Protein AF-0000000074010593 (afdb_homodimer)

InterPro domains:
  IPR001563 Peptidase S10, serine carboxypeptidase [PF00450] (63-460)
  IPR001563 Peptidase S10, serine carboxypeptidase [PR00724] (150-160)
  IPR001563 Peptidase S10, serine carboxypeptidase [PR00724] (184-209)
  IPR001563 Peptidase S10, serine carboxypeptidase [PR00724] (431-444)
  IPR001563 Peptidase S10, serine carboxypeptidase [PTHR11802] (57-448)
  IPR029058 Alpha/Beta hydrolase fold [G3DSA:3.40.50.1820] (43-465)
  IPR029058 Alpha/Beta hydrolase fold [SSF53474] (55-463)
  IPR033124 Serine carboxypeptidases, histidine active site [PS00560] (431-448)

pLDDT: mean 87.69, std 17.76, range [22.95, 98.94]

Nearest PDB structures (foldseek):
  4cib-assembly1_A-2  TM=8.009E-01  e=3.854E-31  Homo sapiens
  4cia-assembly1_A-2  TM=8.144E-01  e=2.026E-30  Homo sapiens
  6wia-assembly1_A-2  TM=7.708E-01  e=4.090E-31  Homo sapiens
  4ci9-assembly1_A-2  TM=7.801E-01  e=2.568E-30  Homo sapiens
  4az0-assembly1_A  TM=8.404E-01  e=8.228E-19  Homo sapiens

Secondary structure (DSSP, 8-state):
---------------------------TT------B-HHHHHTT-HHHHHHHHB--S-TTTTTS--EEEEEEESTTTT-EEEEEEEE--SS-TTTPPEEEEE--TTT--HHHIIIIISSSEEES-TT-TTT--EEE-SS-STTTSEEEEE--STTSBT-B--TT-S--SHHHHHHHHHHHHHHHHHH-GGGGGS-EEEEEETTHHHHHHHHHHHHHHHHH-TT-SS---EEEEEEES----HHHHHHHHHHHHHHTTSS-HHHHHHHHHHHHHHHH-STT-TTSTTSTTHHHHHHHHHHHHHHHH--S--SBTTB-S--THHHHHHHHHTSHHHHHHTT--S--B--HHHHHHHTGGGTT---HHHHHHHHHHSEEEEEEETT-STT-HHHHHHHHHHS-STTHHHHHH-PPEEEEETTEEEEEEEEETTEEEEEETT--S-HHHH-HHHHHHHHHHHHHT--S--/---------------------------TT------B-HHHHHTT-HHHHHHHHB--S-TTTTTS--EEEEEEESTTTT-EEEEEEEE--SS-TTTPPEEEEE--TTT--HHHIIIIISSSEEES-TT-TTT--EEE-SS-STTTSEEEEE--STTSBT-B--TT-S--SHHHHHHHHHHHHHHHHHH-GGGGGS-EEEEEETTHHHHHHHHHHHHHHHHH-TT-SS---EEEEEEES----HHHHHHHHHHHHHHTTSS-HHHHHHHHHHHHHHHH-STT-TTSTTSTTHHHHHHHHHHHHHHHH--S--SBTTB-S--THHHHHHHHHTSHHHHHHTT--S--B--HHHHHHHTGGGTT---HHHHHHHHHHSEEEEEEETT-STT-HHHHHHHHHHS-STTHHHHHH-PPEEEEETTEEEEEEEEETTEEEEEETT--S-HHHH-HHHHHHHHHHHHHT--S--

Organism: Pomacea canaliculata (NCBI:txid400727)

Solvent-accessible surface area (backbone atoms only — not comparable to full-atom values): 46543 Å² total; per-residue (Å²): 137,82,81,75,78,75,80,77,78,76,78,75,74,75,74,72,71,68,76,73,67,76,71,68,78,78,66,76,79,63,86,58,65,56,40,67,39,44,66,32,54,75,68,67,37,34,68,58,40,52,62,69,21,42,40,46,65,30,60,58,42,52,86,51,70,33,33,27,27,26,37,62,21,60,73,83,78,56,58,24,26,36,24,38,46,36,28,64,17,71,43,59,52,90,68,27,36,38,38,36,39,28,35,15,70,54,19,32,30,10,65,50,42,36,44,59,33,40,28,46,37,24,66,67,37,82,87,41,42,86,72,45,37,34,31,76,36,92,62,39,42,26,44,62,23,18,34,36,28,35,16,39,49,48,46,6,20,64,8,37,56,53,92,85,54,54,40,46,37,56,65,47,42,27,52,36,52,49,49,42,50,48,52,48,34,65,58,42,54,80,56,46,81,28,46,28,32,43,24,28,25,33,42,16,23,40,49,40,34,45,29,52,50,48,48,57,56,49,59,69,40,85,83,52,89,62,70,73,44,74,48,31,39,38,31,34,29,41,52,24,32,48,73,45,20,59,66,28,43,34,62,39,38,30,43,56,56,50,28,34,68,29,49,23,53,50,50,45,50,53,48,52,56,41,65,63,35,79,88,44,16,40,46,42,38,81,31,78,45,21,63,55,49,52,50,50,49,51,51,52,48,25,73,59,55,67,37,71,27,47,45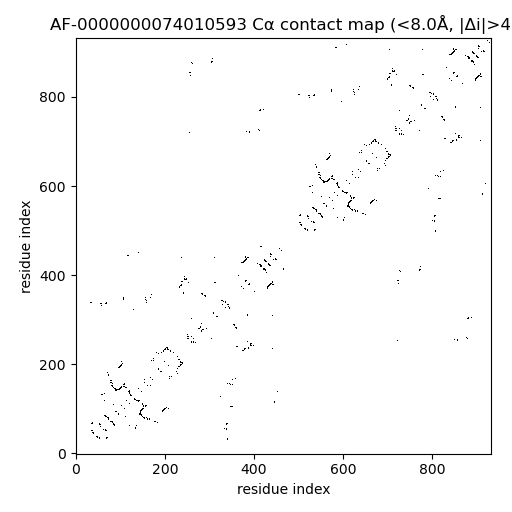,25,76,88,38,50,56,67,71,65,68,70,76,45,46,46,54,39,53,47,31,69,61,44,17,47,22,43,23,39,55,88,54,46,32,74,56,25,64,59,45,45,59,41,20,32,28,42,67,27,39,62,32,40,66,44,41,18,52,40,42,70,75,30,38,29,38,43,31,30,17,51,33,13,54,74,44,18,49,34,19,52,50,41,34,56,72,65,31,72,42,89,49,37,68,58,63,54,64,36,67,52,40,71,24,56,55,94,90,33,82,41,28,38,34,41,76,48,91,45,27,35,40,37,38,34,54,76,8,20,56,55,34,39,50,57,32,36,67,60,44,44,49,48,50,51,27,63,76,67,68,46,79,60,72,122,134,82,78,75,76,76,77,77,79,74,77,73,74,77,74,71,73,68,74,72,67,74,71,68,79,79,67,76,79,65,85,58,66,57,39,66,39,44,68,31,54,76,67,67,37,33,68,59,40,51,61,68,21,42,40,46,64,30,60,58,43,53,88,48,71,34,33,26,25,27,37,63,21,60,72,84,78,54,57,24,25,38,24,38,45,34,28,65,16,71,41,61,52,91,68,27,36,39,36,34,39,28,35,14,71,55,20,30,31,11,63,51,42,36,43,60,32,40,28,48,38,24,68,68,39,82,88,40,42,87,72,46,37,34,30,76,36,92,63,38,43,24,44,62,23,18,35,36,29,34,17,38,49,48,46,6,22,65,8,37,54,52,92,86,54,54,41,46,37,57,66,48,42,26,51,37,50,47,48,41,50,48,52,48,34,64,58,40,53,81,54,45,80,28,48,28,30,44,24,29,26,32,41,16,23,40,49,39,33,45,29,54,50,48,48,58,55,50,58,70,40,85,83,53,89,60,70,73,44,73,48,31,39,39,29,35,29,41,53,23,30,47,72,46,20,59,67,27,42,35,60,39,38,31,43,55,56,52,29,32,68,30,48,22,53,51,49,44,49,52,47,53,55,43,65,62,34,78,87,42,17,37,47,42,43,82,31,78,45,21,61,57,49,52,49,48,50,51,50,51,47,26,74,59,55,66,36,71,26,46,43,25,75,87,38,49,53,68,70,64,68,69,76,44,46,46,55,39,51,47,29,68,62,44,18,47,22,44,23,39,54,87,52,45,30,72,55,24,62,62,45,46,60,42,20,30,27,41,67,26,38,64,32,42,68,45,39,17,50,40,41,70,73,29,39,29,38,44,32,31,17,50,32,12,55,75,44,19,51,34,20,53,48,41,35,55,73,64,30,71,41,89,49,37,69,58,62,56,63,36,68,54,42,70,25,54,56,96,88,33,81,42,30,39,32,41,75,48,92,46,27,36,40,37,38,34,54,77,9,20,55,55,34,39,50,56,32,37,67,61,43,46,50,48,49,50,27,64,76,68,67,45,77,60,72,123

Structure (mmCIF, N/CA/C/O backbone):
data_AF-0000000074010593-model_v1
#
loop_
_entity.id
_entity.type
_entity.pdbx_description
1 polymer Carboxypeptidase
#
loop_
_atom_site.group_PDB
_atom_site.id
_atom_site.type_symbol
_atom_site.label_atom_id
_atom_site.label_alt_id
_atom_site.label_comp_id
_atom_site.label_asym_id
_atom_site.label_entity_id
_atom_site.label_seq_id
_atom_site.pdbx_PDB_ins_code
_atom_site.Cartn_x
_atom_site.Cartn_y
_atom_site.Cartn_z
_atom_site.occupancy
_atom_site.B_iso_or_equiv
_atom_site.auth_seq_id
_atom_site.auth_comp_id
_atom_site.auth_asym_id
_atom_site.auth_atom_id
_atom_site.pdbx_PDB_model_num
ATOM 1 N N . MET A 1 1 ? -31.516 -10 -80 1 25.94 1 MET A N 1
ATOM 2 C CA . MET A 1 1 ? -32.125 -11.039 -79.188 1 25.94 1 MET A CA 1
ATOM 3 C C . MET A 1 1 ? -31.297 -11.297 -77.938 1 25.94 1 MET A C 1
ATOM 5 O O . MET A 1 1 ? -30.266 -11.961 -78 1 25.94 1 MET A O 1
ATOM 9 N N . GLU A 1 2 ? -31.031 -10.25 -77.062 1 29.27 2 GLU A N 1
ATOM 10 C CA . GLU A 1 2 ? -30.125 -9.984 -75.938 1 29.27 2 GLU A CA 1
ATOM 11 C C . GLU A 1 2 ? -30.484 -10.852 -74.75 1 29.27 2 GLU A C 1
ATOM 13 O O . GLU A 1 2 ? -31.609 -10.805 -74.25 1 29.27 2 GLU A O 1
ATOM 18 N N . ILE A 1 3 ? -29.891 -12.117 -74.75 1 29.16 3 ILE A N 1
ATOM 19 C CA . ILE A 1 3 ? -30.109 -13.242 -73.812 1 29.16 3 ILE A CA 1
ATOM 20 C C . ILE A 1 3 ? -29.812 -12.812 -72.375 1 29.16 3 ILE A C 1
ATOM 22 O O . ILE A 1 3 ? -28.703 -12.383 -72.062 1 29.16 3 ILE A O 1
ATOM 26 N N . ASN A 1 4 ? -30.797 -12.297 -71.688 1 25.31 4 ASN A N 1
ATOM 27 C CA . ASN A 1 4 ? -30.938 -11.852 -70.312 1 25.31 4 ASN A CA 1
ATOM 28 C C . ASN A 1 4 ? -30.641 -12.977 -69.312 1 25.31 4 ASN A C 1
ATOM 30 O O . ASN A 1 4 ? -31.406 -13.93 -69.188 1 25.31 4 ASN A O 1
ATOM 34 N N . LEU A 1 5 ? -29.359 -13.422 -69.25 1 23.52 5 LEU A N 1
ATOM 35 C CA . LEU A 1 5 ? -28.984 -14.547 -68.375 1 23.52 5 LEU A CA 1
ATOM 36 C C . LEU A 1 5 ? -29.344 -14.266 -66.938 1 23.52 5 LEU A C 1
ATOM 38 O O . LEU A 1 5 ? -28.844 -13.305 -66.312 1 23.52 5 LEU A O 1
ATOM 42 N N . VAL A 1 6 ? -30.562 -14.617 -66.5 1 24.19 6 VAL A N 1
ATOM 43 C CA . VAL A 1 6 ? -31.156 -14.586 -65.188 1 24.19 6 VAL A CA 1
ATOM 44 C C . VAL A 1 6 ? -30.297 -15.391 -64.188 1 24.19 6 VAL A C 1
ATOM 46 O O . VAL A 1 6 ? -30.078 -16.594 -64.375 1 24.19 6 VAL A O 1
ATOM 49 N N . ILE A 1 7 ? -29.281 -14.781 -63.594 1 22.95 7 ILE A N 1
ATOM 50 C CA . ILE A 1 7 ? -28.422 -15.383 -62.594 1 22.95 7 ILE A CA 1
ATOM 51 C C . ILE A 1 7 ? -29.266 -15.906 -61.438 1 22.95 7 ILE A C 1
ATOM 53 O O . ILE A 1 7 ? -29.984 -15.141 -60.781 1 22.95 7 ILE A O 1
ATOM 57 N N . LEU A 1 8 ? -29.844 -17.156 -61.594 1 23.66 8 LEU A N 1
ATOM 58 C CA . LEU A 1 8 ? -30.594 -17.859 -60.562 1 23.66 8 LEU A CA 1
ATOM 59 C C . LEU A 1 8 ? -29.781 -17.953 -59.25 1 23.66 8 LEU A C 1
ATOM 61 O O . LEU A 1 8 ? -28.672 -18.484 -59.25 1 23.66 8 LEU A O 1
ATOM 65 N N . PHE A 1 9 ? -29.984 -16.984 -58.344 1 27.17 9 PHE A N 1
ATOM 66 C CA . PHE A 1 9 ? -29.516 -16.922 -56.969 1 27.17 9 PHE A CA 1
ATOM 67 C C . PHE A 1 9 ? -29.938 -18.172 -56.188 1 27.17 9 PHE A C 1
ATOM 69 O O . PHE A 1 9 ? -31.125 -18.422 -56 1 27.17 9 PHE A O 1
ATOM 76 N N . ILE A 1 10 ? -29.312 -19.344 -56.438 1 24.95 10 ILE A N 1
ATOM 77 C CA . ILE A 1 10 ? -29.609 -20.531 -55.656 1 24.95 10 ILE A CA 1
ATOM 78 C C . ILE A 1 10 ? -29.391 -20.234 -54.188 1 24.95 10 ILE A C 1
ATOM 80 O O . ILE A 1 10 ? -28.297 -19.812 -53.781 1 24.95 10 ILE A O 1
ATOM 84 N N . LEU A 1 11 ? -30.438 -19.828 -53.469 1 28.7 11 LEU A N 1
ATOM 85 C CA . LEU A 1 11 ? -30.578 -19.75 -52.031 1 28.7 11 LEU A CA 1
ATOM 86 C C . LEU A 1 11 ? -30.125 -21.047 -51.344 1 28.7 11 LEU A C 1
ATOM 88 O O . LEU A 1 11 ? -30.734 -22.094 -51.562 1 28.7 11 LEU A O 1
ATOM 92 N N . GLY A 1 12 ? -28.797 -21.375 -51.406 1 26.66 12 GLY A N 1
ATOM 93 C CA . GLY A 1 12 ? -28.344 -22.516 -50.625 1 26.66 12 GLY A CA 1
ATOM 94 C C . GLY A 1 12 ? -28.844 -22.5 -49.188 1 26.66 12 GLY A C 1
ATOM 95 O O . GLY A 1 12 ? -28.625 -21.531 -48.469 1 26.66 12 GLY A O 1
ATOM 96 N N . VAL A 1 13 ? -30 -23.125 -48.969 1 27.86 13 VAL A N 1
ATOM 97 C CA . VAL A 1 13 ? -30.531 -23.422 -47.656 1 27.86 13 VAL A CA 1
ATOM 98 C C . VAL A 1 13 ? -29.484 -24.141 -46.812 1 27.86 13 VAL A C 1
ATOM 100 O O . VAL A 1 13 ? -29.031 -25.234 -47.188 1 27.86 13 VAL A O 1
ATOM 103 N N . ALA A 1 14 ? -28.625 -23.375 -46.156 1 30.12 14 ALA A N 1
ATOM 104 C CA . ALA A 1 14 ? -27.781 -23.969 -45.125 1 30.12 14 ALA A CA 1
ATOM 105 C C . ALA A 1 14 ? -28.609 -24.859 -44.188 1 30.12 14 ALA A C 1
ATOM 107 O O . ALA A 1 14 ? -29.484 -24.375 -43.469 1 30.12 14 ALA A O 1
ATOM 108 N N . VAL A 1 15 ? -28.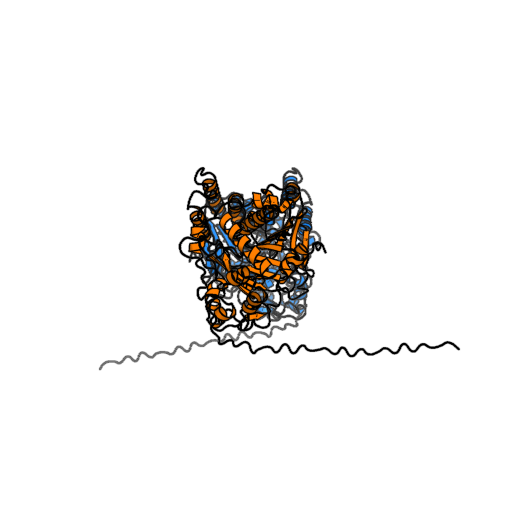797 -26.125 -44.625 1 28.7 15 VAL A N 1
ATOM 109 C CA . VAL A 1 15 ? -29.359 -27.094 -43.688 1 28.7 15 VAL A CA 1
ATOM 110 C C . VAL A 1 15 ? -28.531 -27.078 -42.406 1 28.7 15 VAL A C 1
ATOM 112 O O . VAL A 1 15 ? -27.328 -27.359 -42.406 1 28.7 15 VAL A O 1
ATOM 115 N N . GLN A 1 16 ? -28.875 -26.281 -41.5 1 28.45 16 GLN A N 1
ATOM 116 C CA . GLN A 1 16 ? -28.391 -26.375 -40.125 1 28.45 16 GLN A CA 1
ATOM 117 C C . GLN A 1 16 ? -28.641 -27.766 -39.562 1 28.45 16 GLN A C 1
ATOM 119 O O . GLN A 1 16 ? -29.781 -28.172 -39.344 1 28.45 16 GLN A O 1
ATOM 124 N N . THR A 1 17 ? -27.922 -28.766 -40.125 1 28.45 17 THR A N 1
ATOM 125 C CA . THR A 1 17 ? -28.031 -30 -39.344 1 28.45 17 THR A CA 1
ATOM 126 C C . THR A 1 17 ? -27.781 -29.75 -37.875 1 28.45 17 THR A C 1
ATOM 128 O O . THR A 1 17 ? -26.703 -29.281 -37.5 1 28.45 17 THR A O 1
ATOM 131 N N . HIS A 1 18 ? -28.766 -29.328 -37.25 1 29.05 18 HIS A N 1
ATOM 132 C CA . HIS A 1 18 ? -28.703 -29.469 -35.781 1 29.05 18 HIS A CA 1
ATOM 133 C C . HIS A 1 18 ? -28.25 -30.875 -35.375 1 29.05 18 HIS A C 1
ATOM 135 O O . HIS A 1 18 ? -28.891 -31.859 -35.75 1 29.05 18 HIS A O 1
ATOM 141 N N . ALA A 1 19 ? -27 -31.094 -35.531 1 34.75 19 ALA A N 1
ATOM 142 C CA . ALA A 1 19 ? -26.562 -32.344 -34.875 1 34.75 19 ALA A CA 1
ATOM 143 C C . ALA A 1 19 ? -27.328 -32.562 -33.562 1 34.75 19 ALA A C 1
ATOM 145 O O . ALA A 1 19 ? -27.188 -31.781 -32.625 1 34.75 19 ALA A O 1
ATOM 146 N N . LEU A 1 20 ? -28.531 -33.125 -33.656 1 32.62 20 LEU A N 1
ATOM 147 C CA . LEU A 1 20 ? -29.188 -33.688 -32.469 1 32.62 20 LEU A CA 1
ATOM 148 C C . LEU A 1 20 ? -28.234 -34.562 -31.688 1 32.62 20 LEU A C 1
ATOM 150 O O . LEU A 1 20 ? -28.031 -35.719 -32.031 1 32.62 20 LEU A O 1
ATOM 154 N N . THR A 1 21 ? -27.141 -34.094 -31.297 1 33.31 21 THR A N 1
ATOM 155 C CA . THR A 1 21 ? -26.469 -34.969 -30.328 1 33.31 21 THR A CA 1
ATOM 156 C C . THR A 1 21 ? -27.438 -35.375 -29.219 1 33.31 21 THR A C 1
ATOM 158 O O . THR A 1 21 ? -28.062 -34.531 -28.594 1 33.31 21 THR A O 1
ATOM 161 N N . THR A 1 22 ? -28.172 -36.375 -29.453 1 33.44 22 THR A N 1
ATOM 162 C CA . THR A 1 22 ? -28.969 -37 -28.391 1 33.44 22 THR A CA 1
ATOM 163 C C . THR A 1 22 ? -28.234 -36.906 -27.062 1 33.44 22 THR A C 1
ATOM 165 O O . THR A 1 22 ? -27.172 -37.531 -26.891 1 33.44 22 THR A O 1
ATOM 168 N N . GLN A 1 23 ? -28.234 -35.781 -26.453 1 37.47 23 GLN A N 1
ATOM 169 C CA . GLN A 1 23 ? -27.719 -35.688 -25.094 1 37.47 23 GLN A CA 1
ATOM 170 C C . GLN A 1 23 ? -28.328 -36.75 -24.188 1 37.47 23 GLN A C 1
ATOM 172 O O . GLN A 1 23 ? -29.547 -36.781 -24 1 37.47 23 GLN A O 1
ATOM 177 N N . VAL A 1 24 ? -27.938 -37.969 -24.234 1 41.69 24 VAL A N 1
ATOM 178 C CA . VAL A 1 24 ? -28.312 -38.906 -23.172 1 41.69 24 VAL A CA 1
ATOM 179 C C . VAL A 1 24 ? -28.422 -38.156 -21.844 1 41.69 24 VAL A C 1
ATOM 181 O O . VAL A 1 24 ? -27.531 -37.375 -21.484 1 41.69 24 VAL A O 1
ATOM 184 N N . PRO A 1 25 ? -29.578 -38.094 -21.328 1 45.88 25 PRO A N 1
ATOM 185 C CA . PRO A 1 25 ? -29.734 -37.438 -20.031 1 45.88 25 PRO A CA 1
ATOM 186 C C . PRO A 1 25 ? -28.688 -37.875 -19.016 1 45.88 25 PRO A C 1
ATOM 188 O O . PRO A 1 25 ? -28.453 -39.062 -18.828 1 45.88 25 PRO A O 1
ATOM 191 N N . LEU A 1 26 ? -27.625 -37.094 -18.844 1 54.38 26 LEU A N 1
ATOM 192 C CA . LEU A 1 26 ? -26.625 -37.344 -17.828 1 54.38 26 LEU A CA 1
ATOM 193 C C . LEU A 1 26 ? -27.266 -37.688 -16.484 1 54.38 26 LEU A C 1
ATOM 195 O O . LEU A 1 26 ? -28.078 -36.906 -15.977 1 54.38 26 LEU A O 1
ATOM 199 N N . ASN A 1 27 ? -27.469 -38.969 -16.141 1 59.34 27 ASN A N 1
ATOM 200 C CA . ASN A 1 27 ? -27.922 -39.344 -14.812 1 59.34 27 ASN A CA 1
ATOM 201 C C . ASN A 1 27 ? -26.938 -38.906 -13.734 1 59.34 27 ASN A C 1
ATOM 203 O O . ASN A 1 27 ? -25.859 -39.5 -13.594 1 59.34 27 ASN A O 1
ATOM 207 N N . CYS A 1 28 ? -27.188 -37.812 -13.141 1 68.31 28 CYS A N 1
ATOM 208 C CA . CYS A 1 28 ? -26.328 -37.219 -12.117 1 68.31 28 CYS A CA 1
ATOM 209 C C . CYS A 1 28 ? -26.391 -38.031 -10.82 1 68.31 28 CYS A C 1
ATOM 211 O O . CYS A 1 28 ? -25.688 -37.719 -9.859 1 68.31 28 CYS A O 1
ATOM 213 N N . ASP A 1 29 ? -27.25 -39.094 -10.82 1 61 29 ASP A N 1
ATOM 214 C CA . ASP A 1 29 ? -27.453 -39.844 -9.578 1 61 29 ASP A CA 1
ATOM 215 C C . ASP A 1 29 ? -26.562 -41.094 -9.531 1 61 29 ASP A C 1
ATOM 217 O O . ASP A 1 29 ? -26.578 -41.812 -8.547 1 61 29 ASP A O 1
ATOM 221 N N . VAL A 1 30 ? -25.875 -41.312 -10.609 1 58.31 30 VAL A N 1
ATOM 222 C CA . VAL A 1 30 ? -25.094 -42.531 -10.547 1 58.31 30 VAL A CA 1
ATOM 223 C C . VAL A 1 30 ? -23.766 -42.281 -9.844 1 58.31 30 VAL A C 1
ATOM 225 O O . VAL A 1 30 ? -23.062 -41.312 -10.172 1 58.31 30 VAL A O 1
ATOM 228 N N . GLU A 1 31 ? -23.578 -42.875 -8.617 1 60.97 31 GLU A N 1
ATOM 229 C CA . GLU A 1 31 ? -22.359 -42.75 -7.824 1 60.97 31 GLU A CA 1
ATOM 230 C C . GLU A 1 31 ? -21.188 -43.438 -8.516 1 60.97 31 GLU A C 1
ATOM 232 O O . GLU A 1 31 ? -21.047 -44.656 -8.469 1 60.97 31 GLU A O 1
ATOM 237 N N . ASP A 1 32 ? -20.656 -42.781 -9.523 1 68.06 32 ASP A N 1
ATOM 238 C CA . ASP A 1 32 ? -19.391 -43.344 -10 1 68.06 32 ASP A CA 1
ATOM 239 C C . ASP A 1 32 ? -18.219 -42.875 -9.133 1 68.06 32 ASP A C 1
ATOM 241 O O . ASP A 1 32 ? -18.25 -41.75 -8.594 1 68.06 32 ASP A O 1
ATOM 245 N N . GLY A 1 33 ? -17.5 -43.781 -8.328 1 81.75 33 GLY A N 1
ATOM 246 C CA . GLY A 1 33 ? -16.328 -43.531 -7.512 1 81.75 33 GLY A CA 1
ATOM 247 C C . GLY A 1 33 ? -15.266 -42.719 -8.227 1 81.75 33 GLY A C 1
ATOM 248 O O . GLY A 1 33 ? -15.508 -42.188 -9.312 1 81.75 33 GLY A O 1
ATOM 249 N N . PRO A 1 34 ? -14.18 -42.469 -7.598 1 93.75 34 PRO A N 1
ATOM 250 C CA . PRO A 1 34 ? -13.07 -41.75 -8.227 1 93.75 34 PRO A CA 1
ATOM 251 C C . PRO A 1 34 ? -12.664 -42.375 -9.57 1 93.75 34 PRO A C 1
ATOM 253 O O . PRO A 1 34 ? -12.695 -43.594 -9.734 1 93.75 34 PRO A O 1
ATOM 256 N N . LEU A 1 35 ? -12.375 -41.5 -10.469 1 96.5 35 LEU A N 1
ATOM 257 C CA . LEU A 1 35 ? -12.016 -41.938 -11.812 1 96.5 35 LEU A CA 1
ATOM 258 C C . LEU A 1 35 ? -10.508 -41.938 -11.992 1 96.5 35 LEU A C 1
ATOM 260 O O . LEU A 1 35 ? -9.875 -40.875 -12.023 1 96.5 35 LEU A O 1
ATOM 264 N N . PHE A 1 36 ? -9.93 -43.125 -12.094 1 96.5 36 PHE A N 1
ATOM 265 C CA . PHE A 1 36 ? -8.523 -43.281 -12.43 1 96.5 36 PHE A CA 1
ATOM 266 C C . PHE A 1 36 ? -8.352 -43.531 -13.922 1 96.5 36 PHE A C 1
ATOM 268 O O . PHE A 1 36 ? -8.852 -44.531 -14.445 1 96.5 36 PHE A O 1
ATOM 275 N N . LEU A 1 37 ? -7.602 -42.719 -14.562 1 98 37 LEU A N 1
ATOM 276 C CA . LEU A 1 37 ? -7.605 -42.656 -16.016 1 98 37 LEU A CA 1
ATOM 277 C C . LEU A 1 37 ? -6.457 -43.5 -16.594 1 98 37 LEU A C 1
ATOM 279 O O . LEU A 1 37 ? -6.508 -43.906 -17.75 1 98 37 LEU A O 1
ATOM 283 N N . SER A 1 38 ? -5.434 -43.75 -15.859 1 97.31 38 SER A N 1
ATOM 284 C CA . SER A 1 38 ? -4.207 -44.375 -16.344 1 97.31 38 SER A CA 1
ATOM 285 C C . SER A 1 38 ? -4.488 -45.75 -16.953 1 97.31 38 SER A C 1
ATOM 287 O O . SER A 1 38 ? -3.908 -46.094 -17.984 1 97.31 38 SER A O 1
ATOM 289 N N . PRO A 1 39 ? -5.387 -46.531 -16.344 1 96.38 39 PRO A N 1
ATOM 290 C CA . PRO A 1 39 ? -5.684 -47.812 -16.969 1 96.38 39 PRO A CA 1
ATOM 291 C C . PRO A 1 39 ? -6.289 -47.656 -18.359 1 96.38 39 PRO A C 1
ATOM 293 O O . PRO A 1 39 ? -5.988 -48.469 -19.266 1 96.38 39 PRO A O 1
ATOM 296 N N . TYR A 1 40 ? -7.145 -46.719 -18.547 1 97.69 40 TYR A N 1
ATOM 297 C CA . TYR A 1 40 ? -7.73 -46.469 -19.859 1 97.69 40 TYR A CA 1
ATOM 298 C C . TYR A 1 40 ? -6.664 -46.031 -20.859 1 97.69 40 TYR A C 1
ATOM 300 O O . TYR A 1 40 ? -6.664 -46.469 -22 1 97.69 40 TYR A O 1
ATOM 308 N N . ILE A 1 41 ? -5.773 -45.188 -20.422 1 96.81 41 ILE A N 1
ATOM 309 C CA . ILE A 1 41 ? -4.711 -44.656 -21.281 1 96.81 41 ILE A CA 1
ATOM 310 C C . ILE A 1 41 ? -3.758 -45.781 -21.672 1 96.81 41 ILE A C 1
ATOM 312 O O . ILE A 1 41 ? -3.391 -45.906 -22.844 1 96.81 41 ILE A O 1
ATOM 316 N N . ALA A 1 42 ? -3.428 -46.625 -20.734 1 95.5 42 ALA A N 1
ATOM 317 C CA . ALA A 1 42 ? -2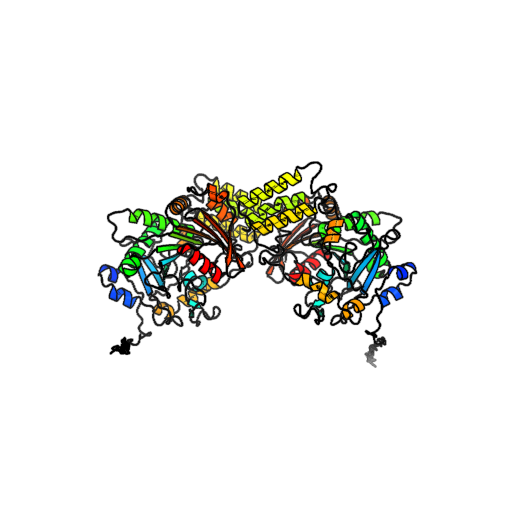.502 -47.75 -20.953 1 95.5 42 ALA A CA 1
ATOM 318 C C . ALA A 1 42 ? -3.08 -48.75 -21.953 1 95.5 42 ALA A C 1
ATOM 320 O O . ALA A 1 42 ? -2.34 -49.344 -22.734 1 95.5 42 ALA A O 1
ATOM 321 N N . SER A 1 43 ? -4.395 -48.844 -21.984 1 97.31 43 SER A N 1
ATOM 322 C CA . SER A 1 43 ? -5.047 -49.781 -22.891 1 97.31 43 SER A CA 1
ATOM 323 C C . SER A 1 43 ? -5.469 -49.094 -24.188 1 97.31 43 SER A C 1
ATOM 325 O O . SER A 1 43 ? -6.199 -49.688 -25 1 97.31 43 SER A O 1
ATOM 327 N N . ASN A 1 44 ? -5.148 -47.875 -24.375 1 96.75 44 ASN A N 1
ATOM 328 C CA . ASN A 1 44 ? -5.43 -47.062 -25.562 1 96.75 44 ASN A CA 1
ATOM 329 C C . ASN A 1 44 ? -6.93 -46.875 -25.75 1 96.75 44 ASN A C 1
ATOM 331 O O . ASN A 1 44 ? -7.402 -46.75 -26.891 1 96.75 44 ASN A O 1
ATOM 335 N N . ASN A 1 45 ? -7.629 -46.938 -24.656 1 97.75 45 ASN A N 1
ATOM 336 C CA . ASN A 1 45 ? -9.047 -46.594 -24.672 1 97.75 45 ASN A CA 1
ATOM 337 C C . ASN A 1 45 ? -9.266 -45.094 -24.406 1 97.75 45 ASN A C 1
ATOM 339 O O . ASN A 1 45 ? -9.953 -44.75 -23.453 1 97.75 45 ASN A O 1
ATOM 343 N N . ILE A 1 46 ? -8.805 -44.344 -25.281 1 97.56 46 ILE A N 1
ATOM 344 C CA . ILE A 1 46 ? -8.703 -42.906 -25.109 1 97.56 46 ILE A CA 1
ATOM 345 C C . ILE A 1 46 ? -10.094 -42.25 -25.156 1 97.56 46 ILE A C 1
ATOM 347 O O . ILE A 1 46 ? -10.406 -41.375 -24.375 1 97.56 46 ILE A O 1
ATOM 351 N N . GLU A 1 47 ? -10.906 -42.688 -26.047 1 96.94 47 GLU A N 1
ATOM 352 C CA . GLU A 1 47 ? -12.258 -42.125 -26.172 1 96.94 47 GLU A CA 1
ATOM 353 C C . GLU A 1 47 ? -13.047 -42.312 -24.875 1 96.94 47 GLU A C 1
ATOM 355 O O . GLU A 1 47 ? -13.758 -41.406 -24.438 1 96.94 47 GLU A O 1
ATOM 360 N N . GLU A 1 48 ? -12.898 -43.469 -24.344 1 96.38 48 GLU A N 1
ATOM 361 C CA . GLU A 1 48 ? -13.594 -43.75 -23.094 1 96.38 48 GLU A CA 1
ATOM 362 C C . GLU A 1 48 ? -13.047 -42.906 -21.938 1 96.38 48 GLU A C 1
ATOM 364 O O . GLU A 1 48 ? -13.812 -42.438 -21.109 1 96.38 48 GLU A O 1
ATOM 369 N N . ALA A 1 49 ? -11.773 -42.844 -21.891 1 97.56 49 ALA A N 1
ATOM 370 C CA . ALA A 1 49 ? -11.141 -42 -20.875 1 97.56 49 ALA A CA 1
ATOM 371 C C . ALA A 1 49 ? -11.672 -40.562 -20.922 1 97.56 49 ALA A C 1
ATOM 373 O O . ALA A 1 49 ? -12.023 -40 -19.906 1 97.56 49 ALA A O 1
ATOM 374 N N . ARG A 1 50 ? -11.781 -40 -22.109 1 97.44 50 ARG A N 1
ATOM 375 C CA . ARG A 1 50 ? -12.258 -38.625 -22.297 1 97.44 50 ARG A CA 1
ATOM 376 C C . ARG A 1 50 ? -13.727 -38.5 -21.922 1 97.44 50 ARG A C 1
ATOM 378 O O . ARG A 1 50 ? -14.125 -37.531 -21.25 1 97.44 50 ARG A O 1
ATOM 385 N N . ARG A 1 51 ? -14.461 -39.406 -22.375 1 95.81 51 ARG A N 1
ATOM 386 C CA . ARG A 1 51 ? -15.891 -39.406 -22.078 1 95.81 51 ARG A CA 1
ATOM 387 C C . ARG A 1 51 ? -16.141 -39.438 -20.578 1 95.81 51 ARG A C 1
ATOM 389 O O . ARG A 1 51 ? -16.953 -38.688 -20.062 1 95.81 51 ARG A O 1
ATOM 396 N N . LYS A 1 52 ? -15.422 -40.281 -19.922 1 95.38 52 LYS A N 1
ATOM 397 C CA . LYS A 1 52 ? -15.641 -40.5 -18.484 1 95.38 52 LYS A CA 1
ATOM 398 C C . LYS A 1 52 ? -15.117 -39.281 -17.688 1 95.38 52 LYS A C 1
ATOM 400 O O . LYS A 1 52 ? -15.633 -39 -16.609 1 95.38 52 LYS A O 1
ATOM 405 N N . SER A 1 53 ? -14.125 -38.656 -18.219 1 97.38 53 SER A N 1
ATOM 406 C CA . SER A 1 53 ? -13.5 -37.562 -17.469 1 97.38 53 SER A CA 1
ATOM 407 C C . SER A 1 53 ? -14.281 -36.281 -17.641 1 97.38 53 SER A C 1
ATOM 409 O O . SER A 1 53 ? -14.016 -35.281 -16.953 1 97.38 53 SER A O 1
ATOM 411 N N . ARG A 1 54 ? -15.211 -36.188 -18.531 1 96.44 54 ARG A N 1
ATOM 412 C CA . ARG A 1 54 ? -16.031 -35 -18.734 1 96.44 54 ARG A CA 1
ATOM 413 C C . ARG A 1 54 ? -16.812 -34.688 -17.469 1 96.44 54 ARG A C 1
ATOM 415 O O . ARG A 1 54 ? -17.422 -35.562 -16.859 1 96.44 54 ARG A O 1
ATOM 422 N N . VAL A 1 55 ? -16.734 -33.438 -17.031 1 96.12 55 VAL A N 1
ATOM 423 C CA . VAL A 1 55 ? -17.438 -33 -15.836 1 96.12 55 VAL A CA 1
ATOM 424 C C . VAL A 1 55 ? -18.875 -32.625 -16.188 1 96.12 55 VAL A C 1
ATOM 426 O O . VAL A 1 55 ? -19.109 -31.734 -17 1 96.12 55 VAL A O 1
ATOM 429 N N . ASN A 1 56 ? -19.703 -33.344 -15.609 1 91.69 56 ASN A N 1
ATOM 430 C CA . ASN A 1 56 ? -21.141 -33.094 -15.742 1 91.69 56 ASN A CA 1
ATOM 431 C C . ASN A 1 56 ? -21.828 -33 -14.383 1 91.69 56 ASN A C 1
ATOM 433 O O . ASN A 1 56 ? -21.25 -33.344 -13.359 1 91.69 56 ASN A O 1
ATOM 437 N N . CYS A 1 57 ? -22.859 -32.375 -14.266 1 91.38 57 CYS A N 1
ATOM 438 C CA . CYS A 1 57 ? -23.703 -32.281 -13.078 1 91.38 57 CYS A CA 1
ATOM 439 C C . CYS A 1 57 ? -23.031 -31.469 -11.984 1 91.38 57 CYS A C 1
ATOM 441 O O . CYS A 1 57 ? -23.281 -31.688 -10.797 1 91.38 57 CYS A O 1
ATOM 443 N N . LEU A 1 58 ? -22.047 -30.719 -12.297 1 94.44 58 LEU A N 1
ATOM 444 C CA . LEU A 1 58 ? -21.453 -29.797 -11.32 1 94.44 58 LEU A CA 1
ATOM 445 C C . LEU A 1 58 ? -22.406 -28.656 -10.992 1 94.44 58 LEU A C 1
ATOM 447 O O . LEU A 1 58 ? -22.844 -27.938 -11.883 1 94.44 58 LEU A O 1
ATOM 451 N N . PRO A 1 59 ? -22.766 -28.531 -9.766 1 93.44 59 PRO A N 1
ATOM 452 C CA . PRO A 1 59 ? -23.734 -27.484 -9.43 1 93.44 59 PRO A CA 1
ATOM 453 C C . PRO A 1 59 ? -23.312 -26.109 -9.93 1 93.44 59 PRO A C 1
ATOM 455 O O . PRO A 1 59 ? -22.359 -25.516 -9.398 1 93.44 59 PRO A O 1
ATOM 458 N N . GLY A 1 60 ? -24.016 -25.578 -10.93 1 93.44 60 GLY A N 1
ATOM 459 C CA . GLY A 1 60 ? -23.797 -24.25 -11.469 1 93.44 60 GLY A CA 1
ATOM 460 C C . GLY A 1 60 ? -22.625 -24.188 -12.438 1 93.44 60 GLY A C 1
ATOM 461 O O . GLY A 1 60 ? -22.328 -23.125 -12.984 1 93.44 60 GLY A O 1
ATOM 462 N N . GLY A 1 61 ? -21.984 -25.281 -12.609 1 92.69 61 GLY A N 1
ATOM 463 C CA . GLY A 1 61 ? -20.781 -25.266 -13.43 1 92.69 61 GLY A CA 1
ATOM 464 C C . GLY A 1 61 ? -20.922 -26.109 -14.688 1 92.69 61 GLY A C 1
ATOM 465 O O . GLY A 1 61 ? -19.953 -26.25 -15.445 1 92.69 61 GLY A O 1
ATOM 466 N N . ASP A 1 62 ? -22.047 -26.547 -14.984 1 87.31 62 ASP A N 1
ATOM 467 C CA . ASP A 1 62 ? -22.25 -27.516 -16.062 1 87.31 62 ASP A CA 1
ATOM 468 C C . ASP A 1 62 ? -22.203 -26.844 -17.422 1 87.31 62 ASP A C 1
ATOM 470 O O . ASP A 1 62 ? -22.031 -27.516 -18.453 1 87.31 62 ASP A O 1
ATOM 474 N N . ASN A 1 63 ? -22.297 -25.562 -17.453 1 90.69 63 ASN A N 1
ATOM 475 C CA . ASN A 1 63 ? -22.297 -24.844 -18.719 1 90.69 63 ASN A CA 1
ATOM 476 C C . ASN A 1 63 ? -20.891 -24.641 -19.25 1 90.69 63 ASN A C 1
ATOM 478 O O . ASN A 1 63 ? -20.703 -24.25 -20.406 1 90.69 63 ASN A O 1
ATOM 482 N N . VAL A 1 64 ? -19.906 -24.953 -18.453 1 96.25 64 VAL A N 1
ATOM 483 C CA . VAL A 1 64 ? -18.516 -24.812 -18.875 1 96.25 64 VAL A CA 1
ATOM 484 C C . VAL A 1 64 ? -17.906 -26.188 -19.109 1 96.25 64 VAL A C 1
ATOM 486 O O . VAL A 1 64 ? -17.844 -27.016 -18.203 1 96.25 64 VAL A O 1
ATOM 489 N N . GLU A 1 65 ? -17.5 -26.406 -20.312 1 96.69 65 GLU A N 1
ATOM 490 C CA . GLU A 1 65 ? -16.859 -27.688 -20.609 1 96.69 65 GLU A CA 1
ATOM 491 C C . GLU A 1 65 ? -15.578 -27.859 -19.812 1 96.69 65 GLU A C 1
ATOM 493 O O . GLU A 1 65 ? -14.75 -26.953 -19.75 1 96.69 65 GLU A O 1
ATOM 498 N N . SER A 1 66 ? -15.477 -29.062 -19.234 1 98.12 66 SER A N 1
ATOM 499 C CA . SER A 1 66 ? -14.25 -29.359 -18.516 1 98.12 66 SER A CA 1
ATOM 500 C C . SER A 1 66 ? -14.07 -30.859 -18.328 1 98.12 66 SER A C 1
ATOM 502 O O . SER A 1 66 ? -14.984 -31.641 -18.609 1 98.12 66 SER A O 1
ATOM 504 N N . TYR A 1 67 ? -12.914 -31.219 -17.953 1 98.12 67 TYR A N 1
ATOM 505 C CA . TYR A 1 67 ? -12.539 -32.594 -17.703 1 98.12 67 TYR A CA 1
ATOM 506 C C . TYR A 1 67 ? -11.758 -32.75 -16.391 1 98.12 67 TYR A C 1
ATOM 508 O O . TYR A 1 67 ? -10.969 -31.859 -16.047 1 98.12 67 TYR A O 1
ATOM 516 N N . SER A 1 68 ? -12.023 -33.812 -15.656 1 98.12 68 SER A N 1
ATOM 517 C CA . SER A 1 68 ? -11.281 -34.031 -14.414 1 98.12 68 SER A CA 1
ATOM 518 C C . SER A 1 68 ? -11.117 -35.5 -14.125 1 98.12 68 SER A C 1
ATOM 520 O O . SER A 1 68 ? -11.758 -36.344 -14.75 1 98.12 68 SER A O 1
ATOM 522 N N . GLY A 1 69 ? -10.227 -35.781 -13.242 1 97.81 69 GLY A N 1
ATOM 523 C CA . GLY A 1 69 ? -9.922 -37.156 -12.828 1 97.81 69 GLY A CA 1
ATOM 524 C C . GLY A 1 69 ? -8.516 -37.312 -12.281 1 97.81 69 GLY A C 1
ATOM 525 O O . GLY A 1 69 ? -7.855 -36.312 -11.961 1 97.81 69 GLY A O 1
ATOM 526 N N . TYR A 1 70 ? -8.141 -38.594 -12.094 1 97.31 70 TYR A N 1
ATOM 527 C CA . TYR A 1 70 ? -6.844 -38.938 -11.516 1 97.31 70 TYR A CA 1
ATOM 528 C C . TYR A 1 70 ? -5.938 -39.594 -12.562 1 97.31 70 TYR A C 1
ATOM 530 O O . TYR A 1 70 ? -6.391 -40.406 -13.367 1 97.31 70 TYR A O 1
ATOM 538 N N . ILE A 1 71 ? -4.777 -39.188 -12.547 1 97.81 71 ILE A N 1
ATOM 539 C CA . ILE A 1 71 ? -3.738 -39.844 -13.312 1 97.81 71 ILE A CA 1
ATOM 540 C C . ILE A 1 71 ? -2.691 -40.438 -12.367 1 97.81 71 ILE A C 1
ATOM 542 O O . ILE A 1 71 ? -2.146 -39.719 -11.523 1 97.81 71 ILE A O 1
ATOM 546 N N . THR A 1 72 ? -2.441 -41.719 -12.508 1 96.12 72 THR A N 1
ATOM 547 C CA . THR A 1 72 ? -1.457 -42.375 -11.672 1 96.12 72 THR A CA 1
ATOM 548 C C . THR A 1 72 ? -0.039 -42.062 -12.133 1 96.12 72 THR A C 1
ATOM 550 O O . THR A 1 72 ? 0.273 -42.156 -13.32 1 96.12 72 THR A O 1
ATOM 553 N N . VAL A 1 73 ? 0.647 -41.688 -10.977 1 93.69 73 VAL A N 1
ATOM 554 C CA . VAL A 1 73 ? 2.02 -41.312 -11.281 1 93.69 73 VAL A CA 1
ATOM 555 C C . VAL A 1 73 ? 2.99 -42.125 -10.438 1 93.69 73 VAL A C 1
ATOM 557 O O . VAL A 1 73 ? 2.584 -42.781 -9.484 1 93.69 73 VAL A O 1
ATOM 560 N N . ASP A 1 74 ? 4.246 -42.375 -10.781 1 83.69 74 ASP A N 1
ATOM 561 C CA . ASP A 1 74 ? 5.375 -43.031 -10.125 1 83.69 74 ASP A CA 1
ATOM 562 C C . ASP A 1 74 ? 5.145 -44.531 -10.016 1 83.69 74 ASP A C 1
ATOM 564 O O . ASP A 1 74 ? 5.43 -45.125 -8.977 1 83.69 74 ASP A O 1
ATOM 568 N N . THR A 1 75 ? 4.461 -45.062 -10.898 1 76.31 75 THR A N 1
ATOM 569 C CA . THR A 1 75 ? 4.34 -46.5 -10.961 1 76.31 75 THR A CA 1
ATOM 570 C C . THR A 1 75 ? 5.68 -47.156 -11.305 1 76.31 75 THR A C 1
ATOM 572 O O . THR A 1 75 ? 6.398 -46.656 -12.18 1 76.31 75 THR A O 1
ATOM 575 N N . PRO A 1 76 ? 5.992 -48.188 -10.523 1 67.06 76 PRO A N 1
ATOM 576 C CA . PRO A 1 76 ? 5.23 -49.094 -9.664 1 67.06 76 PRO A CA 1
ATOM 577 C C . PRO A 1 76 ? 5.484 -48.844 -8.18 1 67.06 76 PRO A C 1
ATOM 579 O O . PRO A 1 76 ? 4.961 -49.562 -7.324 1 67.06 76 PRO A O 1
ATOM 582 N N . SER A 1 77 ? 6.172 -47.875 -8.039 1 71.94 77 SER A N 1
ATOM 583 C CA . SER A 1 77 ? 6.664 -47.75 -6.672 1 71.94 77 SER A CA 1
ATOM 584 C C . SER A 1 77 ? 5.535 -47.406 -5.707 1 71.94 77 SER A C 1
ATOM 586 O O . SER A 1 77 ? 5.336 -48.094 -4.707 1 71.94 77 SER A O 1
ATOM 588 N N . CYS A 1 78 ? 4.746 -46.438 -6 1 82.56 78 CYS A N 1
ATOM 589 C CA . CYS A 1 78 ? 3.783 -45.938 -5.02 1 82.56 78 CYS A CA 1
ATOM 590 C C . CYS A 1 78 ? 2.379 -45.875 -5.609 1 82.56 78 CYS A C 1
ATOM 592 O O . CYS A 1 78 ? 1.394 -46.062 -4.891 1 82.56 78 CYS A O 1
ATOM 594 N N . GLY A 1 79 ? 2.266 -45.75 -6.859 1 85.12 79 GLY A N 1
ATOM 595 C CA . GLY A 1 79 ? 0.957 -45.594 -7.48 1 85.12 79 GLY A CA 1
ATOM 596 C C . GLY A 1 79 ? 0.202 -44.375 -7.027 1 85.12 79 GLY A C 1
ATOM 597 O O . GLY A 1 79 ? -1.003 -44.438 -6.773 1 85.12 79 GLY A O 1
ATOM 598 N N . SER A 1 80 ? 0.962 -43.312 -6.832 1 92.06 80 SER A N 1
ATOM 599 C CA . SER A 1 80 ? 0.35 -42.031 -6.465 1 92.06 80 SER A CA 1
ATOM 600 C C . SER A 1 80 ? -0.462 -41.469 -7.621 1 92.06 80 SER A C 1
ATOM 602 O O . SER A 1 80 ? -0.245 -41.812 -8.781 1 92.06 80 SER A O 1
ATOM 604 N N . ASN A 1 81 ? -1.509 -40.688 -7.262 1 94.38 81 ASN A N 1
ATOM 605 C CA . ASN A 1 81 ? -2.42 -40.125 -8.266 1 94.38 81 ASN A CA 1
ATOM 606 C C . ASN A 1 81 ? -2.529 -38.625 -8.172 1 94.38 81 ASN A C 1
ATOM 608 O O . ASN A 1 81 ? -2.861 -38.094 -7.113 1 94.38 81 ASN A O 1
ATOM 612 N N . LEU A 1 82 ? -2.223 -37.969 -9.211 1 96.75 82 LEU A N 1
ATOM 613 C CA . LEU A 1 82 ? -2.461 -36.531 -9.305 1 96.75 82 LEU A CA 1
ATOM 614 C C . LEU A 1 82 ? -3.857 -36.25 -9.844 1 96.75 82 LEU A C 1
ATOM 616 O O . LEU A 1 82 ? -4.293 -36.875 -10.812 1 96.75 82 LEU A O 1
ATOM 620 N N . PHE A 1 83 ? -4.551 -35.375 -9.156 1 97.25 83 PHE A N 1
ATOM 621 C CA . PHE A 1 83 ? -5.855 -34.906 -9.617 1 97.25 83 PHE A CA 1
ATOM 622 C C . PHE A 1 83 ? -5.707 -33.656 -10.492 1 97.25 83 PHE A C 1
ATOM 624 O O . PHE A 1 83 ? -4.883 -32.781 -10.211 1 97.25 83 PHE A O 1
ATOM 631 N N . PHE A 1 84 ? -6.531 -33.625 -11.57 1 98.62 84 PHE A N 1
ATOM 632 C CA . PHE A 1 84 ? -6.484 -32.438 -12.43 1 98.62 84 PHE A CA 1
ATOM 633 C C . PHE A 1 84 ? -7.891 -31.969 -12.789 1 98.62 84 PHE A C 1
ATOM 635 O O . PHE A 1 84 ? -8.852 -32.719 -12.656 1 98.62 84 PHE A O 1
ATOM 642 N N . TRP A 1 85 ? -8 -30.75 -13.039 1 98.69 85 TRP A N 1
ATOM 643 C CA . TRP A 1 85 ? -9.172 -30.094 -13.617 1 98.69 85 TRP A CA 1
ATOM 644 C C . TRP A 1 85 ? -8.789 -29.266 -14.844 1 98.69 85 TRP A C 1
ATOM 646 O O . TRP A 1 85 ? -8.039 -28.297 -14.734 1 98.69 85 TRP A O 1
ATOM 656 N N . PHE A 1 86 ? -9.281 -29.703 -16.031 1 98.81 86 PHE A N 1
ATOM 657 C CA . PHE A 1 86 ? -8.867 -29.141 -17.312 1 98.81 86 PHE A CA 1
ATOM 658 C C . PHE A 1 86 ? -10.031 -28.406 -17.984 1 98.81 86 PHE A C 1
ATOM 660 O O . PHE A 1 86 ? -11.133 -28.953 -18.094 1 98.81 86 PHE A O 1
ATOM 667 N N . PHE A 1 87 ? -9.766 -27.172 -18.406 1 98.75 87 PHE A N 1
ATOM 668 C CA . PHE A 1 87 ? -10.734 -26.344 -19.109 1 98.75 87 PHE A CA 1
ATOM 669 C C . PHE A 1 87 ? -10.219 -25.984 -20.5 1 98.75 87 PHE A C 1
ATOM 671 O O . PHE A 1 87 ? -9.359 -25.109 -20.641 1 98.75 87 PHE A O 1
ATOM 678 N N . PRO A 1 88 ? -10.789 -26.641 -21.562 1 98.38 88 PRO A N 1
ATOM 679 C CA . PRO A 1 88 ? -10.453 -26.156 -22.906 1 98.38 88 PRO A CA 1
ATOM 680 C C . PRO A 1 88 ? -10.82 -24.688 -23.094 1 98.38 88 PRO A C 1
ATOM 682 O O . PRO A 1 88 ? -11.836 -24.219 -22.578 1 98.38 88 PRO A O 1
ATOM 685 N N . ALA A 1 89 ? -9.969 -24.016 -23.875 1 98.56 89 ALA A N 1
ATOM 686 C CA . ALA A 1 89 ? -10.25 -22.609 -24.141 1 98.56 89 ALA A CA 1
ATOM 687 C C . ALA A 1 89 ? -11.633 -22.438 -24.766 1 98.56 89 ALA A C 1
ATOM 689 O O . ALA A 1 89 ? -12.031 -23.219 -25.625 1 98.56 89 ALA A O 1
ATOM 690 N N . ALA A 1 90 ? -12.281 -21.406 -24.281 1 97.38 90 ALA A N 1
ATOM 691 C CA . ALA A 1 90 ? -13.602 -21.109 -24.844 1 97.38 90 ALA A CA 1
ATOM 692 C C . ALA A 1 90 ? -13.469 -20.469 -26.219 1 97.38 90 ALA A C 1
ATOM 694 O O . ALA A 1 90 ? -14.312 -20.688 -27.094 1 97.38 90 ALA A O 1
ATOM 695 N N . GLU A 1 91 ? -12.383 -19.719 -26.312 1 95.81 91 GLU A N 1
ATOM 696 C CA . GLU A 1 91 ? -12.117 -19.047 -27.578 1 95.81 91 GLU A CA 1
ATOM 697 C C . GLU A 1 91 ? -10.984 -19.734 -28.344 1 95.81 91 GLU A C 1
ATOM 699 O O . GLU A 1 91 ? -9.867 -19.844 -27.828 1 95.81 91 GLU A O 1
ATOM 704 N N . ASN A 1 92 ? -11.242 -20.203 -29.531 1 95.12 92 ASN A N 1
ATOM 705 C CA . ASN A 1 92 ? -10.273 -20.812 -30.422 1 95.12 92 ASN A CA 1
ATOM 706 C C . ASN A 1 92 ? -9.539 -21.984 -29.75 1 95.12 92 ASN A C 1
ATOM 708 O O . ASN A 1 92 ? -8.312 -22 -29.703 1 95.12 92 ASN A O 1
ATOM 712 N N . PRO A 1 93 ? -10.242 -22.938 -29.297 1 94.25 93 PRO A N 1
ATOM 713 C CA . PRO A 1 93 ? -9.633 -24.047 -28.547 1 94.25 93 PRO A CA 1
ATOM 714 C C . PRO A 1 93 ? -8.617 -24.828 -29.375 1 94.25 93 PRO A C 1
ATOM 716 O O . PRO A 1 93 ? -7.715 -25.453 -28.828 1 94.25 93 PRO A O 1
ATOM 719 N N . GLN A 1 94 ? -8.664 -24.719 -30.703 1 95.62 94 GLN A N 1
ATOM 720 C CA . GLN A 1 94 ? -7.781 -25.5 -31.562 1 95.62 94 GLN A CA 1
ATOM 721 C C . GLN A 1 94 ? -6.391 -24.875 -31.641 1 95.62 94 GLN A C 1
ATOM 723 O O . GLN A 1 94 ? -5.434 -25.531 -32.062 1 95.62 94 GLN A O 1
ATOM 728 N N . THR A 1 95 ? -6.312 -23.594 -31.234 1 97.06 95 THR A N 1
ATOM 729 C CA . THR A 1 95 ? -5.027 -22.922 -31.375 1 97.06 95 THR A CA 1
ATOM 730 C C . THR A 1 95 ? -4.57 -22.344 -30.047 1 97.06 95 THR A C 1
ATOM 732 O O . THR A 1 95 ? -3.41 -21.953 -29.891 1 97.06 95 THR A O 1
ATOM 735 N N . ALA A 1 96 ? -5.441 -22.312 -29.109 1 98.25 96 ALA A N 1
ATOM 736 C CA . ALA A 1 96 ? -5.117 -21.703 -27.812 1 98.25 96 ALA A CA 1
ATOM 737 C C . ALA A 1 96 ? -4.051 -22.516 -27.078 1 98.25 96 ALA A C 1
ATOM 739 O O . ALA A 1 96 ? -4.125 -23.734 -27.016 1 98.25 96 ALA A O 1
ATOM 740 N N . PRO A 1 97 ? -3.096 -21.781 -26.547 1 98.56 97 PRO A N 1
ATOM 741 C CA . PRO A 1 97 ? -2.078 -22.484 -25.766 1 98.56 97 PRO A CA 1
ATOM 742 C C . PRO A 1 97 ? -2.648 -23.156 -24.516 1 98.56 97 PRO A C 1
ATOM 744 O O . PRO A 1 97 ? -3.723 -22.766 -24.047 1 98.56 97 PRO A O 1
ATOM 747 N N . VAL A 1 98 ? -1.916 -24.156 -24.016 1 98.81 98 VAL A N 1
ATOM 748 C CA . VAL A 1 98 ? -2.258 -24.828 -22.766 1 98.81 98 VAL A CA 1
ATOM 749 C C . VAL A 1 98 ? -1.427 -24.25 -21.625 1 98.81 98 VAL A C 1
ATOM 751 O O . VAL A 1 98 ? -0.196 -24.234 -21.703 1 98.81 98 VAL A O 1
ATOM 754 N N . LEU A 1 99 ? -2.076 -23.734 -20.625 1 98.88 99 LEU A N 1
ATOM 755 C CA . LEU A 1 99 ? -1.418 -23.188 -19.453 1 98.88 99 LEU A CA 1
ATOM 756 C C . LEU A 1 99 ? -1.656 -24.078 -18.234 1 98.88 99 LEU A C 1
ATOM 758 O O . LEU A 1 99 ? -2.801 -24.297 -17.828 1 98.88 99 LEU A O 1
ATOM 762 N N . MET A 1 100 ? -0.617 -24.547 -17.688 1 98.88 100 MET A N 1
ATOM 763 C CA . MET A 1 100 ? -0.702 -25.25 -16.406 1 98.88 100 MET A CA 1
ATOM 764 C C . MET A 1 100 ? -0.617 -24.266 -15.25 1 98.88 100 MET A C 1
ATOM 766 O O . MET A 1 100 ? 0.176 -23.328 -15.281 1 98.88 100 MET A O 1
ATOM 770 N N . TRP A 1 101 ? -1.419 -24.5 -14.289 1 98.69 101 TRP A N 1
ATOM 771 C CA . TRP A 1 101 ? -1.407 -23.672 -13.086 1 98.69 101 TRP A CA 1
ATOM 772 C C . TRP A 1 101 ? -1.138 -24.516 -11.844 1 98.69 101 TRP A C 1
ATOM 774 O O . TRP A 1 101 ? -1.878 -25.453 -11.555 1 98.69 101 TRP A O 1
ATOM 784 N N . LEU A 1 102 ? -0.096 -24.125 -11.102 1 97.75 102 LEU A N 1
ATOM 785 C CA . LEU A 1 102 ? 0.304 -24.797 -9.867 1 97.75 102 LEU A CA 1
ATOM 786 C C . LEU A 1 102 ? 0.354 -23.797 -8.711 1 97.75 102 LEU A C 1
ATOM 788 O O . LEU A 1 102 ? 1.188 -22.891 -8.695 1 97.75 102 LEU A O 1
ATOM 792 N N . ASN A 1 103 ? -0.488 -24.016 -7.77 1 93.44 103 ASN A N 1
ATOM 793 C CA . ASN A 1 103 ? -0.417 -23.188 -6.57 1 93.44 103 ASN A CA 1
ATOM 794 C C . ASN A 1 103 ? 0.737 -23.594 -5.664 1 93.44 103 ASN A C 1
ATOM 796 O O . ASN A 1 103 ? 1.266 -24.703 -5.797 1 93.44 103 ASN A O 1
ATOM 800 N N . GLY A 1 104 ? 1.075 -22.656 -4.828 1 89.81 104 GLY A N 1
ATOM 801 C CA . GLY A 1 104 ? 2.223 -22.891 -3.967 1 89.81 104 GLY A CA 1
ATOM 802 C C . GLY A 1 104 ? 1.851 -23.531 -2.645 1 89.81 104 GLY A C 1
ATOM 803 O O . GLY A 1 104 ? 1.109 -24.516 -2.615 1 89.81 104 GLY A O 1
ATOM 804 N N . GLY A 1 105 ? 2.336 -23.031 -1.697 1 80.75 105 GLY A N 1
ATOM 805 C CA . GLY A 1 105 ? 2.227 -23.594 -0.359 1 80.75 105 GLY A CA 1
ATOM 806 C C . GLY A 1 105 ? 3.562 -24.016 0.223 1 80.75 105 GLY A C 1
ATOM 807 O O . GLY A 1 105 ? 4.332 -23.172 0.699 1 80.75 105 GLY A O 1
ATOM 808 N N . PRO A 1 106 ? 4.09 -25.031 -0.047 1 83.81 106 PRO A N 1
ATOM 809 C CA . PRO A 1 106 ? 3.5 -26.156 -0.765 1 83.81 106 PRO A CA 1
ATOM 810 C C . PRO A 1 106 ? 2.277 -26.734 -0.055 1 83.81 106 PRO A C 1
ATOM 812 O O . PRO A 1 106 ? 2.104 -26.531 1.149 1 83.81 106 PRO A O 1
ATOM 815 N N . GLY A 1 107 ? 1.512 -27.359 -0.92 1 82.69 107 GLY A N 1
ATOM 816 C CA . GLY A 1 107 ? 0.346 -28.047 -0.396 1 82.69 107 GLY A CA 1
ATOM 817 C C . GLY A 1 107 ? -0.944 -27.266 -0.582 1 82.69 107 GLY A C 1
ATOM 818 O O . GLY A 1 107 ? -1.998 -27.688 -0.092 1 82.69 107 GLY A O 1
ATOM 819 N N . ARG A 1 108 ? -0.791 -26.219 -1.213 1 87.56 108 ARG A N 1
ATOM 820 C CA . ARG A 1 108 ? -2.018 -25.516 -1.582 1 87.56 108 ARG A CA 1
ATOM 821 C C . ARG A 1 108 ? -2.58 -26.062 -2.893 1 87.56 108 ARG A C 1
ATOM 823 O O . ARG A 1 108 ? -1.876 -26.109 -3.904 1 87.56 108 ARG A O 1
ATOM 830 N N . SER A 1 109 ? -3.801 -26.328 -2.828 1 92.31 109 SER A N 1
ATOM 831 C CA . SER A 1 109 ? -4.461 -26.953 -3.977 1 92.31 109 SER A CA 1
ATOM 832 C C . SER A 1 109 ? -4.562 -25.969 -5.141 1 92.31 109 SER A C 1
ATOM 834 O O . SER A 1 109 ? -4.852 -24.781 -4.941 1 92.31 109 SER A O 1
ATOM 836 N N . SER A 1 110 ? -4.488 -26.5 -6.328 1 95.19 110 SER A N 1
ATOM 837 C CA . SER A 1 110 ? -4.688 -25.688 -7.52 1 95.19 110 SER A CA 1
ATOM 838 C C . SER A 1 110 ? -6.168 -25.422 -7.773 1 95.19 110 SER A C 1
ATOM 840 O O . SER A 1 110 ? -6.52 -24.562 -8.57 1 95.19 110 SER A O 1
ATOM 842 N N . MET A 1 111 ? -7.027 -26.094 -7.039 1 94.44 111 MET A N 1
ATOM 843 C CA . MET A 1 111 ? -8.453 -25.766 -7.094 1 94.44 111 MET A CA 1
ATOM 844 C C . MET A 1 111 ? -8.711 -24.375 -6.543 1 94.44 111 MET A C 1
ATOM 846 O O . MET A 1 111 ? -9.68 -23.719 -6.93 1 94.44 111 MET A O 1
ATOM 850 N N . TYR A 1 112 ? -7.793 -24 -5.707 1 92.06 112 TYR A N 1
ATOM 851 C CA . TYR A 1 112 ? -7.867 -22.609 -5.234 1 92.06 112 TYR A CA 1
ATOM 852 C C . TYR A 1 112 ? -7.73 -21.641 -6.395 1 92.06 112 TYR A C 1
ATOM 854 O O . TYR A 1 112 ? -8.539 -20.719 -6.539 1 92.06 112 TYR A O 1
ATOM 862 N N . GLY A 1 113 ? -6.723 -21.844 -7.188 1 95.06 113 GLY A N 1
ATOM 863 C CA . GLY A 1 113 ? -6.539 -21.016 -8.367 1 95.06 113 GLY A CA 1
ATOM 864 C C . GLY A 1 113 ? -7.699 -21.078 -9.336 1 95.06 113 GLY A C 1
ATOM 865 O O . GLY A 1 113 ? -8.133 -20.062 -9.883 1 95.06 113 GLY A O 1
ATOM 866 N N . ALA A 1 114 ? -8.242 -22.25 -9.461 1 96.5 114 ALA A N 1
ATOM 867 C CA . ALA A 1 114 ? -9.328 -22.484 -10.414 1 96.5 114 ALA A CA 1
ATOM 868 C C . ALA A 1 114 ? -10.586 -21.719 -10.008 1 96.5 114 ALA A C 1
ATOM 870 O O . ALA A 1 114 ? -11.305 -21.188 -10.852 1 96.5 114 ALA A O 1
ATOM 871 N N . ILE A 1 115 ? -10.75 -21.641 -8.727 1 94.25 115 ILE A N 1
ATOM 872 C CA . ILE A 1 115 ? -12.031 -21.125 -8.258 1 94.25 115 ILE A CA 1
ATOM 873 C C . ILE A 1 115 ? -11.867 -19.672 -7.805 1 94.25 115 ILE A C 1
ATOM 875 O O . ILE A 1 115 ? -12.789 -18.859 -7.941 1 94.25 115 ILE A O 1
ATOM 879 N N . PHE A 1 116 ? -10.648 -19.266 -7.395 1 92.19 116 PHE A N 1
ATOM 880 C CA . PHE A 1 116 ? -10.531 -17.969 -6.754 1 92.19 116 PHE A CA 1
ATOM 881 C C . PHE A 1 116 ? -9.625 -17.047 -7.555 1 92.19 116 PHE A C 1
ATOM 883 O O . PHE A 1 116 ? -9.641 -15.82 -7.359 1 92.19 116 PHE A O 1
ATOM 890 N N . GLU A 1 117 ? -8.922 -17.516 -8.445 1 95.25 117 GLU A N 1
ATOM 891 C CA . GLU A 1 117 ? -7.91 -16.656 -9.047 1 95.25 117 GLU A CA 1
ATOM 892 C C . GLU A 1 117 ? -8.18 -16.438 -10.531 1 95.25 117 GLU A C 1
ATOM 894 O O . GLU A 1 117 ? -8.477 -15.32 -10.961 1 95.25 117 GLU A O 1
ATOM 899 N N . ASN A 1 118 ? -8.094 -17.5 -11.336 1 97.94 118 ASN A N 1
ATOM 900 C CA . ASN A 1 118 ? -8.031 -17.203 -12.758 1 97.94 118 ASN A CA 1
ATOM 901 C C . ASN A 1 118 ? -8.867 -18.188 -13.578 1 97.94 118 ASN A C 1
ATOM 903 O O . ASN A 1 118 ? -8.914 -18.094 -14.805 1 97.94 118 ASN A O 1
ATOM 907 N N . GLY A 1 119 ? -9.57 -19.125 -12.953 1 98.06 119 GLY A N 1
ATOM 908 C CA . GLY A 1 119 ? -10.406 -20.078 -13.672 1 98.06 119 GLY A CA 1
ATOM 909 C C . GLY A 1 119 ? -11.734 -19.5 -14.102 1 98.06 119 GLY A C 1
ATOM 910 O O . GLY A 1 119 ? -12.062 -18.359 -13.75 1 98.06 119 GLY A O 1
ATOM 911 N N . PRO A 1 120 ? -12.492 -20.266 -14.836 1 98.25 120 PRO A N 1
ATOM 912 C CA . PRO A 1 120 ? -13.727 -19.734 -15.422 1 98.25 120 PRO A CA 1
ATOM 913 C C . PRO A 1 120 ? -14.906 -19.781 -14.453 1 98.25 120 PRO A C 1
ATOM 915 O O . PRO A 1 120 ? -15.961 -19.188 -14.734 1 98.25 120 PRO A O 1
ATOM 918 N N . LEU A 1 121 ? -14.734 -20.453 -13.32 1 96.88 121 LEU A N 1
ATOM 919 C CA . LEU A 1 121 ? -15.82 -20.609 -12.367 1 96.88 121 LEU A CA 1
ATOM 920 C C . LEU A 1 121 ? -15.469 -19.984 -11.023 1 96.88 121 LEU A C 1
ATOM 922 O O . LEU A 1 121 ? -14.289 -19.828 -10.695 1 96.88 121 LEU A O 1
ATOM 926 N N . GLN A 1 122 ? -16.5 -19.562 -10.336 1 94.62 122 GLN A N 1
ATOM 927 C CA . GLN A 1 122 ? -16.344 -19.031 -8.984 1 94.62 122 GLN A CA 1
ATOM 928 C C . GLN A 1 122 ? -17.547 -19.406 -8.109 1 94.62 122 GLN A C 1
ATOM 930 O O . GLN A 1 122 ? -18.594 -19.781 -8.625 1 94.62 122 GLN A O 1
ATOM 935 N N . LEU A 1 123 ? -17.359 -19.312 -6.828 1 92.88 123 LEU A N 1
ATOM 936 C CA . LEU A 1 123 ? -18.469 -19.547 -5.906 1 92.88 123 LEU A CA 1
ATOM 937 C C . LEU A 1 123 ? -19.5 -18.422 -6 1 92.88 123 LEU A C 1
ATOM 939 O O . LEU A 1 123 ? -19.141 -17.25 -5.957 1 92.88 123 LEU A O 1
ATOM 943 N N . LYS A 1 124 ? -20.688 -18.734 -6.113 1 93 124 LYS A N 1
ATOM 944 C CA . LYS A 1 124 ? -21.766 -17.75 -6.172 1 93 124 LYS A CA 1
ATOM 945 C C . LYS A 1 124 ? -21.906 -17.016 -4.84 1 93 124 LYS A C 1
ATOM 947 O O . LYS A 1 124 ? -22.125 -15.797 -4.816 1 93 124 LYS A O 1
ATOM 952 N N . ASP A 1 125 ? -21.844 -17.75 -3.795 1 90.5 125 ASP A N 1
ATOM 953 C CA . ASP A 1 125 ? -21.906 -17.203 -2.445 1 90.5 125 ASP A CA 1
ATOM 954 C C . ASP A 1 125 ? -20.828 -17.797 -1.549 1 90.5 125 ASP A C 1
ATOM 956 O O . ASP A 1 125 ? -20.969 -18.922 -1.068 1 90.5 125 ASP A O 1
ATOM 960 N N . LYS A 1 126 ? -19.906 -17.062 -1.214 1 86.06 126 LYS A N 1
ATOM 961 C CA . LYS A 1 126 ? -18.766 -17.547 -0.456 1 86.06 126 LYS A CA 1
ATOM 962 C C . LYS A 1 126 ? -19.109 -17.75 1.013 1 86.06 126 LYS A C 1
ATOM 964 O O . LYS A 1 126 ? -18.375 -18.406 1.749 1 86.06 126 LYS A O 1
ATOM 969 N N . THR A 1 127 ? -20.203 -17.25 1.381 1 83.5 127 THR A N 1
ATOM 970 C CA . THR A 1 127 ? -20.594 -17.344 2.781 1 83.5 127 THR A CA 1
ATOM 971 C C . THR A 1 127 ? -21.453 -18.578 3.014 1 83.5 127 THR A C 1
ATOM 973 O O . THR A 1 127 ? -21.719 -18.953 4.156 1 83.5 127 THR A O 1
ATOM 976 N N . LYS A 1 128 ? -21.938 -19.266 1.976 1 87.31 128 LYS A N 1
ATOM 977 C CA . LYS A 1 128 ? -22.812 -20.422 2.082 1 87.31 128 LYS A CA 1
ATOM 978 C C . LYS A 1 128 ? -22.203 -21.641 1.381 1 87.31 128 LYS A C 1
ATOM 980 O O . LYS A 1 128 ? -22.844 -22.25 0.525 1 87.31 128 LYS A O 1
ATOM 985 N N . LEU A 1 129 ? -21.094 -22.062 1.836 1 86.62 129 LEU A N 1
ATOM 986 C CA . LEU A 1 129 ? -20.25 -23.047 1.15 1 86.62 129 LEU A CA 1
ATOM 987 C C . LEU A 1 129 ? -20.938 -24.406 1.116 1 86.62 129 LEU A C 1
ATOM 989 O O . LEU A 1 129 ? -20.734 -25.188 0.177 1 86.62 129 LEU A O 1
ATOM 993 N N . ALA A 1 130 ? -21.734 -24.672 2.037 1 87.56 130 ALA A N 1
ATOM 994 C CA . ALA A 1 130 ? -22.406 -25.953 2.131 1 87.56 130 ALA A CA 1
ATOM 995 C C . ALA A 1 130 ? -23.469 -26.094 1.058 1 87.56 130 ALA A C 1
ATOM 997 O O . ALA A 1 130 ? -23.828 -27.219 0.669 1 87.56 130 ALA A O 1
ATOM 998 N N . THR A 1 131 ? -23.906 -24.938 0.553 1 92.12 131 THR A N 1
ATOM 999 C CA . THR A 1 131 ? -25.047 -25.016 -0.338 1 92.12 131 THR A CA 1
ATOM 1000 C C . THR A 1 131 ? -24.812 -24.203 -1.606 1 92.12 131 THR A C 1
ATOM 1002 O O . THR A 1 131 ? -25.547 -24.344 -2.588 1 92.12 131 THR A O 1
ATOM 1005 N N . THR A 1 132 ? -23.719 -23.469 -1.572 1 93.38 132 THR A N 1
ATOM 1006 C CA . THR A 1 132 ? -23.5 -22.562 -2.699 1 93.38 132 THR A CA 1
ATOM 1007 C C . THR A 1 132 ? -23.281 -23.359 -3.986 1 93.38 132 THR A C 1
ATOM 1009 O O . THR A 1 132 ? -23.047 -24.562 -3.945 1 93.38 132 THR A O 1
ATOM 1012 N N . VAL A 1 133 ? -23.516 -22.719 -5.078 1 94.5 133 VAL A N 1
ATOM 1013 C CA . VAL A 1 133 ? -23.234 -23.266 -6.398 1 94.5 133 VAL A CA 1
ATOM 1014 C C . VAL A 1 133 ? -22.172 -22.422 -7.094 1 94.5 133 VAL A C 1
ATOM 1016 O O . VAL A 1 133 ? -21.797 -21.359 -6.598 1 94.5 133 VAL A O 1
ATOM 1019 N N . LEU A 1 134 ? -21.641 -22.984 -8.172 1 95.69 134 LEU A N 1
ATOM 1020 C CA . LEU A 1 134 ? -20.688 -22.234 -8.969 1 95.69 134 LEU A CA 1
ATOM 1021 C C . LEU A 1 134 ? -21.391 -21.344 -9.977 1 95.69 134 LEU A C 1
ATOM 1023 O O . LEU A 1 134 ? -22.578 -21.531 -10.25 1 95.69 134 LEU A O 1
ATOM 1027 N N . THR A 1 135 ? -20.719 -20.328 -10.367 1 96.56 135 THR A N 1
ATOM 1028 C CA . THR A 1 135 ? -21.125 -19.453 -11.453 1 96.56 135 THR A CA 1
ATOM 1029 C C . THR A 1 135 ? -19.938 -19.031 -12.305 1 96.56 135 THR A C 1
ATOM 1031 O O . THR A 1 135 ? -18.781 -19.188 -11.883 1 96.56 135 THR A O 1
ATOM 1034 N N . GLU A 1 136 ? -20.203 -18.656 -13.5 1 96.69 136 GLU A N 1
ATOM 1035 C CA . GLU A 1 136 ? -19.125 -18.234 -14.383 1 96.69 136 GLU A CA 1
ATOM 1036 C C . GLU A 1 136 ? -18.469 -16.953 -13.883 1 96.69 136 GLU A C 1
ATOM 1038 O O . GLU A 1 136 ? -19.141 -16.047 -13.414 1 96.69 136 GLU A O 1
ATOM 1043 N N . ARG A 1 137 ? -17.25 -16.922 -13.945 1 96.25 137 ARG A N 1
ATOM 1044 C CA . ARG A 1 137 ? -16.469 -15.727 -13.648 1 96.25 137 ARG A CA 1
ATOM 1045 C C . ARG A 1 137 ? -16.359 -14.82 -14.875 1 96.25 137 ARG A C 1
ATOM 1047 O O . ARG A 1 137 ? -15.914 -15.258 -15.938 1 96.25 137 ARG A O 1
ATOM 1054 N N . PRO A 1 138 ? -16.703 -13.57 -14.758 1 95.38 138 PRO A N 1
ATOM 1055 C CA . PRO A 1 138 ? -16.719 -12.703 -15.938 1 95.38 138 PRO A CA 1
ATOM 1056 C C . PRO A 1 138 ? -15.344 -12.531 -16.578 1 95.38 138 PRO A C 1
ATOM 1058 O O . PRO A 1 138 ? -15.219 -12.539 -17.797 1 95.38 138 PRO A O 1
ATOM 1061 N N . VAL A 1 139 ? -14.375 -12.305 -15.758 1 97.69 139 VAL A N 1
ATOM 1062 C CA . VAL A 1 139 ? -13.008 -12.172 -16.25 1 97.69 139 VAL A CA 1
ATOM 1063 C C . VAL A 1 139 ? -12.172 -13.367 -15.789 1 97.69 139 VAL A C 1
ATOM 1065 O O . VAL A 1 139 ? -11.961 -13.555 -14.594 1 97.69 139 VAL A O 1
ATOM 1068 N N . ASN A 1 140 ? -11.773 -14.156 -16.766 1 97.94 140 ASN A N 1
ATOM 1069 C CA . ASN A 1 140 ? -11.008 -15.359 -16.469 1 97.94 140 ASN A CA 1
ATOM 1070 C C . ASN A 1 140 ? -10.039 -15.711 -17.594 1 97.94 140 ASN A C 1
ATOM 1072 O O . ASN A 1 140 ? -10.102 -15.125 -18.672 1 97.94 140 ASN A O 1
ATOM 1076 N N . TRP A 1 141 ? -9.148 -16.609 -17.344 1 98.75 141 TRP A N 1
ATOM 1077 C CA . TRP A 1 141 ? -8.094 -16.922 -18.297 1 98.75 141 TRP A CA 1
ATOM 1078 C C . TRP A 1 141 ? -8.562 -17.984 -19.297 1 98.75 141 TRP A C 1
ATOM 1080 O O . TRP A 1 141 ? -8.023 -18.094 -20.391 1 98.75 141 TRP A O 1
ATOM 1090 N N . ALA A 1 142 ? -9.594 -18.734 -18.969 1 98.56 142 ALA A N 1
ATOM 1091 C CA . ALA A 1 142 ? -10 -19.891 -19.75 1 98.56 142 ALA A CA 1
ATOM 1092 C C . ALA A 1 142 ? -10.75 -19.469 -21.016 1 98.56 142 ALA A C 1
ATOM 1094 O O . ALA A 1 142 ? -11.094 -20.297 -21.859 1 98.56 142 ALA A O 1
ATOM 1095 N N . GLY A 1 143 ? -11.031 -18.219 -21.094 1 97.94 143 GLY A N 1
ATOM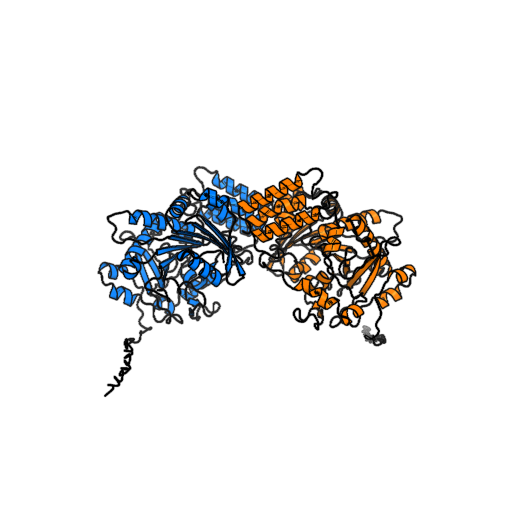 1096 C CA . GLY A 1 143 ? -11.523 -17.734 -22.375 1 97.94 143 GLY A CA 1
ATOM 1097 C C . GLY A 1 143 ? -10.484 -17.797 -23.484 1 97.94 143 GLY A C 1
ATOM 1098 O O . GLY A 1 143 ? -10.742 -18.375 -24.547 1 97.94 143 GLY A O 1
ATOM 1099 N N . ALA A 1 144 ? -9.312 -17.359 -23.156 1 98.12 144 ALA A N 1
ATOM 1100 C CA . ALA A 1 144 ? -8.258 -17.188 -24.141 1 98.12 144 ALA A CA 1
ATOM 1101 C C . ALA A 1 144 ? -7.312 -18.391 -24.156 1 98.12 144 ALA A C 1
ATOM 1103 O O . ALA A 1 144 ? -6.645 -18.656 -25.156 1 98.12 144 ALA A O 1
ATOM 1104 N N . PHE A 1 145 ? -7.238 -19.094 -23.094 1 98.81 145 PHE A N 1
ATOM 1105 C CA . PHE A 1 145 ? -6.254 -20.156 -22.938 1 98.81 145 PHE A CA 1
ATOM 1106 C C . PHE A 1 145 ? -6.914 -21.438 -22.453 1 98.81 145 PHE A C 1
ATOM 1108 O O . PHE A 1 145 ? -7.941 -21.406 -21.766 1 98.81 145 PHE A O 1
ATOM 1115 N N . SER A 1 146 ? -6.391 -22.625 -22.859 1 98.81 146 SER A N 1
ATOM 1116 C CA . SER A 1 146 ? -6.754 -23.875 -22.203 1 98.81 146 SER A CA 1
ATOM 1117 C C . SER A 1 146 ? -6.051 -24.016 -20.859 1 98.81 146 SER A C 1
ATOM 1119 O O . SER A 1 146 ? -4.82 -24.031 -20.781 1 98.81 146 SER A O 1
ATOM 1121 N N . MET A 1 147 ? -6.848 -24.109 -19.812 1 98.88 147 MET A N 1
ATOM 1122 C CA . MET A 1 147 ? -6.293 -24.062 -18.469 1 98.88 147 MET A CA 1
ATOM 1123 C C . MET A 1 147 ? -6.254 -25.453 -17.844 1 98.88 147 MET A C 1
ATOM 1125 O O . MET A 1 147 ? -7.262 -26.156 -17.828 1 98.88 147 MET A O 1
ATOM 1129 N N . LEU A 1 148 ? -5.105 -25.812 -17.359 1 98.94 148 LEU A N 1
ATOM 1130 C CA . LEU A 1 148 ? -4.887 -27.094 -16.703 1 98.94 148 LEU A CA 1
ATOM 1131 C C . LEU A 1 148 ? -4.461 -26.906 -15.25 1 98.94 148 LEU A C 1
ATOM 1133 O O . LEU A 1 148 ? -3.334 -26.484 -14.977 1 98.94 148 LEU A O 1
ATOM 1137 N N . TYR A 1 149 ? -5.363 -27.234 -14.344 1 98.75 149 TYR A N 1
ATOM 1138 C CA . TYR A 1 149 ? -5.078 -27.172 -12.914 1 98.75 149 TYR A CA 1
ATOM 1139 C C . TYR A 1 149 ? -4.723 -28.547 -12.375 1 98.75 149 TYR A C 1
ATOM 1141 O O . TYR A 1 149 ? -5.461 -29.516 -12.578 1 98.75 149 TYR A O 1
ATOM 1149 N N . VAL A 1 150 ? -3.59 -28.625 -11.648 1 98.38 150 VAL A N 1
ATOM 1150 C CA . VAL A 1 150 ? -3.15 -29.906 -11.102 1 98.38 150 VAL A CA 1
ATOM 1151 C C . VAL A 1 150 ? -2.83 -29.75 -9.617 1 98.38 150 VAL A C 1
ATOM 1153 O O . VAL A 1 150 ? -2.043 -28.875 -9.227 1 98.38 150 VAL A O 1
ATOM 1156 N N . ASP A 1 151 ? -3.492 -30.562 -8.812 1 95.38 151 ASP A N 1
ATOM 1157 C CA . ASP A 1 151 ? -3.119 -30.625 -7.402 1 95.38 151 ASP A CA 1
ATOM 1158 C C . ASP A 1 151 ? -1.753 -31.281 -7.219 1 95.38 151 ASP A C 1
ATOM 1160 O O . ASP A 1 151 ? -1.638 -32.5 -7.258 1 95.38 151 ASP A O 1
ATOM 1164 N N . ASN A 1 152 ? -0.868 -30.422 -7.047 1 93.5 152 ASN A N 1
ATOM 1165 C CA . ASN A 1 152 ? 0.535 -30.797 -6.934 1 93.5 152 ASN A CA 1
ATOM 1166 C C . ASN A 1 152 ? 1.186 -30.188 -5.699 1 93.5 152 ASN A C 1
ATOM 1168 O O . ASN A 1 152 ? 0.865 -29.062 -5.32 1 93.5 152 ASN A O 1
ATOM 1172 N N . PRO A 1 153 ? 2.131 -30.953 -5.02 1 91.31 153 PRO A N 1
ATOM 1173 C CA . PRO A 1 153 ? 2.596 -32.344 -5.199 1 91.31 153 PRO A CA 1
ATOM 1174 C C . PRO A 1 153 ? 1.576 -33.375 -4.727 1 91.31 153 PRO A C 1
ATOM 1176 O O . PRO A 1 153 ? 0.496 -33 -4.258 1 91.31 153 PRO A O 1
ATOM 1179 N N . VAL A 1 154 ? 1.927 -34.625 -4.961 1 91.44 154 VAL A N 1
ATOM 1180 C CA . VAL A 1 154 ? 1.057 -35.688 -4.465 1 91.44 154 VAL A CA 1
ATOM 1181 C C . VAL A 1 154 ? 0.725 -35.438 -2.996 1 91.44 154 VAL A C 1
ATOM 1183 O O . VAL A 1 154 ? 1.582 -35 -2.227 1 91.44 154 VAL A O 1
ATOM 1186 N N . GLY A 1 155 ? -0.559 -35.625 -2.643 1 88.94 155 GLY A N 1
ATOM 1187 C CA . GLY A 1 155 ? -1.032 -35.375 -1.292 1 88.94 155 GLY A CA 1
ATOM 1188 C C . GLY A 1 155 ? -1.707 -34.031 -1.143 1 88.94 155 GLY A C 1
ATOM 1189 O O . GLY A 1 155 ? -2.311 -33.75 -0.107 1 88.94 155 GLY A O 1
ATOM 1190 N N . THR A 1 156 ? -1.669 -33.25 -2.164 1 91.12 156 THR A N 1
ATOM 1191 C CA . THR A 1 156 ? -2.268 -31.938 -2.15 1 91.12 156 THR A CA 1
ATOM 1192 C C . THR A 1 156 ? -3.686 -31.969 -2.709 1 91.12 156 THR A C 1
ATOM 1194 O O . THR A 1 156 ? -3.922 -32.531 -3.777 1 91.12 156 THR A O 1
ATOM 1197 N N . GLY A 1 157 ? -4.617 -31.312 -1.972 1 91.75 157 GLY A N 1
ATOM 1198 C CA . GLY A 1 157 ? -5.988 -31.234 -2.459 1 91.75 157 GLY A CA 1
ATOM 1199 C C . GLY A 1 157 ? -6.621 -32.594 -2.658 1 91.75 157 GLY A C 1
ATOM 1200 O O . GLY A 1 157 ? -6.668 -33.406 -1.731 1 91.75 157 GLY A O 1
ATOM 1201 N N . PHE A 1 158 ? -6.957 -32.875 -3.906 1 93.94 158 PHE A N 1
ATOM 1202 C CA . PHE A 1 158 ? -7.582 -34.156 -4.23 1 93.94 158 PHE A CA 1
ATOM 1203 C C . PHE A 1 158 ? -6.527 -35.188 -4.527 1 93.94 158 PHE A C 1
ATOM 1205 O O . PHE A 1 158 ? -6.84 -36.406 -4.582 1 93.94 158 PHE A O 1
ATOM 1212 N N . SER A 1 159 ? -5.336 -34.75 -4.797 1 93.69 159 SER A N 1
ATOM 1213 C CA . SER A 1 159 ? -4.301 -35.719 -5.125 1 93.69 159 SER A CA 1
ATOM 1214 C C . SER A 1 159 ? -3.982 -36.625 -3.932 1 93.69 159 SER A C 1
ATOM 1216 O O . SER A 1 159 ? -4.039 -36.188 -2.783 1 93.69 159 SER A O 1
ATOM 1218 N N . VAL A 1 160 ? -3.6 -37.875 -4.27 1 89.94 160 VAL A N 1
ATOM 1219 C CA . VAL A 1 160 ? -3.488 -38.812 -3.18 1 89.94 160 VAL A CA 1
ATOM 1220 C C . VAL A 1 160 ? -2.219 -39.656 -3.352 1 89.94 160 VAL A C 1
ATOM 1222 O O . VAL A 1 160 ? -1.743 -39.844 -4.473 1 89.94 160 VAL A O 1
ATOM 1225 N N . THR A 1 161 ? -1.717 -39.969 -2.25 1 87.19 161 THR A N 1
ATOM 1226 C CA . THR A 1 161 ? -0.622 -40.938 -2.186 1 87.19 161 THR A CA 1
ATOM 1227 C C . THR A 1 161 ? -0.773 -41.844 -0.97 1 87.19 161 THR A C 1
ATOM 1229 O O . THR A 1 161 ? -1.699 -41.688 -0.174 1 87.19 161 THR A O 1
ATOM 1232 N N . THR A 1 162 ? -0.146 -43.031 -0.977 1 74.69 162 THR A N 1
ATOM 1233 C CA . THR A 1 162 ? -0.225 -43.969 0.137 1 74.69 162 THR A CA 1
ATOM 1234 C C . THR A 1 162 ? 1.109 -44.062 0.872 1 74.69 162 THR A C 1
ATOM 1236 O O . THR A 1 162 ? 2.17 -43.906 0.264 1 74.69 162 THR A O 1
ATOM 1239 N N . GLY A 1 163 ? 0.953 -44.156 2.172 1 69.94 163 GLY A N 1
ATOM 1240 C CA . GLY A 1 163 ? 2.109 -44.406 3.021 1 69.94 163 GLY A CA 1
ATOM 1241 C C . GLY A 1 163 ? 3.117 -43.25 2.99 1 69.94 163 GLY A C 1
ATOM 1242 O O . GLY A 1 163 ? 2.762 -42.094 3.205 1 69.94 163 GLY A O 1
ATOM 1243 N N . ASN A 1 164 ? 4.379 -43.594 2.564 1 74.25 164 ASN A N 1
ATOM 1244 C CA . ASN A 1 164 ? 5.508 -42.656 2.609 1 74.25 164 ASN A CA 1
ATOM 1245 C C . ASN A 1 164 ? 5.895 -42.188 1.212 1 74.25 164 ASN A C 1
ATOM 1247 O O . ASN A 1 164 ? 7.031 -41.75 0.991 1 74.25 164 ASN A O 1
ATOM 1251 N N . CYS A 1 165 ? 4.871 -42.062 0.284 1 83.25 165 CYS A N 1
ATOM 1252 C CA . CYS A 1 165 ? 5.234 -41.781 -1.101 1 83.25 165 CYS A CA 1
ATOM 1253 C C . CYS A 1 165 ? 5.039 -40.312 -1.43 1 83.25 165 CYS A C 1
ATOM 1255 O O . CYS A 1 165 ? 4.855 -39.938 -2.594 1 83.25 165 CYS A O 1
ATOM 1257 N N . TYR A 1 166 ? 5.086 -39.562 -0.427 1 86.19 166 TYR A N 1
ATOM 1258 C CA . TYR A 1 166 ? 5.078 -38.125 -0.673 1 86.19 166 TYR A CA 1
ATOM 1259 C C . TYR A 1 166 ? 6.344 -37.688 -1.396 1 86.19 166 TYR A C 1
ATOM 1261 O O . TYR A 1 166 ? 7.406 -38.312 -1.225 1 86.19 166 TYR A O 1
ATOM 1269 N N . ALA A 1 167 ? 6.125 -36.656 -2.219 1 86.88 167 ALA A N 1
ATOM 1270 C CA . ALA A 1 167 ? 7.305 -36.094 -2.863 1 86.88 167 ALA A CA 1
ATOM 1271 C C . ALA A 1 167 ? 8.281 -35.531 -1.827 1 86.88 167 ALA A C 1
ATOM 1273 O O . ALA A 1 167 ? 7.875 -34.844 -0.889 1 86.88 167 ALA A O 1
ATOM 1274 N N . GLN A 1 168 ? 9.516 -35.812 -2.041 1 83.31 168 GLN A N 1
ATOM 1275 C CA . GLN A 1 168 ? 10.523 -35.406 -1.065 1 83.31 168 GLN A CA 1
ATOM 1276 C C . GLN A 1 168 ? 11.352 -34.219 -1.586 1 83.31 168 GLN A C 1
ATOM 1278 O O . GLN A 1 168 ? 12.055 -33.562 -0.817 1 83.31 168 GLN A O 1
ATOM 1283 N N . ASN A 1 169 ? 11.344 -34.031 -2.803 1 85.56 169 ASN A N 1
ATOM 1284 C CA . ASN A 1 169 ? 12.141 -33 -3.436 1 85.56 169 ASN A CA 1
ATOM 1285 C C . ASN A 1 169 ? 11.539 -32.562 -4.773 1 85.56 169 ASN A C 1
ATOM 1287 O O . ASN A 1 169 ? 10.539 -33.125 -5.219 1 85.56 169 ASN A O 1
ATOM 1291 N N . THR A 1 170 ? 12.195 -31.594 -5.379 1 88.5 170 THR A N 1
ATOM 1292 C CA . THR A 1 170 ? 11.688 -31.047 -6.637 1 88.5 170 THR A CA 1
ATOM 1293 C C . THR A 1 170 ? 11.867 -32.062 -7.77 1 88.5 170 THR A C 1
ATOM 1295 O O . THR A 1 170 ? 11.102 -32.062 -8.734 1 88.5 170 THR A O 1
ATOM 1298 N N . GLU A 1 171 ? 12.812 -32.875 -7.625 1 89.81 171 GLU A N 1
ATOM 1299 C CA . GLU A 1 171 ? 12.992 -33.906 -8.633 1 89.81 171 GLU A CA 1
ATOM 1300 C C . GLU A 1 171 ? 11.812 -34.875 -8.656 1 89.81 171 GLU A C 1
ATOM 1302 O O . GLU A 1 171 ? 11.344 -35.281 -9.719 1 89.81 171 GLU A O 1
ATOM 1307 N N . ASP A 1 172 ? 11.398 -35.219 -7.469 1 90.94 172 ASP A N 1
ATOM 1308 C CA . ASP A 1 172 ? 10.219 -36.062 -7.375 1 90.94 172 ASP A CA 1
ATOM 1309 C C . ASP A 1 172 ? 9.008 -35.406 -8.023 1 90.94 172 ASP A C 1
ATOM 1311 O O . ASP A 1 172 ? 8.281 -36.031 -8.789 1 90.94 172 ASP A O 1
ATOM 1315 N N . VAL A 1 173 ? 8.844 -34.188 -7.684 1 93.06 173 VAL A N 1
ATOM 1316 C CA . VAL A 1 173 ? 7.723 -33.438 -8.211 1 93.06 173 VAL A CA 1
ATOM 1317 C C . VAL A 1 173 ? 7.809 -33.375 -9.734 1 93.06 173 VAL A C 1
ATOM 1319 O O . VAL A 1 173 ? 6.809 -33.562 -10.422 1 93.06 173 VAL A O 1
ATOM 1322 N N . SER A 1 174 ? 8.992 -33.125 -10.242 1 95.94 174 SER A N 1
ATOM 1323 C CA . SER A 1 174 ? 9.195 -33.031 -11.68 1 95.94 174 SER A CA 1
ATOM 1324 C C . SER A 1 174 ? 8.891 -34.344 -12.383 1 95.94 174 SER A C 1
ATOM 1326 O O . SER A 1 174 ? 8.258 -34.375 -13.445 1 95.94 174 SER A O 1
ATOM 1328 N N . ARG A 1 175 ? 9.305 -35.406 -11.805 1 94.94 175 ARG A N 1
ATOM 1329 C CA . ARG A 1 175 ? 9.039 -36.719 -12.383 1 94.94 175 ARG A CA 1
ATOM 1330 C C . ARG A 1 175 ? 7.547 -37 -12.406 1 94.94 175 ARG A C 1
ATOM 1332 O O . ARG A 1 175 ? 7.031 -37.531 -13.391 1 94.94 175 ARG A O 1
ATOM 1339 N N . ASN A 1 176 ? 6.941 -36.688 -11.297 1 95.94 176 ASN A N 1
ATOM 1340 C CA . ASN A 1 176 ? 5.504 -36.938 -11.219 1 95.94 176 ASN A CA 1
ATOM 1341 C C . ASN A 1 176 ? 4.746 -36.094 -12.25 1 95.94 176 ASN A C 1
ATOM 1343 O O . ASN A 1 176 ? 3.875 -36.625 -12.953 1 95.94 176 ASN A O 1
ATOM 1347 N N . LEU A 1 177 ? 5.082 -34.875 -12.352 1 97.94 177 LEU A N 1
ATOM 1348 C CA . LEU A 1 177 ? 4.41 -34 -13.297 1 97.94 177 LEU A CA 1
ATOM 1349 C C . LEU A 1 177 ? 4.711 -34.406 -14.734 1 97.94 177 LEU A C 1
ATOM 1351 O O . LEU A 1 177 ? 3.859 -34.25 -15.617 1 97.94 177 LEU A O 1
ATOM 1355 N N . TYR A 1 178 ? 5.934 -34.844 -14.961 1 97.44 178 TYR A N 1
ATOM 1356 C CA . TYR A 1 178 ? 6.273 -35.281 -16.297 1 97.44 178 TYR A CA 1
ATOM 1357 C C . TYR A 1 178 ? 5.422 -36.5 -16.688 1 97.44 178 TYR A C 1
ATOM 1359 O O . TYR A 1 178 ? 4.852 -36.531 -17.781 1 97.44 178 TYR A O 1
ATOM 1367 N N . SER A 1 179 ? 5.352 -37.438 -15.773 1 96.31 179 SER A N 1
ATOM 1368 C CA . SER A 1 179 ? 4.512 -38.625 -16.016 1 96.31 179 SER A CA 1
ATOM 1369 C C . SER A 1 179 ? 3.061 -38.219 -16.25 1 96.31 179 SER A C 1
ATOM 1371 O O . SER A 1 179 ? 2.404 -38.75 -17.141 1 96.31 179 SER A O 1
ATOM 1373 N N . PHE A 1 180 ? 2.629 -37.344 -15.492 1 98.12 180 PHE A N 1
ATOM 1374 C CA . PHE A 1 180 ? 1.28 -36.812 -15.648 1 98.12 180 PHE A CA 1
ATOM 1375 C C . PHE A 1 180 ? 1.087 -36.219 -17.031 1 98.12 180 PHE A C 1
ATOM 1377 O O . PHE A 1 180 ? 0.114 -36.531 -17.719 1 98.12 180 PHE A O 1
ATOM 1384 N N . MET A 1 181 ? 1.972 -35.344 -17.484 1 98.38 181 MET A N 1
ATOM 1385 C CA . MET A 1 181 ? 1.812 -34.625 -18.734 1 98.38 181 MET A CA 1
ATOM 1386 C C . MET A 1 181 ? 1.886 -35.594 -19.922 1 98.38 181 MET A C 1
ATOM 1388 O O . MET A 1 181 ? 1.187 -35.406 -20.922 1 98.38 181 MET A O 1
ATOM 1392 N N . VAL A 1 182 ? 2.734 -36.594 -19.844 1 97.12 182 VAL A N 1
ATOM 1393 C CA . VAL A 1 182 ? 2.812 -37.594 -20.891 1 97.12 182 VAL A CA 1
ATOM 1394 C C . VAL A 1 182 ? 1.451 -38.25 -21.062 1 97.12 182 VAL A C 1
ATOM 1396 O O . VAL A 1 182 ? 0.941 -38.344 -22.188 1 97.12 182 VAL A O 1
ATOM 1399 N N . GLN A 1 183 ? 0.86 -38.656 -20 1 97.75 183 GLN A N 1
ATOM 1400 C CA . GLN A 1 183 ? -0.433 -39.312 -20.047 1 97.75 183 GLN A CA 1
ATOM 1401 C C . GLN A 1 183 ? -1.538 -38.344 -20.469 1 97.75 183 GLN A C 1
ATOM 1403 O O . GLN A 1 183 ? -2.451 -38.75 -21.203 1 97.75 183 GLN A O 1
ATOM 1408 N N . PHE A 1 184 ? -1.44 -37.125 -20.016 1 98.56 184 PHE A N 1
ATOM 1409 C CA . PHE A 1 184 ? -2.393 -36.125 -20.422 1 98.56 184 PHE A CA 1
ATOM 1410 C C . PHE A 1 184 ? -2.404 -35.969 -21.938 1 98.56 184 PHE A C 1
ATOM 1412 O O . PHE A 1 184 ? -3.471 -35.906 -22.562 1 98.56 184 PHE A O 1
ATOM 1419 N N . TYR A 1 185 ? -1.202 -35.906 -22.562 1 98 185 TYR A N 1
ATOM 1420 C CA . TYR A 1 185 ? -1.11 -35.688 -24 1 98 185 TYR A CA 1
ATOM 1421 C C . TYR A 1 185 ? -1.518 -36.969 -24.75 1 98 185 TYR A C 1
ATOM 1423 O O . TYR A 1 185 ? -1.948 -36.875 -25.906 1 98 185 TYR A O 1
ATOM 1431 N N . GLN A 1 186 ? -1.395 -38.062 -24.109 1 96.88 186 GLN A N 1
ATOM 1432 C CA . GLN A 1 186 ? -1.918 -39.281 -24.719 1 96.88 186 GLN A CA 1
ATOM 1433 C C . GLN A 1 186 ? -3.443 -39.281 -24.75 1 96.88 186 GLN A C 1
ATOM 1435 O O . GLN A 1 186 ? -4.055 -39.719 -25.719 1 96.88 186 GLN A O 1
ATOM 1440 N N . MET A 1 187 ? -3.965 -38.75 -23.734 1 97.25 187 MET A N 1
ATOM 1441 C CA . MET A 1 187 ? -5.418 -38.656 -23.641 1 97.25 187 MET A CA 1
ATOM 1442 C C . MET A 1 187 ? -5.973 -37.562 -24.547 1 97.25 187 MET A C 1
ATOM 1444 O O . MET A 1 187 ? -7.07 -37.719 -25.078 1 97.25 187 MET A O 1
ATOM 1448 N N . PHE A 1 188 ? -5.234 -36.469 -24.656 1 97.5 188 PHE A N 1
ATOM 1449 C CA . PHE A 1 188 ? -5.617 -35.312 -25.469 1 97.5 188 PHE A CA 1
ATOM 1450 C C . PHE A 1 188 ? -4.535 -35 -26.484 1 97.5 188 PHE A C 1
ATOM 1452 O O . PHE A 1 188 ? -3.926 -33.906 -26.422 1 97.5 188 PHE A O 1
ATOM 1459 N N . PRO A 1 189 ? -4.379 -35.781 -27.484 1 96 189 PRO A N 1
ATOM 1460 C CA . PRO A 1 189 ? -3.244 -35.625 -28.406 1 96 189 PRO A CA 1
ATOM 1461 C C . PRO A 1 189 ? -3.303 -34.344 -29.203 1 96 189 PRO A C 1
ATOM 1463 O O . PRO A 1 189 ? -2.268 -33.844 -29.656 1 96 189 PRO A O 1
ATOM 1466 N N . GLU A 1 190 ? -4.477 -33.75 -29.438 1 96.19 190 GLU A N 1
ATOM 1467 C CA . GLU A 1 190 ? -4.617 -32.531 -30.219 1 96.19 190 GLU A CA 1
ATOM 1468 C C . GLU A 1 190 ? -3.902 -31.375 -29.531 1 96.19 190 GLU A C 1
ATOM 1470 O O . GLU A 1 190 ? -3.535 -30.391 -30.188 1 96.19 190 GLU A O 1
ATOM 1475 N N . TYR A 1 191 ? -3.686 -31.469 -28.25 1 97.75 191 TYR A N 1
ATOM 1476 C CA . TYR A 1 191 ? -3.068 -30.375 -27.516 1 97.75 191 TYR A CA 1
ATOM 1477 C C . TYR A 1 191 ? -1.548 -30.469 -27.562 1 97.75 191 TYR A C 1
ATOM 1479 O O . TYR A 1 191 ? -0.848 -29.531 -27.203 1 97.75 191 TYR A O 1
ATOM 1487 N N . ALA A 1 192 ? -0.992 -31.547 -28.016 1 96.06 192 ALA A N 1
ATOM 1488 C CA . ALA A 1 192 ? 0.451 -31.766 -28.016 1 96.06 192 ALA A CA 1
ATOM 1489 C C . ALA A 1 192 ? 1.133 -30.922 -29.094 1 96.06 192 ALA A C 1
ATOM 1491 O O . ALA A 1 192 ? 2.357 -30.781 -29.094 1 96.06 192 ALA A O 1
ATOM 1492 N N . SER A 1 193 ? 0.37 -30.344 -29.969 1 95.5 193 SER A N 1
ATOM 1493 C CA . SER A 1 193 ? 0.926 -29.484 -31 1 95.5 193 SER A CA 1
ATOM 1494 C C . SER A 1 193 ? 0.833 -28.016 -30.594 1 95.5 193 SER A C 1
ATOM 1496 O O . SER A 1 193 ? 1.355 -27.141 -31.297 1 95.5 193 SER A O 1
ATOM 1498 N N . LEU A 1 194 ? 0.151 -27.75 -29.516 1 98.12 194 LEU A N 1
ATOM 1499 C CA . LEU A 1 194 ? -0.049 -26.375 -29.047 1 98.12 194 LEU A CA 1
ATOM 1500 C C . LEU A 1 194 ? 1.015 -26 -28.016 1 98.12 194 LEU A C 1
ATOM 1502 O O . LEU A 1 194 ? 1.539 -26.859 -27.312 1 98.12 194 LEU A O 1
ATOM 1506 N N . GLU A 1 195 ? 1.325 -24.688 -27.984 1 98.5 195 GLU A N 1
ATOM 1507 C CA . GLU A 1 195 ? 2.295 -24.203 -27.016 1 98.5 195 GLU A CA 1
ATOM 1508 C C . GLU A 1 195 ? 1.856 -24.547 -25.594 1 98.5 195 GLU A C 1
ATOM 1510 O O . GLU A 1 195 ? 0.671 -24.453 -25.266 1 98.5 195 GLU A O 1
ATOM 1515 N N . PHE A 1 196 ? 2.807 -24.938 -24.797 1 98.88 196 PHE A N 1
ATOM 1516 C CA . PHE A 1 196 ? 2.562 -25.297 -23.406 1 98.88 196 PHE A CA 1
ATOM 1517 C C . PHE A 1 196 ? 3.355 -24.391 -22.469 1 98.88 196 PHE A C 1
ATOM 1519 O O . PHE A 1 196 ? 4.555 -24.188 -22.656 1 98.88 196 PHE A O 1
ATOM 1526 N N . TYR A 1 197 ? 2.691 -23.797 -21.547 1 98.88 197 TYR A N 1
ATOM 1527 C CA . TYR A 1 197 ? 3.316 -22.969 -20.516 1 98.88 197 TYR A CA 1
ATOM 1528 C C . TYR A 1 197 ? 3.088 -23.547 -19.125 1 98.88 197 TYR A C 1
ATOM 1530 O O . TYR A 1 197 ? 1.983 -24 -18.812 1 98.88 197 TYR A O 1
ATOM 1538 N N . VAL A 1 198 ? 4.129 -23.594 -18.344 1 98.81 198 VAL A N 1
ATOM 1539 C CA . VAL A 1 198 ? 4.02 -24.016 -16.953 1 98.81 198 VAL A CA 1
ATOM 1540 C C . VAL A 1 198 ? 4.004 -22.781 -16.047 1 98.81 198 VAL A C 1
ATOM 1542 O O . VAL A 1 198 ? 4.883 -21.922 -16.125 1 98.81 198 VAL A O 1
ATOM 1545 N N . GLY A 1 199 ? 3.039 -22.688 -15.219 1 98.31 199 GLY A N 1
ATOM 1546 C CA . GLY A 1 199 ? 2.973 -21.516 -14.352 1 98.31 199 GLY A CA 1
ATOM 1547 C C . GLY A 1 199 ? 2.447 -21.844 -12.961 1 98.31 199 GLY A C 1
ATOM 1548 O O . GLY A 1 199 ? 2.004 -22.953 -12.703 1 98.31 199 GLY A O 1
ATOM 1549 N N . GLY A 1 200 ? 2.555 -20.875 -12.109 1 97.81 200 GLY A N 1
ATOM 1550 C CA . GLY A 1 200 ? 2.088 -20.984 -10.734 1 97.81 200 GLY A CA 1
ATOM 1551 C C . GLY A 1 200 ? 2.398 -19.75 -9.906 1 97.81 200 GLY A C 1
ATOM 1552 O O . GLY A 1 200 ? 2.65 -18.672 -10.453 1 97.81 200 GLY A O 1
ATOM 1553 N N . GLN A 1 201 ? 2.188 -19.922 -8.641 1 96.31 201 GLN A N 1
ATOM 1554 C CA . GLN A 1 201 ? 2.365 -18.781 -7.75 1 96.31 201 GLN A CA 1
ATOM 1555 C C . GLN A 1 201 ? 3.051 -19.188 -6.449 1 96.31 201 GLN A C 1
ATOM 1557 O O . GLN A 1 201 ? 2.932 -20.344 -6.02 1 96.31 201 GLN A O 1
ATOM 1562 N N . SER A 1 202 ? 3.758 -18.25 -5.809 1 95.25 202 SER A N 1
ATOM 1563 C CA . SER A 1 202 ? 4.32 -18.422 -4.477 1 95.25 202 SER A CA 1
ATOM 1564 C C . SER A 1 202 ? 5.355 -19.547 -4.461 1 95.25 202 SER A C 1
ATOM 1566 O O . SER A 1 202 ? 6.293 -19.547 -5.258 1 95.25 202 SER A O 1
ATOM 1568 N N . TYR A 1 203 ? 5.133 -20.594 -3.699 1 92.69 203 TYR A N 1
ATOM 1569 C CA . TYR A 1 203 ? 6.102 -21.672 -3.568 1 92.69 203 TYR A CA 1
ATOM 1570 C C . TYR A 1 203 ? 6.258 -22.422 -4.883 1 92.69 203 TYR A C 1
ATOM 1572 O O . TYR A 1 203 ? 7.223 -23.172 -5.07 1 92.69 203 TYR A O 1
ATOM 1580 N N . ALA A 1 204 ? 5.352 -22.188 -5.801 1 96.12 204 ALA A N 1
ATOM 1581 C CA . ALA A 1 204 ? 5.496 -22.766 -7.129 1 96.12 204 ALA A CA 1
ATOM 1582 C C . ALA A 1 204 ? 6.789 -22.297 -7.797 1 96.12 204 ALA A C 1
ATOM 1584 O O . ALA A 1 204 ? 7.219 -22.875 -8.797 1 96.12 204 ALA A O 1
ATOM 1585 N N . GLY A 1 205 ? 7.367 -21.328 -7.242 1 96.69 205 GLY A N 1
ATOM 1586 C CA . GLY A 1 205 ? 8.695 -20.922 -7.68 1 96.69 205 GLY A CA 1
ATOM 1587 C C . GLY A 1 205 ? 9.719 -22.031 -7.574 1 96.69 205 GLY A C 1
ATOM 1588 O O . GLY A 1 205 ? 10.797 -21.953 -8.172 1 96.69 205 GLY A O 1
ATOM 1589 N N . LYS A 1 206 ? 9.352 -23.062 -6.867 1 93.06 206 LYS A N 1
ATOM 1590 C CA . LYS A 1 206 ? 10.211 -24.234 -6.781 1 93.06 206 LYS A CA 1
ATOM 1591 C C . LYS A 1 206 ? 9.844 -25.266 -7.848 1 93.06 206 LYS A C 1
ATOM 1593 O O . LYS A 1 206 ? 10.711 -25.75 -8.578 1 93.06 206 LYS A O 1
ATOM 1598 N N . TYR A 1 207 ? 8.539 -25.422 -7.984 1 93.56 207 TYR A N 1
ATOM 1599 C CA . TYR A 1 207 ? 8.016 -26.453 -8.867 1 93.56 207 TYR A CA 1
ATOM 1600 C C . TYR A 1 207 ? 8.195 -26.078 -10.328 1 93.56 207 TYR A C 1
ATOM 1602 O O . TYR A 1 207 ? 8.633 -26.891 -11.141 1 93.56 207 TYR A O 1
ATOM 1610 N N . VAL A 1 208 ? 7.898 -24.906 -10.609 1 97.94 208 VAL A N 1
ATOM 1611 C CA . VAL A 1 208 ? 7.73 -24.469 -11.992 1 97.94 208 VAL A CA 1
ATOM 1612 C C . VAL A 1 208 ? 9.086 -24.453 -12.703 1 97.94 208 VAL A C 1
ATOM 1614 O O . VAL A 1 208 ? 9.258 -25.109 -13.734 1 97.94 208 VAL A O 1
ATOM 1617 N N . PRO A 1 209 ? 10.086 -23.828 -12.148 1 98 209 PRO A N 1
ATOM 1618 C CA . PRO A 1 209 ? 11.375 -23.875 -12.836 1 98 209 PRO A CA 1
ATOM 1619 C C . PRO A 1 209 ? 11.977 -25.266 -12.891 1 98 209 PRO A C 1
ATOM 1621 O O . PRO A 1 209 ? 12.539 -25.672 -13.922 1 98 209 PRO A O 1
ATOM 1624 N N . ALA A 1 210 ? 11.844 -26 -11.844 1 96.62 210 ALA A N 1
ATOM 1625 C CA . ALA A 1 210 ? 12.398 -27.344 -11.805 1 96.62 210 ALA A CA 1
ATOM 1626 C C . ALA A 1 210 ? 11.742 -28.234 -12.852 1 96.62 210 ALA A C 1
ATOM 1628 O O . ALA A 1 210 ? 12.422 -28.969 -13.57 1 96.62 210 ALA A O 1
ATOM 1629 N N . PHE A 1 211 ? 10.477 -28.188 -12.914 1 98.38 211 PHE A N 1
ATOM 1630 C CA . PHE A 1 211 ? 9.727 -29.016 -13.844 1 98.38 211 PHE A CA 1
ATOM 1631 C C . PHE A 1 211 ? 10.016 -28.609 -15.289 1 98.38 211 PHE A C 1
ATOM 1633 O O . PHE A 1 211 ? 10.234 -29.453 -16.141 1 98.38 211 PHE A O 1
ATOM 1640 N N . ALA A 1 212 ? 9.992 -27.328 -15.562 1 98.75 212 ALA A N 1
ATOM 1641 C CA . ALA A 1 212 ? 10.281 -26.844 -16.906 1 98.75 212 ALA A CA 1
ATOM 1642 C C . ALA A 1 212 ? 11.68 -27.281 -17.359 1 98.75 212 ALA A C 1
ATOM 1644 O O . ALA A 1 212 ? 11.875 -27.688 -18.5 1 98.75 212 ALA A O 1
ATOM 1645 N N . TYR A 1 213 ? 12.617 -27.109 -16.453 1 98.31 213 TYR A N 1
ATOM 1646 C CA . TYR A 1 213 ? 13.984 -27.547 -16.734 1 98.31 213 TYR A CA 1
ATOM 1647 C C . TYR A 1 213 ? 14.023 -29.047 -17.016 1 98.31 213 TYR A C 1
ATOM 1649 O O . TYR A 1 213 ? 14.727 -29.484 -17.938 1 98.31 213 TYR A O 1
ATOM 1657 N N . PHE A 1 214 ? 13.297 -29.812 -16.266 1 97.81 214 PHE A N 1
ATOM 1658 C CA . PHE 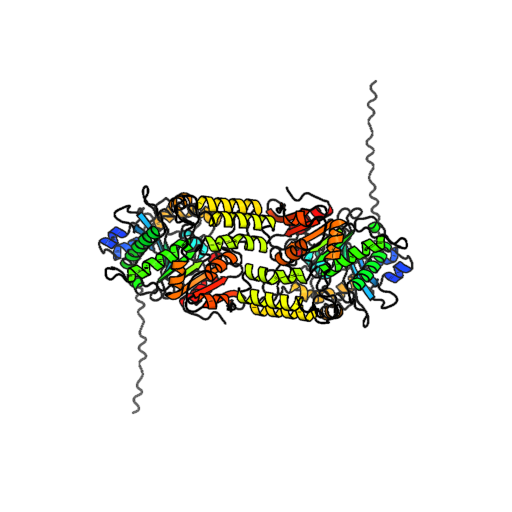A 1 214 ? 13.195 -31.266 -16.453 1 97.81 214 PHE A CA 1
ATOM 1659 C C . PHE A 1 214 ? 12.602 -31.594 -17.812 1 97.81 214 PHE A C 1
ATOM 1661 O O . PHE A 1 214 ? 13.102 -32.469 -18.516 1 97.81 214 PHE A O 1
ATOM 1668 N N . ILE A 1 215 ? 11.562 -30.906 -18.203 1 98.25 215 ILE A N 1
ATOM 1669 C CA . ILE A 1 215 ? 10.945 -31.109 -19.516 1 98.25 215 ILE A CA 1
ATOM 1670 C C . ILE A 1 215 ? 11.969 -30.875 -20.625 1 98.25 215 ILE A C 1
ATOM 1672 O O . ILE A 1 215 ? 12.055 -31.672 -21.562 1 98.25 215 ILE A O 1
ATOM 1676 N N . HIS A 1 216 ? 12.695 -29.781 -20.531 1 97.88 216 HIS A N 1
ATOM 1677 C CA . HIS A 1 216 ? 13.719 -29.453 -21.516 1 97.88 216 HIS A CA 1
ATOM 1678 C C . HIS A 1 216 ? 14.648 -30.641 -21.75 1 97.88 216 HIS A C 1
ATOM 1680 O O . HIS A 1 216 ? 14.914 -31.031 -22.891 1 97.88 216 HIS A O 1
ATOM 1686 N N . HIS A 1 217 ? 15.102 -31.234 -20.688 1 96.44 217 HIS A N 1
ATOM 1687 C CA . HIS A 1 217 ? 16.062 -32.344 -20.781 1 96.44 217 HIS A CA 1
ATOM 1688 C C . HIS A 1 217 ? 15.406 -33.594 -21.297 1 96.44 217 HIS A C 1
ATOM 1690 O O . HIS A 1 217 ? 16.016 -34.344 -22.078 1 96.44 217 HIS A O 1
ATOM 1696 N N . GLN A 1 218 ? 14.18 -33.844 -20.844 1 96.81 218 GLN A N 1
ATOM 1697 C CA . GLN A 1 218 ? 13.461 -35 -21.344 1 96.81 218 GLN A CA 1
ATOM 1698 C C . GLN A 1 218 ? 13.188 -34.875 -22.844 1 96.81 218 GLN A C 1
ATOM 1700 O O . GLN A 1 218 ? 13.188 -35.875 -23.547 1 96.81 218 GLN A O 1
ATOM 1705 N N . ASN A 1 219 ? 12.906 -33.719 -23.266 1 96.75 219 ASN A N 1
ATOM 1706 C CA . ASN A 1 219 ? 12.641 -33.5 -24.688 1 96.75 219 ASN A CA 1
ATOM 1707 C C . ASN A 1 219 ? 13.875 -33.781 -25.531 1 96.75 219 ASN A C 1
ATOM 1709 O O . ASN A 1 219 ? 13.75 -34.031 -26.734 1 96.75 219 ASN A O 1
ATOM 1713 N N . LEU A 1 220 ? 15.047 -33.719 -24.953 1 95.25 220 LEU A N 1
ATOM 1714 C CA . LEU A 1 220 ? 16.281 -34 -25.672 1 95.25 220 LEU A CA 1
ATOM 1715 C C . LEU A 1 220 ? 16.547 -35.5 -25.75 1 95.25 220 LEU A C 1
ATOM 1717 O O . LEU A 1 220 ? 17.375 -35.938 -26.547 1 95.25 220 LEU A O 1
ATOM 1721 N N . ASN A 1 221 ? 15.836 -36.156 -24.906 1 92.12 221 ASN A N 1
ATOM 1722 C CA . ASN A 1 221 ? 15.992 -37.594 -24.906 1 92.12 221 ASN A CA 1
ATOM 1723 C C . ASN A 1 221 ? 15.297 -38.25 -26.109 1 92.12 221 ASN A C 1
ATOM 1725 O O . ASN A 1 221 ? 14.078 -38.094 -26.281 1 92.12 221 ASN A O 1
ATOM 1729 N N . GLU A 1 222 ? 15.977 -39.031 -26.844 1 86.88 222 GLU A N 1
ATOM 1730 C CA . GLU A 1 222 ? 15.445 -39.656 -28.062 1 86.88 222 GLU A CA 1
ATOM 1731 C C . GLU A 1 222 ? 14.453 -40.781 -27.734 1 86.88 222 GLU A C 1
ATOM 1733 O O . GLU A 1 222 ? 13.625 -41.125 -28.562 1 86.88 222 GLU A O 1
ATOM 1738 N N . GLN A 1 223 ? 14.484 -41.25 -26.578 1 82.31 223 GLN A N 1
ATOM 1739 C CA . GLN A 1 223 ? 13.633 -42.375 -26.188 1 82.31 223 GLN A CA 1
ATOM 1740 C C . GLN A 1 223 ? 12.305 -41.875 -25.625 1 82.31 223 GLN A C 1
ATOM 1742 O O . GLN A 1 223 ? 11.469 -42.656 -25.203 1 82.31 223 GLN A O 1
ATOM 1747 N N . ARG A 1 224 ? 12.047 -40.625 -25.844 1 82.44 224 ARG A N 1
ATOM 1748 C CA . ARG A 1 224 ? 10.812 -40.094 -25.266 1 82.44 224 ARG A CA 1
ATOM 1749 C C . ARG A 1 224 ? 9.594 -40.594 -26.031 1 82.44 224 ARG A C 1
ATOM 1751 O O . ARG A 1 224 ? 9.641 -40.75 -27.266 1 82.44 224 ARG A O 1
ATOM 1758 N N . THR A 1 225 ? 8.562 -40.719 -25.297 1 83.56 225 THR A N 1
ATOM 1759 C CA . THR A 1 225 ? 7.324 -41.188 -25.922 1 83.56 225 THR A CA 1
ATOM 1760 C C . THR A 1 225 ? 6.508 -40 -26.422 1 83.56 225 THR A C 1
ATOM 1762 O O . THR A 1 225 ? 5.801 -40.094 -27.422 1 83.56 225 THR A O 1
ATOM 1765 N N . VAL A 1 226 ? 6.586 -38.969 -25.688 1 90.56 226 VAL A N 1
ATOM 1766 C CA . VAL A 1 226 ? 5.844 -37.75 -26.031 1 90.56 226 VAL A CA 1
ATOM 1767 C C . VAL A 1 226 ? 6.766 -36.531 -25.938 1 90.56 226 VAL A C 1
ATOM 1769 O O . VAL A 1 226 ? 7.566 -36.438 -25 1 90.56 226 VAL A O 1
ATOM 1772 N N . HIS A 1 227 ? 6.773 -35.75 -26.969 1 95.25 227 HIS A N 1
ATOM 1773 C CA . HIS A 1 227 ? 7.406 -34.438 -26.891 1 95.25 227 HIS A CA 1
ATOM 1774 C C . HIS A 1 227 ? 6.477 -33.406 -26.234 1 95.25 227 HIS A C 1
ATOM 1776 O O . HIS A 1 227 ? 5.355 -33.219 -26.703 1 95.25 227 HIS A O 1
ATOM 1782 N N . ILE A 1 228 ? 6.891 -32.875 -25.172 1 97.88 228 ILE A N 1
ATOM 1783 C CA . ILE A 1 228 ? 6.109 -31.812 -24.531 1 97.88 228 ILE A CA 1
ATOM 1784 C C . ILE A 1 228 ? 6.504 -30.453 -25.109 1 97.88 228 ILE A C 1
ATOM 1786 O O . ILE A 1 228 ? 7.656 -30.031 -24.984 1 97.88 228 ILE A O 1
ATOM 1790 N N . PRO A 1 229 ? 5.57 -29.734 -25.734 1 98.25 229 PRO A N 1
ATOM 1791 C CA . PRO A 1 229 ? 5.898 -28.5 -26.438 1 98.25 229 PRO A CA 1
ATOM 1792 C C . PRO A 1 229 ? 6.055 -27.297 -25.516 1 98.25 229 PRO A C 1
ATOM 1794 O O . PRO A 1 229 ? 5.355 -26.297 -25.672 1 98.25 229 PRO A O 1
ATOM 1797 N N . LEU A 1 230 ? 7.031 -27.344 -24.672 1 98.75 230 LEU A N 1
ATOM 1798 C CA . LEU A 1 230 ? 7.293 -26.281 -23.719 1 98.75 230 LEU A CA 1
ATOM 1799 C C . LEU A 1 230 ? 7.664 -24.984 -24.422 1 98.75 230 LEU A C 1
ATOM 1801 O O . LEU A 1 230 ? 8.625 -24.938 -25.188 1 98.75 230 LEU A O 1
ATOM 1805 N N . ALA A 1 231 ? 6.848 -23.938 -24.156 1 98.75 231 ALA A N 1
ATOM 1806 C CA . ALA A 1 231 ? 7.09 -22.641 -24.766 1 98.75 231 ALA A CA 1
ATOM 1807 C C . ALA A 1 231 ? 7.594 -21.625 -23.75 1 98.75 231 ALA A C 1
ATOM 1809 O O . ALA A 1 231 ? 8.273 -20.672 -24.109 1 98.75 231 ALA A O 1
ATOM 1810 N N . GLY A 1 232 ? 7.277 -21.844 -22.484 1 98.75 232 GLY A N 1
ATOM 1811 C CA . GLY A 1 232 ? 7.703 -20.859 -21.5 1 98.75 232 GLY A CA 1
ATOM 1812 C C . GLY A 1 232 ? 7.172 -21.156 -20.109 1 98.75 232 GLY A C 1
ATOM 1813 O O . GLY A 1 232 ? 6.551 -22.203 -19.875 1 98.75 232 GLY A O 1
ATOM 1814 N N . VAL A 1 233 ? 7.512 -20.234 -19.141 1 98.81 233 VAL A N 1
ATOM 1815 C CA . VAL A 1 233 ? 7.039 -20.328 -17.766 1 98.81 233 VAL A CA 1
ATOM 1816 C C . VAL A 1 233 ? 6.52 -18.969 -17.297 1 98.81 233 VAL A C 1
ATOM 1818 O O . VAL A 1 233 ? 6.926 -17.938 -17.828 1 98.81 233 VAL A O 1
ATOM 1821 N N . TYR A 1 234 ? 5.559 -18.969 -16.391 1 98.81 234 TYR A N 1
ATOM 1822 C CA . TYR A 1 234 ? 5.047 -17.75 -15.766 1 98.81 234 TYR A CA 1
ATOM 1823 C C . TYR A 1 234 ? 4.836 -17.938 -14.273 1 98.81 234 TYR A C 1
ATOM 1825 O O . TYR A 1 234 ? 4.289 -18.953 -13.844 1 98.81 234 TYR A O 1
ATOM 1833 N N . LEU A 1 235 ? 5.332 -16.984 -13.477 1 98.75 235 LEU A N 1
ATOM 1834 C CA . LEU A 1 235 ? 5.348 -17.141 -12.023 1 98.75 235 LEU A CA 1
ATOM 1835 C C . LEU A 1 235 ? 4.852 -15.875 -11.336 1 98.75 235 LEU A C 1
ATOM 1837 O O . LEU A 1 235 ? 5.395 -14.789 -11.555 1 98.75 235 LEU A O 1
ATOM 1841 N N . GLY A 1 236 ? 3.861 -16.031 -10.516 1 98.5 236 GLY A N 1
ATOM 1842 C CA . GLY A 1 236 ? 3.414 -14.961 -9.633 1 98.5 236 GLY A CA 1
ATOM 1843 C C . GLY A 1 236 ? 4.023 -15.031 -8.25 1 98.5 236 GLY A C 1
ATOM 1844 O O . GLY A 1 236 ? 3.707 -15.93 -7.473 1 98.5 236 GLY A O 1
ATOM 1845 N N . GLY A 1 237 ? 4.828 -14.07 -7.953 1 97.94 237 GLY A N 1
ATOM 1846 C CA . GLY A 1 237 ? 5.438 -14.086 -6.633 1 97.94 237 GLY A CA 1
ATOM 1847 C C . GLY A 1 237 ? 6.184 -15.367 -6.328 1 97.94 237 GLY A C 1
ATOM 1848 O O . GLY A 1 237 ? 6.062 -15.922 -5.23 1 97.94 237 GLY A O 1
ATOM 1849 N N . GLY A 1 238 ? 6.863 -15.891 -7.258 1 97.88 238 GLY A N 1
ATOM 1850 C CA . GLY A 1 238 ? 7.516 -17.188 -7.109 1 97.88 238 GLY A CA 1
ATOM 1851 C C . GLY A 1 238 ? 8.648 -17.172 -6.098 1 97.88 238 GLY A C 1
ATOM 1852 O O . GLY A 1 238 ? 9.508 -16.281 -6.133 1 97.88 238 GLY A O 1
ATOM 1853 N N . PHE A 1 239 ? 8.633 -18.109 -5.172 1 95.06 239 PHE A N 1
ATOM 1854 C CA . PHE A 1 239 ? 9.695 -18.281 -4.184 1 95.06 239 PHE A CA 1
ATOM 1855 C C . PHE A 1 239 ? 10.836 -19.109 -4.754 1 95.06 239 PHE A C 1
ATOM 1857 O O . PHE A 1 239 ? 10.977 -20.281 -4.426 1 95.06 239 PHE A O 1
ATOM 1864 N N . CYS A 1 240 ? 11.758 -18.5 -5.492 1 96.19 240 CYS A N 1
ATOM 1865 C CA . CYS A 1 240 ? 12.727 -19.203 -6.32 1 96.19 240 CYS A CA 1
ATOM 1866 C C . CYS A 1 240 ? 14.07 -19.312 -5.605 1 96.19 240 CYS A C 1
ATOM 1868 O O . CYS A 1 240 ? 14.781 -20.312 -5.758 1 96.19 240 CYS A O 1
ATOM 1870 N N . ASP A 1 241 ? 14.383 -18.312 -4.801 1 94.75 241 ASP A N 1
ATOM 1871 C CA . ASP A 1 241 ? 15.711 -18.281 -4.188 1 94.75 241 ASP A CA 1
ATOM 1872 C C . ASP A 1 241 ? 15.641 -17.719 -2.766 1 94.75 241 ASP A C 1
ATOM 1874 O O . ASP A 1 241 ? 15.898 -16.531 -2.539 1 94.75 241 ASP A O 1
ATOM 1878 N N . PRO A 1 242 ? 15.539 -18.594 -1.825 1 91.06 242 PRO A N 1
ATOM 1879 C CA . PRO A 1 242 ? 15.352 -18.156 -0.441 1 91.06 242 PRO A CA 1
ATOM 1880 C C . PRO A 1 242 ? 16.5 -17.281 0.068 1 91.06 242 PRO A C 1
ATOM 1882 O O . PRO A 1 242 ? 16.266 -16.25 0.698 1 91.06 242 PRO A O 1
ATOM 1885 N N . PRO A 1 243 ? 17.781 -17.547 -0.21 1 89.88 243 PRO A N 1
ATOM 1886 C CA . PRO A 1 243 ? 18.844 -16.734 0.364 1 89.88 243 PRO A CA 1
ATOM 1887 C C . PRO A 1 243 ? 18.766 -15.266 -0.061 1 89.88 243 PRO A C 1
ATOM 1889 O O . PRO A 1 243 ? 18.812 -14.367 0.786 1 89.88 243 PRO A O 1
ATOM 1892 N N . SER A 1 244 ? 18.609 -15.008 -1.375 1 94.94 244 SER A N 1
ATOM 1893 C CA . SER A 1 244 ? 18.531 -13.625 -1.832 1 94.94 244 SER A CA 1
ATOM 1894 C C . SER A 1 244 ? 17.219 -12.977 -1.427 1 94.94 244 SER A C 1
ATOM 1896 O O . SER A 1 244 ? 17.188 -11.812 -1.025 1 94.94 244 SER A O 1
ATOM 1898 N N . MET A 1 245 ? 16.188 -13.758 -1.508 1 95.56 245 MET A N 1
ATOM 1899 C CA . MET A 1 245 ? 14.859 -13.219 -1.281 1 95.56 245 MET A CA 1
ATOM 1900 C C . MET A 1 245 ? 14.656 -12.867 0.19 1 95.56 245 MET A C 1
ATOM 1902 O O . MET A 1 245 ? 14.242 -11.75 0.517 1 95.56 245 MET A O 1
ATOM 1906 N N . LEU A 1 246 ? 14.977 -13.773 1.059 1 92.62 246 LEU A N 1
ATOM 1907 C CA . LEU A 1 246 ? 14.75 -13.547 2.482 1 92.62 246 LEU A CA 1
ATOM 1908 C C . LEU A 1 246 ? 15.68 -12.461 3.01 1 92.62 246 LEU A C 1
ATOM 1910 O O . LEU A 1 246 ? 15.32 -11.727 3.939 1 92.62 246 LEU A O 1
ATOM 1914 N N . SER A 1 247 ? 16.859 -12.305 2.436 1 94.25 247 SER A N 1
ATOM 1915 C CA . SER A 1 247 ? 17.797 -11.273 2.846 1 94.25 247 SER A CA 1
ATOM 1916 C C . SER A 1 247 ? 17.25 -9.875 2.553 1 94.25 247 SER A C 1
ATOM 1918 O O . SER A 1 247 ? 17.641 -8.906 3.203 1 94.25 247 SER A O 1
ATOM 1920 N N . ALA A 1 248 ? 16.344 -9.766 1.597 1 97.19 248 ALA A N 1
ATOM 1921 C CA . ALA A 1 248 ? 15.812 -8.469 1.178 1 97.19 248 ALA A CA 1
ATOM 1922 C C . ALA A 1 248 ? 14.539 -8.133 1.946 1 97.19 248 ALA A C 1
ATOM 1924 O O . ALA A 1 248 ? 14.086 -6.984 1.931 1 97.19 248 ALA A O 1
ATOM 1925 N N . LEU A 1 249 ? 13.953 -9.086 2.65 1 96.5 249 LEU A N 1
ATOM 1926 C CA . LEU A 1 249 ? 12.641 -8.977 3.277 1 96.5 249 LEU A CA 1
ATOM 1927 C C . LEU A 1 249 ? 12.641 -7.918 4.371 1 96.5 249 LEU A C 1
ATOM 1929 O O . LEU A 1 249 ? 11.742 -7.074 4.43 1 96.5 249 LEU A O 1
ATOM 1933 N N . PRO A 1 250 ? 13.688 -7.852 5.238 1 96.69 250 PRO A N 1
ATOM 1934 C CA . PRO A 1 250 ? 13.641 -6.887 6.34 1 96.69 250 PRO A CA 1
ATOM 1935 C C . PRO A 1 250 ? 13.609 -5.438 5.852 1 96.69 250 PRO A C 1
ATOM 1937 O O . PRO A 1 250 ? 12.914 -4.602 6.434 1 96.69 250 PRO A O 1
ATOM 1940 N N . ASP A 1 251 ? 14.336 -5.148 4.789 1 97.62 251 ASP A N 1
ATOM 1941 C CA . ASP A 1 251 ? 14.367 -3.787 4.262 1 97.62 251 ASP A CA 1
ATOM 1942 C C . ASP A 1 251 ? 13 -3.375 3.715 1 97.62 251 ASP A C 1
ATOM 1944 O O . ASP A 1 251 ? 12.602 -2.213 3.83 1 97.62 251 ASP A O 1
ATOM 1948 N N . TYR A 1 252 ? 12.359 -4.27 3.086 1 98.38 252 TYR A N 1
ATOM 1949 C CA . TYR A 1 252 ? 11.008 -3.975 2.625 1 98.38 252 TYR A CA 1
ATOM 1950 C C . TYR A 1 252 ? 10.094 -3.646 3.797 1 98.38 252 TYR A C 1
ATOM 1952 O O . TYR A 1 252 ? 9.391 -2.631 3.781 1 98.38 252 TYR A O 1
ATOM 1960 N N . LEU A 1 253 ? 10.086 -4.52 4.812 1 98 253 LEU A N 1
ATOM 1961 C CA . LEU A 1 253 ? 9.211 -4.355 5.965 1 98 253 LEU A CA 1
ATOM 1962 C C . LEU A 1 253 ? 9.492 -3.039 6.684 1 98 253 LEU A C 1
ATOM 1964 O O . LEU A 1 253 ? 8.578 -2.404 7.215 1 98 253 LEU A O 1
ATOM 1968 N N . TYR A 1 254 ? 10.727 -2.619 6.664 1 97.94 254 TYR A N 1
ATOM 1969 C CA . TYR A 1 254 ? 11.102 -1.328 7.227 1 97.94 254 TYR A CA 1
ATOM 1970 C C . TYR A 1 254 ? 10.539 -0.184 6.391 1 97.94 254 TYR A C 1
ATOM 1972 O O . TYR A 1 254 ? 9.961 0.762 6.93 1 97.94 254 TYR A O 1
ATOM 1980 N N . SER A 1 255 ? 10.656 -0.29 5.105 1 97.94 255 SER A N 1
ATOM 1981 C CA . SER A 1 255 ? 10.273 0.794 4.207 1 97.94 255 SER A CA 1
ATOM 1982 C C . SER A 1 255 ? 8.766 1.027 4.234 1 97.94 255 SER A C 1
ATOM 1984 O O . SER A 1 255 ? 8.305 2.154 4.051 1 97.94 255 SER A O 1
ATOM 1986 N N . VAL A 1 256 ? 8.023 -0.03 4.508 1 97.12 256 VAL A N 1
ATOM 1987 C CA . VAL A 1 256 ? 6.574 0.131 4.488 1 97.12 256 VAL A CA 1
ATOM 1988 C C . VAL A 1 256 ? 6.062 0.367 5.906 1 97.12 256 VAL A C 1
ATOM 1990 O O . VAL A 1 256 ? 4.852 0.383 6.145 1 97.12 256 VAL A O 1
ATOM 1993 N N . GLY A 1 257 ? 6.957 0.48 6.82 1 96.5 257 GLY A N 1
ATOM 1994 C CA . GLY A 1 257 ? 6.605 0.963 8.141 1 96.5 257 GLY A CA 1
ATOM 1995 C C . GLY A 1 257 ? 6.27 -0.152 9.117 1 96.5 257 GLY A C 1
ATOM 1996 O O . GLY A 1 257 ? 6.008 0.101 10.297 1 96.5 257 GLY A O 1
ATOM 1997 N N . MET A 1 258 ? 6.328 -1.426 8.703 1 96.81 258 MET A N 1
ATOM 1998 C CA . MET A 1 258 ? 5.969 -2.551 9.562 1 96.81 258 MET A CA 1
ATOM 1999 C C . MET A 1 258 ? 7.066 -2.83 10.586 1 96.81 258 MET A C 1
ATOM 2001 O O . MET A 1 258 ? 6.781 -3.273 11.703 1 96.81 258 MET A O 1
ATOM 2005 N N . TYR A 1 259 ? 8.281 -2.551 10.195 1 97.38 259 TYR A N 1
ATOM 2006 C CA . TYR A 1 259 ? 9.414 -2.752 11.078 1 97.38 259 TYR A CA 1
ATOM 2007 C C . TYR A 1 259 ? 10.008 -1.419 11.531 1 97.38 259 TYR A C 1
ATOM 2009 O O . TYR A 1 259 ? 10.086 -0.475 10.742 1 97.38 259 TYR A O 1
ATOM 2017 N N . SER A 1 260 ? 10.375 -1.388 12.812 1 97 260 SER A N 1
ATOM 2018 C CA . SER A 1 260 ? 11.312 -0.36 13.25 1 97 260 SER A CA 1
ATOM 2019 C C . SER A 1 260 ? 12.719 -0.645 12.75 1 97 260 SER A C 1
ATOM 2021 O O . SER A 1 260 ? 12.992 -1.718 12.211 1 97 260 SER A O 1
ATOM 2023 N N . LYS A 1 261 ? 13.555 0.369 12.891 1 97.06 261 LYS A N 1
ATOM 2024 C CA . LYS A 1 261 ? 14.961 0.123 12.586 1 97.06 261 LYS A CA 1
ATOM 2025 C C . LYS A 1 261 ? 15.5 -1.058 13.391 1 97.06 261 LYS A C 1
ATOM 2027 O O . LYS A 1 261 ? 16.234 -1.89 12.859 1 97.06 261 LYS A O 1
ATOM 2032 N N . HIS A 1 262 ? 15.133 -1.126 14.602 1 96.56 262 HIS A N 1
ATOM 2033 C CA . HIS A 1 262 ? 15.586 -2.186 15.492 1 96.56 262 HIS A CA 1
ATOM 2034 C C . HIS A 1 262 ? 15.141 -3.557 14.992 1 96.56 262 HIS A C 1
ATOM 2036 O O . HIS A 1 262 ? 15.953 -4.48 14.891 1 96.56 262 HIS A O 1
ATOM 2042 N N . SER A 1 263 ? 13.891 -3.699 14.695 1 95.75 263 SER A N 1
ATOM 2043 C CA . SER A 1 263 ? 13.359 -4.969 14.219 1 95.75 263 SER A CA 1
ATOM 2044 C C . SER A 1 263 ? 13.984 -5.363 12.883 1 95.75 263 SER A C 1
ATOM 2046 O O . SER A 1 263 ? 14.25 -6.543 12.641 1 95.75 263 SER A O 1
ATOM 2048 N N . ARG A 1 264 ? 14.133 -4.383 12 1 96.75 264 ARG A N 1
ATOM 2049 C CA . ARG A 1 264 ? 14.781 -4.629 10.719 1 96.75 264 ARG A CA 1
ATOM 2050 C C . ARG A 1 264 ? 16.188 -5.207 10.914 1 96.75 264 ARG A C 1
ATOM 2052 O O . ARG A 1 264 ? 16.516 -6.242 10.328 1 96.75 264 ARG A O 1
ATOM 2059 N N . ASP A 1 265 ? 16.953 -4.516 11.75 1 96.94 265 ASP A N 1
ATOM 2060 C CA . ASP A 1 265 ? 18.344 -4.906 11.969 1 96.94 265 ASP A CA 1
ATOM 2061 C C . ASP A 1 265 ? 18.438 -6.273 12.641 1 96.94 265 ASP A C 1
ATOM 2063 O O . ASP A 1 265 ? 19.297 -7.09 12.297 1 96.94 265 ASP A O 1
ATOM 2067 N N . ALA A 1 266 ? 17.578 -6.516 13.57 1 94 266 ALA A N 1
ATOM 2068 C CA . ALA A 1 266 ? 17.547 -7.805 14.258 1 94 266 ALA A CA 1
ATOM 2069 C C . ALA A 1 266 ? 17.203 -8.938 13.289 1 94 266 ALA A C 1
ATOM 2071 O O . ALA A 1 266 ? 17.844 -9.992 13.32 1 94 266 ALA A O 1
ATOM 2072 N N . HIS A 1 267 ? 16.188 -8.711 12.5 1 93.56 267 HIS A N 1
ATOM 2073 C CA . HIS A 1 267 ? 15.812 -9.727 11.531 1 93.56 267 HIS A CA 1
ATOM 2074 C C . HIS A 1 267 ? 16.922 -9.969 10.516 1 93.56 267 HIS A C 1
ATOM 2076 O O . HIS A 1 267 ? 17.188 -11.117 10.148 1 93.56 267 HIS A O 1
ATOM 2082 N N . ARG A 1 268 ? 17.531 -8.898 10.055 1 94.06 268 ARG A N 1
ATOM 2083 C CA . ARG A 1 268 ? 18.656 -9.023 9.133 1 94.06 268 ARG A CA 1
ATOM 2084 C C . ARG A 1 268 ? 19.781 -9.875 9.742 1 94.06 268 ARG A C 1
ATOM 2086 O O . ARG A 1 268 ? 20.328 -10.742 9.062 1 94.06 268 ARG A O 1
ATOM 2093 N N . GLN A 1 269 ? 20.094 -9.57 10.945 1 92.25 269 GLN A N 1
ATOM 2094 C CA . GLN A 1 269 ? 21.125 -10.32 11.641 1 92.25 269 GLN A CA 1
ATOM 2095 C C . GLN A 1 269 ? 20.766 -11.797 11.734 1 92.25 269 GLN A C 1
ATOM 2097 O O . GLN A 1 269 ? 21.625 -12.664 11.516 1 92.25 269 GLN A O 1
ATOM 2102 N N . LYS A 1 270 ? 19.594 -12.094 12.039 1 87 270 LYS A N 1
ATOM 2103 C CA . LYS A 1 270 ? 19.141 -13.477 12.133 1 87 270 LYS A CA 1
ATOM 2104 C C . LYS A 1 270 ? 19.266 -14.195 10.789 1 87 270 LYS A C 1
ATOM 2106 O O . LYS A 1 270 ? 19.656 -15.359 10.742 1 87 270 LYS A O 1
ATOM 2111 N N . ILE A 1 271 ? 18.906 -13.531 9.742 1 87.19 271 ILE A N 1
ATOM 2112 C CA . ILE A 1 271 ? 19 -14.109 8.406 1 87.19 271 ILE A CA 1
ATOM 2113 C C . ILE A 1 271 ? 20.469 -14.359 8.062 1 87.19 271 ILE A C 1
ATOM 2115 O O . ILE A 1 271 ? 20.828 -15.422 7.562 1 87.19 271 ILE A O 1
ATOM 2119 N N . GLU A 1 272 ? 21.328 -13.367 8.336 1 87.38 272 GLU A N 1
ATOM 2120 C CA . GLU A 1 272 ? 22.75 -13.492 8.055 1 87.38 272 GLU A CA 1
ATOM 2121 C C . GLU A 1 272 ? 23.359 -14.656 8.828 1 87.38 272 GLU A C 1
ATOM 2123 O O . GLU A 1 272 ? 24.188 -15.398 8.289 1 87.38 272 GLU A O 1
ATOM 2128 N N . GLU A 1 273 ? 22.984 -14.805 10.047 1 84.19 273 GLU A N 1
ATOM 2129 C CA . GLU A 1 273 ? 23.453 -15.914 10.867 1 84.19 273 GLU A CA 1
ATOM 2130 C C . GLU A 1 273 ? 23 -17.25 10.305 1 84.19 273 GLU A C 1
ATOM 2132 O O . GLU A 1 273 ? 23.734 -18.234 10.328 1 84.19 273 GLU A O 1
ATOM 2137 N N . GLY A 1 274 ? 21.766 -17.234 9.828 1 78.88 274 GLY A N 1
ATOM 2138 C CA . GLY A 1 274 ? 21.25 -18.438 9.211 1 78.88 274 GLY A CA 1
ATOM 2139 C C . GLY A 1 274 ? 21.984 -18.812 7.93 1 78.88 274 GLY A C 1
ATOM 2140 O O . GLY A 1 274 ? 22.25 -19.984 7.676 1 78.88 274 GLY A O 1
ATOM 2141 N N . LEU A 1 275 ? 22.391 -17.891 7.164 1 80.44 275 LEU A N 1
ATOM 2142 C CA . LEU A 1 275 ? 23.062 -18.094 5.883 1 80.44 275 LEU A CA 1
ATOM 2143 C C . LEU A 1 275 ? 24.516 -18.5 6.09 1 80.44 275 LEU A C 1
ATOM 2145 O O . LEU A 1 275 ? 25.125 -19.141 5.227 1 80.44 275 LEU A O 1
ATOM 2149 N N . ALA A 1 276 ? 25.125 -18.016 7.152 1 77.88 276 ALA A N 1
ATOM 2150 C CA . ALA A 1 276 ? 26.531 -18.281 7.426 1 77.88 276 ALA A CA 1
ATOM 2151 C C . ALA A 1 276 ? 26.734 -19.703 7.953 1 77.88 276 ALA A C 1
ATOM 2153 O O . ALA A 1 276 ? 27.844 -20.234 7.934 1 77.88 276 ALA A O 1
ATOM 2154 N N . LYS A 1 277 ? 25.766 -20.328 8.492 1 70.31 277 LYS A N 1
ATOM 2155 C CA . LYS A 1 277 ? 25.938 -21.672 9.039 1 70.31 277 LYS A CA 1
ATOM 2156 C C . LYS A 1 277 ? 26.25 -22.688 7.93 1 70.31 277 LYS A C 1
ATOM 2158 O O . LYS A 1 277 ? 25.547 -22.75 6.926 1 70.31 277 LYS A O 1
ATOM 2163 N N . PRO A 1 278 ? 27.594 -23.094 7.938 1 56.47 278 PRO A N 1
ATOM 2164 C CA . PRO A 1 278 ? 28.078 -24 6.895 1 56.47 278 PRO A CA 1
ATOM 2165 C C . PRO A 1 278 ? 27.109 -25.156 6.617 1 56.47 278 PRO A C 1
ATOM 2167 O O . PRO A 1 278 ? 26.75 -25.391 5.465 1 56.47 278 PRO A O 1
ATOM 2170 N N . ASN A 1 279 ? 27.172 -26.188 7.48 1 50.22 279 ASN A N 1
ATOM 2171 C CA . ASN A 1 279 ? 26.531 -27.484 7.34 1 50.22 279 ASN A CA 1
ATOM 2172 C C . ASN A 1 279 ? 25.016 -27.391 7.52 1 50.22 279 ASN A C 1
ATOM 2174 O O . ASN A 1 279 ? 24.297 -28.375 7.344 1 50.22 279 ASN A O 1
ATOM 2178 N N . HIS A 1 280 ? 24.594 -26.156 7.84 1 50.34 280 HIS A N 1
ATOM 2179 C CA . HIS A 1 280 ? 23.172 -26.016 8.148 1 50.34 280 HIS A CA 1
ATOM 2180 C C . HIS A 1 280 ? 22.562 -24.828 7.406 1 50.34 280 HIS A C 1
ATOM 2182 O O . HIS A 1 280 ? 21.812 -24.047 7.988 1 50.34 280 HIS A O 1
ATOM 2188 N N . ASN A 1 281 ? 23.219 -24.625 6.371 1 51.03 281 ASN A N 1
ATOM 2189 C CA . ASN A 1 281 ? 22.547 -23.578 5.625 1 51.03 281 ASN A CA 1
ATOM 2190 C C . ASN A 1 281 ? 21.062 -23.875 5.457 1 51.03 281 ASN A C 1
ATOM 2192 O O . ASN A 1 281 ? 20.688 -24.812 4.754 1 51.03 281 ASN A O 1
ATOM 2196 N N . PRO A 1 282 ? 20.359 -23.406 6.449 1 51.56 282 PRO A N 1
ATOM 2197 C CA . PRO A 1 282 ? 18.938 -23.719 6.406 1 51.56 282 PRO A CA 1
ATOM 2198 C C . PRO A 1 282 ? 18.375 -23.75 4.984 1 51.56 282 PRO A C 1
ATOM 2200 O O . PRO A 1 282 ? 17.281 -24.266 4.754 1 51.56 282 PRO A O 1
ATOM 2203 N N . PHE A 1 283 ? 19.156 -23.125 4.176 1 52.09 283 PHE A N 1
ATOM 2204 C CA . PHE A 1 283 ? 18.766 -23.047 2.771 1 52.09 283 PHE A CA 1
ATOM 2205 C C . PHE A 1 283 ? 19.328 -24.25 2.002 1 52.09 283 PHE A C 1
ATOM 2207 O O . PHE A 1 283 ? 18.984 -24.453 0.839 1 52.09 283 PHE A O 1
ATOM 2214 N N . TYR A 1 284 ? 20.281 -24.953 2.629 1 51.22 284 TYR A N 1
ATOM 2215 C CA . TYR A 1 284 ? 20.828 -26.156 2.025 1 51.22 284 TYR A CA 1
ATOM 2216 C C . TYR A 1 284 ? 20.344 -27.406 2.771 1 51.22 284 TYR A C 1
ATOM 2218 O O . TYR A 1 284 ? 20.156 -27.359 3.988 1 51.22 284 TYR A O 1
ATOM 2226 N N . PRO A 1 285 ? 19.625 -28.438 2.064 1 47.28 285 PRO A N 1
ATOM 2227 C CA . PRO A 1 285 ? 18.812 -29.609 2.402 1 47.28 285 PRO A CA 1
ATOM 2228 C C . PRO A 1 285 ? 19.344 -30.375 3.613 1 47.28 285 PRO A C 1
ATOM 2230 O O . PRO A 1 285 ? 18.672 -31.266 4.129 1 47.28 285 PRO A O 1
ATOM 2233 N N . GLU A 1 286 ? 20.438 -30.484 3.92 1 45.03 286 GLU A N 1
ATOM 2234 C CA . GLU A 1 286 ? 20.609 -31.641 4.801 1 45.03 286 GLU A CA 1
ATOM 2235 C C . GLU A 1 286 ? 19.922 -31.422 6.145 1 45.03 286 GLU A C 1
ATOM 2237 O O . GLU A 1 286 ? 19.797 -32.344 6.941 1 45.03 286 GLU A O 1
ATOM 2242 N N . ASP A 1 287 ? 19.578 -30.312 6.469 1 48.41 287 ASP A N 1
ATOM 2243 C CA . ASP A 1 287 ? 19.062 -30.203 7.828 1 48.41 287 ASP A CA 1
ATOM 2244 C C . ASP A 1 287 ? 17.578 -29.859 7.82 1 48.41 287 ASP A C 1
ATOM 2246 O O . ASP A 1 287 ? 17.141 -28.969 7.102 1 48.41 287 ASP A O 1
ATOM 2250 N N . LYS A 1 288 ? 16.578 -30.844 8.25 1 50.5 288 LYS A N 1
ATOM 2251 C CA . LYS A 1 288 ? 15.148 -30.859 8.508 1 50.5 288 LYS A CA 1
ATOM 2252 C C . LYS A 1 288 ? 14.664 -29.516 9.016 1 50.5 288 LYS A C 1
ATOM 2254 O O . LYS A 1 288 ? 13.461 -29.312 9.234 1 50.5 288 LYS A O 1
ATOM 2259 N N . ASP A 1 289 ? 15.586 -28.375 8.859 1 62 289 ASP A N 1
ATOM 2260 C CA . ASP A 1 289 ? 15.398 -27.172 9.664 1 62 289 ASP A CA 1
ATOM 2261 C C . ASP A 1 289 ? 14.805 -26.047 8.836 1 62 289 ASP A C 1
ATOM 2263 O O . ASP A 1 289 ? 14.438 -25 9.375 1 62 289 ASP A O 1
ATOM 2267 N N . GLY A 1 290 ? 14.375 -26.438 7.5 1 65.62 290 GLY A N 1
ATOM 2268 C CA . GLY A 1 290 ? 13.961 -25.312 6.676 1 65.62 290 GLY A CA 1
ATOM 2269 C C . GLY A 1 290 ? 12.594 -24.766 7.059 1 65.62 290 GLY A C 1
ATOM 2270 O O . GLY A 1 290 ? 12.43 -23.562 7.207 1 65.62 290 GLY A O 1
ATOM 2271 N N . TYR A 1 291 ? 11.703 -25.656 7.285 1 65.94 291 TYR A N 1
ATOM 2272 C CA . TYR A 1 291 ? 10.359 -25.234 7.66 1 65.94 291 TYR A CA 1
ATOM 2273 C C . TYR A 1 291 ? 10.367 -24.562 9.031 1 65.94 291 TYR A C 1
ATOM 2275 O O . TYR A 1 291 ? 9.625 -23.609 9.258 1 65.94 291 TYR A O 1
ATOM 2283 N N . GLU A 1 292 ? 11.188 -25.031 9.844 1 70.12 292 GLU A N 1
ATOM 2284 C CA . GLU A 1 292 ? 11.281 -24.422 11.164 1 70.12 292 GLU A CA 1
ATOM 2285 C C . GLU A 1 292 ? 11.773 -22.969 11.062 1 70.12 292 GLU A C 1
ATOM 2287 O O . GLU A 1 292 ? 11.289 -22.094 11.781 1 70.12 292 GLU A O 1
ATOM 2292 N N . TYR A 1 293 ? 12.586 -22.812 10.102 1 71.31 293 TYR A N 1
ATOM 2293 C CA . TYR A 1 293 ? 13.133 -21.469 9.906 1 71.31 293 TYR A CA 1
ATOM 2294 C C . TYR A 1 293 ? 12.055 -20.531 9.383 1 71.31 293 TYR A C 1
ATOM 2296 O O . TYR A 1 293 ? 11.922 -19.406 9.875 1 71.31 293 TYR A O 1
ATOM 2304 N N . ILE A 1 294 ? 11.281 -21 8.523 1 74 294 ILE A N 1
ATOM 2305 C CA . ILE A 1 294 ? 10.25 -20.141 7.949 1 74 294 ILE A CA 1
ATOM 2306 C C . ILE A 1 294 ? 9.164 -19.875 8.984 1 74 294 ILE A C 1
ATOM 2308 O O . ILE A 1 294 ? 8.617 -18.781 9.07 1 74 294 ILE A O 1
ATOM 2312 N N . SER A 1 295 ? 8.945 -20.891 9.695 1 74.94 295 SER A N 1
ATOM 2313 C CA . SER A 1 295 ? 7.957 -20.734 10.758 1 74.94 295 SER A CA 1
ATOM 2314 C C . SER A 1 295 ? 8.414 -19.703 11.789 1 74.94 295 SER A C 1
ATOM 2316 O O . SER A 1 295 ? 7.617 -18.891 12.25 1 74.94 295 SER A O 1
ATOM 2318 N N . TYR A 1 296 ? 9.641 -19.781 12.039 1 76.69 296 TYR A N 1
ATOM 2319 C CA . TYR A 1 296 ? 10.211 -18.812 12.977 1 76.69 296 TYR A CA 1
ATOM 2320 C C . TYR A 1 296 ? 10.117 -17.391 12.422 1 76.69 296 TYR A C 1
ATOM 2322 O O . TYR A 1 296 ? 9.789 -16.453 13.148 1 76.69 296 TYR A O 1
ATOM 2330 N N . TYR A 1 297 ? 10.344 -17.281 11.156 1 78.94 297 TYR A N 1
ATOM 2331 C CA . TYR A 1 297 ? 10.305 -15.961 10.547 1 78.94 297 TYR A CA 1
ATOM 2332 C C . TYR A 1 297 ? 8.883 -15.406 10.531 1 78.94 297 TYR A C 1
ATOM 2334 O O . TYR A 1 297 ? 8.664 -14.227 10.805 1 78.94 297 TYR A O 1
ATOM 2342 N N . PHE A 1 298 ? 7.953 -16.266 10.312 1 82 298 PHE A N 1
ATOM 2343 C CA . PHE A 1 298 ? 6.57 -15.805 10.281 1 82 298 PHE A CA 1
ATOM 2344 C C . PHE A 1 298 ? 6.09 -15.438 11.68 1 82 298 PHE A C 1
ATOM 2346 O O . PHE A 1 298 ? 5.344 -14.469 11.852 1 82 298 PHE A O 1
ATOM 2353 N N . GLU A 1 299 ? 6.559 -16.203 12.586 1 86.56 299 GLU A N 1
ATOM 2354 C CA . GLU A 1 299 ? 6.215 -15.867 13.969 1 86.56 299 GLU A CA 1
ATOM 2355 C C . GLU A 1 299 ? 6.832 -14.531 14.383 1 86.56 299 GLU A C 1
ATOM 2357 O O . GLU A 1 299 ? 6.188 -13.727 15.055 1 86.56 299 GLU A O 1
ATOM 2362 N N . TYR A 1 300 ? 8.047 -14.383 14.031 1 89.44 300 TYR A N 1
ATOM 2363 C CA . TYR A 1 300 ? 8.727 -13.125 14.328 1 89.44 300 TYR A CA 1
ATOM 2364 C C . TYR A 1 300 ? 8.031 -11.953 13.648 1 89.44 300 TYR A C 1
ATOM 2366 O O . TYR A 1 300 ? 7.777 -10.922 14.273 1 89.44 300 TYR A O 1
ATOM 2374 N N . MET A 1 301 ? 7.688 -12.133 12.43 1 93 301 MET A N 1
ATOM 2375 C CA . MET A 1 301 ? 6.984 -11.086 11.688 1 93 301 MET A CA 1
ATOM 2376 C C . MET A 1 301 ? 5.637 -10.773 12.328 1 93 301 MET A C 1
ATOM 2378 O O . MET A 1 301 ? 5.27 -9.609 12.477 1 93 301 MET A O 1
ATOM 2382 N N . TYR A 1 302 ? 4.984 -11.836 12.695 1 93.19 302 TYR A N 1
ATOM 2383 C CA . TYR A 1 302 ? 3.701 -11.641 13.359 1 93.19 302 TYR A CA 1
ATOM 2384 C C . TYR A 1 302 ? 3.873 -10.836 14.648 1 93.19 302 TYR A C 1
ATOM 2386 O O . TYR A 1 302 ? 3.119 -9.898 14.906 1 93.19 302 TYR A O 1
ATOM 2394 N N . SER A 1 303 ? 4.832 -11.188 15.398 1 94.19 303 SER A N 1
ATOM 2395 C CA . SER A 1 303 ? 5.047 -10.547 16.688 1 94.19 303 SER A CA 1
ATOM 2396 C C . SER A 1 303 ? 5.391 -9.07 16.516 1 94.19 303 SER A C 1
ATOM 2398 O O . SER A 1 303 ? 5.035 -8.242 17.359 1 94.19 303 SER A O 1
ATOM 2400 N N . LYS A 1 304 ? 6.023 -8.719 15.445 1 95.31 304 LYS A N 1
ATOM 2401 C CA . LYS A 1 304 ? 6.504 -7.348 15.273 1 95.31 304 LYS A CA 1
ATOM 2402 C C . LYS A 1 304 ? 5.496 -6.508 14.492 1 95.31 304 LYS A C 1
ATOM 2404 O O . LYS A 1 304 ? 5.438 -5.289 14.648 1 95.31 304 LYS A O 1
ATOM 2409 N N . THR A 1 305 ? 4.688 -7.133 13.656 1 96.5 305 THR A N 1
ATOM 2410 C CA . THR A 1 305 ? 3.857 -6.363 12.734 1 96.5 305 THR A CA 1
ATOM 2411 C C . THR A 1 305 ? 2.385 -6.465 13.133 1 96.5 305 THR A C 1
ATOM 2413 O O . THR A 1 305 ? 1.575 -5.621 12.742 1 96.5 305 THR A O 1
ATOM 2416 N N . GLY A 1 306 ? 2.01 -7.574 13.805 1 95.19 306 GLY A N 1
ATOM 2417 C CA . GLY A 1 306 ? 0.619 -7.836 14.133 1 95.19 306 GLY A CA 1
ATOM 2418 C C . GLY A 1 306 ? -0.167 -8.422 12.969 1 95.19 306 GLY A C 1
ATOM 2419 O O . GLY A 1 306 ? -1.373 -8.648 13.086 1 95.19 306 GLY A O 1
ATOM 2420 N N . TYR A 1 307 ? 0.459 -8.695 11.914 1 95.19 307 TYR A N 1
ATOM 2421 C CA . TYR A 1 307 ? -0.21 -9.242 10.742 1 95.19 307 TYR A CA 1
ATOM 2422 C C . TYR A 1 307 ? -0.339 -10.758 10.836 1 95.19 307 TYR A C 1
ATOM 2424 O O . TYR A 1 307 ? 0.649 -11.453 11.078 1 95.19 307 TYR A O 1
ATOM 2432 N N . ALA A 1 308 ? -1.538 -11.203 10.617 1 91.69 308 ALA A N 1
ATOM 2433 C CA . ALA A 1 308 ? -1.771 -12.648 10.562 1 91.69 308 ALA A CA 1
ATOM 2434 C C . ALA A 1 308 ? -1.687 -13.156 9.125 1 91.69 308 ALA A C 1
ATOM 2436 O O . ALA A 1 308 ? -1.626 -14.367 8.898 1 91.69 308 ALA A O 1
ATOM 2437 N N . SER A 1 309 ? -1.746 -12.281 8.219 1 91.19 309 SER A N 1
ATOM 2438 C CA . SER A 1 309 ? -1.549 -12.57 6.801 1 91.19 309 SER A CA 1
ATOM 2439 C C . SER A 1 309 ? -0.651 -11.531 6.145 1 91.19 309 SER A C 1
ATOM 2441 O O . SER A 1 309 ? -0.764 -10.336 6.43 1 91.19 309 SER A O 1
ATOM 2443 N N . PHE A 1 310 ? 0.161 -11.977 5.301 1 93.5 310 PHE A N 1
ATOM 2444 C CA . PHE A 1 310 ? 1.098 -11.078 4.633 1 93.5 310 PHE A CA 1
ATOM 2445 C C . PHE A 1 310 ? 0.83 -11.039 3.133 1 93.5 310 PHE A C 1
ATOM 2447 O O . PHE A 1 310 ? 1.699 -10.648 2.352 1 93.5 310 PHE A O 1
ATOM 2454 N N . ASP A 1 311 ? -0.404 -11.43 2.727 1 93.62 311 ASP A N 1
ATOM 2455 C CA . ASP A 1 311 ? -0.751 -11.531 1.312 1 93.62 311 ASP A CA 1
ATOM 2456 C C . ASP A 1 311 ? -0.997 -10.148 0.709 1 93.62 311 ASP A C 1
ATOM 2458 O O . ASP A 1 311 ? -0.852 -9.961 -0.5 1 93.62 311 ASP A O 1
ATOM 2462 N N . ASN A 1 312 ? -1.409 -9.258 1.512 1 96.56 312 ASN A N 1
ATOM 2463 C CA . ASN A 1 312 ? -1.755 -7.906 1.097 1 96.56 312 ASN A CA 1
ATOM 2464 C C . ASN A 1 312 ? -1.526 -6.898 2.221 1 96.56 312 ASN A C 1
ATOM 2466 O O . ASN A 1 312 ? -2.086 -7.039 3.309 1 96.56 312 ASN A O 1
ATOM 2470 N N . ILE A 1 313 ? -0.804 -5.898 1.967 1 97.5 313 ILE A N 1
ATOM 2471 C CA . ILE A 1 313 ? -0.388 -4.953 2.998 1 97.5 313 ILE A CA 1
ATOM 2472 C C . ILE A 1 313 ? -1.612 -4.25 3.58 1 97.5 313 ILE A C 1
ATOM 2474 O O . ILE A 1 313 ? -1.566 -3.734 4.699 1 97.5 313 ILE A O 1
ATOM 2478 N N . LEU A 1 314 ? -2.752 -4.23 2.861 1 97.06 314 LEU A N 1
ATOM 2479 C CA . LEU A 1 314 ? -3.963 -3.543 3.299 1 97.06 314 LEU A CA 1
ATOM 2480 C C . LEU A 1 314 ? -4.762 -4.41 4.266 1 97.06 314 LEU A C 1
ATOM 2482 O O . LEU A 1 314 ? -5.672 -3.922 4.938 1 97.06 314 LEU A O 1
ATOM 2486 N N . GLN A 1 315 ? -4.395 -5.703 4.328 1 94.25 315 GLN A N 1
ATOM 2487 C CA . GLN A 1 315 ? -5.164 -6.66 5.113 1 94.25 315 GLN A CA 1
ATOM 2488 C C . GLN A 1 315 ? -4.281 -7.379 6.125 1 94.25 315 GLN A C 1
ATOM 2490 O O . GLN A 1 315 ? -3.332 -8.07 5.75 1 94.25 315 GLN A O 1
ATOM 2495 N N . ASP A 1 316 ? -4.664 -7.262 7.395 1 92.25 316 ASP A N 1
ATOM 2496 C CA . ASP A 1 316 ? -3.816 -7.844 8.43 1 92.25 316 ASP A CA 1
ATOM 2497 C C . ASP A 1 316 ? -4.348 -9.203 8.875 1 92.25 316 ASP A C 1
ATOM 2499 O O . ASP A 1 316 ? -3.73 -9.875 9.703 1 92.25 316 ASP A O 1
ATOM 2503 N N . LYS A 1 317 ? -5.484 -9.547 8.336 1 88.94 317 LYS A N 1
ATOM 2504 C CA . LYS A 1 317 ? -6.086 -10.828 8.703 1 88.94 317 LYS A CA 1
ATOM 2505 C C . LYS A 1 317 ? -6.199 -11.75 7.492 1 88.94 317 LYS A C 1
ATOM 2507 O O . LYS A 1 317 ? -6.184 -11.289 6.352 1 88.94 317 LYS A O 1
ATOM 2512 N N . VAL A 1 318 ? -6.281 -12.984 7.812 1 78.44 318 VAL A N 1
ATOM 2513 C CA . VAL A 1 318 ? -6.465 -13.984 6.77 1 78.44 318 VAL A CA 1
ATOM 2514 C C . VAL A 1 318 ? -7.863 -13.859 6.172 1 78.44 318 VAL A C 1
ATOM 2516 O O . VAL A 1 318 ? -8.844 -13.68 6.898 1 78.44 318 VAL A O 1
ATOM 2519 N N . GLN A 1 319 ? -7.867 -13.75 4.922 1 68.25 319 GLN A N 1
ATOM 2520 C CA . GLN A 1 319 ? -9.18 -13.758 4.277 1 68.25 319 GLN A CA 1
ATOM 2521 C C . GLN A 1 319 ? -9.719 -15.172 4.148 1 68.25 319 GLN A C 1
ATOM 2523 O O . GLN A 1 319 ? -8.977 -16.109 3.854 1 68.25 319 GLN A O 1
ATOM 2528 N N . LEU A 1 320 ? -10.812 -15.477 4.812 1 58.78 320 LEU A N 1
ATOM 2529 C CA . LEU A 1 320 ? -11.453 -16.766 5.062 1 58.78 320 LEU A CA 1
ATOM 2530 C C . LEU A 1 320 ? -11.555 -17.578 3.777 1 58.78 320 LEU A C 1
ATOM 2532 O O . LEU A 1 320 ? -11.711 -18.812 3.824 1 58.78 320 LEU A O 1
ATOM 2536 N N . ASP A 1 321 ? -11.383 -17.031 2.703 1 60.19 321 ASP A N 1
ATOM 2537 C CA . ASP A 1 321 ? -11.766 -17.75 1.49 1 60.19 321 ASP A CA 1
ATOM 2538 C C . ASP A 1 321 ? -10.984 -19.047 1.354 1 60.19 321 ASP A C 1
ATOM 2540 O O . ASP A 1 321 ? -11.57 -20.094 1.07 1 60.19 321 ASP A O 1
ATOM 2544 N N . GLU A 1 322 ? -9.789 -19.109 1.794 1 61.97 322 GLU A N 1
ATOM 2545 C CA . GLU A 1 322 ? -8.969 -20.297 1.506 1 61.97 322 GLU A CA 1
ATOM 2546 C C . GLU A 1 322 ? -9.336 -21.453 2.428 1 61.97 322 GLU A C 1
ATOM 2548 O O . GLU A 1 322 ? -9.352 -22.609 1.997 1 61.97 322 GLU A O 1
ATOM 2553 N N . PHE A 1 323 ? -9.758 -21.078 3.518 1 63.91 323 PHE A N 1
ATOM 2554 C CA . PHE A 1 323 ? -9.961 -22.125 4.5 1 63.91 323 PHE A CA 1
ATOM 2555 C C . PHE A 1 323 ? -11.367 -22.719 4.387 1 63.91 323 PHE A C 1
ATOM 2557 O O . PHE A 1 323 ? -11.641 -23.797 4.91 1 63.91 323 PHE A O 1
ATOM 2564 N N . SER A 1 324 ? -11.992 -22.125 3.535 1 74.25 324 SER A N 1
ATOM 2565 C CA . SER A 1 324 ? -13.367 -22.594 3.424 1 74.25 324 SER A CA 1
ATOM 2566 C C . SER A 1 324 ? -13.547 -23.5 2.215 1 74.25 324 SER A C 1
ATOM 2568 O O . SER A 1 324 ? -14.578 -24.172 2.084 1 74.25 324 SER A O 1
ATOM 2570 N N . LEU A 1 325 ? -12.531 -23.75 1.449 1 81.94 325 LEU A N 1
ATOM 2571 C CA . LEU A 1 325 ? -12.641 -24.5 0.201 1 81.94 325 LEU A CA 1
ATOM 2572 C C . LEU A 1 325 ? -12.945 -25.969 0.473 1 81.94 325 LEU A C 1
ATOM 2574 O O . LEU A 1 325 ? -13.711 -26.594 -0.263 1 81.94 325 LEU A O 1
ATOM 2578 N N . PRO A 1 326 ? -12.414 -26.438 1.51 1 85.38 326 PRO A N 1
ATOM 2579 C CA . PRO A 1 326 ? -12.703 -27.859 1.77 1 85.38 326 PRO A CA 1
ATOM 2580 C C . PRO A 1 326 ? -14.195 -28.109 2.01 1 85.38 326 PRO A C 1
ATOM 2582 O O . PRO A 1 326 ? -14.703 -29.188 1.679 1 85.38 326 PRO A O 1
ATOM 2585 N N . GLU A 1 327 ? -14.82 -27.141 2.518 1 88 327 GLU A N 1
ATOM 2586 C CA . GLU A 1 327 ? -16.25 -27.312 2.754 1 88 327 GLU A CA 1
ATOM 2587 C C . GLU A 1 327 ? -17.016 -27.469 1.441 1 88 327 GLU A C 1
ATOM 2589 O O . GLU A 1 327 ? -17.969 -28.25 1.362 1 88 327 GLU A O 1
ATOM 2594 N N . PHE A 1 328 ? -16.641 -26.859 0.46 1 91.38 328 PHE A N 1
ATOM 2595 C CA . PHE A 1 328 ? -17.281 -26.953 -0.844 1 91.38 328 PHE A CA 1
ATOM 2596 C C . PHE A 1 328 ? -16.828 -28.203 -1.585 1 91.38 328 PHE A C 1
ATOM 2598 O O . PHE A 1 328 ? -17.656 -28.969 -2.086 1 91.38 328 PHE A O 1
ATOM 2605 N N . PHE A 1 329 ? -15.57 -28.5 -1.571 1 92.56 329 PHE A N 1
ATOM 2606 C CA . PHE A 1 329 ? -14.992 -29.547 -2.42 1 92.56 329 PHE A CA 1
ATOM 2607 C C . PHE A 1 329 ? -15.203 -30.922 -1.805 1 92.56 329 PHE A C 1
ATOM 2609 O O . PHE A 1 329 ? -14.984 -31.938 -2.465 1 92.56 329 PHE A O 1
ATOM 2616 N N . ASN A 1 330 ? -15.656 -30.938 -0.608 1 91.62 330 ASN A N 1
ATOM 2617 C CA . ASN A 1 330 ? -15.945 -32.219 -0 1 91.62 330 ASN A CA 1
ATOM 2618 C C . ASN A 1 330 ? -17.438 -32.562 -0.06 1 91.62 330 ASN A C 1
ATOM 2620 O O . ASN A 1 330 ? -17.875 -33.594 0.447 1 91.62 330 ASN A O 1
ATOM 2624 N N . ARG A 1 331 ? -18.156 -31.719 -0.627 1 92.12 331 ARG A N 1
ATOM 2625 C CA . ARG A 1 331 ? -19.578 -32.031 -0.842 1 92.12 331 ARG A CA 1
ATOM 2626 C C . ARG A 1 331 ? -19.719 -33.25 -1.753 1 92.12 331 ARG A C 1
ATOM 2628 O O . ARG A 1 331 ? -19 -33.406 -2.74 1 92.12 331 ARG A O 1
ATOM 2635 N N . THR A 1 332 ? -20.75 -33.969 -1.506 1 91.38 332 THR A N 1
ATOM 2636 C CA . THR A 1 332 ? -20.969 -35.219 -2.236 1 91.38 332 THR A CA 1
ATOM 2637 C C . THR A 1 332 ? -21.266 -34.938 -3.707 1 91.38 332 THR A C 1
ATOM 2639 O O . THR A 1 332 ? -20.75 -35.625 -4.59 1 91.38 332 THR A O 1
ATOM 2642 N N . ASP A 1 333 ? -22.047 -33.969 -3.98 1 91.88 333 ASP A N 1
ATOM 2643 C CA . ASP A 1 333 ? -22.406 -33.656 -5.355 1 91.88 333 ASP A CA 1
ATOM 2644 C C . ASP A 1 333 ? -21.219 -33.094 -6.137 1 91.88 333 ASP A C 1
ATOM 2646 O O . ASP A 1 333 ? -21.047 -33.406 -7.316 1 91.88 333 ASP A O 1
ATOM 2650 N N . VAL A 1 334 ? -20.359 -32.375 -5.465 1 93.44 334 VAL A N 1
ATOM 2651 C CA . VAL A 1 334 ? -19.203 -31.797 -6.113 1 93.44 334 VAL A CA 1
ATOM 2652 C C . VAL A 1 334 ? -18.156 -32.875 -6.383 1 93.44 334 VAL A C 1
ATOM 2654 O O . VAL A 1 334 ? -17.625 -32.969 -7.488 1 93.44 334 VAL A O 1
ATOM 2657 N N . VAL A 1 335 ? -17.922 -33.688 -5.398 1 94.25 335 VAL A N 1
ATOM 2658 C CA . VAL A 1 335 ? -16.953 -34.781 -5.504 1 94.25 335 VAL A CA 1
ATOM 2659 C C . VAL A 1 335 ? -17.359 -35.719 -6.633 1 94.25 335 VAL A C 1
ATOM 2661 O O . VAL A 1 335 ? -16.531 -36.156 -7.43 1 94.25 335 VAL A O 1
ATOM 2664 N N . ARG A 1 336 ? -18.531 -36.031 -6.695 1 93 336 ARG A N 1
ATOM 2665 C CA . ARG A 1 336 ? -19.047 -36.906 -7.738 1 93 336 ARG A CA 1
ATOM 2666 C C . ARG A 1 336 ? -18.891 -36.281 -9.117 1 93 336 ARG A C 1
ATOM 2668 O O . ARG A 1 336 ? -18.422 -36.938 -10.055 1 93 336 ARG A O 1
ATOM 2675 N N . ALA A 1 337 ? -19.266 -35.062 -9.219 1 94.12 337 ALA A N 1
ATOM 2676 C CA . ALA A 1 337 ? -19.203 -34.375 -10.5 1 94.12 337 ALA A CA 1
ATOM 2677 C C . ALA A 1 337 ? -17.766 -34.281 -10.992 1 94.12 337 ALA A C 1
ATOM 2679 O O . ALA A 1 337 ? -17.5 -34.375 -12.195 1 94.12 337 ALA A O 1
ATOM 2680 N N . LEU A 1 338 ? -16.859 -34.156 -10.078 1 95.69 338 LEU A N 1
ATOM 2681 C CA . LEU A 1 338 ? -15.453 -33.969 -10.422 1 95.69 338 LEU A CA 1
ATOM 2682 C C . LEU A 1 338 ? -14.727 -35.312 -10.516 1 95.69 338 LEU A C 1
ATOM 2684 O O . LEU A 1 338 ? -13.523 -35.344 -10.781 1 95.69 338 LEU A O 1
ATOM 2688 N N . HIS A 1 339 ? -15.406 -36.312 -10.281 1 95.38 339 HIS A N 1
ATOM 2689 C CA . HIS A 1 339 ? -14.82 -37.656 -10.32 1 95.38 339 HIS A CA 1
ATOM 2690 C C . HIS A 1 339 ? -13.703 -37.781 -9.289 1 95.38 339 HIS A C 1
ATOM 2692 O O . HIS A 1 339 ? -12.664 -38.375 -9.578 1 95.38 339 HIS A O 1
ATOM 2698 N N . ALA A 1 340 ? -13.906 -37.156 -8.156 1 94.44 340 ALA A N 1
ATOM 2699 C CA . ALA A 1 340 ? -12.867 -37.094 -7.129 1 94.44 340 ALA A CA 1
ATOM 2700 C C . ALA A 1 340 ? -13.203 -38.031 -5.965 1 94.44 340 ALA A C 1
ATOM 2702 O O . ALA A 1 340 ? -14.258 -38.656 -5.953 1 94.44 340 ALA A O 1
ATOM 2703 N N . GLN A 1 341 ? -12.195 -38.125 -5.082 1 88.19 341 GLN A N 1
ATOM 2704 C CA . GLN A 1 341 ? -12.414 -38.844 -3.822 1 88.19 341 GLN A CA 1
ATOM 2705 C C . GLN A 1 341 ? -12.766 -37.875 -2.701 1 88.19 341 GLN A C 1
ATOM 2707 O O . GLN A 1 341 ? -12.383 -36.688 -2.746 1 88.19 341 GLN A O 1
ATOM 2712 N N . HIS A 1 342 ? -13.523 -38.375 -1.768 1 75.44 342 HIS A N 1
ATOM 2713 C CA . HIS A 1 342 ? -14 -37.531 -0.659 1 75.44 342 HIS A CA 1
ATOM 2714 C C . HIS A 1 342 ? -12.883 -37.281 0.339 1 75.44 342 HIS A C 1
ATOM 2716 O O . HIS A 1 342 ? -12.945 -37.719 1.491 1 75.44 342 HIS A O 1
ATOM 2722 N N . HIS A 1 343 ? -11.891 -36.594 -0.017 1 80.81 343 HIS A N 1
ATOM 2723 C CA . HIS A 1 343 ? -10.805 -36.281 0.896 1 80.81 343 HIS A CA 1
ATOM 2724 C C . HIS A 1 343 ? -10.047 -35.031 0.423 1 80.81 343 HIS A C 1
ATOM 2726 O O . HIS A 1 343 ? -8.812 -35.031 0.424 1 80.81 343 HIS A O 1
ATOM 2732 N N . PHE A 1 344 ? -10.852 -34.156 0.146 1 81.94 344 PHE A N 1
ATOM 2733 C CA . PHE A 1 344 ? -10.156 -32.906 -0.177 1 81.94 344 PHE A CA 1
ATOM 2734 C C . PHE A 1 344 ? -9.477 -32.344 1.06 1 81.94 344 PHE A C 1
ATOM 2736 O O . PHE A 1 344 ? -10.141 -32.031 2.055 1 81.94 344 PHE A O 1
ATOM 2743 N N . SER A 1 345 ? -8.203 -32.562 1.147 1 71.94 345 SER A N 1
ATOM 2744 C CA . SER A 1 345 ? -7.477 -32.094 2.322 1 71.94 345 SER A CA 1
ATOM 2745 C C . SER A 1 345 ? -6.477 -31 1.954 1 71.94 345 SER A C 1
ATOM 2747 O O . SER A 1 345 ? -5.91 -31.016 0.859 1 71.94 345 SER A O 1
ATOM 2749 N N . GLN A 1 346 ? -6.551 -30.062 2.873 1 62.91 346 GLN A N 1
ATOM 2750 C CA . GLN A 1 346 ? -5.457 -29.109 2.799 1 62.91 346 GLN A CA 1
ATOM 2751 C C . GLN A 1 346 ? -4.383 -29.406 3.838 1 62.91 346 GLN A C 1
ATOM 2753 O O . GLN A 1 346 ? -3.986 -28.531 4.609 1 62.91 346 GLN A O 1
ATOM 2758 N N . ASN A 1 347 ? -4.113 -30.766 3.986 1 62.19 347 ASN A N 1
ATOM 2759 C CA . ASN A 1 347 ? -3.047 -31.125 4.914 1 62.19 347 ASN A CA 1
ATOM 2760 C C . ASN A 1 347 ? -1.707 -30.531 4.477 1 62.19 347 ASN A C 1
ATOM 2762 O O . ASN A 1 347 ? -0.775 -31.281 4.16 1 62.19 347 ASN A O 1
ATOM 2766 N N . PHE A 1 348 ? -1.609 -29.344 4.477 1 67 348 PHE A N 1
ATOM 2767 C CA . PHE A 1 348 ? -0.442 -28.609 3.992 1 67 348 PHE A CA 1
ATOM 2768 C C . PHE A 1 348 ? 0.788 -28.938 4.832 1 67 348 PHE A C 1
ATOM 2770 O O . PHE A 1 348 ? 1.894 -29.062 4.301 1 67 348 PHE A O 1
ATOM 2777 N N . LEU A 1 349 ? 0.533 -29.344 6.012 1 69.19 349 LEU A N 1
ATOM 2778 C CA . LEU A 1 349 ? 1.658 -29.562 6.918 1 69.19 349 LEU A CA 1
ATOM 2779 C C . LEU A 1 349 ? 2.42 -30.828 6.555 1 69.19 349 LEU A C 1
ATOM 2781 O O . LEU A 1 349 ? 3.652 -30.844 6.574 1 69.19 349 LEU A O 1
ATOM 2785 N N . THR A 1 350 ? 1.672 -31.812 6.195 1 74.44 350 THR A N 1
ATOM 2786 C CA . THR A 1 350 ? 2.326 -33.062 5.844 1 74.44 350 THR A CA 1
ATOM 2787 C C . THR A 1 350 ? 3.146 -32.906 4.566 1 74.44 350 THR A C 1
ATOM 2789 O O . THR A 1 350 ? 4.27 -33.406 4.477 1 74.44 350 THR A O 1
ATOM 2792 N N . VAL A 1 351 ? 2.596 -32.281 3.656 1 78.5 351 VAL A N 1
ATOM 2793 C CA . VAL A 1 351 ? 3.283 -32.031 2.389 1 78.5 351 VAL A CA 1
ATOM 2794 C C . VAL A 1 351 ? 4.539 -31.203 2.625 1 78.5 351 VAL A C 1
ATOM 2796 O O . VAL A 1 351 ? 5.613 -31.531 2.111 1 78.5 351 VAL A O 1
ATOM 2799 N N . VAL A 1 352 ? 4.367 -30.25 3.459 1 75.44 352 VAL A N 1
ATOM 2800 C CA . VAL A 1 352 ? 5.473 -29.359 3.766 1 75.44 352 VAL A CA 1
ATOM 2801 C C . VAL A 1 352 ? 6.574 -30.125 4.492 1 75.44 352 VAL A C 1
ATOM 2803 O O . VAL A 1 352 ? 7.758 -29.969 4.18 1 75.44 352 VAL A O 1
ATOM 2806 N N . MET A 1 353 ? 6.176 -30.938 5.359 1 73.75 353 MET A N 1
ATOM 2807 C CA . MET A 1 353 ? 7.133 -31.656 6.195 1 73.75 353 MET A CA 1
ATOM 2808 C C . MET A 1 353 ? 7.891 -32.688 5.379 1 73.75 353 MET A C 1
ATOM 2810 O O . MET A 1 353 ? 9.055 -32.969 5.652 1 73.75 353 MET A O 1
ATOM 2814 N N . ARG A 1 354 ? 7.238 -33.125 4.422 1 74.62 354 ARG A N 1
ATOM 2815 C CA . ARG A 1 354 ? 7.871 -34.156 3.633 1 74.62 354 ARG A CA 1
ATOM 2816 C C . ARG A 1 354 ? 8.812 -33.562 2.59 1 74.62 354 ARG A C 1
ATOM 2818 O O . ARG A 1 354 ? 9.688 -34.281 2.072 1 74.62 354 ARG A O 1
ATOM 2825 N N . PHE A 1 355 ? 8.461 -32.344 2.24 1 74.31 355 PHE A N 1
ATOM 2826 C CA . PHE A 1 355 ? 9.367 -31.703 1.305 1 74.31 355 PHE A CA 1
ATOM 2827 C C . PHE A 1 355 ? 10.688 -31.359 1.981 1 74.31 355 PHE A C 1
ATOM 2829 O O . PHE A 1 355 ? 11.641 -30.938 1.322 1 74.31 355 PHE A O 1
ATOM 2836 N N . GLY A 1 356 ? 10.953 -31.828 3.137 1 60.72 356 GLY A N 1
ATOM 2837 C CA . GLY A 1 356 ? 12.148 -31.844 3.967 1 60.72 356 GLY A CA 1
ATOM 2838 C C . GLY A 1 356 ? 13.148 -30.766 3.578 1 60.72 356 GLY A C 1
ATOM 2839 O O . GLY A 1 356 ? 12.789 -29.578 3.48 1 60.72 356 GLY A O 1
ATOM 2840 N N . ASN A 1 357 ? 14.25 -31.188 3.008 1 63.62 357 ASN A N 1
ATOM 2841 C CA . ASN A 1 357 ? 15.484 -30.438 2.77 1 63.62 357 ASN A CA 1
ATOM 2842 C C . ASN A 1 357 ? 15.367 -29.547 1.537 1 63.62 357 ASN A C 1
ATOM 2844 O O . ASN A 1 357 ? 16.125 -28.594 1.388 1 63.62 357 ASN A O 1
ATOM 2848 N N . ASP A 1 358 ? 14.266 -29.719 0.755 1 75.75 358 ASP A N 1
ATOM 2849 C CA . ASP A 1 358 ? 14.188 -28.938 -0.476 1 75.75 358 ASP A CA 1
ATOM 2850 C C . ASP A 1 358 ? 13.32 -27.703 -0.284 1 75.75 358 ASP A C 1
ATOM 2852 O O . ASP A 1 358 ? 13.219 -26.859 -1.182 1 75.75 358 ASP A O 1
ATOM 2856 N N . PHE A 1 359 ? 12.875 -27.609 0.876 1 78.44 359 PHE A N 1
ATOM 2857 C CA . PHE A 1 359 ? 11.938 -26.516 1.062 1 78.44 359 PHE A CA 1
ATOM 2858 C C . PHE A 1 359 ? 12.617 -25.172 0.791 1 78.44 359 PHE A C 1
ATOM 2860 O O . PHE A 1 359 ? 12.023 -24.281 0.184 1 78.44 359 PHE A O 1
ATOM 2867 N N . MET A 1 360 ? 13.867 -25.078 1.126 1 82.75 360 MET A N 1
ATOM 2868 C CA . MET A 1 360 ? 14.57 -23.797 0.989 1 82.75 360 MET A CA 1
ATOM 2869 C C . MET A 1 360 ? 15.562 -23.844 -0.172 1 82.75 360 MET A C 1
ATOM 2871 O O . MET A 1 360 ? 16.359 -22.922 -0.348 1 82.75 360 MET A O 1
ATOM 2875 N N . LYS A 1 361 ? 15.523 -24.891 -0.858 1 85.69 361 LYS A N 1
ATOM 2876 C CA . LYS A 1 361 ? 16.453 -25.031 -1.969 1 85.69 361 LYS A CA 1
ATOM 2877 C C . LYS A 1 361 ? 16.172 -24 -3.064 1 85.69 361 LYS A C 1
ATOM 2879 O O . LYS A 1 361 ? 15 -23.75 -3.391 1 85.69 361 LYS A O 1
ATOM 2884 N N . SER A 1 362 ? 17.297 -23.5 -3.635 1 91.81 362 SER A N 1
ATOM 2885 C CA . SER A 1 362 ? 17.172 -22.484 -4.676 1 91.81 362 SER A CA 1
ATOM 2886 C C . SER A 1 362 ? 16.922 -23.125 -6.039 1 91.81 362 SER A C 1
ATOM 2888 O O . SER A 1 362 ? 17.484 -24.172 -6.352 1 91.81 362 SER A O 1
ATOM 2890 N N . THR A 1 363 ? 16.109 -22.469 -6.828 1 94.5 363 THR A N 1
ATOM 2891 C CA . THR A 1 363 ? 15.914 -22.844 -8.227 1 94.5 363 THR A CA 1
ATOM 2892 C C . THR A 1 363 ? 16.422 -21.75 -9.148 1 94.5 363 THR A C 1
ATOM 2894 O O . THR A 1 363 ? 16 -21.656 -10.305 1 94.5 363 THR A O 1
ATOM 2897 N N . LYS A 1 364 ? 17.281 -20.938 -8.648 1 95.62 364 LYS A N 1
ATOM 2898 C CA . LYS A 1 364 ? 17.812 -19.766 -9.352 1 95.62 364 LYS A CA 1
ATOM 2899 C C . LYS A 1 364 ? 18.562 -20.188 -10.609 1 95.62 364 LYS A C 1
ATOM 2901 O O . LYS A 1 364 ? 18.484 -19.516 -11.641 1 95.62 364 LYS A O 1
ATOM 2906 N N . LEU A 1 365 ? 19.297 -21.234 -10.586 1 96.56 365 LEU A N 1
ATOM 2907 C CA . LEU A 1 365 ? 20.062 -21.688 -11.742 1 96.56 365 LEU A CA 1
ATOM 2908 C C . LEU A 1 365 ? 19.141 -22.219 -12.836 1 96.56 365 LEU A C 1
ATOM 2910 O O . LEU A 1 365 ? 19.344 -21.922 -14.016 1 96.56 365 LEU A O 1
ATOM 2914 N N . GLU A 1 366 ? 18.141 -22.969 -12.438 1 97.31 366 GLU A N 1
ATOM 2915 C CA . GLU A 1 366 ? 17.141 -23.406 -13.398 1 97.31 366 GLU A CA 1
ATOM 2916 C C . GLU A 1 366 ? 16.422 -22.219 -14.047 1 97.31 366 GLU A C 1
ATOM 2918 O O . GLU A 1 366 ? 16.219 -22.203 -15.266 1 97.31 366 GLU A O 1
ATOM 2923 N N . MET A 1 367 ? 16.141 -21.266 -13.242 1 97.88 367 MET A N 1
ATOM 2924 C CA . MET A 1 367 ? 15.469 -20.078 -13.758 1 97.88 367 MET A CA 1
ATOM 2925 C C . MET A 1 367 ? 16.359 -19.344 -14.75 1 97.88 367 MET A C 1
ATOM 2927 O O . MET A 1 367 ? 15.891 -18.891 -15.797 1 97.88 367 MET A O 1
ATOM 2931 N N . GLY A 1 368 ? 17.625 -19.141 -14.375 1 98.31 368 GLY A N 1
ATOM 2932 C CA . GLY A 1 368 ? 18.547 -18.5 -15.297 1 98.31 368 GLY A CA 1
ATOM 2933 C C . GLY A 1 368 ? 18.625 -19.203 -16.641 1 98.31 368 GLY A C 1
ATOM 2934 O O . GLY A 1 368 ? 18.609 -18.547 -17.688 1 98.31 368 GLY A O 1
ATOM 2935 N N . PHE A 1 369 ? 18.656 -20.516 -16.609 1 98.44 369 PHE A N 1
ATOM 2936 C CA . PHE A 1 369 ? 18.656 -21.297 -17.828 1 98.44 369 PHE A CA 1
ATOM 2937 C C . PHE A 1 369 ? 17.391 -21.047 -18.641 1 98.44 369 PHE A C 1
ATOM 2939 O O . PHE A 1 369 ? 17.453 -20.828 -19.859 1 98.44 369 PHE A O 1
ATOM 2946 N N . LEU A 1 370 ? 16.281 -21.078 -17.984 1 98.75 370 LEU A N 1
ATOM 2947 C CA . LEU A 1 370 ? 15 -20.891 -18.672 1 98.75 370 LEU A CA 1
ATOM 2948 C C . LEU A 1 370 ? 14.914 -19.5 -19.281 1 98.75 370 LEU A C 1
ATOM 2950 O O . LEU A 1 370 ? 14.406 -19.344 -20.406 1 98.75 370 LEU A O 1
ATOM 2954 N N . MET A 1 371 ? 15.406 -18.547 -18.562 1 98.62 371 MET A N 1
ATOM 2955 C CA . MET A 1 371 ? 15.367 -17.156 -19.047 1 98.62 371 MET A CA 1
ATOM 2956 C C . MET A 1 371 ? 16.188 -17 -20.328 1 98.62 371 MET A C 1
ATOM 2958 O O . MET A 1 371 ? 15.906 -16.125 -21.141 1 98.62 371 MET A O 1
ATOM 2962 N N . ASP A 1 372 ? 17.125 -17.859 -20.547 1 98.5 372 ASP A N 1
ATOM 2963 C CA . ASP A 1 372 ? 17.969 -17.797 -21.734 1 98.5 372 ASP A CA 1
ATOM 2964 C C . ASP A 1 372 ? 17.375 -18.609 -22.891 1 98.5 372 ASP A C 1
ATOM 2966 O O . ASP A 1 372 ? 17.75 -18.422 -24.047 1 98.5 372 ASP A O 1
ATOM 2970 N N . HIS A 1 373 ? 16.406 -19.531 -22.594 1 98.31 373 HIS A N 1
ATOM 2971 C CA . HIS A 1 373 ? 16.047 -20.516 -23.625 1 98.31 373 HIS A CA 1
ATOM 2972 C C . HIS A 1 373 ? 14.547 -20.484 -23.906 1 98.31 373 HIS A C 1
ATOM 2974 O O . HIS A 1 373 ? 14.094 -20.984 -24.938 1 98.31 373 HIS A O 1
ATOM 2980 N N . TYR A 1 374 ? 13.766 -19.969 -23.031 1 98.75 374 TYR A N 1
ATOM 2981 C CA . TYR A 1 374 ? 12.312 -19.969 -23.141 1 98.75 374 TYR A CA 1
ATOM 2982 C C . TYR A 1 374 ? 11.727 -18.609 -22.797 1 98.75 374 TYR A C 1
ATOM 2984 O O . TYR A 1 374 ? 12.445 -17.719 -22.328 1 98.75 374 TYR A O 1
ATOM 2992 N N . LYS A 1 375 ? 10.422 -18.391 -23.094 1 98.69 375 LYS A N 1
ATOM 2993 C CA . LYS A 1 375 ? 9.711 -17.219 -22.578 1 98.69 375 LYS A CA 1
ATOM 2994 C C . LYS A 1 375 ? 9.477 -17.344 -21.078 1 98.69 375 LYS A C 1
ATOM 2996 O O . LYS A 1 375 ? 8.992 -18.359 -20.594 1 98.69 375 LYS A O 1
ATOM 3001 N N . VAL A 1 376 ? 9.859 -16.266 -20.328 1 98.88 376 VAL A N 1
ATOM 3002 C CA . VAL A 1 376 ? 9.672 -16.297 -18.891 1 98.88 376 VAL A CA 1
ATOM 3003 C C . VAL A 1 376 ? 8.953 -15.031 -18.422 1 98.88 376 VAL A C 1
ATOM 3005 O O . VAL A 1 376 ? 9.359 -13.922 -18.781 1 98.88 376 VAL A O 1
ATOM 3008 N N . LEU A 1 377 ? 7.887 -15.195 -17.703 1 98.88 377 LEU A N 1
ATOM 3009 C CA . LEU A 1 377 ? 7.18 -14.102 -17.031 1 98.88 377 LEU A CA 1
ATOM 3010 C C . LEU A 1 377 ? 7.27 -14.25 -15.523 1 98.88 377 LEU A C 1
ATOM 3012 O O . LEU A 1 377 ? 6.938 -15.297 -14.969 1 98.88 377 LEU A O 1
ATOM 3016 N N . TYR A 1 378 ? 7.812 -13.266 -14.859 1 98.88 378 TYR A N 1
ATOM 3017 C CA . TYR A 1 378 ? 7.781 -13.148 -13.406 1 98.88 378 TYR A CA 1
ATOM 3018 C C . TYR A 1 378 ? 7.02 -11.906 -12.969 1 98.88 378 TYR A C 1
ATOM 3020 O O . TYR A 1 378 ? 7.398 -10.781 -13.32 1 98.88 378 TYR A O 1
ATOM 3028 N N . TYR A 1 379 ? 5.934 -12.094 -12.227 1 98.88 379 TYR A N 1
ATOM 3029 C CA . TYR A 1 379 ? 5.152 -10.922 -11.859 1 98.88 379 TYR A CA 1
ATOM 3030 C C . TYR A 1 379 ? 4.844 -10.922 -10.367 1 98.88 379 TYR A C 1
ATOM 3032 O O . TYR A 1 379 ? 4.832 -11.977 -9.727 1 98.88 379 TYR A O 1
ATOM 3040 N N . THR A 1 380 ? 4.695 -9.773 -9.781 1 98.69 380 THR A N 1
ATOM 3041 C CA . THR A 1 380 ? 4.309 -9.547 -8.391 1 98.69 380 THR A CA 1
ATOM 3042 C C . THR A 1 380 ? 3.236 -8.461 -8.297 1 98.69 380 THR A C 1
ATOM 3044 O O . THR A 1 380 ? 3.102 -7.637 -9.203 1 98.69 380 THR A O 1
ATOM 3047 N N . GLY A 1 381 ? 2.459 -8.609 -7.242 1 98.69 381 GLY A N 1
ATOM 3048 C CA . GLY A 1 381 ? 1.624 -7.477 -6.875 1 98.69 381 GLY A CA 1
ATOM 3049 C C . GLY A 1 381 ? 2.375 -6.41 -6.102 1 98.69 381 GLY A C 1
ATOM 3050 O O . GLY A 1 381 ? 3.238 -6.723 -5.281 1 98.69 381 GLY A O 1
ATOM 3051 N N . SER A 1 382 ? 1.952 -5.152 -6.305 1 98.5 382 SER A N 1
ATOM 3052 C CA . SER A 1 382 ? 2.643 -4.047 -5.652 1 98.5 382 SER A CA 1
ATOM 3053 C C . SER A 1 382 ? 2.35 -4.02 -4.152 1 98.5 382 SER A C 1
ATOM 3055 O O . SER A 1 382 ? 3.053 -3.355 -3.391 1 98.5 382 SER A O 1
ATOM 3057 N N . LEU A 1 383 ? 1.337 -4.73 -3.717 1 98.38 383 LEU A N 1
ATOM 3058 C CA . LEU A 1 383 ? 0.929 -4.73 -2.316 1 98.38 383 LEU A CA 1
ATOM 3059 C C . LEU A 1 383 ? 1.271 -6.062 -1.653 1 98.38 383 LEU A C 1
ATOM 3061 O O . LEU A 1 383 ? 0.834 -6.332 -0.533 1 98.38 383 LEU A O 1
ATOM 3065 N N . ASP A 1 384 ? 1.993 -6.898 -2.35 1 98.06 384 ASP A N 1
ATOM 3066 C CA . ASP A 1 384 ? 2.396 -8.211 -1.85 1 98.06 384 ASP A CA 1
ATOM 3067 C C . ASP A 1 384 ? 3.484 -8.078 -0.786 1 98.06 384 ASP A C 1
ATOM 3069 O O . ASP A 1 384 ? 4.555 -7.531 -1.05 1 98.06 384 ASP A O 1
ATOM 3073 N N . VAL A 1 385 ? 3.252 -8.688 0.381 1 97.06 385 VAL A N 1
ATOM 3074 C CA . VAL A 1 385 ? 4.23 -8.602 1.458 1 97.06 385 VAL A CA 1
ATOM 3075 C C . VAL A 1 385 ? 5.039 -9.891 1.533 1 97.06 385 VAL A C 1
ATOM 3077 O O . VAL A 1 385 ? 6.246 -9.867 1.787 1 97.06 385 VAL A O 1
ATOM 3080 N N . VAL A 1 386 ? 4.406 -10.992 1.339 1 94.62 386 VAL A N 1
ATOM 3081 C CA . VAL A 1 386 ? 5.043 -12.289 1.519 1 94.62 386 VAL A CA 1
ATOM 3082 C C . VAL A 1 386 ? 6.043 -12.539 0.389 1 94.62 386 VAL A C 1
ATOM 3084 O O . VAL A 1 386 ? 7.094 -13.148 0.602 1 94.62 386 VAL A O 1
ATOM 3087 N N . ALA A 1 387 ? 5.672 -12.125 -0.784 1 96.19 387 ALA A N 1
ATOM 3088 C CA . ALA A 1 387 ? 6.547 -12.156 -1.952 1 96.19 387 ALA A CA 1
ATOM 3089 C C . ALA A 1 387 ? 6.723 -10.758 -2.539 1 96.19 387 ALA A C 1
ATOM 3091 O O . ALA A 1 387 ? 6.402 -10.523 -3.707 1 96.19 387 ALA A O 1
ATOM 3092 N N . ASN A 1 388 ? 7.355 -9.945 -1.745 1 98.06 388 ASN A N 1
ATOM 3093 C CA . ASN A 1 388 ? 7.367 -8.523 -2.066 1 98.06 388 ASN A CA 1
ATOM 3094 C C . ASN A 1 388 ? 8.406 -8.195 -3.135 1 98.06 388 ASN A C 1
ATOM 3096 O O . ASN A 1 388 ? 9.156 -9.078 -3.564 1 98.06 388 ASN A O 1
ATOM 3100 N N . ILE A 1 389 ? 8.414 -7.008 -3.537 1 98.31 389 ILE A N 1
ATOM 3101 C CA . ILE A 1 389 ? 9.18 -6.531 -4.684 1 98.31 389 ILE A CA 1
ATOM 3102 C C . ILE A 1 389 ? 10.672 -6.594 -4.367 1 98.31 389 ILE A C 1
ATOM 3104 O O . ILE A 1 389 ? 11.484 -6.934 -5.234 1 98.31 389 ILE A O 1
ATOM 3108 N N . ASN A 1 390 ? 11.078 -6.211 -3.098 1 98.56 390 ASN A N 1
ATOM 3109 C CA . ASN A 1 390 ? 12.484 -6.324 -2.727 1 98.56 390 ASN A CA 1
ATOM 3110 C C . ASN A 1 390 ? 13 -7.746 -2.914 1 98.56 390 ASN A C 1
ATOM 3112 O O . ASN A 1 390 ? 14.109 -7.949 -3.42 1 98.56 390 ASN A O 1
ATOM 3116 N N . MET A 1 391 ? 12.195 -8.648 -2.482 1 98.12 391 MET A N 1
ATOM 3117 C CA . MET A 1 391 ? 12.578 -10.055 -2.594 1 98.12 391 MET A CA 1
ATOM 3118 C C . MET A 1 391 ? 12.727 -10.461 -4.055 1 98.12 391 MET A C 1
ATOM 3120 O O . MET A 1 391 ? 13.727 -11.078 -4.434 1 98.12 391 MET A O 1
ATOM 3124 N N . ALA A 1 392 ? 11.75 -10.156 -4.852 1 98.62 392 ALA A N 1
ATOM 3125 C CA . ALA A 1 392 ? 11.781 -10.492 -6.27 1 98.62 392 ALA A CA 1
ATOM 3126 C C . ALA A 1 392 ? 13 -9.883 -6.953 1 98.62 392 ALA A C 1
ATOM 3128 O O . ALA A 1 392 ? 13.703 -10.562 -7.707 1 98.62 392 ALA A O 1
ATOM 3129 N N . GLU A 1 393 ? 13.25 -8.586 -6.695 1 98.56 393 GLU A N 1
ATOM 3130 C CA . GLU A 1 393 ? 14.367 -7.902 -7.344 1 98.56 393 GLU A CA 1
ATOM 3131 C C . GLU A 1 393 ? 15.703 -8.484 -6.898 1 98.56 393 GLU A C 1
ATOM 3133 O O . GLU A 1 393 ? 16.625 -8.602 -7.699 1 98.56 393 GLU A O 1
ATOM 3138 N N . ALA A 1 394 ? 15.812 -8.781 -5.605 1 98.31 394 ALA A N 1
ATOM 3139 C CA . ALA A 1 394 ? 17.047 -9.391 -5.113 1 98.31 394 ALA A CA 1
ATOM 3140 C C . ALA A 1 394 ? 17.344 -10.703 -5.828 1 98.31 394 ALA A C 1
ATOM 3142 O O . ALA A 1 394 ? 18.484 -10.977 -6.215 1 98.31 394 ALA A O 1
ATOM 3143 N N . PHE A 1 395 ? 16.344 -11.523 -6.02 1 98.12 395 PHE A N 1
ATOM 3144 C CA . PHE A 1 395 ? 16.438 -12.781 -6.738 1 98.12 395 PHE A CA 1
ATOM 3145 C C . PHE A 1 395 ? 16.812 -12.547 -8.203 1 98.12 395 PHE A C 1
ATOM 3147 O O . PHE A 1 395 ? 17.797 -13.102 -8.688 1 98.12 395 PHE A O 1
ATOM 3154 N N . LEU A 1 396 ? 16.094 -11.719 -8.875 1 98.5 396 LEU A N 1
ATOM 3155 C CA . LEU A 1 396 ? 16.25 -11.523 -10.305 1 98.5 396 LEU A CA 1
ATOM 3156 C C . LEU A 1 396 ? 17.594 -10.898 -10.625 1 98.5 396 LEU A C 1
ATOM 3158 O O . LEU A 1 396 ? 18.266 -11.305 -11.57 1 98.5 396 LEU A O 1
ATOM 3162 N N . LEU A 1 397 ? 18.016 -9.93 -9.82 1 98.25 397 LEU A N 1
ATOM 3163 C CA . LEU A 1 397 ? 19.25 -9.211 -10.078 1 98.25 397 LEU A CA 1
ATOM 3164 C C . LEU A 1 397 ? 20.469 -10.086 -9.766 1 98.25 397 LEU A C 1
ATOM 3166 O O . LEU A 1 397 ? 21.578 -9.781 -10.188 1 98.25 397 LEU A O 1
ATOM 3170 N N . SER A 1 398 ? 20.234 -11.172 -9.039 1 97.88 398 SER A N 1
ATOM 3171 C CA . SER A 1 398 ? 21.344 -12.062 -8.711 1 97.88 398 SER A CA 1
ATOM 3172 C C . SER A 1 398 ? 21.312 -13.32 -9.57 1 97.88 398 SER A C 1
ATOM 3174 O O . SER A 1 398 ? 22.188 -14.18 -9.461 1 97.88 398 SER A O 1
ATOM 3176 N N . THR A 1 399 ? 20.328 -13.508 -10.391 1 98.06 399 THR A N 1
ATOM 3177 C CA . THR A 1 399 ? 20.203 -14.68 -11.25 1 98.06 399 THR A CA 1
ATOM 3178 C C . THR A 1 399 ? 21.203 -14.609 -12.406 1 98.06 399 THR A C 1
ATOM 3180 O O . THR A 1 399 ? 21.281 -13.602 -13.109 1 98.06 399 THR A O 1
ATOM 3183 N N . PRO A 1 400 ? 22 -15.664 -12.57 1 97.5 400 PRO A N 1
ATOM 3184 C CA . PRO A 1 400 ? 22.938 -15.648 -13.688 1 97.5 400 PRO A CA 1
ATOM 3185 C C . PRO A 1 400 ? 22.281 -16 -15.023 1 97.5 400 PRO A C 1
ATOM 3187 O O . PRO A 1 400 ? 21.984 -17.172 -15.281 1 97.5 400 PRO A O 1
ATOM 3190 N N . TRP A 1 401 ? 22.047 -15.117 -15.852 1 97.56 401 TRP A N 1
ATOM 3191 C CA . TRP A 1 401 ? 21.547 -15.266 -17.203 1 97.56 401 TRP A CA 1
ATOM 3192 C C . TRP A 1 401 ? 22.047 -14.148 -18.109 1 97.56 401 TRP A C 1
ATOM 3194 O O . TRP A 1 401 ? 22.609 -13.164 -17.625 1 97.56 401 TRP A O 1
ATOM 3204 N N . SER A 1 402 ? 21.922 -14.234 -19.375 1 98.25 402 SER A N 1
ATOM 3205 C CA . SER A 1 402 ? 22.562 -13.359 -20.344 1 98.25 402 SER A CA 1
ATOM 3206 C C . SER A 1 402 ? 21.984 -11.953 -20.297 1 98.25 402 SER A C 1
ATOM 3208 O O . SER A 1 402 ? 22.656 -10.984 -20.672 1 98.25 402 SER A O 1
ATOM 3210 N N . GLY A 1 403 ? 20.828 -11.758 -19.844 1 98.19 403 GLY A N 1
ATOM 3211 C CA . GLY A 1 403 ? 20.172 -10.453 -19.812 1 98.19 403 GLY A CA 1
ATOM 3212 C C . GLY A 1 403 ? 20.297 -9.742 -18.484 1 98.19 403 GLY A C 1
ATOM 3213 O O . GLY A 1 403 ? 19.734 -8.672 -18.297 1 98.19 403 GLY A O 1
ATOM 3214 N N . ARG A 1 404 ? 21.031 -10.227 -17.578 1 97.5 404 ARG A N 1
ATOM 3215 C CA . ARG A 1 404 ? 21.078 -9.727 -16.219 1 97.5 404 ARG A CA 1
ATOM 3216 C C . ARG A 1 404 ? 21.547 -8.273 -16.188 1 97.5 404 ARG A C 1
ATOM 3218 O O . ARG A 1 404 ? 20.969 -7.445 -15.477 1 97.5 404 ARG A O 1
ATOM 3225 N N . GLU A 1 405 ? 22.625 -7.934 -16.859 1 97.31 405 GLU A N 1
ATOM 3226 C CA . GLU A 1 405 ? 23.156 -6.574 -16.875 1 97.31 405 GLU A CA 1
ATOM 3227 C C . GLU A 1 405 ? 22.141 -5.582 -17.422 1 97.31 405 GLU A C 1
ATOM 3229 O O . GLU A 1 405 ? 21.922 -4.516 -16.844 1 97.31 405 GLU A O 1
ATOM 3234 N N . ALA A 1 406 ? 21.531 -5.977 -18.484 1 97.62 406 ALA A N 1
ATOM 3235 C CA . ALA A 1 406 ? 20.5 -5.117 -19.062 1 97.62 406 ALA A CA 1
ATOM 3236 C C . ALA A 1 406 ? 19.344 -4.906 -18.094 1 97.62 406 ALA A C 1
ATOM 3238 O O . ALA A 1 406 ? 18.844 -3.787 -17.938 1 97.62 406 ALA A O 1
ATOM 3239 N N . TYR A 1 407 ? 18.953 -5.891 -17.438 1 97.88 407 TYR A N 1
ATOM 3240 C CA . TYR A 1 407 ? 17.859 -5.824 -16.469 1 97.88 407 TYR A CA 1
ATOM 3241 C C . TYR A 1 407 ? 18.156 -4.805 -15.375 1 97.88 407 TYR A C 1
ATOM 3243 O O . TYR A 1 407 ? 17.266 -4.059 -14.961 1 97.88 407 TYR A O 1
ATOM 3251 N N . GLY A 1 408 ? 19.359 -4.754 -14.938 1 96.75 408 GLY A N 1
ATOM 3252 C CA . GLY A 1 408 ? 19.75 -3.889 -13.836 1 96.75 408 GLY A CA 1
ATOM 3253 C C . GLY A 1 408 ? 19.969 -2.447 -14.25 1 96.75 408 GLY A C 1
ATOM 3254 O O . GLY A 1 408 ? 20.094 -1.562 -13.406 1 96.75 408 GLY A O 1
ATOM 3255 N N . THR A 1 409 ? 19.922 -2.143 -15.578 1 96.62 409 THR A N 1
ATOM 3256 C CA . THR A 1 409 ? 20.281 -0.803 -16.031 1 96.62 409 THR A CA 1
ATOM 3257 C C . THR A 1 409 ? 19.156 -0.193 -16.875 1 96.62 409 THR A C 1
ATOM 3259 O O . THR A 1 409 ? 19.344 0.867 -17.469 1 96.62 409 THR A O 1
ATOM 3262 N N . MET A 1 410 ? 18.047 -0.822 -16.875 1 94.5 410 MET A N 1
ATOM 3263 C CA . MET A 1 410 ? 16.938 -0.334 -17.688 1 94.5 410 MET A CA 1
ATOM 3264 C C . MET A 1 410 ? 15.859 0.298 -16.812 1 94.5 410 MET A C 1
ATOM 3266 O O . MET A 1 410 ? 15.68 -0.099 -15.656 1 94.5 410 MET A O 1
ATOM 3270 N N . ASP A 1 411 ? 15.141 1.228 -17.422 1 91.88 411 ASP A N 1
ATOM 3271 C CA . ASP A 1 411 ? 13.945 1.765 -16.797 1 91.88 411 ASP A CA 1
ATOM 3272 C C . ASP A 1 411 ? 12.734 0.861 -17.047 1 91.88 411 ASP A C 1
ATOM 3274 O O . ASP A 1 411 ? 12.727 0.089 -18.016 1 91.88 411 ASP A O 1
ATOM 3278 N N . ARG A 1 412 ? 11.844 0.997 -16.219 1 94.94 412 ARG A N 1
ATOM 3279 C CA . ARG A 1 412 ? 10.609 0.251 -16.391 1 94.94 412 ARG A CA 1
ATOM 3280 C C . ARG A 1 412 ? 9.695 0.935 -17.406 1 94.94 412 ARG A C 1
ATOM 3282 O O . ARG A 1 412 ? 9.695 2.162 -17.516 1 94.94 412 ARG A O 1
ATOM 3289 N N . ILE A 1 413 ? 8.984 0.142 -18.109 1 96.25 413 ILE A N 1
ATOM 3290 C CA . ILE A 1 413 ? 7.906 0.604 -18.984 1 96.25 413 ILE A CA 1
ATOM 3291 C C . ILE A 1 413 ? 6.645 0.849 -18.156 1 96.25 413 ILE A C 1
ATOM 3293 O O . ILE A 1 413 ? 6.266 0.014 -17.328 1 96.25 413 ILE A O 1
ATOM 3297 N N . LEU A 1 414 ? 6.027 2.008 -18.359 1 96.94 414 LEU A N 1
ATOM 3298 C CA . LEU A 1 414 ? 4.715 2.256 -17.781 1 96.94 414 LEU A CA 1
ATOM 3299 C C . LEU A 1 414 ? 3.629 1.509 -18.547 1 96.94 414 LEU A C 1
ATOM 3301 O O . LEU A 1 414 ? 3.295 1.877 -19.672 1 96.94 414 LEU A O 1
ATOM 3305 N N . TRP A 1 415 ? 3.084 0.472 -17.953 1 97.88 415 TRP A N 1
ATOM 3306 C CA . TRP A 1 415 ? 2.07 -0.359 -18.594 1 97.88 415 TRP A CA 1
ATOM 3307 C C . TRP A 1 415 ? 0.67 0.173 -18.312 1 97.88 415 TRP A C 1
ATOM 3309 O O . TRP A 1 415 ? 0.227 0.182 -17.156 1 97.88 415 TRP A O 1
ATOM 3319 N N . LYS A 1 416 ? 0.002 0.583 -19.375 1 95.81 416 LYS A N 1
ATOM 3320 C CA . LYS A 1 416 ? -1.35 1.123 -19.25 1 95.81 416 LYS A CA 1
ATOM 3321 C C . LYS A 1 416 ? -2.377 0.176 -19.859 1 95.81 416 LYS A C 1
ATOM 3323 O O . LYS A 1 416 ? -2.121 -0.438 -20.906 1 95.81 416 LYS A O 1
ATOM 3328 N N . TYR A 1 417 ? -3.4 -0.029 -19.156 1 95.19 417 TYR A N 1
ATOM 3329 C CA . TYR A 1 417 ? -4.574 -0.762 -19.609 1 95.19 417 TYR A CA 1
ATOM 3330 C C . TYR A 1 417 ? -5.824 0.11 -19.547 1 95.19 417 TYR A C 1
ATOM 3332 O O . TYR A 1 417 ? -6.246 0.516 -18.469 1 95.19 417 TYR A O 1
ATOM 3340 N N . ASP A 1 418 ? -6.469 0.409 -20.703 1 92.81 418 ASP A N 1
ATOM 3341 C CA . ASP A 1 418 ? -7.641 1.273 -20.797 1 92.81 418 ASP A CA 1
ATOM 3342 C C . ASP A 1 418 ? -7.391 2.611 -20.094 1 92.81 418 ASP A C 1
ATOM 3344 O O . ASP A 1 418 ? -8.156 3.014 -19.219 1 92.81 418 ASP A O 1
ATOM 3348 N N . LYS A 1 419 ? -6.277 3.195 -20.234 1 91.44 419 LYS A N 1
ATOM 3349 C CA . LYS A 1 419 ? -5.871 4.531 -19.812 1 91.44 419 LYS A CA 1
ATOM 3350 C C . LYS A 1 419 ? -5.551 4.555 -18.312 1 91.44 419 LYS A C 1
ATOM 3352 O O . LYS A 1 419 ? -5.336 5.621 -17.734 1 91.44 419 LYS A O 1
ATOM 3357 N N . GLN A 1 420 ? -5.531 3.461 -17.812 1 94.56 420 GLN A N 1
ATOM 3358 C CA . GLN A 1 420 ? -5.145 3.357 -16.406 1 94.56 420 GLN A CA 1
ATOM 3359 C C . GLN A 1 420 ? -3.75 2.748 -16.266 1 94.56 420 GLN A C 1
ATOM 3361 O O . GLN A 1 420 ? -3.398 1.814 -16.984 1 94.56 420 GLN A O 1
ATOM 3366 N N . LEU A 1 421 ? -2.99 3.33 -15.391 1 96.75 421 LEU A N 1
ATOM 3367 C CA . LEU A 1 421 ? -1.692 2.734 -15.094 1 96.75 421 LEU A CA 1
ATOM 3368 C C . LEU A 1 421 ? -1.86 1.396 -14.383 1 96.75 421 LEU A C 1
ATOM 3370 O O . LEU A 1 421 ? -2.191 1.357 -13.195 1 96.75 421 LEU A O 1
ATOM 3374 N N . ALA A 1 422 ? -1.587 0.301 -15.07 1 97.75 422 ALA A N 1
ATOM 3375 C CA . ALA A 1 422 ? -1.805 -1.043 -14.547 1 97.75 422 ALA A CA 1
ATOM 3376 C C . ALA A 1 422 ? -0.577 -1.54 -13.789 1 97.75 422 ALA A C 1
ATOM 3378 O O . ALA A 1 422 ? -0.694 -2.359 -12.875 1 97.75 422 ALA A O 1
ATOM 3379 N N . GLY A 1 423 ? 0.574 -1.035 -14.242 1 97.62 423 GLY A N 1
ATOM 3380 C CA . GLY A 1 423 ? 1.784 -1.451 -13.547 1 97.62 423 GLY A CA 1
ATOM 3381 C C . GLY A 1 423 ? 3.053 -1.106 -14.305 1 97.62 423 GLY A C 1
ATOM 3382 O O . GLY A 1 423 ? 3.088 -0.124 -15.055 1 97.62 423 GLY A O 1
ATOM 3383 N N . TYR A 1 424 ? 4.141 -1.834 -13.992 1 98.38 424 TYR A N 1
ATOM 3384 C CA . TYR A 1 424 ? 5.465 -1.592 -14.547 1 98.38 424 TYR A CA 1
ATOM 3385 C C . TYR A 1 424 ? 6.031 -2.857 -15.18 1 98.38 424 TYR A C 1
ATOM 3387 O O . TYR A 1 424 ? 5.871 -3.955 -14.641 1 98.38 424 TYR A O 1
ATOM 3395 N N . VAL A 1 425 ? 6.688 -2.656 -16.328 1 98.38 425 VAL A N 1
ATOM 3396 C CA . VAL A 1 425 ? 7.203 -3.805 -17.062 1 98.38 425 VAL A CA 1
ATOM 3397 C C . VAL A 1 425 ? 8.672 -3.58 -17.422 1 98.38 425 VAL A C 1
ATOM 3399 O O . VAL A 1 425 ? 9.07 -2.467 -17.766 1 98.38 425 VAL A O 1
ATOM 3402 N N . THR A 1 426 ? 9.477 -4.559 -17.203 1 97.81 426 THR A N 1
ATOM 3403 C CA . THR A 1 426 ? 10.82 -4.641 -17.75 1 97.81 426 THR A CA 1
ATOM 3404 C C . THR A 1 426 ? 10.961 -5.863 -18.656 1 97.81 426 THR A C 1
ATOM 3406 O O . THR A 1 426 ? 10.734 -6.992 -18.219 1 97.81 426 THR A O 1
ATOM 3409 N N . LYS A 1 427 ? 11.242 -5.633 -19.859 1 97 427 LYS A N 1
ATOM 3410 C CA . LYS A 1 427 ? 11.414 -6.719 -20.828 1 97 427 LYS A CA 1
ATOM 3411 C C . LYS A 1 427 ? 12.852 -6.781 -21.344 1 97 427 LYS A C 1
ATOM 3413 O O . LYS A 1 427 ? 13.383 -5.785 -21.828 1 97 427 LYS A O 1
ATOM 3418 N N . VAL A 1 428 ? 13.484 -7.91 -21.125 1 97.38 428 VAL A N 1
ATOM 3419 C CA . VAL A 1 428 ? 14.82 -8.195 -21.641 1 97.38 428 VAL A CA 1
ATOM 3420 C C . VAL A 1 428 ? 14.805 -9.5 -22.422 1 97.38 428 VAL A C 1
ATOM 3422 O O . VAL A 1 428 ? 14.727 -10.586 -21.844 1 97.38 428 VAL A O 1
ATOM 3425 N N . ASN A 1 429 ? 14.891 -9.398 -23.75 1 95.56 429 ASN A N 1
ATOM 3426 C CA . ASN A 1 429 ? 14.797 -10.578 -24.609 1 95.56 429 ASN A CA 1
ATOM 3427 C C . ASN A 1 429 ? 13.523 -11.367 -24.328 1 95.56 429 ASN A C 1
ATOM 3429 O O . ASN A 1 429 ? 12.422 -10.828 -24.422 1 95.56 429 ASN A O 1
ATOM 3433 N N . ASN A 1 430 ? 13.719 -12.641 -23.812 1 94.94 430 ASN A N 1
ATOM 3434 C CA . ASN A 1 430 ? 12.555 -13.5 -23.609 1 94.94 430 ASN A CA 1
ATOM 3435 C C . ASN A 1 430 ? 12.031 -13.398 -22.188 1 94.94 430 ASN A C 1
ATOM 3437 O O . ASN A 1 430 ? 11.047 -14.047 -21.828 1 94.94 430 ASN A O 1
ATOM 3441 N N . PHE A 1 431 ? 12.664 -12.508 -21.391 1 98.44 431 PHE A N 1
ATOM 3442 C CA . PHE A 1 431 ? 12.242 -12.359 -20 1 98.44 431 PHE A CA 1
ATOM 3443 C C . PHE A 1 431 ? 11.391 -11.117 -19.828 1 98.44 431 PHE A C 1
ATOM 3445 O O . PHE A 1 431 ? 11.734 -10.039 -20.328 1 98.44 431 PHE A O 1
ATOM 3452 N N . THR A 1 432 ? 10.273 -11.297 -19.125 1 98.62 432 THR A N 1
ATOM 3453 C CA . THR A 1 432 ? 9.383 -10.195 -18.797 1 98.62 432 THR A CA 1
ATOM 3454 C C . THR A 1 432 ? 9.141 -10.133 -17.297 1 98.62 432 THR A C 1
ATOM 3456 O O . THR A 1 432 ? 8.703 -11.117 -16.688 1 98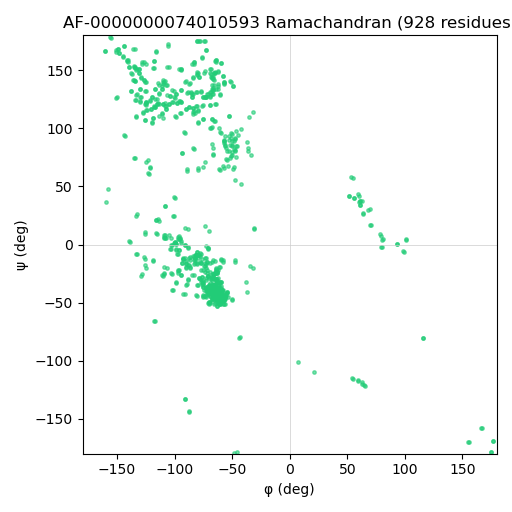.62 432 THR A O 1
ATOM 3459 N N . ARG A 1 433 ? 9.484 -9.023 -16.688 1 98.75 433 ARG A N 1
ATOM 3460 C CA . ARG A 1 433 ? 9.188 -8.695 -15.289 1 98.75 433 ARG A CA 1
ATOM 3461 C C . ARG A 1 433 ? 8.016 -7.73 -15.195 1 98.75 433 ARG A C 1
ATOM 3463 O O . ARG A 1 433 ? 8.031 -6.656 -15.805 1 98.75 433 ARG A O 1
ATOM 3470 N N . VAL A 1 434 ? 6.93 -8.148 -14.445 1 98.81 434 VAL A N 1
ATOM 3471 C CA . VAL A 1 434 ? 5.773 -7.262 -14.336 1 98.81 434 VAL A CA 1
ATOM 3472 C C . VAL A 1 434 ? 5.453 -7.016 -12.867 1 98.81 434 VAL A C 1
ATOM 3474 O O . VAL A 1 434 ? 5.48 -7.941 -12.055 1 98.81 434 VAL A O 1
ATOM 3477 N N . ILE A 1 435 ? 5.258 -5.828 -12.523 1 98.75 435 ILE A N 1
ATOM 3478 C CA . ILE A 1 435 ? 4.668 -5.43 -11.25 1 98.75 435 ILE A CA 1
ATOM 3479 C C . ILE A 1 435 ? 3.25 -4.91 -11.477 1 98.75 435 ILE A C 1
ATOM 3481 O O . ILE A 1 435 ? 3.051 -3.92 -12.188 1 98.75 435 ILE A O 1
ATOM 3485 N N . VAL A 1 436 ? 2.264 -5.574 -10.922 1 98.81 436 VAL A N 1
ATOM 3486 C CA . VAL A 1 436 ? 0.866 -5.191 -11.094 1 98.81 436 VAL A CA 1
ATOM 3487 C C . VAL A 1 436 ? 0.426 -4.297 -9.938 1 98.81 436 VAL A C 1
ATOM 3489 O O . VAL A 1 436 ? 0.504 -4.695 -8.773 1 98.81 436 VAL A O 1
ATOM 3492 N N . ARG A 1 437 ? -0.029 -3.146 -10.273 1 98.25 437 ARG A N 1
ATOM 3493 C CA . ARG A 1 437 ? -0.442 -2.168 -9.273 1 98.25 437 ARG A CA 1
ATOM 3494 C C . ARG A 1 437 ? -1.693 -2.633 -8.539 1 98.25 437 ARG A C 1
ATOM 3496 O O . ARG A 1 437 ? -2.574 -3.258 -9.133 1 98.25 437 ARG A O 1
ATOM 3503 N N . ASN A 1 438 ? -1.7 -2.293 -7.242 1 98.12 438 ASN A N 1
ATOM 3504 C CA . ASN A 1 438 ? -2.871 -2.461 -6.387 1 98.12 438 ASN A CA 1
ATOM 3505 C C . ASN A 1 438 ? -3.285 -3.928 -6.285 1 98.12 438 ASN A C 1
ATOM 3507 O O . ASN A 1 438 ? -4.477 -4.242 -6.281 1 98.12 438 ASN A O 1
ATOM 3511 N N . ALA A 1 439 ? -2.328 -4.812 -6.309 1 98.31 439 ALA A N 1
ATOM 3512 C CA . ALA A 1 439 ? -2.559 -6.242 -6.117 1 98.31 439 ALA A CA 1
ATOM 3513 C C . ALA A 1 439 ? -1.666 -6.801 -5.008 1 98.31 439 ALA A C 1
ATOM 3515 O O . ALA A 1 439 ? -0.502 -6.41 -4.887 1 98.31 439 ALA A O 1
ATOM 3516 N N . GLY A 1 440 ? -2.244 -7.723 -4.223 1 97.25 440 GLY A N 1
ATOM 3517 C CA . GLY A 1 440 ? -1.469 -8.461 -3.236 1 97.25 440 GLY A CA 1
ATOM 3518 C C . GLY A 1 440 ? -0.833 -9.719 -3.793 1 97.25 440 GLY A C 1
ATOM 3519 O O . GLY A 1 440 ? -0.344 -9.727 -4.926 1 97.25 440 GLY A O 1
ATOM 3520 N N . HIS A 1 441 ? -0.786 -10.719 -2.965 1 96.25 441 HIS A N 1
ATOM 3521 C CA . HIS A 1 441 ? -0.116 -11.969 -3.293 1 96.25 441 HIS A CA 1
ATOM 3522 C C . HIS A 1 441 ? -0.873 -12.734 -4.375 1 96.25 441 HIS A C 1
ATOM 3524 O O . HIS A 1 441 ? -0.262 -13.383 -5.227 1 96.25 441 HIS A O 1
ATOM 3530 N N . ASP A 1 442 ? -2.199 -12.672 -4.316 1 95.31 442 ASP A N 1
ATOM 3531 C CA . ASP A 1 442 ? -3.043 -13.305 -5.324 1 95.31 442 ASP A CA 1
ATOM 3532 C C . ASP A 1 442 ? -3.416 -12.32 -6.43 1 95.31 442 ASP A C 1
ATOM 3534 O O . ASP A 1 442 ? -4.574 -11.914 -6.539 1 95.31 442 ASP A O 1
ATOM 3538 N N . VAL A 1 443 ? -2.492 -12.133 -7.297 1 98.06 443 VAL A N 1
ATOM 3539 C CA . VAL A 1 443 ? -2.555 -11.047 -8.266 1 98.06 443 VAL A CA 1
ATOM 3540 C C . VAL A 1 443 ? -3.766 -11.242 -9.18 1 98.06 443 VAL A C 1
ATOM 3542 O O . VAL A 1 443 ? -4.547 -10.305 -9.391 1 98.06 443 VAL A O 1
ATOM 3545 N N . PRO A 1 444 ? -4.035 -12.469 -9.719 1 97.56 444 PRO A N 1
ATOM 3546 C CA . PRO A 1 444 ? -5.199 -12.617 -10.594 1 97.56 444 PRO A CA 1
ATOM 3547 C C . PRO A 1 444 ? -6.523 -12.391 -9.875 1 97.56 444 PRO A C 1
ATOM 3549 O O . PRO A 1 444 ? -7.5 -11.953 -10.484 1 97.56 444 PRO A O 1
ATOM 3552 N N . HIS A 1 445 ? -6.504 -12.711 -8.594 1 95.19 445 HIS A N 1
ATOM 3553 C CA . HIS A 1 445 ? -7.699 -12.453 -7.793 1 95.19 445 HIS A CA 1
ATOM 3554 C C . HIS A 1 445 ? -7.918 -10.953 -7.594 1 95.19 445 HIS A C 1
ATOM 3556 O O . HIS A 1 445 ? -9.047 -10.469 -7.699 1 95.19 445 HIS A O 1
ATOM 3562 N N . ASP A 1 446 ? -6.863 -10.25 -7.344 1 96.56 446 ASP A N 1
ATOM 3563 C CA . ASP A 1 446 ? -6.945 -8.844 -6.961 1 96.56 446 ASP A CA 1
ATOM 3564 C C . ASP A 1 446 ? -7.16 -7.949 -8.18 1 96.56 446 ASP A C 1
ATOM 3566 O O . ASP A 1 446 ? -7.781 -6.891 -8.086 1 96.56 446 ASP A O 1
ATOM 3570 N N . GLN A 1 447 ? -6.555 -8.352 -9.305 1 98 447 GLN A N 1
ATOM 3571 C CA . GLN A 1 447 ? -6.641 -7.582 -10.539 1 98 447 GLN A CA 1
ATOM 3572 C C . GLN A 1 447 ? -6.918 -8.484 -11.734 1 98 447 GLN A C 1
ATOM 3574 O O . GLN A 1 447 ? -6.059 -8.648 -12.609 1 98 447 GLN A O 1
ATOM 3579 N N . PRO A 1 448 ? -8.156 -8.961 -11.852 1 97.94 448 PRO A N 1
ATOM 3580 C CA . PRO A 1 448 ? -8.461 -9.953 -12.883 1 97.94 448 PRO A CA 1
ATOM 3581 C C . PRO A 1 448 ? -8.266 -9.414 -14.297 1 97.94 448 PRO A C 1
ATOM 3583 O O . PRO A 1 448 ? -7.645 -10.062 -15.133 1 97.94 448 PRO A O 1
ATOM 3586 N N . GLU A 1 449 ? -8.719 -8.164 -14.555 1 97.94 449 GLU A N 1
ATOM 3587 C CA . GLU A 1 449 ? -8.633 -7.602 -15.898 1 97.94 449 GLU A CA 1
ATOM 3588 C C . GLU A 1 449 ? -7.18 -7.359 -16.297 1 97.94 449 GLU A C 1
ATOM 3590 O O . GLU A 1 449 ? -6.762 -7.73 -17.391 1 97.94 449 GLU A O 1
ATOM 3595 N N . TRP A 1 450 ? -6.457 -6.781 -15.43 1 98.38 450 TRP A N 1
ATOM 3596 C CA . TRP A 1 450 ? -5.07 -6.445 -15.734 1 98.38 450 TRP A CA 1
ATOM 3597 C C . TRP A 1 450 ? -4.23 -7.707 -15.891 1 98.38 450 TRP A C 1
ATOM 3599 O O . TRP A 1 450 ? -3.346 -7.766 -16.75 1 98.38 450 TRP A O 1
ATOM 3609 N N . THR A 1 451 ? -4.508 -8.711 -15.109 1 98.44 451 THR A N 1
ATOM 3610 C CA . THR A 1 451 ? -3.676 -9.906 -15.164 1 98.44 451 THR A CA 1
ATOM 3611 C C . THR A 1 451 ? -4 -10.734 -16.406 1 98.44 451 THR A C 1
ATOM 3613 O O . THR A 1 451 ? -3.117 -11.375 -16.984 1 98.44 451 THR A O 1
ATOM 3616 N N . LEU A 1 452 ? -5.281 -10.75 -16.828 1 98.5 452 LEU A N 1
ATOM 3617 C CA . LEU A 1 452 ? -5.602 -11.383 -18.109 1 98.5 452 LEU A CA 1
ATOM 3618 C C . LEU A 1 452 ? -4.887 -10.68 -19.25 1 98.5 452 LEU A C 1
ATOM 3620 O O . LEU A 1 452 ? -4.32 -11.328 -20.125 1 98.5 452 LEU A O 1
ATOM 3624 N N . ALA A 1 453 ? -4.918 -9.352 -19.203 1 98.06 453 ALA A N 1
ATOM 3625 C CA . ALA A 1 453 ? -4.207 -8.578 -20.219 1 98.06 453 ALA A CA 1
ATOM 3626 C C . ALA A 1 453 ? -2.713 -8.883 -20.203 1 98.06 453 ALA A C 1
ATOM 3628 O O . ALA A 1 453 ? -2.074 -8.992 -21.25 1 98.06 453 ALA A O 1
ATOM 3629 N N . MET A 1 454 ? -2.16 -8.992 -19.031 1 98.69 454 MET A N 1
ATOM 3630 C CA . MET A 1 454 ? -0.753 -9.336 -18.844 1 98.69 454 MET A CA 1
ATOM 3631 C C . MET A 1 454 ? -0.424 -10.656 -19.531 1 98.69 454 MET A C 1
ATOM 3633 O O . MET A 1 454 ? 0.549 -10.75 -20.281 1 98.69 454 MET A O 1
ATOM 3637 N N . MET A 1 455 ? -1.256 -11.664 -19.328 1 98.69 455 MET A N 1
ATOM 3638 C CA . MET A 1 455 ? -1.008 -12.984 -19.906 1 98.69 455 MET A CA 1
ATOM 3639 C C . MET A 1 455 ? -1.124 -12.953 -21.422 1 98.69 455 MET A C 1
ATOM 3641 O O . MET A 1 455 ? -0.325 -13.578 -22.125 1 98.69 455 MET A O 1
ATOM 3645 N N . LYS A 1 456 ? -2.133 -12.25 -21.875 1 98.06 456 LYS A N 1
ATOM 3646 C CA . LYS A 1 456 ? -2.283 -12.125 -23.328 1 98.06 456 LYS A CA 1
ATOM 3647 C C . LYS A 1 456 ? -1.067 -11.445 -23.938 1 98.06 456 LYS A C 1
ATOM 3649 O O . LYS A 1 456 ? -0.547 -11.898 -24.969 1 98.06 456 LYS A O 1
ATOM 3654 N N . ASN A 1 457 ? -0.634 -10.336 -23.312 1 97.94 457 ASN A N 1
ATOM 3655 C CA . ASN A 1 457 ? 0.553 -9.641 -23.797 1 97.94 457 ASN A CA 1
ATOM 3656 C C . ASN A 1 457 ? 1.777 -10.547 -23.797 1 97.94 457 ASN A C 1
ATOM 3658 O O . ASN A 1 457 ? 2.535 -10.586 -24.766 1 97.94 457 ASN A O 1
ATOM 3662 N N . PHE A 1 458 ? 1.942 -11.258 -22.781 1 98.44 458 PHE A N 1
ATOM 3663 C CA . PHE A 1 458 ? 3.1 -12.125 -22.578 1 98.44 458 PHE A CA 1
ATOM 3664 C C . PHE A 1 458 ? 3.113 -13.25 -23.609 1 98.44 458 PHE A C 1
ATOM 3666 O O . PHE A 1 458 ? 4.117 -13.469 -24.297 1 98.44 458 PHE A O 1
ATOM 3673 N N . ILE A 1 459 ? 1.998 -13.938 -23.734 1 98 459 ILE A N 1
ATOM 3674 C CA . ILE A 1 459 ? 1.919 -15.141 -24.547 1 98 459 ILE A CA 1
ATOM 3675 C C . ILE A 1 459 ? 1.947 -14.766 -26.031 1 98 459 ILE A C 1
ATOM 3677 O O . ILE A 1 459 ? 2.629 -15.406 -26.828 1 98 459 ILE A O 1
ATOM 3681 N N . SER A 1 460 ? 1.316 -13.68 -26.391 1 96 460 SER A N 1
ATOM 3682 C CA . SER A 1 460 ? 1.186 -13.32 -27.812 1 96 460 SER A CA 1
ATOM 3683 C C . SER A 1 460 ? 2.217 -12.266 -28.203 1 96 460 SER A C 1
ATOM 3685 O O . SER A 1 460 ? 2.16 -11.727 -29.312 1 96 460 SER A O 1
ATOM 3687 N N . ASP A 1 461 ? 3.088 -11.852 -27.312 1 95.06 461 ASP A N 1
ATOM 3688 C CA . ASP A 1 461 ? 4.137 -10.867 -27.578 1 95.06 461 ASP A CA 1
ATOM 3689 C C . ASP A 1 461 ? 3.541 -9.539 -28.016 1 95.06 461 ASP A C 1
ATOM 3691 O O . ASP A 1 461 ? 3.969 -8.969 -29.031 1 95.06 461 ASP A O 1
ATOM 3695 N N . ILE A 1 462 ? 2.514 -9.195 -27.344 1 92.62 462 ILE A N 1
ATOM 3696 C CA . ILE A 1 462 ? 1.93 -7.883 -27.578 1 92.62 462 ILE A CA 1
ATOM 3697 C C . ILE A 1 462 ? 2.754 -6.816 -26.859 1 92.62 462 ILE A C 1
ATOM 3699 O O . ILE A 1 462 ? 3.223 -7.039 -25.734 1 92.62 462 ILE A O 1
ATOM 3703 N N . SER A 1 463 ? 2.877 -5.715 -27.406 1 91.19 463 SER A N 1
ATOM 3704 C CA . SER A 1 463 ? 3.676 -4.633 -26.844 1 91.19 463 SER A CA 1
ATOM 3705 C C . SER A 1 463 ? 3.059 -4.105 -25.547 1 91.19 463 SER A C 1
ATOM 3707 O O . SER A 1 463 ? 1.836 -4.008 -25.438 1 91.19 463 SER A O 1
ATOM 3709 N N . TRP A 1 464 ? 3.869 -3.764 -24.672 1 91.75 464 TRP A N 1
ATOM 3710 C CA . TRP A 1 464 ? 3.449 -3.258 -23.375 1 91.75 464 TRP A CA 1
ATOM 3711 C C . TRP A 1 464 ? 3.293 -1.742 -23.406 1 91.75 464 TRP A C 1
ATOM 3713 O O . TRP A 1 464 ? 2.744 -1.149 -22.469 1 91.75 464 TRP A O 1
ATOM 3723 N N . SER A 1 465 ? 3.871 -1.112 -24.312 1 78.81 465 SER A N 1
ATOM 3724 C CA . SER A 1 465 ? 3.838 0.341 -24.438 1 78.81 465 SER A CA 1
ATOM 3725 C C . SER A 1 465 ? 2.682 0.793 -25.312 1 78.81 465 SER A C 1
ATOM 3727 O O . SER A 1 465 ? 2.5 0.277 -26.422 1 78.81 465 SER A O 1
ATOM 3729 N N . ARG A 1 466 ? 1.483 1.195 -24.828 1 58.22 466 ARG A N 1
ATOM 3730 C CA . ARG A 1 466 ? 0.574 1.815 -25.781 1 58.22 466 ARG A CA 1
ATOM 3731 C C . ARG A 1 466 ? 0.574 3.334 -25.641 1 58.22 466 ARG A C 1
ATOM 3733 O O . ARG A 1 466 ? 0.857 3.857 -24.562 1 58.22 466 ARG A O 1
ATOM 3740 N N . MET B 1 1 ? -41.312 8.008 71.5 1 25.12 1 MET B N 1
ATOM 3741 C CA . MET B 1 1 ? -42.031 8.883 70.625 1 25.12 1 MET B CA 1
ATOM 3742 C C . MET B 1 1 ? -41.125 9.305 69.438 1 25.12 1 MET B C 1
ATOM 3744 O O . MET B 1 1 ? -40.219 10.117 69.625 1 25.12 1 MET B O 1
ATOM 3748 N N . GLU B 1 2 ? -40.625 8.359 68.625 1 28.42 2 GLU B N 1
ATOM 3749 C CA . GLU B 1 2 ? -39.594 8.305 67.625 1 28.42 2 GLU B CA 1
ATOM 3750 C C . GLU B 1 2 ? -39.969 9.172 66.375 1 28.42 2 GLU B C 1
ATOM 3752 O O . GLU B 1 2 ? -41 8.961 65.75 1 28.42 2 GLU B O 1
ATOM 3757 N N . ILE B 1 3 ? -39.656 10.547 66.562 1 28.52 3 ILE B N 1
ATOM 3758 C CA . ILE B 1 3 ? -40.062 11.648 65.688 1 28.52 3 ILE B CA 1
ATOM 3759 C C . ILE B 1 3 ? -39.562 11.375 64.25 1 28.52 3 ILE B C 1
ATOM 3761 O O . ILE B 1 3 ? -38.344 11.172 64.062 1 28.52 3 ILE B O 1
ATOM 3765 N N . ASN B 1 4 ? -40.344 10.711 63.438 1 25.36 4 ASN B N 1
ATOM 3766 C CA . ASN B 1 4 ? -40.25 10.359 62.031 1 25.36 4 ASN B CA 1
ATOM 3767 C C . ASN B 1 4 ? -40.094 11.594 61.156 1 25.36 4 ASN B C 1
ATOM 3769 O O . ASN B 1 4 ? -41.031 12.375 61 1 25.36 4 ASN B O 1
ATOM 3773 N N . LEU B 1 5 ? -38.938 12.32 61.281 1 24.22 5 LEU B N 1
ATOM 3774 C CA . LEU B 1 5 ? -38.75 13.57 60.562 1 24.22 5 LEU B CA 1
ATOM 3775 C C . LEU B 1 5 ? -38.906 13.344 59.062 1 24.22 5 LEU B C 1
ATOM 3777 O O . LEU B 1 5 ? -38.188 12.555 58.469 1 24.22 5 LEU B O 1
ATOM 3781 N N . VAL B 1 6 ? -40.156 13.43 58.562 1 23.8 6 VAL B N 1
ATOM 3782 C CA . VAL B 1 6 ? -40.594 13.398 57.156 1 23.8 6 VAL B CA 1
ATOM 3783 C C . VAL B 1 6 ? -39.844 14.477 56.375 1 23.8 6 VAL B C 1
ATOM 3785 O O . VAL B 1 6 ? -39.969 15.672 56.688 1 23.8 6 VAL B O 1
ATOM 3788 N N . ILE B 1 7 ? -38.562 14.195 55.969 1 24.83 7 ILE B N 1
ATOM 3789 C CA . ILE B 1 7 ? -37.781 15.141 55.188 1 24.83 7 ILE B CA 1
ATOM 3790 C C . ILE B 1 7 ? -38.531 15.508 53.906 1 24.83 7 ILE B C 1
ATOM 3792 O O . ILE B 1 7 ? -38.875 14.633 53.125 1 24.83 7 ILE B O 1
ATOM 3796 N N . LEU B 1 8 ? -39.438 16.516 54.031 1 24.58 8 LEU B N 1
ATOM 3797 C CA . LEU B 1 8 ? -40.156 17.109 52.906 1 24.58 8 LEU B CA 1
ATOM 3798 C C . LEU B 1 8 ? -39.219 17.453 51.75 1 24.58 8 LEU B C 1
ATOM 3800 O O . LEU B 1 8 ? -38.281 18.234 51.938 1 24.58 8 LEU B O 1
ATOM 3804 N N . PHE B 1 9 ? -39.031 16.5 50.781 1 26.89 9 PHE B N 1
ATOM 3805 C CA . PHE B 1 9 ? -38.312 16.641 49.531 1 26.89 9 PHE B CA 1
ATOM 3806 C C . PHE B 1 9 ? -38.875 17.828 48.719 1 26.89 9 PHE B C 1
ATOM 3808 O O . PHE B 1 9 ? -40.031 17.812 48.312 1 26.89 9 PHE B O 1
ATOM 3815 N N . ILE B 1 10 ? -38.562 19.062 49.156 1 24.95 10 ILE B N 1
ATOM 3816 C CA . ILE B 1 10 ? -38.938 20.234 48.375 1 24.95 10 ILE B CA 1
ATOM 3817 C C . ILE B 1 10 ? -38.469 20.062 46.938 1 24.95 10 ILE B C 1
ATOM 3819 O O . ILE B 1 10 ? -37.312 19.812 46.656 1 24.95 10 ILE B O 1
ATOM 3823 N N . LEU B 1 11 ? -39.375 19.578 46.062 1 29.03 11 LEU B N 1
ATOM 3824 C CA . LEU B 1 11 ? -39.312 19.547 44.625 1 29.03 11 LEU B CA 1
ATOM 3825 C C . LEU B 1 11 ? -38.938 20.906 44.062 1 29.03 11 LEU B C 1
ATOM 3827 O O . LEU B 1 11 ? -39.688 21.875 44.188 1 29.03 11 LEU B O 1
ATOM 3831 N N . GLY B 1 12 ? -37.688 21.375 44.375 1 26.09 12 GLY B N 1
ATOM 3832 C CA . GLY B 1 12 ? -37.281 22.594 43.719 1 26.09 12 GLY B CA 1
ATOM 3833 C C . GLY B 1 12 ? -37.531 22.562 42.219 1 26.09 12 GLY B C 1
ATOM 3834 O O . GLY B 1 12 ? -37.031 21.672 41.5 1 26.09 12 GLY B O 1
ATOM 3835 N N . VAL B 1 13 ? -38.719 22.984 41.812 1 29.56 13 VAL B N 1
ATOM 3836 C CA . VAL B 1 13 ? -39.031 23.234 40.406 1 29.56 13 VAL B CA 1
ATOM 3837 C C . VAL B 1 13 ? -37.969 24.125 39.812 1 29.56 13 VAL B C 1
ATOM 3839 O O . VAL B 1 13 ? -37.719 25.25 40.25 1 29.56 13 VAL B O 1
ATOM 3842 N N . ALA B 1 14 ? -36.969 23.422 39.25 1 30.25 14 ALA B N 1
ATOM 3843 C CA . ALA B 1 14 ? -36 24.125 38.406 1 30.25 14 ALA B CA 1
ATOM 3844 C C . ALA B 1 14 ? -36.688 25.016 37.406 1 30.25 14 ALA B C 1
ATOM 3846 O O . ALA B 1 14 ? -37.406 24.516 36.5 1 30.25 14 ALA B O 1
ATOM 3847 N N . VAL B 1 15 ? -37.094 26.188 37.906 1 30.08 15 VAL B N 1
ATOM 3848 C CA . VAL B 1 15 ? -37.5 27.188 36.906 1 30.08 15 VAL B CA 1
ATOM 3849 C C . VAL B 1 15 ? -36.406 27.375 35.875 1 30.08 15 VAL B C 1
ATOM 3851 O O . VAL B 1 15 ? -35.312 27.844 36.219 1 30.08 15 VAL B O 1
ATOM 3854 N N . GLN B 1 16 ? -36.312 26.516 34.938 1 28.64 16 GLN B N 1
ATOM 3855 C CA . GLN B 1 16 ? -35.469 26.75 33.781 1 28.64 16 GLN B CA 1
ATOM 3856 C C . GLN B 1 16 ? -35.781 28.109 33.156 1 28.64 16 GLN B C 1
ATOM 3858 O O . GLN B 1 16 ? -36.844 28.328 32.625 1 28.64 16 GLN B O 1
ATOM 3863 N N . THR B 1 17 ? -35.344 29.156 33.812 1 28.16 17 THR B N 1
ATOM 3864 C CA . THR B 1 17 ? -35.375 30.406 33.062 1 28.16 17 THR B CA 1
ATOM 3865 C C . THR B 1 17 ? -34.781 30.234 31.672 1 28.16 17 THR B C 1
ATOM 3867 O O . THR B 1 17 ? -33.594 29.891 31.547 1 28.16 17 THR B O 1
ATOM 3870 N N . HIS B 1 18 ? -35.562 29.734 30.781 1 30.34 18 HIS B N 1
ATOM 3871 C CA . HIS B 1 18 ? -35.156 29.891 29.375 1 30.34 18 HIS B CA 1
ATOM 3872 C C . HIS B 1 18 ? -34.812 31.328 29.047 1 30.34 18 HIS B C 1
ATOM 3874 O O . HIS B 1 18 ? -35.656 32.219 29.188 1 30.34 18 HIS B O 1
ATOM 3880 N N . ALA B 1 19 ? -33.656 31.781 29.469 1 29.45 19 ALA B N 1
ATOM 3881 C CA . ALA B 1 19 ? -33.281 33.062 28.844 1 29.45 19 ALA B CA 1
ATOM 3882 C C . ALA B 1 19 ? -33.719 33.094 27.391 1 29.45 19 ALA B C 1
ATOM 3884 O O . ALA B 1 19 ? -33.219 32.281 26.578 1 29.45 19 ALA B O 1
ATOM 3885 N N . LEU B 1 20 ? -34.844 33.5 27.141 1 32.16 20 LEU B N 1
ATOM 3886 C CA . LEU B 1 20 ? -35.25 33.938 25.797 1 32.16 20 LEU B CA 1
ATOM 3887 C C . LEU B 1 20 ? -34.156 34.781 25.156 1 32.16 20 LEU B C 1
ATOM 3889 O O . LEU B 1 20 ? -34.062 35.969 25.469 1 32.16 20 LEU B O 1
ATOM 3893 N N . THR B 1 21 ? -33 34.344 25.109 1 30.2 21 THR B N 1
ATOM 3894 C CA . THR B 1 21 ? -32.125 35.156 24.266 1 30.2 21 THR B CA 1
ATOM 3895 C C . THR B 1 21 ? -32.812 35.5 22.953 1 30.2 21 THR B C 1
ATOM 3897 O O . THR B 1 21 ? -33.281 34.625 22.234 1 30.2 21 THR B O 1
ATOM 3900 N N . THR B 1 22 ? -33.562 36.531 23 1 33.34 22 THR B N 1
ATOM 3901 C CA . THR B 1 22 ? -34.125 37.094 21.781 1 33.34 22 THR B CA 1
ATOM 3902 C C . THR B 1 22 ? -33.125 36.969 20.625 1 33.34 22 THR B C 1
ATOM 3904 O O . THR B 1 22 ? -32.062 37.562 20.672 1 33.34 22 THR B O 1
ATOM 3907 N N . GLN B 1 23 ? -33.062 35.844 20.062 1 37.41 23 GLN B N 1
ATOM 3908 C CA . GLN B 1 23 ? -32.281 35.688 18.828 1 37.41 23 GLN B CA 1
ATOM 3909 C C . GLN B 1 23 ? -32.656 36.75 17.812 1 37.41 23 GLN B C 1
ATOM 3911 O O . GLN B 1 23 ? -33.812 36.844 17.375 1 37.41 23 GLN B O 1
ATOM 3916 N N . VAL B 1 24 ? -32.188 37.938 17.906 1 40.94 24 VAL B N 1
ATOM 3917 C CA . VAL B 1 24 ? -32.312 38.875 16.781 1 40.94 24 VAL B CA 1
ATOM 3918 C C . VAL B 1 24 ? -32.188 38.125 15.469 1 40.94 24 VAL B C 1
ATOM 3920 O O . VAL B 1 24 ? -31.281 37.312 15.297 1 40.94 24 VAL B O 1
ATOM 3923 N N . PRO B 1 25 ? -33.25 38 14.742 1 46.53 25 PRO B N 1
ATOM 3924 C CA . PRO B 1 25 ? -33.188 37.344 13.438 1 46.53 25 PRO B CA 1
ATOM 3925 C C . PRO B 1 25 ? -31.953 37.75 12.625 1 46.53 25 PRO B C 1
ATOM 3927 O O . PRO B 1 25 ? -31.672 38.938 12.477 1 46.53 25 PRO B O 1
ATOM 3930 N N . LEU B 1 26 ? -30.906 36.938 12.609 1 54.47 26 LEU B N 1
ATOM 3931 C CA . LEU B 1 26 ? -29.719 37.188 11.812 1 54.47 26 LEU B CA 1
ATOM 3932 C C . LEU B 1 26 ? -30.078 37.5 10.367 1 54.47 26 LEU B C 1
ATOM 3934 O O . LEU B 1 26 ? -30.781 36.719 9.719 1 54.47 26 LEU B O 1
ATOM 3938 N N . ASN B 1 27 ? -30.203 38.75 9.969 1 58.78 27 ASN B N 1
ATOM 3939 C CA . ASN B 1 27 ? -30.391 39.156 8.57 1 58.78 27 ASN B CA 1
ATOM 3940 C C . ASN B 1 27 ? -29.219 38.688 7.707 1 58.78 27 ASN B C 1
ATOM 3942 O O . ASN B 1 27 ? -28.141 39.281 7.766 1 58.78 27 ASN B O 1
ATOM 3946 N N . CYS B 1 28 ? -29.344 37.594 7.074 1 68.06 28 CYS B N 1
ATOM 3947 C CA . CYS B 1 28 ? -28.312 37 6.242 1 68.06 28 CYS B CA 1
ATOM 3948 C C . CYS B 1 28 ? -28.109 37.781 4.961 1 68.06 28 CYS B C 1
ATOM 3950 O O . CYS B 1 28 ? -27.234 37.5 4.156 1 68.06 28 CYS B O 1
ATOM 3952 N N . ASP B 1 29 ? -28.969 38.844 4.781 1 60.84 29 ASP B N 1
ATOM 3953 C CA . ASP B 1 29 ? -28.922 39.594 3.527 1 60.84 29 ASP B CA 1
ATOM 3954 C C . ASP B 1 29 ? -28.047 40.844 3.66 1 60.84 29 ASP B C 1
ATOM 3956 O O . ASP B 1 29 ? -27.828 41.562 2.682 1 60.84 29 ASP B O 1
ATOM 3960 N N . VAL B 1 30 ? -27.609 41.062 4.844 1 58.03 30 VAL B N 1
ATOM 3961 C CA . VAL B 1 30 ? -26.828 42.312 4.945 1 58.03 30 VAL B CA 1
ATOM 3962 C C . VAL B 1 30 ? -25.391 42.031 4.523 1 58.03 30 VAL B C 1
ATOM 3964 O O . VAL B 1 30 ? -24.766 41.062 4.988 1 58.03 30 VAL B O 1
ATOM 3967 N N . GLU B 1 31 ? -24.969 42.656 3.361 1 60.84 31 GLU B N 1
ATOM 3968 C CA . GLU B 1 31 ? -23.609 42.531 2.828 1 60.84 31 GLU B CA 1
ATOM 3969 C C . GLU B 1 31 ? -22.594 43.188 3.748 1 60.84 31 GLU B C 1
ATOM 3971 O O . GLU B 1 31 ? -22.469 44.406 3.764 1 60.84 31 GLU B O 1
ATOM 3976 N N . ASP B 1 32 ? -22.25 42.5 4.832 1 67.69 32 ASP B N 1
ATOM 3977 C CA . ASP B 1 32 ? -21.109 43.062 5.555 1 67.69 32 ASP B CA 1
ATOM 3978 C C . ASP B 1 32 ? -19.781 42.594 4.918 1 67.69 32 ASP B C 1
ATOM 3980 O O . ASP B 1 32 ? -19.703 41.5 4.375 1 67.69 32 ASP B O 1
ATOM 3984 N N . GLY B 1 33 ? -18.906 43.562 4.305 1 81.44 33 GLY B N 1
ATOM 3985 C CA . GLY B 1 33 ? -17.594 43.312 3.738 1 81.44 33 GLY B CA 1
ATOM 3986 C C . GLY B 1 33 ? -16.688 42.5 4.645 1 81.44 33 GLY B C 1
ATOM 3987 O O . GLY B 1 33 ? -17.141 41.969 5.656 1 81.44 33 GLY B O 1
ATOM 3988 N N . PRO B 1 34 ? -15.508 42.25 4.234 1 93.62 34 PRO B N 1
ATOM 3989 C CA . PRO B 1 34 ? -14.531 41.531 5.074 1 93.62 34 PRO B CA 1
ATOM 3990 C C . PRO B 1 34 ? -14.406 42.156 6.469 1 93.62 34 PRO B C 1
ATOM 3992 O O . PRO B 1 34 ? -14.461 43.375 6.621 1 93.62 34 PRO B O 1
ATOM 3995 N N . LEU B 1 35 ? -14.305 41.281 7.41 1 96.44 35 LEU B N 1
ATOM 3996 C CA . LEU B 1 35 ? -14.219 41.719 8.797 1 96.44 35 LEU B CA 1
ATOM 3997 C C . LEU B 1 35 ? -12.773 41.719 9.281 1 96.44 35 LEU B C 1
ATOM 3999 O O . LEU B 1 35 ? -12.156 40.656 9.43 1 96.44 35 LEU B O 1
ATOM 4003 N N . PHE B 1 36 ? -12.234 42.906 9.477 1 96.38 36 PHE B N 1
ATOM 4004 C CA . PHE B 1 36 ? -10.922 43.062 10.094 1 96.38 36 PHE B CA 1
ATOM 4005 C C . PHE B 1 36 ? -11.047 43.312 11.586 1 96.38 36 PHE B C 1
ATOM 4007 O O . PHE B 1 36 ? -11.648 44.312 12 1 96.38 36 PHE B O 1
ATOM 4014 N N . LEU B 1 37 ? -10.438 42.5 12.359 1 98 37 LEU B N 1
ATOM 4015 C CA . LEU B 1 37 ? -10.727 42.469 13.781 1 98 37 LEU B CA 1
ATOM 4016 C C . LEU B 1 37 ? -9.719 43.312 14.57 1 98 37 LEU B C 1
ATOM 4018 O O . LEU B 1 37 ? -10 43.719 15.695 1 98 37 LEU B O 1
ATOM 4022 N N . SER B 1 38 ? -8.57 43.562 14.055 1 97.25 38 SER B N 1
ATOM 4023 C CA . SER B 1 38 ? -7.461 44.188 14.773 1 97.25 38 SER B CA 1
ATOM 4024 C C . SER B 1 38 ? -7.859 45.562 15.32 1 97.25 38 SER B C 1
ATOM 4026 O O . SER B 1 38 ? -7.496 45.906 16.438 1 97.25 38 SER B O 1
ATOM 4028 N N . PRO B 1 39 ? -8.633 46.344 14.539 1 96.31 39 PRO B N 1
ATOM 4029 C CA . PRO B 1 39 ? -9.047 47.625 15.102 1 96.31 39 PRO B CA 1
ATOM 4030 C C . PRO B 1 39 ? -9.922 47.469 16.344 1 96.31 39 PRO B C 1
ATOM 4032 O O . PRO B 1 39 ? -9.805 48.281 17.281 1 96.31 39 PRO B O 1
ATOM 4035 N N . TYR B 1 40 ? -10.781 46.5 16.344 1 97.69 40 TYR B N 1
ATOM 4036 C CA . TYR B 1 40 ? -11.617 46.25 17.516 1 97.69 40 TYR B CA 1
ATOM 4037 C C . TYR B 1 40 ? -10.773 45.812 18.703 1 97.69 40 TYR B C 1
ATOM 4039 O O . TYR B 1 40 ? -11 46.281 19.844 1 97.69 40 TYR B O 1
ATOM 4047 N N . ILE B 1 41 ? -9.812 44.969 18.469 1 96.81 41 ILE B N 1
ATOM 4048 C CA . ILE B 1 41 ? -8.938 44.469 19.516 1 96.81 41 ILE B CA 1
ATOM 4049 C C . ILE B 1 41 ? -8.086 45.594 20.078 1 96.81 41 ILE B C 1
ATOM 4051 O O . ILE B 1 41 ? -7.957 45.719 21.297 1 96.81 41 ILE B O 1
ATOM 4055 N N . ALA B 1 42 ? -7.57 46.438 19.234 1 95.44 42 ALA B N 1
ATOM 4056 C CA . ALA B 1 42 ? -6.715 47.562 19.641 1 95.44 42 ALA B CA 1
ATOM 4057 C C . ALA B 1 42 ? -7.48 48.562 20.5 1 95.44 42 ALA B C 1
ATOM 4059 O O . ALA B 1 42 ? -6.914 49.188 21.406 1 95.44 42 ALA B O 1
ATOM 4060 N N . SER B 1 43 ? -8.773 48.656 20.266 1 97.25 43 SER B N 1
ATOM 4061 C CA . SER B 1 43 ? -9.594 49.594 21.031 1 97.25 43 SER B CA 1
ATOM 4062 C C . SER B 1 43 ? -10.266 48.906 22.219 1 97.25 43 SER B C 1
ATOM 4064 O O . SER B 1 43 ? -11.148 49.5 22.844 1 97.25 43 SER B O 1
ATOM 4066 N N . ASN B 1 44 ? -9.984 47.719 22.469 1 96.69 44 ASN B N 1
ATOM 4067 C CA . ASN B 1 44 ? -10.492 46.906 23.562 1 96.69 44 ASN B CA 1
ATOM 4068 C C . ASN B 1 44 ? -12 46.688 23.453 1 96.69 44 ASN B C 1
ATOM 4070 O O . ASN B 1 44 ? -12.695 46.594 24.469 1 96.69 44 ASN B O 1
ATOM 4074 N N . ASN B 1 45 ? -12.477 46.75 22.234 1 97.69 45 ASN B N 1
ATOM 4075 C CA . ASN B 1 45 ? -13.867 46.406 21.969 1 97.69 45 ASN B CA 1
ATOM 4076 C C . ASN B 1 45 ? -14.031 44.906 21.672 1 97.69 45 ASN B C 1
ATOM 4078 O O . ASN B 1 45 ? -14.516 44.531 20.609 1 97.69 45 ASN B O 1
ATOM 4082 N N . ILE B 1 46 ? -13.734 44.156 22.625 1 97.56 46 ILE B N 1
ATOM 4083 C CA . ILE B 1 46 ? -13.594 42.688 22.484 1 97.56 46 ILE B CA 1
ATOM 4084 C C . ILE B 1 46 ? -14.961 42.062 22.266 1 97.56 46 ILE B C 1
ATOM 4086 O O . ILE B 1 46 ? -15.109 41.156 21.438 1 97.56 46 ILE B O 1
ATOM 4090 N N . GLU B 1 47 ? -15.938 42.469 22.953 1 96.88 47 GLU B N 1
ATOM 4091 C CA . GLU B 1 47 ? -17.281 41.906 22.812 1 96.88 47 GLU B CA 1
ATOM 4092 C C . GLU B 1 47 ? -17.812 42.094 21.391 1 96.88 47 GLU B C 1
ATOM 4094 O O . GLU B 1 47 ? -18.422 41.188 20.828 1 96.88 47 GLU B O 1
ATOM 4099 N N . GLU B 1 48 ? -17.562 43.281 20.891 1 96.31 48 GLU B N 1
ATOM 4100 C CA . GLU B 1 48 ? -18 43.562 19.531 1 96.31 48 GLU B CA 1
ATOM 4101 C C . GLU B 1 48 ? -17.234 42.719 18.516 1 96.31 48 GLU B C 1
ATOM 4103 O O . GLU B 1 48 ? -17.812 42.219 17.547 1 96.31 48 GLU B O 1
ATOM 4108 N N . ALA B 1 49 ? -15.969 42.625 18.719 1 97.44 49 ALA B N 1
ATOM 4109 C CA . ALA B 1 49 ? -15.148 41.781 17.844 1 97.44 49 ALA B CA 1
ATOM 4110 C C . ALA B 1 49 ? -15.672 40.344 17.797 1 97.44 49 ALA B C 1
ATOM 4112 O O . ALA B 1 49 ? -15.805 39.781 16.719 1 97.44 49 ALA B O 1
ATOM 4113 N N . ARG B 1 50 ? -16.016 39.781 18.938 1 97.38 50 ARG B N 1
ATOM 4114 C CA . ARG B 1 50 ? -16.516 38.406 19.031 1 97.38 50 ARG B CA 1
ATOM 4115 C C . ARG B 1 50 ? -17.875 38.281 18.359 1 97.38 50 ARG B C 1
ATOM 4117 O O . ARG B 1 50 ? -18.125 37.312 17.625 1 97.38 50 ARG B O 1
ATOM 4124 N N . ARG B 1 51 ? -18.688 39.188 18.656 1 95.75 51 ARG B N 1
ATOM 4125 C CA . ARG B 1 51 ? -20.031 39.188 18.094 1 95.75 51 ARG B CA 1
ATOM 4126 C C . ARG B 1 51 ? -19.984 39.219 16.562 1 95.75 51 ARG B C 1
ATOM 4128 O O . ARG B 1 51 ? -20.672 38.438 15.898 1 95.75 51 ARG B O 1
ATOM 4135 N N . LYS B 1 52 ? -19.156 40.062 16.062 1 95.25 52 LYS B N 1
ATOM 4136 C CA . LYS B 1 52 ? -19.078 40.25 14.609 1 95.25 52 LYS B CA 1
ATOM 4137 C C . LYS B 1 52 ? -18.406 39.062 13.93 1 95.25 52 LYS B C 1
ATOM 4139 O O . LYS B 1 52 ? -18.688 38.781 12.766 1 95.25 52 LYS B O 1
ATOM 4144 N N . SER B 1 53 ? -17.547 38.438 14.656 1 97.38 53 SER B N 1
ATOM 4145 C CA . SER B 1 53 ? -16.781 37.344 14.055 1 97.38 53 SER B CA 1
ATOM 4146 C C . SER B 1 53 ? -17.578 36.031 14.062 1 97.38 53 SER B C 1
ATOM 4148 O O . SER B 1 53 ? -17.172 35.062 13.43 1 97.38 53 SER B O 1
ATOM 4150 N N . ARG B 1 54 ? -18.656 35.969 14.75 1 96.44 54 ARG B N 1
ATOM 4151 C CA . ARG B 1 54 ? -19.5 34.781 14.773 1 96.44 54 ARG B CA 1
ATOM 4152 C C . ARG B 1 54 ? -20.016 34.438 13.375 1 96.44 54 ARG B C 1
ATOM 4154 O O . ARG B 1 54 ? -20.5 35.344 12.656 1 96.44 54 ARG B O 1
ATOM 4161 N N . VAL B 1 55 ? -19.844 33.219 12.984 1 96.06 55 VAL B N 1
ATOM 4162 C CA . VAL B 1 55 ? -20.297 32.781 11.664 1 96.06 55 VAL B CA 1
ATOM 4163 C C . VAL B 1 55 ? -21.766 32.406 11.719 1 96.06 55 VAL B C 1
ATOM 4165 O O . VAL B 1 55 ? -22.156 31.5 12.477 1 96.06 55 VAL B O 1
ATOM 4168 N N . ASN B 1 56 ? -22.484 33.125 10.984 1 91.69 56 ASN B N 1
ATOM 4169 C CA . ASN B 1 56 ? -23.922 32.844 10.836 1 91.69 56 ASN B CA 1
ATOM 4170 C C . ASN B 1 56 ? -24.312 32.75 9.367 1 91.69 56 ASN B C 1
ATOM 4172 O O . ASN B 1 56 ? -23.547 33.125 8.477 1 91.69 56 ASN B O 1
ATOM 4176 N N . CYS B 1 57 ? -25.312 32.125 9.039 1 91.44 57 CYS B N 1
ATOM 4177 C CA . CYS B 1 57 ? -25.891 32.031 7.707 1 91.44 57 CYS B CA 1
ATOM 4178 C C . CYS B 1 57 ? -25.016 31.219 6.77 1 91.44 57 CYS B C 1
ATOM 4180 O O . CYS B 1 57 ? -25.016 31.453 5.555 1 91.44 57 CYS B O 1
ATOM 4182 N N . LEU B 1 58 ? -24.094 30.453 7.281 1 94.38 58 LEU B N 1
ATOM 4183 C CA . LEU B 1 58 ? -23.328 29.547 6.445 1 94.38 58 LEU B CA 1
ATOM 4184 C C . LEU B 1 58 ? -24.188 28.406 5.93 1 94.38 58 LEU B C 1
ATOM 4186 O O . LEU B 1 58 ? -24.797 27.672 6.719 1 94.38 58 LEU B O 1
ATOM 4190 N N . PRO B 1 59 ? -24.297 28.297 4.652 1 93.44 59 PRO B N 1
ATOM 4191 C CA . PRO B 1 59 ? -25.172 27.25 4.129 1 93.44 59 PRO B CA 1
ATOM 4192 C C . PRO B 1 59 ? -24.844 25.859 4.707 1 93.44 59 PRO B C 1
ATOM 4194 O O . PRO B 1 59 ? -23.812 25.281 4.375 1 93.44 59 PRO B O 1
ATOM 4197 N N . GLY B 1 60 ? -25.75 25.328 5.547 1 93.38 60 GLY B N 1
ATOM 4198 C CA . GLY B 1 60 ? -25.641 24 6.121 1 93.38 60 GLY B CA 1
ATOM 4199 C C . GLY B 1 60 ? -24.688 23.938 7.305 1 93.38 60 GLY B C 1
ATOM 4200 O O . GLY B 1 60 ? -24.5 22.875 7.898 1 93.38 60 GLY B O 1
ATOM 4201 N N . GLY B 1 61 ? -24.094 25.031 7.605 1 92.75 61 GLY B N 1
ATOM 4202 C CA . GLY B 1 61 ? -23.078 25.031 8.648 1 92.75 61 GLY B CA 1
ATOM 4203 C C . GLY B 1 61 ? -23.469 25.859 9.852 1 92.75 61 GLY B C 1
ATOM 4204 O O . GLY B 1 61 ? -22.672 26.016 10.789 1 92.75 61 GLY B O 1
ATOM 4205 N N . ASP B 1 62 ? -24.641 26.297 9.922 1 87.19 62 ASP B N 1
ATOM 4206 C CA . ASP B 1 62 ? -25.062 27.266 10.938 1 87.19 62 ASP B CA 1
ATOM 4207 C C . ASP B 1 62 ? -25.266 26.578 12.289 1 87.19 62 ASP B C 1
ATOM 4209 O O . ASP B 1 62 ? -25.297 27.25 13.328 1 87.19 62 ASP B O 1
ATOM 4213 N N . ASN B 1 63 ? -25.359 25.312 12.297 1 90.62 63 ASN B N 1
ATOM 4214 C CA . ASN B 1 63 ? -25.625 24.594 13.539 1 90.62 63 ASN B CA 1
ATOM 4215 C C . ASN B 1 63 ? -24.344 24.391 14.336 1 90.62 63 ASN B C 1
ATOM 4217 O O . ASN B 1 63 ? -24.391 24 15.508 1 90.62 63 ASN B O 1
ATOM 4221 N N . VAL B 1 64 ? -23.219 24.703 13.742 1 96.25 64 VAL B N 1
ATOM 4222 C CA . VAL B 1 64 ? -21.938 24.562 14.43 1 96.25 64 VAL B CA 1
ATOM 4223 C C . VAL B 1 64 ? -21.391 25.938 14.781 1 96.25 64 VAL B C 1
ATOM 4225 O O . VAL B 1 64 ? -21.156 26.766 13.898 1 96.25 64 VAL B O 1
ATOM 4228 N N . GLU B 1 65 ? -21.219 26.156 16.047 1 96.69 65 GLU B N 1
ATOM 4229 C CA . GLU B 1 65 ? -20.672 27.438 16.453 1 96.69 65 GLU B CA 1
ATOM 4230 C C . GLU B 1 65 ? -19.25 27.625 15.93 1 96.69 65 GLU B C 1
ATOM 4232 O O . GLU B 1 65 ? -18.422 26.719 16.031 1 96.69 65 GLU B O 1
ATOM 4237 N N . SER B 1 66 ? -19.047 28.812 15.383 1 98.12 66 SER B N 1
ATOM 4238 C CA . SER B 1 66 ? -17.703 29.125 14.922 1 98.12 66 SER B CA 1
ATOM 4239 C C . SER B 1 66 ? -17.5 30.625 14.766 1 98.12 66 SER B C 1
ATOM 4241 O O . SER B 1 66 ? -18.453 31.406 14.859 1 98.12 66 SER B O 1
ATOM 4243 N N . TYR B 1 67 ? -16.281 31 14.633 1 98.12 67 TYR B N 1
ATOM 4244 C CA . TYR B 1 67 ? -15.867 32.375 14.469 1 98.12 67 TYR B CA 1
ATOM 4245 C C . TYR B 1 67 ? -14.844 32.531 13.344 1 98.12 67 TYR B C 1
ATOM 4247 O O . TYR B 1 67 ? -14 31.641 13.156 1 98.12 67 TYR B O 1
ATOM 4255 N N . SER B 1 68 ? -14.961 33.594 12.57 1 98.12 68 SER B N 1
ATOM 4256 C CA . SER B 1 68 ? -13.984 33.812 11.508 1 98.12 68 SER B CA 1
ATOM 4257 C C . SER B 1 68 ? -13.766 35.312 11.25 1 98.12 68 SER B C 1
ATOM 4259 O O . SER B 1 68 ? -14.531 36.156 11.734 1 98.12 68 SER B O 1
ATOM 4261 N N . GLY B 1 69 ? -12.719 35.594 10.57 1 97.81 69 GLY B N 1
ATOM 4262 C CA . GLY B 1 69 ? -12.352 36.938 10.219 1 97.81 69 GLY B CA 1
ATOM 4263 C C . GLY B 1 69 ? -10.867 37.125 9.961 1 97.81 69 GLY B C 1
ATOM 4264 O O . GLY B 1 69 ? -10.148 36.125 9.781 1 97.81 69 GLY B O 1
ATOM 4265 N N . TYR B 1 70 ? -10.469 38.406 9.844 1 97.25 70 TYR B N 1
ATOM 4266 C CA . TYR B 1 70 ? -9.086 38.75 9.547 1 97.25 70 TYR B CA 1
ATOM 4267 C C . TYR B 1 70 ? -8.406 39.375 10.742 1 97.25 70 TYR B C 1
ATOM 4269 O O . TYR B 1 70 ? -9.016 40.188 11.453 1 97.25 70 TYR B O 1
ATOM 4277 N N . ILE B 1 71 ? -7.262 39 10.953 1 97.81 71 ILE B N 1
ATOM 4278 C CA . ILE B 1 71 ? -6.395 39.656 11.914 1 97.81 71 ILE B CA 1
ATOM 4279 C C . ILE B 1 71 ? -5.184 40.25 11.195 1 97.81 71 ILE B C 1
ATOM 4281 O O . ILE B 1 71 ? -4.477 39.531 10.477 1 97.81 71 ILE B O 1
ATOM 4285 N N . THR B 1 72 ? -4.973 41.531 11.383 1 96.06 72 THR B N 1
ATOM 4286 C CA . THR B 1 72 ? -3.848 42.219 10.758 1 96.06 72 THR B CA 1
ATOM 4287 C C . THR B 1 72 ? -2.547 41.906 11.484 1 96.06 72 THR B C 1
ATOM 4289 O O . THR B 1 72 ? -2.477 41.969 12.719 1 96.06 72 THR B O 1
ATOM 4292 N N . VAL B 1 73 ? -1.623 41.562 10.508 1 93.69 73 VAL B N 1
ATOM 4293 C CA . VAL B 1 73 ? -0.333 41.188 11.078 1 93.69 73 VAL B CA 1
ATOM 4294 C C . VAL B 1 73 ? 0.777 42 10.445 1 93.69 73 VAL B C 1
ATOM 4296 O O . VAL B 1 73 ? 0.557 42.688 9.43 1 93.69 73 VAL B O 1
ATOM 4299 N N . ASP B 1 74 ? 1.938 42.219 11.008 1 83.56 74 ASP B N 1
ATOM 4300 C CA . ASP B 1 74 ? 3.166 42.875 10.578 1 83.56 74 ASP B CA 1
ATOM 4301 C C . ASP B 1 74 ? 2.951 44.375 10.422 1 83.56 74 ASP B C 1
ATOM 4303 O O . ASP B 1 74 ? 3.43 45 9.461 1 83.56 74 ASP B O 1
ATOM 4307 N N . THR B 1 75 ? 2.096 44.906 11.164 1 76.38 75 THR B N 1
ATOM 4308 C CA . THR B 1 75 ? 1.947 46.344 11.195 1 76.38 75 THR B CA 1
ATOM 4309 C C . THR B 1 75 ? 3.189 47 11.797 1 76.38 75 THR B C 1
ATOM 4311 O O . THR B 1 75 ? 3.723 46.531 12.805 1 76.38 75 THR B O 1
ATOM 4314 N N . PRO B 1 76 ? 3.646 48.062 11.078 1 67.06 76 PRO B N 1
ATOM 4315 C CA . PRO B 1 76 ? 3.084 48.969 10.086 1 67.06 76 PRO B CA 1
ATOM 4316 C C . PRO B 1 76 ? 3.639 48.75 8.68 1 67.06 76 PRO B C 1
ATOM 4318 O O . PRO B 1 76 ? 3.301 49.469 7.746 1 67.06 76 PRO B O 1
ATOM 4321 N N . SER B 1 77 ? 4.332 47.781 8.688 1 71.81 77 SER B N 1
ATOM 4322 C CA . SER B 1 77 ? 5.09 47.625 7.445 1 71.81 77 SER B CA 1
ATOM 4323 C C . SER B 1 77 ? 4.172 47.281 6.277 1 71.81 77 SER B C 1
ATOM 4325 O O . SER B 1 77 ? 4.184 47.969 5.25 1 71.81 77 SER B O 1
ATOM 4327 N N . CYS B 1 78 ? 3.334 46.312 6.422 1 82.62 78 CYS B N 1
ATOM 4328 C CA . CYS B 1 78 ? 2.586 45.812 5.273 1 82.62 78 CYS B CA 1
ATOM 4329 C C . CYS B 1 78 ? 1.093 45.75 5.578 1 82.62 78 CYS B C 1
ATOM 4331 O O . CYS B 1 78 ? 0.267 45.938 4.68 1 82.62 78 CYS B O 1
ATOM 4333 N N . GLY B 1 79 ? 0.743 45.594 6.777 1 85 79 GLY B N 1
ATOM 4334 C CA . GLY B 1 79 ? -0.661 45.438 7.129 1 85 79 GLY B CA 1
ATOM 4335 C C . GLY B 1 79 ? -1.304 44.219 6.535 1 85 79 GLY B C 1
ATOM 4336 O O . GLY B 1 79 ? -2.436 44.25 6.051 1 85 79 GLY B O 1
ATOM 4337 N N . SER B 1 80 ? -0.514 43.156 6.5 1 91.94 80 SER B N 1
ATOM 4338 C CA . SER B 1 80 ? -1.035 41.875 6.02 1 91.94 80 SER B CA 1
ATOM 4339 C C . SER B 1 80 ? -2.062 41.281 6.988 1 91.94 80 SER B C 1
ATOM 4341 O O . SER B 1 80 ? -2.088 41.656 8.164 1 91.94 80 SER B O 1
ATOM 4343 N N . ASN B 1 81 ? -3.008 40.5 6.422 1 94.31 81 ASN B N 1
ATOM 4344 C CA . ASN B 1 81 ? -4.102 39.969 7.227 1 94.31 81 ASN B CA 1
ATOM 4345 C C . ASN B 1 81 ? -4.184 38.469 7.113 1 94.31 81 ASN B C 1
ATOM 4347 O O . ASN B 1 81 ? -4.297 37.906 6.012 1 94.31 81 ASN B O 1
ATOM 4351 N N . LEU B 1 82 ? -4.082 37.812 8.195 1 96.75 82 LEU B N 1
ATOM 4352 C CA . LEU B 1 82 ? -4.324 36.375 8.234 1 96.75 82 LEU B CA 1
ATOM 4353 C C . LEU B 1 82 ? -5.801 36.062 8.5 1 96.75 82 LEU B C 1
ATOM 4355 O O . LEU B 1 82 ? -6.422 36.688 9.352 1 96.75 82 LEU B O 1
ATOM 4359 N N . PHE B 1 83 ? -6.344 35.188 7.676 1 97.25 83 PHE B N 1
ATOM 4360 C CA . PHE B 1 83 ? -7.711 34.719 7.871 1 97.25 83 PHE B CA 1
ATOM 4361 C C . PHE B 1 83 ? -7.734 33.469 8.766 1 97.25 83 PHE B C 1
ATOM 4363 O O . PHE B 1 83 ? -6.867 32.625 8.656 1 97.25 83 PHE B O 1
ATOM 4370 N N . PHE B 1 84 ? -8.758 33.438 9.656 1 98.62 84 PHE B N 1
ATOM 4371 C CA . PHE B 1 84 ? -8.883 32.25 10.5 1 98.62 84 PHE B CA 1
ATOM 4372 C C . PHE B 1 84 ? -10.328 31.781 10.57 1 98.62 84 PHE B C 1
ATOM 4374 O O . PHE B 1 84 ? -11.25 32.531 10.25 1 98.62 84 PHE B O 1
ATOM 4381 N N . TRP B 1 85 ? -10.484 30.547 10.797 1 98.75 85 TRP B N 1
ATOM 4382 C CA . TRP B 1 85 ? -11.75 29.891 11.133 1 98.75 85 TRP B CA 1
ATOM 4383 C C . TRP B 1 85 ? -11.617 29.062 12.406 1 98.75 85 TRP B C 1
ATOM 4385 O O . TRP B 1 85 ? -10.852 28.094 12.453 1 98.75 85 TRP B O 1
ATOM 4395 N N . PHE B 1 86 ? -12.344 29.5 13.477 1 98.81 86 PHE B N 1
ATOM 4396 C CA . PHE B 1 86 ? -12.188 28.922 14.812 1 98.81 86 PHE B CA 1
ATOM 4397 C C . PHE B 1 86 ? -13.453 28.188 15.234 1 98.81 86 PHE B C 1
ATOM 4399 O O . PHE B 1 86 ? -14.555 28.734 15.133 1 98.81 86 PHE B O 1
ATOM 4406 N N . PHE B 1 87 ? -13.273 26.969 15.695 1 98.75 87 PHE B N 1
ATOM 4407 C CA . PHE B 1 87 ? -14.359 26.125 16.203 1 98.75 87 PHE B CA 1
ATOM 4408 C C . PHE B 1 87 ? -14.125 25.766 17.656 1 98.75 87 PHE B C 1
ATOM 4410 O O . PHE B 1 87 ? -13.312 24.891 17.969 1 98.75 87 PHE B O 1
ATOM 4417 N N . PRO B 1 88 ? -14.906 26.438 18.594 1 98.38 88 PRO B N 1
ATOM 4418 C CA . PRO B 1 88 ? -14.836 25.938 19.984 1 98.38 88 PRO B CA 1
ATOM 4419 C C . PRO B 1 88 ? -15.227 24.469 20.094 1 98.38 88 PRO B C 1
ATOM 4421 O O . PRO B 1 88 ? -16.125 24 19.391 1 98.38 88 PRO B O 1
ATOM 4424 N N . ALA B 1 89 ? -14.547 23.812 21.016 1 98.56 89 ALA B N 1
ATOM 4425 C CA . ALA B 1 89 ? -14.867 22.406 21.234 1 98.56 89 ALA B CA 1
ATOM 4426 C C . ALA B 1 89 ? -16.344 22.219 21.578 1 98.56 89 ALA B C 1
ATOM 4428 O O . ALA B 1 89 ? -16.906 23 22.344 1 98.56 89 ALA B O 1
ATOM 4429 N N . ALA B 1 90 ? -16.875 21.188 20.969 1 97.38 90 ALA B N 1
ATOM 4430 C CA . ALA B 1 90 ? -18.281 20.891 21.266 1 97.38 90 ALA B CA 1
ATOM 4431 C C . ALA B 1 90 ? -18.422 20.25 22.641 1 97.38 90 ALA B C 1
ATOM 4433 O O . ALA B 1 90 ? -19.422 20.469 23.328 1 97.38 90 ALA B O 1
ATOM 4434 N N . GLU B 1 91 ? -17.375 19.5 22.938 1 95.94 91 GLU B N 1
ATOM 4435 C CA . GLU B 1 91 ? -17.359 18.828 24.234 1 95.94 91 GLU B CA 1
ATOM 4436 C C . GLU B 1 91 ? -16.406 19.516 25.203 1 95.94 91 GLU B C 1
ATOM 4438 O O . GLU B 1 91 ? -15.211 19.641 24.922 1 95.94 91 GLU B O 1
ATOM 4443 N N . ASN B 1 92 ? -16.891 19.969 26.312 1 95.19 92 ASN B N 1
ATOM 4444 C CA . ASN B 1 92 ? -16.125 20.594 27.391 1 95.19 92 ASN B CA 1
ATOM 4445 C C . ASN B 1 92 ? -15.273 21.75 26.891 1 95.19 92 ASN B C 1
ATOM 4447 O O . ASN B 1 92 ? -14.062 21.781 27.078 1 95.19 92 ASN B O 1
ATOM 4451 N N . PRO B 1 93 ? -15.875 22.719 26.297 1 94.31 93 PRO B N 1
ATOM 4452 C CA . PRO B 1 93 ? -15.141 23.828 25.703 1 94.31 93 PRO B CA 1
ATOM 4453 C C . PRO B 1 93 ? -14.305 24.609 26.703 1 94.31 93 PRO B C 1
ATOM 4455 O O . PRO B 1 93 ? -13.32 25.25 26.344 1 94.31 93 PRO B O 1
ATOM 4458 N N . GLN B 1 94 ? -14.609 24.5 27.984 1 95.62 94 GLN B N 1
ATOM 4459 C CA . GLN B 1 94 ? -13.922 25.281 29 1 95.62 94 GLN B CA 1
ATOM 4460 C C . GLN B 1 94 ? -12.57 24.656 29.359 1 95.62 94 GLN B C 1
ATOM 4462 O O . GLN B 1 94 ? -11.703 25.328 29.938 1 95.62 94 GLN B O 1
ATOM 4467 N N . THR B 1 95 ? -12.406 23.391 28.969 1 97.06 95 THR B N 1
ATOM 4468 C CA . THR B 1 95 ? -11.172 22.719 29.375 1 97.06 95 THR B CA 1
ATOM 4469 C C . THR B 1 95 ? -10.461 22.125 28.156 1 97.06 95 THR B C 1
ATOM 4471 O O . THR B 1 95 ? -9.289 21.766 28.234 1 97.06 95 THR B O 1
ATOM 4474 N N . ALA B 1 96 ? -11.133 22.109 27.062 1 98.25 96 ALA B N 1
ATOM 4475 C CA . ALA B 1 96 ? -10.562 21.5 25.859 1 98.25 96 ALA B CA 1
ATOM 4476 C C . ALA B 1 96 ? -9.367 22.312 25.344 1 98.25 96 ALA B C 1
ATOM 4478 O O . ALA B 1 96 ? -9.438 23.547 25.266 1 98.25 96 ALA B O 1
ATOM 4479 N N . PRO B 1 97 ? -8.32 21.594 25.031 1 98.56 97 PRO B N 1
ATOM 4480 C CA . PRO B 1 97 ? -7.176 22.312 24.469 1 98.56 97 PRO B CA 1
ATOM 4481 C C . PRO B 1 97 ? -7.492 22.969 23.125 1 98.56 97 PRO B C 1
ATOM 4483 O O . PRO B 1 97 ? -8.453 22.578 22.453 1 98.56 97 PRO B O 1
ATOM 4486 N N . VAL B 1 98 ? -6.676 23.984 22.781 1 98.81 98 VAL B N 1
ATOM 4487 C CA . VAL B 1 98 ? -6.766 24.641 21.484 1 98.81 98 VAL B CA 1
ATOM 4488 C C . VAL B 1 98 ? -5.719 24.078 20.531 1 98.81 98 VAL B C 1
ATOM 4490 O O . VAL B 1 98 ? -4.527 24.047 20.844 1 98.81 98 VAL B O 1
ATOM 4493 N N . LEU B 1 99 ? -6.16 23.562 19.422 1 98.88 99 LEU B N 1
ATOM 4494 C CA . LEU B 1 99 ? -5.277 23.016 18.391 1 98.88 99 LEU B CA 1
ATOM 4495 C C . LEU B 1 99 ? -5.273 23.906 17.156 1 98.88 99 LEU B C 1
ATOM 4497 O O . LEU B 1 99 ? -6.316 24.125 16.531 1 98.88 99 LEU B O 1
ATOM 4501 N N . MET B 1 100 ? -4.141 24.375 16.828 1 98.88 100 MET B N 1
ATOM 4502 C CA . MET B 1 100 ? -3.973 25.078 15.562 1 98.88 100 MET B CA 1
ATOM 4503 C C . MET B 1 100 ? -3.656 24.094 14.438 1 98.88 100 MET B C 1
ATOM 4505 O O . MET B 1 100 ? -2.883 23.156 14.633 1 98.88 100 MET B O 1
ATOM 4509 N N . TRP B 1 101 ? -4.254 24.312 13.328 1 98.69 101 TRP B N 1
ATOM 4510 C CA . TRP B 1 101 ? -4 23.484 12.156 1 98.69 101 TRP B CA 1
ATOM 4511 C C . TRP B 1 101 ? -3.492 24.328 10.992 1 98.69 101 TRP B C 1
ATOM 4513 O O . TRP B 1 101 ? -4.164 25.281 10.562 1 98.69 101 TRP B O 1
ATOM 4523 N N . LEU B 1 102 ? -2.324 23.953 10.477 1 97.75 102 LEU B N 1
ATOM 4524 C CA . LEU B 1 102 ? -1.69 24.625 9.344 1 97.75 102 LEU B CA 1
ATOM 4525 C C . LEU B 1 102 ? -1.407 23.641 8.219 1 97.75 102 LEU B C 1
ATOM 4527 O O . LEU B 1 102 ? -0.571 22.75 8.359 1 97.75 102 LEU B O 1
ATOM 4531 N N . ASN B 1 103 ? -2.045 23.844 7.125 1 93.44 103 ASN B N 1
ATOM 4532 C CA . ASN B 1 103 ? -1.733 23.016 5.965 1 93.44 103 ASN B CA 1
ATOM 4533 C C . ASN B 1 103 ? -0.422 23.438 5.309 1 93.44 103 ASN B C 1
ATOM 4535 O O . ASN B 1 103 ? 0.069 24.547 5.551 1 93.44 103 ASN B O 1
ATOM 4539 N N . GLY B 1 104 ? 0.073 22.5 4.543 1 89.88 104 GLY B N 1
ATOM 4540 C CA . GLY B 1 104 ? 1.369 22.734 3.934 1 89.88 104 GLY B CA 1
ATOM 4541 C C . GLY B 1 104 ? 1.27 23.391 2.564 1 89.88 104 GLY B C 1
ATOM 4542 O O . GLY B 1 104 ? 0.549 24.375 2.387 1 89.88 104 GLY B O 1
ATOM 4543 N N . GLY B 1 105 ? 1.929 22.891 1.732 1 80.88 105 GLY B N 1
ATOM 4544 C CA . GLY B 1 105 ? 2.09 23.453 0.4 1 80.88 105 GLY B CA 1
ATOM 4545 C C . GLY B 1 105 ? 3.516 23.875 0.098 1 80.88 105 GLY B C 1
ATOM 4546 O O . GLY B 1 105 ? 4.363 23.031 -0.211 1 80.88 105 GLY B O 1
ATOM 4547 N N . PRO B 1 106 ? 3.963 24.891 0.468 1 84.25 106 PRO B N 1
ATOM 4548 C CA . PRO B 1 106 ? 3.246 26.016 1.06 1 84.25 106 PRO B CA 1
ATOM 4549 C C . PRO B 1 106 ? 2.18 26.594 0.129 1 84.25 106 PRO B C 1
ATOM 4551 O O . PRO B 1 106 ? 2.24 26.391 -1.086 1 84.25 106 PRO B O 1
ATOM 4554 N N . GLY B 1 107 ? 1.263 27.203 0.823 1 83 107 GLY B N 1
ATOM 4555 C CA . GLY B 1 107 ? 0.221 27.906 0.083 1 83 107 GLY B CA 1
ATOM 4556 C C . GLY B 1 107 ? -1.078 27.125 0.008 1 83 107 GLY B C 1
ATOM 4557 O O . GLY B 1 107 ? -2.018 27.531 -0.676 1 83 107 GLY B O 1
ATOM 4558 N N . ARG B 1 108 ? -1.047 26.062 0.668 1 87.75 108 ARG B N 1
ATOM 4559 C CA . ARG B 1 108 ? -2.32 25.359 0.782 1 87.75 108 ARG B CA 1
ATOM 4560 C C . ARG B 1 108 ? -3.137 25.891 1.955 1 87.75 108 ARG B C 1
ATOM 4562 O O . ARG B 1 108 ? -2.648 25.938 3.086 1 87.75 108 ARG B O 1
ATOM 4569 N N . SER B 1 109 ? -4.324 26.172 1.637 1 92.38 109 SER B N 1
ATOM 4570 C CA . SER B 1 109 ? -5.203 26.781 2.633 1 92.38 109 SER B CA 1
ATOM 4571 C C . SER B 1 109 ? -5.531 25.797 3.752 1 92.38 109 SER B C 1
ATOM 4573 O O . SER B 1 109 ? -5.766 24.609 3.498 1 92.38 109 SER B O 1
ATOM 4575 N N . SER B 1 110 ? -5.691 26.328 4.93 1 95.19 110 SER B N 1
ATOM 4576 C CA . SER B 1 110 ? -6.117 25.5 6.059 1 95.19 110 SER B CA 1
ATOM 4577 C C . SER B 1 110 ? -7.617 25.234 6.008 1 95.19 110 SER B C 1
ATOM 4579 O O . SER B 1 110 ? -8.117 24.359 6.715 1 95.19 110 SER B O 1
ATOM 4581 N N . MET B 1 111 ? -8.32 25.906 5.117 1 94.44 111 MET B N 1
ATOM 4582 C CA . MET B 1 111 ? -9.727 25.578 4.887 1 94.44 111 MET B CA 1
ATOM 4583 C C . MET B 1 111 ? -9.867 24.172 4.293 1 94.44 111 MET B C 1
ATOM 4585 O O . MET B 1 111 ? -10.891 23.516 4.48 1 94.44 111 MET B O 1
ATOM 4589 N N . TYR B 1 112 ? -8.789 23.812 3.65 1 92.06 112 TYR B N 1
ATOM 4590 C CA . TYR B 1 112 ? -8.766 22.422 3.176 1 92.06 112 TYR B CA 1
ATOM 4591 C C . TYR B 1 112 ? -8.859 21.453 4.34 1 92.06 112 TYR B C 1
ATOM 4593 O O . TYR B 1 112 ? -9.68 20.531 4.316 1 92.06 112 TYR B O 1
ATOM 4601 N N . GLY B 1 113 ? -8.039 21.656 5.316 1 95.12 113 GLY B N 1
ATOM 4602 C CA . GLY B 1 113 ? -8.094 20.812 6.508 1 95.12 113 GLY B CA 1
ATOM 4603 C C . GLY B 1 113 ? -9.422 20.891 7.23 1 95.12 113 GLY B C 1
ATOM 4604 O O . GLY B 1 113 ? -9.945 19.859 7.676 1 95.12 113 GLY B O 1
ATOM 4605 N N . ALA B 1 114 ? -9.984 22.062 7.246 1 96.5 114 ALA B N 1
ATOM 4606 C CA . ALA B 1 114 ? -11.234 22.281 7.961 1 96.5 114 ALA B CA 1
ATOM 4607 C C . ALA B 1 114 ? -12.383 21.516 7.309 1 96.5 114 ALA B C 1
ATOM 4609 O O . ALA B 1 114 ? -13.258 20.984 8 1 96.5 114 ALA B O 1
ATOM 4610 N N . ILE B 1 115 ? -12.297 21.438 6.027 1 94.25 115 ILE B N 1
ATOM 4611 C CA . ILE B 1 115 ? -13.461 20.906 5.312 1 94.25 115 ILE B CA 1
ATOM 4612 C C . ILE B 1 115 ? -13.195 19.469 4.898 1 94.25 115 ILE B C 1
ATOM 4614 O O . ILE B 1 115 ? -14.125 18.656 4.836 1 94.25 115 ILE B O 1
ATOM 4618 N N . PHE B 1 116 ? -11.922 19.062 4.75 1 92.19 116 PHE B N 1
ATOM 4619 C CA . PHE B 1 116 ? -11.672 17.766 4.141 1 92.19 116 PHE B CA 1
ATOM 4620 C C . PHE B 1 116 ? -10.945 16.844 5.113 1 92.19 116 PHE B C 1
ATOM 4622 O O . PHE B 1 116 ? -10.922 15.625 4.922 1 92.19 116 PHE B O 1
ATOM 4629 N N . GLU B 1 117 ? -10.43 17.312 6.117 1 95.25 117 GLU B N 1
ATOM 4630 C CA . GLU B 1 117 ? -9.555 16.453 6.91 1 95.25 117 GLU B CA 1
ATOM 4631 C C . GLU B 1 117 ? -10.117 16.25 8.312 1 95.25 117 GLU B C 1
ATOM 4633 O O . GLU B 1 117 ? -10.508 15.133 8.672 1 95.25 117 GLU B O 1
ATOM 4638 N N . ASN B 1 118 ? -10.188 17.297 9.125 1 97.94 118 ASN B N 1
ATOM 4639 C CA . ASN B 1 118 ? -10.414 17 10.531 1 97.94 118 ASN B CA 1
ATOM 4640 C C . ASN B 1 118 ? -11.398 17.969 11.164 1 97.94 118 ASN B C 1
ATOM 4642 O O . ASN B 1 118 ? -11.695 17.875 12.359 1 97.94 118 ASN B O 1
ATOM 4646 N N . GLY B 1 119 ? -11.969 18.922 10.406 1 98.06 119 GLY B N 1
ATOM 4647 C CA . GLY B 1 119 ? -12.93 19.875 10.938 1 98.06 119 GLY B CA 1
ATOM 4648 C C . GLY B 1 119 ? -14.32 19.281 11.102 1 98.06 119 GLY B C 1
ATOM 4649 O O . GLY B 1 119 ? -14.57 18.156 10.695 1 98.06 119 GLY B O 1
ATOM 4650 N N . PRO B 1 120 ? -15.211 20.047 11.672 1 98.25 120 PRO B N 1
ATOM 4651 C CA . PRO B 1 120 ? -16.531 19.516 12.008 1 98.25 120 PRO B CA 1
ATOM 4652 C C . PRO B 1 120 ? -17.5 19.547 10.82 1 98.25 120 PRO B C 1
ATOM 4654 O O . PRO B 1 120 ? -18.578 18.969 10.883 1 98.25 120 PRO B O 1
ATOM 4657 N N . LEU B 1 121 ? -17.109 20.234 9.742 1 96.88 121 LEU B N 1
ATOM 4658 C CA . LEU B 1 121 ? -17.984 20.391 8.586 1 96.88 121 LEU B CA 1
ATOM 4659 C C . LEU B 1 121 ? -17.375 19.75 7.344 1 96.88 121 LEU B C 1
ATOM 4661 O O . LEU B 1 121 ? -16.156 19.609 7.258 1 96.88 121 LEU B O 1
ATOM 4665 N N . GLN B 1 122 ? -18.25 19.328 6.465 1 94.62 122 GLN B N 1
ATOM 4666 C CA . GLN B 1 122 ? -17.828 18.797 5.168 1 94.62 122 GLN B CA 1
ATOM 4667 C C . GLN B 1 122 ? -18.828 19.172 4.074 1 94.62 122 GLN B C 1
ATOM 4669 O O . GLN B 1 122 ? -19.969 19.547 4.367 1 94.62 122 GLN B O 1
ATOM 4674 N N . LEU B 1 123 ? -18.391 19.094 2.857 1 92.94 123 LEU B N 1
ATOM 4675 C CA . LEU B 1 123 ? -19.281 19.328 1.734 1 92.94 123 LEU B CA 1
ATOM 4676 C C . LEU B 1 123 ? -20.312 18.203 1.616 1 92.94 123 LEU B C 1
ATOM 4678 O O . LEU B 1 123 ? -19.953 17.016 1.64 1 92.94 123 LEU B O 1
ATOM 4682 N N . LYS B 1 124 ? -21.516 18.516 1.488 1 93.12 124 LYS B N 1
ATOM 4683 C CA . LYS B 1 124 ? -22.562 17.516 1.33 1 93.12 124 LYS B CA 1
ATOM 4684 C C . LYS B 1 124 ? -22.422 16.781 -0 1 93.12 124 LYS B C 1
ATOM 4686 O O . LYS B 1 124 ? -22.641 15.57 -0.069 1 93.12 124 LYS B O 1
ATOM 4691 N N . ASP B 1 125 ? -22.172 17.531 -1.006 1 90.56 125 ASP B N 1
ATOM 4692 C CA . ASP B 1 125 ? -21.984 16.969 -2.342 1 90.56 125 ASP B CA 1
ATOM 4693 C C . ASP B 1 125 ? -20.734 17.578 -3.01 1 90.56 125 ASP B C 1
ATOM 4695 O O . ASP B 1 125 ? -20.781 18.703 -3.502 1 90.56 125 ASP B O 1
ATOM 4699 N N . LYS B 1 126 ? -19.781 16.844 -3.172 1 86.56 126 LYS B N 1
ATOM 4700 C CA . LYS B 1 126 ? -18.5 17.312 -3.684 1 86.56 126 LYS B CA 1
ATOM 4701 C C . LYS B 1 126 ? -18.547 17.531 -5.195 1 86.56 126 LYS B C 1
ATOM 4703 O O . LYS B 1 126 ? -17.672 18.188 -5.766 1 86.56 126 LYS B O 1
ATOM 4708 N N . THR B 1 127 ? -19.516 17 -5.773 1 83.31 127 THR B N 1
ATOM 4709 C CA . THR B 1 127 ? -19.625 17.094 -7.223 1 83.31 127 THR B CA 1
ATOM 4710 C C . THR B 1 127 ? -20.438 18.328 -7.621 1 83.31 127 THR B C 1
ATOM 4712 O O . THR B 1 127 ? -20.469 18.703 -8.797 1 83.31 127 THR B O 1
ATOM 4715 N N . LYS B 1 128 ? -21.141 19.016 -6.68 1 87.94 128 LYS B N 1
ATOM 4716 C CA . LYS B 1 128 ? -21.984 20.172 -6.965 1 87.94 128 LYS B CA 1
ATOM 4717 C C . LYS B 1 128 ? -21.531 21.391 -6.156 1 87.94 128 LYS B C 1
ATOM 4719 O O . LYS B 1 128 ? -22.328 22 -5.445 1 87.94 128 LYS B O 1
ATOM 4724 N N . LEU B 1 129 ? -20.297 21.828 -6.375 1 86.62 129 LEU B N 1
ATOM 4725 C CA . LEU B 1 129 ? -19.625 22.812 -5.535 1 86.62 129 LEU B CA 1
ATOM 4726 C C . LEU B 1 129 ? -20.297 24.172 -5.645 1 86.62 129 LEU B C 1
ATOM 4728 O O . LEU B 1 129 ? -20.297 24.953 -4.688 1 86.62 129 LEU B O 1
ATOM 4732 N N . ALA B 1 130 ? -20.891 24.438 -6.711 1 87.56 130 ALA B N 1
ATOM 4733 C CA . ALA B 1 130 ? -21.531 25.734 -6.941 1 87.56 130 ALA B CA 1
ATOM 4734 C C . ALA B 1 130 ? -22.812 25.859 -6.105 1 87.56 130 ALA B C 1
ATOM 4736 O O . ALA B 1 130 ? -23.234 26.984 -5.801 1 87.56 130 ALA B O 1
ATOM 4737 N N . THR B 1 131 ? -23.328 24.703 -5.688 1 92.19 131 THR B N 1
ATOM 4738 C CA . THR B 1 131 ? -24.641 24.797 -5.047 1 92.19 131 THR B CA 1
ATOM 4739 C C . THR B 1 131 ? -24.656 23.969 -3.758 1 92.19 131 THR B C 1
ATOM 4741 O O . THR B 1 131 ? -25.562 24.125 -2.939 1 92.19 131 THR B O 1
ATOM 4744 N N . THR B 1 132 ? -23.594 23.219 -3.559 1 93.38 132 THR B N 1
ATOM 4745 C CA . THR B 1 132 ? -23.594 22.328 -2.412 1 93.38 132 THR B CA 1
ATOM 4746 C C . THR B 1 132 ? -23.641 23.109 -1.105 1 93.38 132 THR B C 1
ATOM 4748 O O . THR B 1 132 ? -23.422 24.328 -1.098 1 93.38 132 THR B O 1
ATOM 4751 N N . VAL B 1 133 ? -24.094 22.469 -0.093 1 94.56 133 VAL B N 1
ATOM 4752 C CA . VAL B 1 133 ? -24.078 23.016 1.259 1 94.56 133 VAL B CA 1
ATOM 4753 C C . VAL B 1 133 ? -23.172 22.172 2.152 1 94.56 133 VAL B C 1
ATOM 4755 O O . VAL B 1 133 ? -22.703 21.109 1.745 1 94.56 133 VAL B O 1
ATOM 4758 N N . LEU B 1 134 ? -22.859 22.75 3.312 1 95.69 134 LEU B N 1
ATOM 4759 C CA . LEU B 1 134 ? -22.078 22 4.289 1 95.69 134 LEU B CA 1
ATOM 4760 C C . LEU B 1 134 ? -22.969 21.094 5.129 1 95.69 134 LEU B C 1
ATOM 4762 O O . LEU B 1 134 ? -24.188 21.266 5.156 1 95.69 134 LEU B O 1
ATOM 4766 N N . THR B 1 135 ? -22.375 20.078 5.645 1 96.62 135 THR B N 1
ATOM 4767 C CA . THR B 1 135 ? -23 19.203 6.625 1 96.62 135 THR B CA 1
ATOM 4768 C C . THR B 1 135 ? -22 18.797 7.699 1 96.62 135 THR B C 1
ATOM 4770 O O . THR B 1 135 ? -20.781 18.953 7.516 1 96.62 135 THR B O 1
ATOM 4773 N N . GLU B 1 136 ? -22.5 18.391 8.812 1 96.62 136 GLU B N 1
ATOM 4774 C CA . GLU B 1 136 ? -21.625 17.984 9.891 1 96.62 136 GLU B CA 1
ATOM 4775 C C . GLU B 1 136 ? -20.859 16.703 9.531 1 96.62 136 GLU B C 1
ATOM 4777 O O . GLU B 1 136 ? -21.422 15.797 8.93 1 96.62 136 GLU B O 1
ATOM 4782 N N . ARG B 1 137 ? -19.672 16.688 9.844 1 96.31 137 ARG B N 1
ATOM 4783 C CA . ARG B 1 137 ? -18.844 15.492 9.711 1 96.31 137 ARG B CA 1
ATOM 4784 C C . ARG B 1 137 ? -18.984 14.586 10.938 1 96.31 137 ARG B C 1
ATOM 4786 O O . ARG B 1 137 ? -18.766 15.023 12.062 1 96.31 137 ARG B O 1
ATOM 4793 N N . PRO B 1 138 ? -19.297 13.336 10.758 1 95.5 138 PRO B N 1
ATOM 4794 C CA . PRO B 1 138 ? -19.547 12.469 11.914 1 95.5 138 PRO B CA 1
ATOM 4795 C C . PRO B 1 138 ? -18.328 12.297 12.805 1 95.5 138 PRO B C 1
ATOM 4797 O O . PRO B 1 138 ? -18.438 12.305 14.031 1 95.5 138 PRO B O 1
ATOM 4800 N N . VAL B 1 139 ? -17.203 12.078 12.211 1 97.69 139 VAL B N 1
ATOM 4801 C CA . VAL B 1 139 ? -15.961 11.945 12.961 1 97.69 139 VAL B CA 1
ATOM 4802 C C . VAL B 1 139 ? -15.055 13.141 12.68 1 97.69 139 VAL B C 1
ATOM 4804 O O . VAL B 1 139 ? -14.609 13.336 11.547 1 97.69 139 VAL B O 1
ATOM 4807 N N . ASN B 1 140 ? -14.867 13.938 13.719 1 97.94 140 ASN B N 1
ATOM 4808 C CA . ASN B 1 140 ? -14.062 15.141 13.57 1 97.94 140 ASN B CA 1
ATOM 4809 C C . ASN B 1 140 ? -13.336 15.5 14.859 1 97.94 140 ASN B C 1
ATOM 4811 O O . ASN B 1 140 ? -13.617 14.922 15.914 1 97.94 140 ASN B O 1
ATOM 4815 N N . TRP B 1 141 ? -12.414 16.391 14.805 1 98.75 141 TRP B N 1
ATOM 4816 C CA . TRP B 1 141 ? -11.57 16.719 15.953 1 98.75 141 TRP B CA 1
ATOM 4817 C C . TRP B 1 141 ? -12.227 17.781 16.828 1 98.75 141 TRP B C 1
ATOM 4819 O O . TRP B 1 141 ? -11.922 17.891 18.016 1 98.75 141 TRP B O 1
ATOM 4829 N N . ALA B 1 142 ? -13.18 18.516 16.297 1 98.56 142 ALA B N 1
ATOM 4830 C CA . ALA B 1 142 ? -13.734 19.672 17 1 98.56 142 ALA B CA 1
ATOM 4831 C C . ALA B 1 142 ? -14.719 19.25 18.078 1 98.56 142 ALA B C 1
ATOM 4833 O O . ALA B 1 142 ? -15.219 20.078 18.828 1 98.56 142 ALA B O 1
ATOM 4834 N N . GLY B 1 143 ? -15.008 18 18.094 1 97.94 143 GLY B N 1
ATOM 4835 C CA . GLY B 1 143 ? -15.742 17.516 19.25 1 97.94 143 GLY B CA 1
ATOM 4836 C C . GLY B 1 143 ? -14.945 17.594 20.547 1 97.94 143 GLY B C 1
ATOM 4837 O O . GLY B 1 143 ? -15.414 18.156 21.531 1 97.94 143 GLY B O 1
ATOM 4838 N N . ALA B 1 144 ? -13.734 17.141 20.453 1 98.12 144 ALA B N 1
ATOM 4839 C CA . ALA B 1 144 ? -12.898 16.984 21.641 1 98.12 144 ALA B CA 1
ATOM 4840 C C . ALA B 1 144 ? -11.969 18.172 21.828 1 98.12 144 ALA B C 1
ATOM 4842 O O . ALA B 1 144 ? -11.516 18.453 22.938 1 98.12 144 ALA B O 1
ATOM 4843 N N . PHE B 1 145 ? -11.695 18.891 20.797 1 98.81 145 PHE B N 1
ATOM 4844 C CA . PHE B 1 145 ? -10.695 19.953 20.844 1 98.81 145 PHE B CA 1
ATOM 4845 C C . PHE B 1 145 ? -11.25 21.234 20.25 1 98.81 145 PHE B C 1
ATOM 4847 O O . PHE B 1 145 ? -12.117 21.188 19.375 1 98.81 145 PHE B O 1
ATOM 4854 N N . SER B 1 146 ? -10.82 22.422 20.75 1 98.81 146 SER B N 1
ATOM 4855 C CA . SER B 1 146 ? -11.047 23.672 20.031 1 98.81 146 SER B CA 1
ATOM 4856 C C . SER B 1 146 ? -10.094 23.812 18.844 1 98.81 146 SER B C 1
ATOM 4858 O O . SER B 1 146 ? -8.875 23.828 19.031 1 98.81 146 SER B O 1
ATOM 4860 N N . MET B 1 147 ? -10.68 23.906 17.688 1 98.88 147 MET B N 1
ATOM 4861 C CA . MET B 1 147 ? -9.867 23.859 16.469 1 98.88 147 MET B CA 1
ATOM 4862 C C . MET B 1 147 ? -9.711 25.25 15.859 1 98.88 147 MET B C 1
ATOM 4864 O O . MET B 1 147 ? -10.695 25.953 15.648 1 98.88 147 MET B O 1
ATOM 4868 N N . LEU B 1 148 ? -8.477 25.609 15.609 1 98.94 148 LEU B N 1
ATOM 4869 C CA . LEU B 1 148 ? -8.141 26.906 15.016 1 98.94 148 LEU B CA 1
ATOM 4870 C C . LEU B 1 148 ? -7.434 26.719 13.68 1 98.94 148 LEU B C 1
ATOM 4872 O O . LEU B 1 148 ? -6.273 26.297 13.633 1 98.94 148 LEU B O 1
ATOM 4876 N N . TYR B 1 149 ? -8.148 27.047 12.609 1 98.75 149 TYR B N 1
ATOM 4877 C CA . TYR B 1 149 ? -7.582 26.984 11.266 1 98.75 149 TYR B CA 1
ATOM 4878 C C . TYR B 1 149 ? -7.129 28.359 10.805 1 98.75 149 TYR B C 1
ATOM 4880 O O . TYR B 1 149 ? -7.898 29.328 10.852 1 98.75 149 TYR B O 1
ATOM 4888 N N . VAL B 1 150 ? -5.871 28.438 10.32 1 98.38 150 VAL B N 1
ATOM 4889 C CA . VAL B 1 150 ? -5.336 29.719 9.875 1 98.38 150 VAL B CA 1
ATOM 4890 C C . VAL B 1 150 ? -4.727 29.578 8.484 1 98.38 150 VAL B C 1
ATOM 4892 O O . VAL B 1 150 ? -3.877 28.703 8.258 1 98.38 150 VAL B O 1
ATOM 4895 N N . ASP B 1 151 ? -5.219 30.375 7.559 1 95.38 151 ASP B N 1
ATOM 4896 C CA . ASP B 1 151 ? -4.574 30.438 6.25 1 95.38 151 ASP B CA 1
ATOM 4897 C C . ASP B 1 151 ? -3.201 31.094 6.344 1 95.38 151 ASP B C 1
ATOM 4899 O O . ASP B 1 151 ? -3.1 32.312 6.391 1 95.38 151 ASP B O 1
ATOM 4903 N N . ASN B 1 152 ? -2.301 30.25 6.352 1 93.5 152 ASN B N 1
ATOM 4904 C CA . ASN B 1 152 ? -0.904 30.641 6.516 1 93.5 152 ASN B CA 1
ATOM 4905 C C . ASN B 1 152 ? -0.022 30.016 5.43 1 93.5 152 ASN B C 1
ATOM 4907 O O . ASN B 1 152 ? -0.258 28.891 4.996 1 93.5 152 ASN B O 1
ATOM 4911 N N . PRO B 1 153 ? 1.041 30.797 4.949 1 91.31 153 PRO B N 1
ATOM 4912 C CA . PRO B 1 153 ? 1.456 32.188 5.223 1 91.31 153 PRO B CA 1
ATOM 4913 C C . PRO B 1 153 ? 0.547 33.219 4.559 1 91.31 153 PRO B C 1
ATOM 4915 O O . PRO B 1 153 ? -0.415 32.844 3.877 1 91.31 153 PRO B O 1
ATOM 4918 N N . VAL B 1 154 ? 0.84 34.469 4.863 1 91.38 154 VAL B N 1
ATOM 4919 C CA . VAL B 1 154 ? 0.083 35.531 4.203 1 91.38 154 VAL B CA 1
ATOM 4920 C C . VAL B 1 154 ? 0.051 35.281 2.697 1 91.38 154 VAL B C 1
ATOM 4922 O O . VAL B 1 154 ? 1.043 34.844 2.113 1 91.38 154 VAL B O 1
ATOM 4925 N N . GLY B 1 155 ? -1.139 35.469 2.098 1 88.88 155 GLY B N 1
ATOM 4926 C CA . GLY B 1 155 ? -1.333 35.219 0.68 1 88.88 155 GLY B CA 1
ATOM 4927 C C . GLY B 1 155 ? -1.957 33.875 0.398 1 88.88 155 GLY B C 1
ATOM 4928 O O . GLY B 1 155 ? -2.34 33.562 -0.737 1 88.88 155 GLY B O 1
ATOM 4929 N N . THR B 1 156 ? -2.129 33.094 1.402 1 91.12 156 THR B N 1
ATOM 4930 C CA . THR B 1 156 ? -2.703 31.766 1.269 1 91.12 156 THR B CA 1
ATOM 4931 C C . THR B 1 156 ? -4.207 31.797 1.532 1 91.12 156 THR B C 1
ATOM 4933 O O . THR B 1 156 ? -4.656 32.344 2.533 1 91.12 156 THR B O 1
ATOM 4936 N N . GLY B 1 157 ? -4.969 31.141 0.625 1 91.75 157 GLY B N 1
ATOM 4937 C CA . GLY B 1 157 ? -6.406 31.062 0.828 1 91.75 157 GLY B CA 1
ATOM 4938 C C . GLY B 1 157 ? -7.074 32.406 0.899 1 91.75 157 GLY B C 1
ATOM 4939 O O . GLY B 1 157 ? -6.941 33.219 -0.018 1 91.75 157 GLY B O 1
ATOM 4940 N N . PHE B 1 158 ? -7.652 32.656 2.053 1 93.94 158 PHE B N 1
ATOM 4941 C CA . PHE B 1 158 ? -8.336 33.938 2.25 1 93.94 158 PHE B CA 1
ATOM 4942 C C . PHE B 1 158 ? -7.367 35 2.742 1 93.94 158 PHE B C 1
ATOM 4944 O O . PHE B 1 158 ? -7.688 36.188 2.73 1 93.94 158 PHE B O 1
ATOM 4951 N N . SER B 1 159 ? -6.254 34.562 3.24 1 93.69 159 SER B N 1
ATOM 4952 C CA . SER B 1 159 ? -5.309 35.531 3.77 1 93.69 159 SER B CA 1
ATOM 4953 C C . SER B 1 159 ? -4.762 36.438 2.664 1 93.69 159 SER B C 1
ATOM 4955 O O . SER B 1 159 ? -4.586 36 1.526 1 93.69 159 SER B O 1
ATOM 4957 N N . VAL B 1 160 ? -4.473 37.688 3.076 1 89.81 160 VAL B N 1
ATOM 4958 C CA . VAL B 1 160 ? -4.145 38.656 2.029 1 89.81 160 VAL B CA 1
ATOM 4959 C C . VAL B 1 160 ? -2.941 39.5 2.457 1 89.81 160 VAL B C 1
ATOM 4961 O O . VAL B 1 160 ? -2.701 39.688 3.65 1 89.81 160 VAL B O 1
ATOM 4964 N N . THR B 1 161 ? -2.232 39.812 1.475 1 87.06 161 THR B N 1
ATOM 4965 C CA . THR B 1 161 ? -1.153 40.781 1.634 1 87.06 161 THR B CA 1
ATOM 4966 C C . THR B 1 161 ? -1.068 41.688 0.417 1 87.06 161 THR B C 1
ATOM 4968 O O . THR B 1 161 ? -1.815 41.531 -0.548 1 87.06 161 THR B O 1
ATOM 4971 N N . THR B 1 162 ? -0.47 42.906 0.562 1 74.5 162 THR B N 1
ATOM 4972 C CA . THR B 1 162 ? -0.33 43.844 -0.54 1 74.5 162 THR B CA 1
ATOM 4973 C C . THR B 1 162 ? 1.123 43.938 -0.997 1 74.5 162 THR B C 1
ATOM 4975 O O . THR B 1 162 ? 2.043 43.75 -0.193 1 74.5 162 THR B O 1
ATOM 4978 N N . GLY B 1 163 ? 1.225 44.031 -2.299 1 69.62 163 GLY B N 1
ATOM 4979 C CA . GLY B 1 163 ? 2.527 44.281 -2.898 1 69.62 163 GLY B CA 1
ATOM 4980 C C . GLY B 1 163 ? 3.508 43.125 -2.674 1 69.62 163 GLY B C 1
ATOM 4981 O O . GLY B 1 163 ? 3.197 41.969 -2.957 1 69.62 163 GLY B O 1
ATOM 4982 N N . ASN B 1 164 ? 4.672 43.469 -2.014 1 73.94 164 ASN B N 1
ATOM 4983 C CA . ASN B 1 164 ? 5.785 42.531 -1.841 1 73.94 164 ASN B CA 1
ATOM 4984 C C . ASN B 1 164 ? 5.898 42.062 -0.397 1 73.94 164 ASN B C 1
ATOM 4986 O O . ASN B 1 164 ? 6.969 41.625 0.038 1 73.94 164 ASN B O 1
ATOM 4990 N N . CYS B 1 165 ? 4.719 41.938 0.317 1 82.94 165 CYS B N 1
ATOM 4991 C CA . CYS B 1 165 ? 4.809 41.656 1.745 1 82.94 165 CYS B CA 1
ATOM 4992 C C . CYS B 1 165 ? 4.559 40.156 2.025 1 82.94 165 CYS B C 1
ATOM 4994 O O . CYS B 1 165 ? 4.152 39.812 3.129 1 82.94 165 CYS B O 1
ATOM 4996 N N . TYR B 1 166 ? 4.809 39.438 1.056 1 86 166 TYR B N 1
ATOM 4997 C CA . TYR B 1 166 ? 4.762 38 1.287 1 86 166 TYR B CA 1
ATOM 4998 C C . TYR B 1 166 ? 5.859 37.562 2.246 1 86 166 TYR B C 1
ATOM 5000 O O . TYR B 1 166 ? 6.934 38.156 2.287 1 86 166 TYR B O 1
ATOM 5008 N N . ALA B 1 167 ? 5.484 36.531 3.002 1 86.69 167 ALA B N 1
ATOM 5009 C CA . ALA B 1 167 ? 6.516 35.969 3.865 1 86.69 167 ALA B CA 1
ATOM 5010 C C . ALA B 1 167 ? 7.68 35.406 3.043 1 86.69 167 ALA B C 1
ATOM 5012 O O . ALA B 1 167 ? 7.469 34.719 2.039 1 86.69 167 ALA B O 1
ATOM 5013 N N . GLN B 1 168 ? 8.844 35.656 3.512 1 83 168 GLN B N 1
ATOM 5014 C CA . GLN B 1 168 ? 10.023 35.25 2.754 1 83 168 GLN B CA 1
ATOM 5015 C C . GLN B 1 168 ? 10.742 34.094 3.43 1 83 168 GLN B C 1
ATOM 5017 O O . GLN B 1 168 ? 11.578 33.438 2.812 1 83 168 GLN B O 1
ATOM 5022 N N . ASN B 1 169 ? 10.492 33.906 4.625 1 85.56 169 ASN B N 1
ATOM 5023 C CA . ASN B 1 169 ? 11.148 32.844 5.402 1 85.56 169 ASN B CA 1
ATOM 5024 C C . ASN B 1 169 ? 10.297 32.438 6.598 1 85.56 169 ASN B C 1
ATOM 5026 O O . ASN B 1 169 ? 9.227 33 6.84 1 85.56 169 ASN B O 1
ATOM 5030 N N . THR B 1 170 ? 10.812 31.469 7.32 1 88.44 170 THR B N 1
ATOM 5031 C CA . THR B 1 170 ? 10.07 30.922 8.453 1 88.44 170 THR B CA 1
ATOM 5032 C C . THR B 1 170 ? 10.016 31.922 9.594 1 88.44 170 THR B C 1
ATOM 5034 O O . THR B 1 170 ? 9.078 31.922 10.398 1 88.44 170 THR B O 1
ATOM 5037 N N . GLU B 1 171 ? 10.984 32.75 9.641 1 89.75 171 GLU B N 1
ATOM 5038 C CA . GLU B 1 171 ? 10.961 33.781 10.664 1 89.75 171 GLU B CA 1
ATOM 5039 C C . GLU B 1 171 ? 9.797 34.75 10.445 1 89.75 171 GLU B C 1
ATOM 5041 O O . GLU B 1 171 ? 9.125 35.156 11.398 1 89.75 171 GLU B O 1
ATOM 5046 N N . ASP B 1 172 ? 9.617 35.094 9.203 1 90.81 172 ASP B N 1
ATOM 5047 C CA . ASP B 1 172 ? 8.469 35.938 8.867 1 90.81 172 ASP B CA 1
ATOM 5048 C C . ASP B 1 172 ? 7.16 35.281 9.266 1 90.81 172 ASP B C 1
ATOM 5050 O O . ASP B 1 172 ? 6.289 35.906 9.867 1 90.81 172 ASP B O 1
ATOM 5054 N N . VAL B 1 173 ? 7.074 34.062 8.898 1 93 173 VAL B N 1
ATOM 5055 C CA . VAL B 1 173 ? 5.871 33.281 9.195 1 93 173 VAL B CA 1
ATOM 5056 C C . VAL B 1 173 ? 5.652 33.219 10.711 1 93 173 VAL B C 1
ATOM 5058 O O . VAL B 1 173 ? 4.535 33.406 11.188 1 93 173 VAL B O 1
ATOM 5061 N N . SER B 1 174 ? 6.715 33 11.43 1 95.94 174 SER B N 1
ATOM 5062 C CA . SER B 1 174 ? 6.633 32.906 12.883 1 95.94 174 SER B CA 1
ATOM 5063 C C . SER B 1 174 ? 6.191 34.219 13.516 1 95.94 174 SER B C 1
ATOM 5065 O O . SER B 1 174 ? 5.363 34.219 14.422 1 95.94 174 SER B O 1
ATOM 5067 N N . ARG B 1 175 ? 6.707 35.25 13.023 1 94.94 175 ARG B N 1
ATOM 5068 C CA . ARG B 1 175 ? 6.332 36.562 13.539 1 94.94 175 ARG B CA 1
ATOM 5069 C C . ARG B 1 175 ? 4.863 36.875 13.266 1 94.94 175 ARG B C 1
ATOM 5071 O O . ARG B 1 175 ? 4.16 37.406 14.125 1 94.94 175 ARG B O 1
ATOM 5078 N N . ASN B 1 176 ? 4.488 36.562 12.062 1 95.94 176 ASN B N 1
ATOM 5079 C CA . ASN B 1 176 ? 3.092 36.781 11.703 1 95.94 176 ASN B CA 1
ATOM 5080 C C . ASN B 1 176 ? 2.148 35.938 12.562 1 95.94 176 ASN B C 1
ATOM 5082 O O . ASN B 1 176 ? 1.153 36.469 13.078 1 95.94 176 ASN B O 1
ATOM 5086 N N . LEU B 1 177 ? 2.463 34.75 12.727 1 97.94 177 LEU B N 1
ATOM 5087 C CA . LEU B 1 177 ? 1.623 33.844 13.523 1 97.94 177 LEU B CA 1
ATOM 5088 C C . LEU B 1 177 ? 1.629 34.25 14.992 1 97.94 177 LEU B C 1
ATOM 5090 O O . LEU B 1 177 ? 0.62 34.094 15.68 1 97.94 177 LEU B O 1
ATOM 5094 N N . TYR B 1 178 ? 2.779 34.688 15.453 1 97.38 178 TYR B N 1
ATOM 5095 C CA . TYR B 1 178 ? 2.844 35.156 16.828 1 97.38 178 TYR B CA 1
ATOM 5096 C C . TYR B 1 178 ? 1.932 36.344 17.047 1 97.38 178 TYR B C 1
ATOM 5098 O O . TYR B 1 178 ? 1.158 36.375 18 1 97.38 178 TYR B O 1
ATOM 5106 N N . SER B 1 179 ? 2.045 37.312 16.125 1 96.25 179 SER B N 1
ATOM 5107 C CA . SER B 1 179 ? 1.167 38.469 16.188 1 96.25 179 SER B CA 1
ATOM 5108 C C . SER B 1 179 ? -0.301 38.062 16.141 1 96.25 179 SER B C 1
ATOM 5110 O O . SER B 1 179 ? -1.124 38.594 16.891 1 96.25 179 SER B O 1
ATOM 5112 N N . PHE B 1 180 ? -0.576 37.188 15.32 1 98.12 180 PHE B N 1
ATOM 5113 C CA . PHE B 1 180 ? -1.927 36.656 15.203 1 98.12 180 PHE B CA 1
ATOM 5114 C C . PHE B 1 180 ? -2.391 36.031 16.531 1 98.12 180 PHE B C 1
ATOM 5116 O O . PHE B 1 180 ? -3.482 36.375 17 1 98.12 180 PHE B O 1
ATOM 5123 N N . MET B 1 181 ? -1.604 35.188 17.141 1 98.38 181 MET B N 1
ATOM 5124 C CA . MET B 1 181 ? -2.008 34.469 18.344 1 98.38 181 MET B CA 1
ATOM 5125 C C . MET B 1 181 ? -2.176 35.406 19.516 1 98.38 181 MET B C 1
ATOM 5127 O O . MET B 1 181 ? -3.055 35.219 20.359 1 98.38 181 MET B O 1
ATOM 5131 N N . VAL B 1 182 ? -1.322 36.406 19.594 1 97.06 182 VAL B N 1
ATOM 5132 C CA . VAL B 1 182 ? -1.461 37.438 20.641 1 97.06 182 VAL B CA 1
ATOM 5133 C C . VAL B 1 182 ? -2.832 38.094 20.547 1 97.06 182 VAL B C 1
ATOM 5135 O O . VAL B 1 182 ? -3.555 38.188 21.531 1 97.06 182 VAL B O 1
ATOM 5138 N N . GLN B 1 183 ? -3.197 38.469 19.375 1 97.69 183 GLN B N 1
ATOM 5139 C CA . GLN B 1 183 ? -4.477 39.156 19.156 1 97.69 183 GLN B CA 1
ATOM 5140 C C . GLN B 1 183 ? -5.641 38.188 19.359 1 97.69 183 GLN B C 1
ATOM 5142 O O . GLN B 1 183 ? -6.684 38.562 19.891 1 97.69 183 GLN B O 1
ATOM 5147 N N . PHE B 1 184 ? -5.457 36.969 18.938 1 98.5 184 PHE B N 1
ATOM 5148 C CA . PHE B 1 184 ? -6.469 35.938 19.156 1 98.5 184 PHE B CA 1
ATOM 5149 C C . PHE B 1 184 ? -6.777 35.781 20.641 1 98.5 184 PHE B C 1
ATOM 5151 O O . PHE B 1 184 ? -7.945 35.719 21.031 1 98.5 184 PHE B O 1
ATOM 5158 N N . TYR B 1 185 ? -5.727 35.719 21.469 1 97.94 185 TYR B N 1
ATOM 5159 C CA . TYR B 1 185 ? -5.922 35.531 22.906 1 97.94 185 TYR B CA 1
ATOM 5160 C C . TYR B 1 185 ? -6.477 36.781 23.562 1 97.94 185 TYR B C 1
ATOM 5162 O O . TYR B 1 185 ? -7.129 36.719 24.594 1 97.94 185 TYR B O 1
ATOM 5170 N N . GLN B 1 186 ? -6.227 37.875 22.953 1 96.81 186 GLN B N 1
ATOM 5171 C CA . GLN B 1 186 ? -6.867 39.094 23.453 1 96.81 186 GLN B CA 1
ATOM 5172 C C . GLN B 1 186 ? -8.367 39.094 23.172 1 96.81 186 GLN B C 1
ATOM 5174 O O . GLN B 1 186 ? -9.156 39.531 24 1 96.81 186 GLN B O 1
ATOM 5179 N N . MET B 1 187 ? -8.68 38.562 22.078 1 97.19 187 MET B N 1
ATOM 5180 C CA . MET B 1 187 ? -10.086 38.469 21.688 1 97.19 187 MET B CA 1
ATOM 5181 C C . MET B 1 187 ? -10.805 37.375 22.469 1 97.19 187 MET B C 1
ATOM 5183 O O . MET B 1 187 ? -11.992 37.5 22.781 1 97.19 187 MET B O 1
ATOM 5187 N N . PHE B 1 188 ? -10.102 36.281 22.734 1 97.44 188 PHE B N 1
ATOM 5188 C CA . PHE B 1 188 ? -10.633 35.125 23.453 1 97.44 188 PHE B CA 1
ATOM 5189 C C . PHE B 1 188 ? -9.773 34.781 24.672 1 97.44 188 PHE B C 1
ATOM 5191 O O . PHE B 1 188 ? -9.164 33.719 24.734 1 97.44 188 PHE B O 1
ATOM 5198 N N . PRO B 1 189 ? -9.82 35.594 25.688 1 95.94 189 PRO B N 1
ATOM 5199 C CA . PRO B 1 189 ? -8.891 35.438 26.812 1 95.94 189 PRO B CA 1
ATOM 5200 C C . PRO B 1 189 ? -9.102 34.156 27.578 1 95.94 189 PRO B C 1
ATOM 5202 O O . PRO B 1 189 ? -8.172 33.656 28.234 1 95.94 189 PRO B O 1
ATOM 5205 N N . GLU B 1 190 ? -10.297 33.562 27.578 1 96.12 190 GLU B N 1
ATOM 5206 C CA . GLU B 1 190 ? -10.586 32.344 28.297 1 96.12 190 GLU B CA 1
ATOM 5207 C C . GLU B 1 190 ? -9.742 31.172 27.781 1 96.12 190 GLU B C 1
ATOM 5209 O O . GLU B 1 190 ? -9.508 30.203 28.5 1 96.12 190 GLU B O 1
ATOM 5214 N N . TYR B 1 191 ? -9.273 31.281 26.578 1 97.69 191 TYR B N 1
ATOM 5215 C CA . TYR B 1 191 ? -8.516 30.188 25.969 1 97.69 191 TYR B CA 1
ATOM 5216 C C . TYR B 1 191 ? -7.035 30.297 26.328 1 97.69 191 TYR B C 1
ATOM 5218 O O . TYR B 1 191 ? -6.273 29.344 26.125 1 97.69 191 TYR B O 1
ATOM 5226 N N . ALA B 1 192 ? -6.586 31.375 26.875 1 96 192 ALA B N 1
ATOM 5227 C CA . ALA B 1 192 ? -5.176 31.609 27.172 1 96 192 ALA B CA 1
ATOM 5228 C C . ALA B 1 192 ? -4.719 30.766 28.359 1 96 192 ALA B C 1
ATOM 5230 O O . ALA B 1 192 ? -3.518 30.625 28.594 1 96 192 ALA B O 1
ATOM 5231 N N . SER B 1 193 ? -5.641 30.172 29.062 1 95.5 193 SER B N 1
ATOM 5232 C CA . SER B 1 193 ? -5.301 29.312 30.188 1 95.5 193 SER B CA 1
ATOM 5233 C C . SER B 1 193 ? -5.305 27.844 29.766 1 95.5 193 SER B C 1
ATOM 5235 O O . SER B 1 193 ? -4.93 26.969 30.562 1 95.5 193 SER B O 1
ATOM 5237 N N . LEU B 1 194 ? -5.754 27.578 28.578 1 98.12 194 LEU B N 1
ATOM 5238 C CA . LEU B 1 194 ? -5.852 26.203 28.078 1 98.12 194 LEU B CA 1
ATOM 5239 C C . LEU B 1 194 ? -4.602 25.828 27.281 1 98.12 194 LEU B C 1
ATOM 5241 O O . LEU B 1 194 ? -3.947 26.688 26.703 1 98.12 194 LEU B O 1
ATOM 5245 N N . GLU B 1 195 ? -4.289 24.516 27.312 1 98.5 195 GLU B N 1
ATOM 5246 C CA . GLU B 1 195 ? -3.141 24.031 26.547 1 98.5 195 GLU B CA 1
ATOM 5247 C C . GLU B 1 195 ? -3.289 24.375 25.062 1 98.5 195 GLU B C 1
ATOM 5249 O O . GLU B 1 195 ? -4.387 24.281 24.5 1 98.5 195 GLU B O 1
ATOM 5254 N N . PHE B 1 196 ? -2.197 24.766 24.484 1 98.88 196 PHE B N 1
ATOM 5255 C CA . PHE B 1 196 ? -2.16 25.125 23.062 1 98.88 196 PHE B CA 1
ATOM 5256 C C . PHE B 1 196 ? -1.195 24.234 22.297 1 98.88 196 PHE B C 1
ATOM 5258 O O . PHE B 1 196 ? -0.056 24.031 22.734 1 98.88 196 PHE B O 1
ATOM 5265 N N . TYR B 1 197 ? -1.661 23.641 21.266 1 98.88 197 TYR B N 1
ATOM 5266 C CA . TYR B 1 197 ? -0.843 22.812 20.375 1 98.88 197 TYR B CA 1
ATOM 5267 C C . TYR B 1 197 ? -0.793 23.391 18.969 1 98.88 197 TYR B C 1
ATOM 5269 O O . TYR B 1 197 ? -1.814 23.828 18.438 1 98.88 197 TYR B O 1
ATOM 5277 N N . VAL B 1 198 ? 0.388 23.453 18.406 1 98.81 198 VAL B N 1
ATOM 5278 C CA . VAL B 1 198 ? 0.555 23.859 17.031 1 98.81 198 VAL B CA 1
ATOM 5279 C C . VAL B 1 198 ? 0.722 22.641 16.141 1 98.81 198 VAL B C 1
ATOM 5281 O O . VAL B 1 198 ? 1.567 21.781 16.406 1 98.81 198 VAL B O 1
ATOM 5284 N N . GLY B 1 199 ? -0.066 22.531 15.133 1 98.31 199 GLY B N 1
ATOM 5285 C CA . GLY B 1 199 ? 0.044 21.375 14.273 1 98.31 199 GLY B CA 1
ATOM 5286 C C . GLY B 1 199 ? -0.199 21.688 12.812 1 98.31 199 GLY B C 1
ATOM 5287 O O . GLY B 1 199 ? -0.582 22.797 12.469 1 98.31 199 GLY B O 1
ATOM 5288 N N . GLY B 1 200 ? 0.075 20.734 11.992 1 97.81 200 GLY B N 1
ATOM 5289 C CA . GLY B 1 200 ? -0.112 20.828 10.555 1 97.81 200 GLY B CA 1
ATOM 5290 C C . GLY B 1 200 ? 0.359 19.594 9.805 1 97.81 200 GLY B C 1
ATOM 5291 O O . GLY B 1 200 ? 0.487 18.516 10.391 1 97.81 200 GLY B O 1
ATOM 5292 N N . GLN B 1 201 ? 0.406 19.766 8.523 1 96.31 201 GLN B N 1
ATOM 5293 C CA . GLN B 1 201 ? 0.757 18.625 7.684 1 96.31 201 GLN B CA 1
ATOM 5294 C C . GLN B 1 201 ? 1.686 19.031 6.547 1 96.31 201 GLN B C 1
ATOM 5296 O O . GLN B 1 201 ? 1.651 20.188 6.098 1 96.31 201 GLN B O 1
ATOM 5301 N N . SER B 1 202 ? 2.506 18.094 6.055 1 95.31 202 SER B N 1
ATOM 5302 C CA . SER B 1 202 ? 3.324 18.281 4.863 1 95.31 202 SER B CA 1
ATOM 5303 C C . SER B 1 202 ? 4.336 19.406 5.055 1 95.31 202 SER B C 1
ATOM 5305 O O . SER B 1 202 ? 5.094 19.406 6.027 1 95.31 202 SER B O 1
ATOM 5307 N N . TYR B 1 203 ? 4.281 20.438 4.254 1 92.81 203 TYR B N 1
ATOM 5308 C CA . TYR B 1 203 ? 5.25 21.531 4.316 1 92.81 203 TYR B CA 1
ATOM 5309 C C . TYR B 1 203 ? 5.141 22.281 5.637 1 92.81 203 TYR B C 1
ATOM 5311 O O . TYR B 1 203 ? 6.051 23.031 6.012 1 92.81 203 TYR B O 1
ATOM 5319 N N . ALA B 1 204 ? 4.07 22.047 6.363 1 96.12 204 ALA B N 1
ATOM 5320 C CA . ALA B 1 204 ? 3.949 22.625 7.699 1 96.12 204 ALA B CA 1
ATOM 5321 C C . ALA B 1 204 ? 5.082 22.156 8.602 1 96.12 204 ALA B C 1
ATOM 5323 O O . ALA B 1 204 ? 5.309 22.734 9.672 1 96.12 204 ALA B O 1
ATOM 5324 N N . GLY B 1 205 ? 5.77 21.188 8.172 1 96.75 205 GLY B N 1
ATOM 5325 C CA . GLY B 1 205 ? 6.984 20.781 8.859 1 96.75 205 GLY B CA 1
ATOM 5326 C C . GLY B 1 205 ? 8.008 21.906 8.961 1 96.75 205 GLY B C 1
ATOM 5327 O O . GLY B 1 205 ? 8.938 21.828 9.773 1 96.75 205 GLY B O 1
ATOM 5328 N N . LYS B 1 206 ? 7.785 22.922 8.188 1 93.12 206 LYS B N 1
ATOM 5329 C CA . LYS B 1 206 ? 8.633 24.109 8.273 1 93.12 206 LYS B CA 1
ATOM 5330 C C . LYS B 1 206 ? 8.062 25.125 9.258 1 93.12 206 LYS B C 1
ATOM 5332 O O . LYS B 1 206 ? 8.766 25.625 10.141 1 93.12 206 LYS B O 1
ATOM 5337 N N . TYR B 1 207 ? 6.746 25.266 9.141 1 93.5 207 TYR B N 1
ATOM 5338 C CA . TYR B 1 207 ? 6.051 26.297 9.898 1 93.5 207 TYR B CA 1
ATOM 5339 C C . TYR B 1 207 ? 5.945 25.922 11.367 1 93.5 207 TYR B C 1
ATOM 5341 O O . TYR B 1 207 ? 6.207 26.75 12.25 1 93.5 207 TYR B O 1
ATOM 5349 N N . VAL B 1 208 ? 5.613 24.75 11.594 1 97.88 208 VAL B N 1
ATOM 5350 C CA . VAL B 1 208 ? 5.176 24.328 12.914 1 97.88 208 VAL B CA 1
ATOM 5351 C C . VAL B 1 208 ? 6.363 24.312 13.875 1 97.88 208 VAL B C 1
ATOM 5353 O O . VAL B 1 208 ? 6.324 24.953 14.922 1 97.88 208 VAL B O 1
ATOM 5356 N N . PRO B 1 209 ? 7.465 23.688 13.523 1 97.94 209 PRO B N 1
ATOM 5357 C CA . PRO B 1 209 ? 8.594 23.734 14.461 1 97.94 209 PRO B CA 1
ATOM 5358 C C . PRO B 1 209 ? 9.156 25.141 14.633 1 97.94 209 PRO B C 1
ATOM 5360 O O . PRO B 1 209 ? 9.516 25.531 15.75 1 97.94 209 PRO B O 1
ATOM 5363 N N . ALA B 1 210 ? 9.234 25.875 13.578 1 96.56 210 ALA B N 1
ATOM 5364 C CA . ALA B 1 210 ? 9.773 27.219 13.648 1 96.56 210 ALA B CA 1
ATOM 5365 C C . ALA B 1 210 ? 8.914 28.109 14.539 1 96.56 210 ALA B C 1
ATOM 5367 O O . ALA B 1 210 ? 9.438 28.859 15.375 1 96.56 210 ALA B O 1
ATOM 5368 N N . PHE B 1 211 ? 7.664 28.047 14.359 1 98.31 211 PHE B N 1
ATOM 5369 C CA . PHE B 1 211 ? 6.738 28.875 15.125 1 98.31 211 PHE B CA 1
ATOM 5370 C C . PHE B 1 211 ? 6.738 28.469 16.594 1 98.31 211 PHE B C 1
ATOM 5372 O O . PHE B 1 211 ? 6.781 29.328 17.484 1 98.31 211 PHE B O 1
ATOM 5379 N N . ALA B 1 212 ? 6.672 27.172 16.859 1 98.75 212 ALA B N 1
ATOM 5380 C CA . ALA B 1 212 ? 6.695 26.703 18.234 1 98.75 212 ALA B CA 1
ATOM 5381 C C . ALA B 1 212 ? 7.973 27.141 18.938 1 98.75 212 ALA B C 1
ATOM 5383 O O . ALA B 1 212 ? 7.938 27.547 20.109 1 98.75 212 ALA B O 1
ATOM 5384 N N . TYR B 1 213 ? 9.062 26.984 18.25 1 98.25 213 TYR B N 1
ATOM 5385 C CA . TYR B 1 213 ? 10.344 27.438 18.797 1 98.25 213 TYR B CA 1
ATOM 5386 C C . TYR B 1 213 ? 10.32 28.938 19.078 1 98.25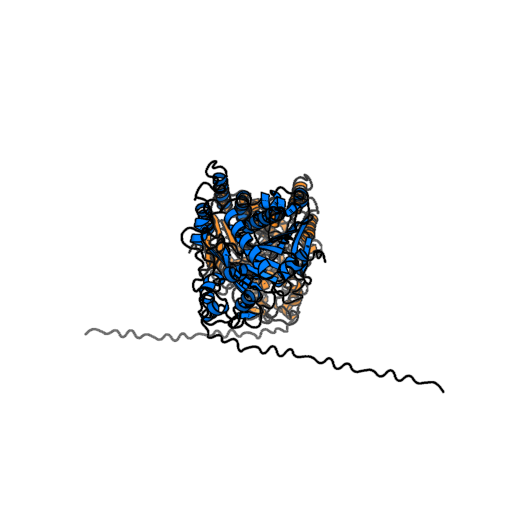 213 TYR B C 1
ATOM 5388 O O . TYR B 1 213 ? 10.82 29.375 20.125 1 98.25 213 TYR B O 1
ATOM 5396 N N . PHE B 1 214 ? 9.766 29.688 18.203 1 97.75 214 PHE B N 1
ATOM 5397 C CA . PHE B 1 214 ? 9.617 31.125 18.359 1 97.75 214 PHE B CA 1
ATOM 5398 C C . PHE B 1 214 ? 8.766 31.453 19.578 1 97.75 214 PHE B C 1
ATOM 5400 O O . PHE B 1 214 ? 9.102 32.344 20.359 1 97.75 214 PHE B O 1
ATOM 5407 N N . ILE B 1 215 ? 7.668 30.766 19.766 1 98.25 215 ILE B N 1
ATOM 5408 C CA . ILE B 1 215 ? 6.797 30.969 20.922 1 98.25 215 ILE B CA 1
ATOM 5409 C C . ILE B 1 215 ? 7.582 30.734 22.203 1 98.25 215 ILE B C 1
ATOM 5411 O O . ILE B 1 215 ? 7.48 31.516 23.156 1 98.25 215 ILE B O 1
ATOM 5415 N N . HIS B 1 216 ? 8.32 29.641 22.25 1 97.81 216 HIS B N 1
ATOM 5416 C CA . HIS B 1 216 ? 9.125 29.328 23.422 1 97.81 216 HIS B CA 1
ATOM 5417 C C . HIS B 1 216 ? 9.992 30.516 23.844 1 97.81 216 HIS B C 1
ATOM 5419 O O . HIS B 1 216 ? 10.016 30.906 25.016 1 97.81 216 HIS B O 1
ATOM 5425 N N . HIS B 1 217 ? 10.641 31.109 22.875 1 96.38 217 HIS B N 1
ATOM 5426 C CA . HIS B 1 217 ? 11.562 32.219 23.172 1 96.38 217 HIS B CA 1
ATOM 5427 C C . HIS B 1 217 ? 10.805 33.469 23.547 1 96.38 217 HIS B C 1
ATOM 5429 O O . HIS B 1 217 ? 11.25 34.219 24.422 1 96.38 217 HIS B O 1
ATOM 5435 N N . GLN B 1 218 ? 9.695 33.688 22.859 1 96.75 218 GLN B N 1
ATOM 5436 C CA . GLN B 1 218 ? 8.891 34.875 23.203 1 96.75 218 GLN B CA 1
ATOM 5437 C C . GLN B 1 218 ? 8.328 34.75 24.625 1 96.75 218 GLN B C 1
ATOM 5439 O O . GLN B 1 218 ? 8.18 35.75 25.328 1 96.75 218 GLN B O 1
ATOM 5444 N N . ASN B 1 219 ? 7.973 33.594 24.969 1 96.75 219 ASN B N 1
ATOM 5445 C CA . ASN B 1 219 ? 7.438 33.344 26.312 1 96.75 219 ASN B CA 1
ATOM 5446 C C . ASN B 1 219 ? 8.477 33.625 27.391 1 96.75 219 ASN B C 1
ATOM 5448 O O . ASN B 1 219 ? 8.117 33.906 28.547 1 96.75 219 ASN B O 1
ATOM 5452 N N . LEU B 1 220 ? 9.734 33.594 27.062 1 95.12 220 LEU B N 1
ATOM 5453 C CA . LEU B 1 220 ? 10.805 33.875 28 1 95.12 220 LEU B CA 1
ATOM 5454 C C . LEU B 1 220 ? 11.039 35.375 28.141 1 95.12 220 LEU B C 1
ATOM 5456 O O . LEU B 1 220 ? 11.695 35.812 29.078 1 95.12 220 LEU B O 1
ATOM 5460 N N . ASN B 1 221 ? 10.508 36.031 27.172 1 91.75 221 ASN B N 1
ATOM 5461 C CA . ASN B 1 221 ? 10.648 37.5 27.219 1 91.75 221 ASN B CA 1
ATOM 5462 C C . ASN B 1 221 ? 9.719 38.125 28.25 1 91.75 221 ASN B C 1
ATOM 5464 O O . ASN B 1 221 ? 8.5 37.969 28.172 1 91.75 221 ASN B O 1
ATOM 5468 N N . GLU B 1 222 ? 10.242 38.906 29.109 1 86.12 222 GLU B N 1
ATOM 5469 C CA . GLU B 1 222 ? 9.477 39.5 30.188 1 86.12 222 GLU B CA 1
ATOM 5470 C C . GLU B 1 222 ? 8.57 40.625 29.672 1 86.12 222 GLU B C 1
ATOM 5472 O O . GLU B 1 222 ? 7.59 41 30.328 1 86.12 222 GLU B O 1
ATOM 5477 N N . GLN B 1 223 ? 8.828 41.125 28.578 1 81.12 223 GLN B N 1
ATOM 5478 C CA . GLN B 1 223 ? 8.07 42.25 28.016 1 81.12 223 GLN B CA 1
ATOM 5479 C C . GLN B 1 223 ? 6.879 41.75 27.203 1 81.12 223 GLN B C 1
ATOM 5481 O O . GLN B 1 223 ? 6.137 42.531 26.625 1 81.12 223 GLN B O 1
ATOM 5486 N N . ARG B 1 224 ? 6.578 40.5 27.359 1 82.31 224 ARG B N 1
ATOM 5487 C CA . ARG B 1 224 ? 5.492 39.969 26.547 1 82.31 224 ARG B CA 1
ATOM 5488 C C . ARG B 1 224 ? 4.141 40.438 27.062 1 82.31 224 ARG B C 1
ATOM 5490 O O . ARG B 1 224 ? 3.938 40.594 28.266 1 82.31 224 ARG B O 1
ATOM 5497 N N . THR B 1 225 ? 3.275 40.594 26.125 1 83.19 225 THR B N 1
ATOM 5498 C CA . THR B 1 225 ? 1.935 41.031 26.5 1 83.19 225 THR B CA 1
ATOM 5499 C C . THR B 1 225 ? 1.04 39.844 26.812 1 83.19 225 THR B C 1
ATOM 5501 O O . THR B 1 225 ? 0.14 39.938 27.656 1 83.19 225 THR B O 1
ATOM 5504 N N . VAL B 1 226 ? 1.27 38.812 26.109 1 90.56 226 VAL B N 1
ATOM 5505 C CA . VAL B 1 226 ? 0.48 37.594 26.297 1 90.56 226 VAL B CA 1
ATOM 5506 C C . VAL B 1 226 ? 1.407 36.375 26.375 1 90.56 226 VAL B C 1
ATOM 5508 O O . VAL B 1 226 ? 2.377 36.281 25.625 1 90.56 226 VAL B O 1
ATOM 5511 N N . HIS B 1 227 ? 1.213 35.594 27.406 1 95.19 227 HIS B N 1
ATOM 5512 C CA . HIS B 1 227 ? 1.852 34.281 27.453 1 95.19 227 HIS B CA 1
ATOM 5513 C C . HIS B 1 227 ? 1.075 33.25 26.625 1 95.19 227 HIS B C 1
ATOM 5515 O O . HIS B 1 227 ? -0.113 33.031 26.859 1 95.19 227 HIS B O 1
ATOM 5521 N N . ILE B 1 228 ? 1.697 32.719 25.656 1 97.88 228 ILE B N 1
ATOM 5522 C CA . ILE B 1 228 ? 1.067 31.656 24.875 1 97.88 228 ILE B CA 1
ATOM 5523 C C . ILE B 1 228 ? 1.345 30.297 25.516 1 97.88 228 ILE B C 1
ATOM 5525 O O . ILE B 1 228 ? 2.5 29.891 25.625 1 97.88 228 ILE B O 1
ATOM 5529 N N . PRO B 1 229 ? 0.303 29.578 25.938 1 98.25 229 PRO B N 1
ATOM 5530 C CA . PRO B 1 229 ? 0.486 28.344 26.703 1 98.25 229 PRO B CA 1
ATOM 5531 C C . PRO B 1 229 ? 0.827 27.141 25.812 1 98.25 229 PRO B C 1
ATOM 5533 O O . PRO B 1 229 ? 0.117 26.141 25.844 1 98.25 229 PRO B O 1
ATOM 5536 N N . LEU B 1 230 ? 1.954 27.188 25.203 1 98.75 230 LEU B N 1
ATOM 5537 C CA . LEU B 1 230 ? 2.406 26.125 24.312 1 98.75 230 LEU B CA 1
ATOM 5538 C C . LEU B 1 230 ? 2.635 24.828 25.078 1 98.75 230 LEU B C 1
ATOM 5540 O O . LEU B 1 230 ? 3.428 24.797 26.031 1 98.75 230 LEU B O 1
ATOM 5544 N N . ALA B 1 231 ? 1.896 23.797 24.656 1 98.75 231 ALA B N 1
ATOM 5545 C CA . ALA B 1 231 ? 2.012 22.5 25.312 1 98.75 231 ALA B CA 1
ATOM 5546 C C . ALA B 1 231 ? 2.717 21.484 24.406 1 98.75 231 ALA B C 1
ATOM 5548 O O . ALA B 1 231 ? 3.318 20.531 24.891 1 98.75 231 ALA B O 1
ATOM 5549 N N . GLY B 1 232 ? 2.652 21.688 23.109 1 98.75 232 GLY B N 1
ATOM 5550 C CA . GLY B 1 232 ? 3.268 20.719 22.219 1 98.75 232 GLY B CA 1
ATOM 5551 C C . GLY B 1 232 ? 3.021 21 20.75 1 98.75 232 GLY B C 1
ATOM 5552 O O . GLY B 1 232 ? 2.457 22.047 20.406 1 98.75 232 GLY B O 1
ATOM 5553 N N . VAL B 1 233 ? 3.549 20.094 19.875 1 98.81 233 VAL B N 1
ATOM 5554 C CA . VAL B 1 233 ? 3.357 20.188 18.438 1 98.81 233 VAL B CA 1
ATOM 5555 C C . VAL B 1 233 ? 2.945 18.828 17.875 1 98.81 233 VAL B C 1
ATOM 5557 O O . VAL B 1 233 ? 3.24 17.797 18.469 1 98.81 233 VAL B O 1
ATOM 5560 N N . TYR B 1 234 ? 2.184 18.812 16.781 1 98.81 234 TYR B N 1
ATOM 5561 C CA . TYR B 1 234 ? 1.806 17.594 16.078 1 98.81 234 TYR B CA 1
ATOM 5562 C C . TYR B 1 234 ? 1.897 17.797 14.562 1 98.81 234 TYR B C 1
ATOM 5564 O O . TYR B 1 234 ? 1.441 18.812 14.031 1 98.81 234 TYR B O 1
ATOM 5572 N N . LEU B 1 235 ? 2.543 16.844 13.883 1 98.69 235 LEU B N 1
ATOM 5573 C CA . LEU B 1 235 ? 2.846 17 12.469 1 98.69 235 LEU B CA 1
ATOM 5574 C C . LEU B 1 235 ? 2.498 15.734 11.695 1 98.69 235 LEU B C 1
ATOM 5576 O O . LEU B 1 235 ? 2.998 14.648 12.016 1 98.69 235 LEU B O 1
ATOM 5580 N N . GLY B 1 236 ? 1.69 15.875 10.688 1 98.5 236 GLY B N 1
ATOM 5581 C CA . GLY B 1 236 ? 1.431 14.805 9.742 1 98.5 236 GLY B CA 1
ATOM 5582 C C . GLY B 1 236 ? 2.305 14.875 8.5 1 98.5 236 GLY B C 1
ATOM 5583 O O . GLY B 1 236 ? 2.148 15.773 7.676 1 98.5 236 GLY B O 1
ATOM 5584 N N . GLY B 1 237 ? 3.156 13.922 8.367 1 97.94 237 GLY B N 1
ATOM 5585 C CA . GLY B 1 237 ? 4.016 13.938 7.195 1 97.94 237 GLY B CA 1
ATOM 5586 C C . GLY B 1 237 ? 4.801 15.219 7.047 1 97.94 237 GLY B C 1
ATOM 5587 O O . GLY B 1 237 ? 4.898 15.773 5.949 1 97.94 237 GLY B O 1
ATOM 5588 N N . GLY B 1 238 ? 5.285 15.75 8.094 1 97.88 238 GLY B N 1
ATOM 5589 C CA . GLY B 1 238 ? 5.949 17.047 8.078 1 97.88 238 GLY B CA 1
ATOM 5590 C C . GLY B 1 238 ? 7.258 17.031 7.316 1 97.88 238 GLY B C 1
ATOM 5591 O O . GLY B 1 238 ? 8.094 16.141 7.516 1 97.88 238 GLY B O 1
ATOM 5592 N N . PHE B 1 239 ? 7.426 17.969 6.398 1 95.19 239 PHE B N 1
ATOM 5593 C CA . PHE B 1 239 ? 8.656 18.156 5.641 1 95.19 239 PHE B CA 1
ATOM 5594 C C . PHE B 1 239 ? 9.664 18.984 6.426 1 95.19 239 PHE B C 1
ATOM 5596 O O . PHE B 1 239 ? 9.859 20.172 6.137 1 95.19 239 PHE B O 1
ATOM 5603 N N . CYS B 1 240 ? 10.414 18.375 7.328 1 96.12 240 CYS B N 1
ATOM 5604 C CA . CYS B 1 240 ? 11.203 19.078 8.336 1 96.12 240 CYS B CA 1
ATOM 5605 C C . CYS B 1 240 ? 12.664 19.188 7.902 1 96.12 240 CYS B C 1
ATOM 5607 O O . CYS B 1 240 ? 13.328 20.188 8.188 1 96.12 240 CYS B O 1
ATOM 5609 N N . ASP B 1 241 ? 13.133 18.188 7.188 1 94.81 241 ASP B N 1
ATOM 5610 C CA . ASP B 1 241 ? 14.555 18.156 6.848 1 94.81 241 ASP B CA 1
ATOM 5611 C C . ASP B 1 241 ? 14.773 17.609 5.438 1 94.81 241 ASP B C 1
ATOM 5613 O O . ASP B 1 241 ? 15.07 16.422 5.266 1 94.81 241 ASP B O 1
ATOM 5617 N N . PRO B 1 242 ? 14.852 18.484 4.492 1 91.12 242 PRO B N 1
ATOM 5618 C CA . PRO B 1 242 ? 14.938 18.047 3.098 1 91.12 242 PRO B CA 1
ATOM 5619 C C . PRO B 1 242 ? 16.172 17.172 2.826 1 91.12 242 PRO B C 1
ATOM 5621 O O . PRO B 1 242 ? 16.062 16.141 2.16 1 91.12 242 PRO B O 1
ATOM 5624 N N . PRO B 1 243 ? 17.359 17.469 3.357 1 90.06 243 PRO B N 1
ATOM 5625 C CA . PRO B 1 243 ? 18.531 16.641 3.004 1 90.06 243 PRO B CA 1
ATOM 5626 C C . PRO B 1 243 ? 18.359 15.18 3.402 1 90.06 243 PRO B C 1
ATOM 5628 O O . PRO B 1 243 ? 18.578 14.289 2.578 1 90.06 243 PRO B O 1
ATOM 5631 N N . SER B 1 244 ? 17.969 14.914 4.656 1 94.94 244 SER B N 1
ATOM 5632 C CA . SER B 1 244 ? 17.812 13.523 5.09 1 94.94 244 SER B CA 1
ATOM 5633 C C . SER B 1 244 ? 16.594 12.875 4.43 1 94.94 244 SER B C 1
ATOM 5635 O O . SER B 1 244 ? 16.656 11.711 4.035 1 94.94 244 SER B O 1
ATOM 5637 N N . MET B 1 245 ? 15.57 13.648 4.312 1 95.56 245 MET B N 1
ATOM 5638 C CA . MET B 1 245 ? 14.305 13.102 3.828 1 95.56 245 MET B CA 1
ATOM 5639 C C . MET B 1 245 ? 14.398 12.75 2.346 1 95.56 245 MET B C 1
ATOM 5641 O O . MET B 1 245 ? 14.062 11.641 1.943 1 95.56 245 MET B O 1
ATOM 5645 N N . LEU B 1 246 ? 14.883 13.68 1.555 1 92.75 246 LEU B N 1
ATOM 5646 C CA . LEU B 1 246 ? 14.953 13.445 0.116 1 92.75 246 LEU B CA 1
ATOM 5647 C C . LEU B 1 246 ? 15.969 12.359 -0.216 1 92.75 246 LEU B C 1
ATOM 5649 O O . LEU B 1 246 ? 15.805 11.625 -1.195 1 92.75 246 LEU B O 1
ATOM 5653 N N . SER B 1 247 ? 17.016 12.211 0.58 1 94.31 247 SER B N 1
ATOM 5654 C CA . SER B 1 247 ? 18.016 11.18 0.365 1 94.31 247 SER B CA 1
ATOM 5655 C C . SER B 1 247 ? 17.422 9.781 0.544 1 94.31 247 SER B C 1
ATOM 5657 O O . SER B 1 247 ? 17.938 8.812 -0.016 1 94.31 247 SER B O 1
ATOM 5659 N N . ALA B 1 248 ? 16.344 9.664 1.301 1 97.19 248 ALA B N 1
ATOM 5660 C CA . ALA B 1 248 ? 15.75 8.367 1.604 1 97.19 248 ALA B CA 1
ATOM 5661 C C . ALA B 1 248 ? 14.656 8.023 0.599 1 97.19 248 ALA B C 1
ATOM 5663 O O . ALA B 1 248 ? 14.211 6.875 0.522 1 97.19 248 ALA B O 1
ATOM 5664 N N . LEU B 1 249 ? 14.219 8.977 -0.209 1 96.56 249 LEU B N 1
ATOM 5665 C CA . LEU B 1 249 ? 13.055 8.867 -1.084 1 96.56 249 LEU B CA 1
ATOM 5666 C C . LEU B 1 249 ? 13.281 7.805 -2.156 1 96.56 249 LEU B C 1
ATOM 5668 O O . LEU B 1 249 ? 12.414 6.961 -2.391 1 96.56 249 LEU B O 1
ATOM 5672 N N . PRO B 1 250 ? 14.469 7.742 -2.799 1 96.81 250 PRO B N 1
ATOM 5673 C CA . PRO B 1 250 ? 14.648 6.773 -3.885 1 96.81 250 PRO B CA 1
ATOM 5674 C C . PRO B 1 250 ? 14.523 5.328 -3.41 1 96.81 250 PRO B C 1
ATOM 5676 O O . PRO B 1 250 ? 13.961 4.488 -4.117 1 96.81 250 PRO B O 1
ATOM 5679 N N . ASP B 1 251 ? 15.023 5.039 -2.227 1 97.69 251 ASP B N 1
ATOM 5680 C CA . ASP B 1 251 ? 14.953 3.682 -1.7 1 97.69 251 ASP B CA 1
ATOM 5681 C C . ASP B 1 251 ? 13.508 3.268 -1.436 1 97.69 251 ASP B C 1
ATOM 5683 O O . ASP B 1 251 ? 13.141 2.105 -1.628 1 97.69 251 ASP B O 1
ATOM 5687 N N . TYR B 1 252 ? 12.75 4.156 -0.948 1 98.38 252 TYR B N 1
ATOM 5688 C CA . TYR B 1 252 ? 11.336 3.859 -0.763 1 98.38 252 TYR B CA 1
ATOM 5689 C C . TYR B 1 252 ? 10.672 3.529 -2.092 1 98.38 252 TYR B C 1
ATOM 5691 O O . TYR B 1 252 ? 9.984 2.512 -2.213 1 98.38 252 TYR B O 1
ATOM 5699 N N . LEU B 1 253 ? 10.867 4.406 -3.088 1 98 253 LEU B N 1
ATOM 5700 C CA . LEU B 1 253 ? 10.234 4.234 -4.391 1 98 253 LEU B CA 1
ATOM 5701 C C . LEU B 1 253 ? 10.656 2.92 -5.035 1 98 253 LEU B C 1
ATOM 5703 O O . LEU B 1 253 ? 9.859 2.281 -5.73 1 98 253 LEU B O 1
ATOM 5707 N N . TYR B 1 254 ? 11.859 2.506 -4.773 1 98 254 TYR B N 1
ATOM 5708 C CA . TYR B 1 254 ? 12.344 1.216 -5.254 1 98 254 TYR B CA 1
ATOM 5709 C C . TYR B 1 254 ? 11.633 0.07 -4.547 1 98 254 TYR B C 1
ATOM 5711 O O . TYR B 1 254 ? 11.18 -0.878 -5.191 1 98 254 TYR B O 1
ATOM 5719 N N . SER B 1 255 ? 11.484 0.171 -3.264 1 98 255 SER B N 1
ATOM 5720 C CA . SER B 1 255 ? 10.938 -0.917 -2.461 1 98 255 SER B CA 1
ATOM 5721 C C . SER B 1 255 ? 9.461 -1.155 -2.785 1 98 255 SER B C 1
ATOM 5723 O O . SER B 1 255 ? 8.977 -2.285 -2.695 1 98 255 SER B O 1
ATOM 5725 N N . VAL B 1 256 ? 8.789 -0.108 -3.191 1 97.19 256 VAL B N 1
ATOM 5726 C CA . VAL B 1 256 ? 7.367 -0.275 -3.461 1 97.19 256 VAL B CA 1
ATOM 5727 C C . VAL B 1 256 ? 7.148 -0.518 -4.953 1 97.19 256 VAL B C 1
ATOM 5729 O O . VAL B 1 256 ? 6.008 -0.539 -5.426 1 97.19 256 VAL B O 1
ATOM 5732 N N . GLY B 1 257 ? 8.203 -0.624 -5.672 1 96.56 257 GLY B N 1
ATOM 5733 C CA . GLY B 1 257 ? 8.117 -1.111 -7.039 1 96.56 257 GLY B CA 1
ATOM 5734 C C . GLY B 1 257 ? 7.98 -0 -8.062 1 96.56 257 GLY B C 1
ATOM 5735 O O . GLY B 1 257 ? 7.957 -0.258 -9.266 1 96.56 257 GLY B O 1
ATOM 5736 N N . MET B 1 258 ? 7.953 1.275 -7.652 1 96.88 258 MET B N 1
ATOM 5737 C CA . MET B 1 258 ? 7.762 2.398 -8.57 1 96.88 258 MET B CA 1
ATOM 5738 C C . MET B 1 258 ? 9.039 2.68 -9.352 1 96.88 258 MET B C 1
ATOM 5740 O O . MET B 1 258 ? 8.977 3.113 -10.508 1 96.88 258 MET B O 1
ATOM 5744 N N . TYR B 1 259 ? 10.148 2.414 -8.719 1 97.5 259 TYR B N 1
ATOM 5745 C CA . TYR B 1 259 ? 11.445 2.623 -9.367 1 97.5 259 TYR B CA 1
ATOM 5746 C C . TYR B 1 259 ? 12.109 1.293 -9.695 1 97.5 259 TYR B C 1
ATOM 5748 O O . TYR B 1 259 ? 12.039 0.346 -8.906 1 97.5 259 TYR B O 1
ATOM 5756 N N . SER B 1 260 ? 12.727 1.261 -10.875 1 97.12 260 SER B N 1
ATOM 5757 C CA . SER B 1 260 ? 13.734 0.237 -11.133 1 97.12 260 SER B CA 1
ATOM 5758 C C . SER B 1 260 ? 15.016 0.528 -10.359 1 97.12 260 SER B C 1
ATOM 5760 O O . SER B 1 260 ? 15.172 1.604 -9.781 1 97.12 260 SER B O 1
ATOM 5762 N N . LYS B 1 261 ? 15.867 -0.478 -10.328 1 97.25 261 LYS B N 1
ATOM 5763 C CA . LYS B 1 261 ? 17.188 -0.227 -9.75 1 97.25 261 LYS B CA 1
ATOM 5764 C C . LYS B 1 261 ? 17.875 0.956 -10.438 1 97.25 261 LYS B C 1
ATOM 5766 O O . LYS B 1 261 ? 18.484 1.79 -9.773 1 97.25 261 LYS B O 1
ATOM 5771 N N . HIS B 1 262 ? 17.75 1.018 -11.695 1 96.75 262 HIS B N 1
ATOM 5772 C CA . HIS B 1 262 ? 18.359 2.078 -12.484 1 96.75 262 HIS B CA 1
ATOM 5773 C C . HIS B 1 262 ? 17.828 3.447 -12.078 1 96.75 262 HIS B C 1
ATOM 5775 O O . HIS B 1 262 ? 18.594 4.371 -11.828 1 96.75 262 HIS B O 1
ATOM 5781 N N . SER B 1 263 ? 16.547 3.586 -12.031 1 95.88 263 SER B N 1
ATOM 5782 C CA . SER B 1 263 ? 15.914 4.852 -11.664 1 95.88 263 SER B CA 1
ATOM 5783 C C . SER B 1 263 ? 16.266 5.246 -10.234 1 95.88 263 SER B C 1
ATOM 5785 O O . SER B 1 263 ? 16.469 6.426 -9.945 1 95.88 263 SER B O 1
ATOM 5787 N N . ARG B 1 264 ? 16.25 4.266 -9.344 1 96.88 264 ARG B N 1
ATOM 5788 C CA . ARG B 1 264 ? 16.625 4.512 -7.957 1 96.88 264 ARG B CA 1
ATOM 5789 C C . ARG B 1 264 ? 18.031 5.098 -7.875 1 96.88 264 ARG B C 1
ATOM 5791 O O . ARG B 1 264 ? 18.25 6.129 -7.234 1 96.88 264 ARG B O 1
ATOM 5798 N N . ASP B 1 265 ? 18.969 4.414 -8.547 1 97.06 265 ASP B N 1
ATOM 5799 C CA . ASP B 1 265 ? 20.359 4.812 -8.484 1 97.06 265 ASP B CA 1
ATOM 5800 C C . ASP B 1 265 ? 20.578 6.18 -9.125 1 97.06 265 ASP B C 1
ATOM 5802 O O . ASP B 1 265 ? 21.344 7 -8.617 1 97.06 265 ASP B O 1
ATOM 5806 N N . ALA B 1 266 ? 19.906 6.418 -10.203 1 94.12 266 ALA B N 1
ATOM 5807 C CA . ALA B 1 266 ? 20 7.707 -10.883 1 94.12 266 ALA B CA 1
ATOM 5808 C C . ALA B 1 266 ? 19.484 8.836 -10 1 94.12 266 ALA B C 1
ATOM 5810 O O . ALA B 1 266 ? 20.094 9.898 -9.906 1 94.12 266 ALA B O 1
ATOM 5811 N N . HIS B 1 267 ? 18.328 8.602 -9.43 1 93.75 267 HIS B N 1
ATOM 5812 C CA . HIS B 1 267 ? 17.766 9.617 -8.555 1 93.75 267 HIS B CA 1
ATOM 5813 C C . HIS B 1 267 ? 18.656 9.867 -7.34 1 93.75 267 HIS B C 1
ATOM 5815 O O . HIS B 1 267 ? 18.844 11.016 -6.926 1 93.75 267 HIS B O 1
ATOM 5821 N N . ARG B 1 268 ? 19.172 8.797 -6.773 1 94.25 268 ARG B N 1
ATOM 5822 C CA . ARG B 1 268 ? 20.094 8.922 -5.648 1 94.25 268 ARG B CA 1
ATOM 5823 C C . ARG B 1 268 ? 21.297 9.781 -6.023 1 94.25 268 ARG B C 1
ATOM 5825 O O . ARG B 1 268 ? 21.719 10.648 -5.246 1 94.25 268 ARG B O 1
ATOM 5832 N N . GLN B 1 269 ? 21.844 9.484 -7.137 1 92.44 269 GLN B N 1
ATOM 5833 C CA . GLN B 1 269 ? 23 10.242 -7.613 1 92.44 269 GLN B CA 1
ATOM 5834 C C . GLN B 1 269 ? 22.656 11.719 -7.777 1 92.44 269 GLN B C 1
ATOM 5836 O O . GLN B 1 269 ? 23.438 12.586 -7.402 1 92.44 269 GLN B O 1
ATOM 5841 N N . LYS B 1 270 ? 21.547 12 -8.312 1 87.31 270 LYS B N 1
ATOM 5842 C CA . LYS B 1 270 ? 21.125 13.383 -8.492 1 87.31 270 LYS B CA 1
ATOM 5843 C C . LYS B 1 270 ? 20.984 14.102 -7.152 1 87.31 270 LYS B C 1
ATOM 5845 O O . LYS B 1 270 ? 21.344 15.273 -7.031 1 87.31 270 LYS B O 1
ATOM 5850 N N . ILE B 1 271 ? 20.422 13.438 -6.199 1 87.44 271 ILE B N 1
ATOM 5851 C CA . ILE B 1 271 ? 20.25 14.016 -4.871 1 87.44 271 ILE B CA 1
ATOM 5852 C C . ILE B 1 271 ? 21.625 14.266 -4.246 1 87.44 271 ILE B C 1
ATOM 5854 O O . ILE B 1 271 ? 21.859 15.336 -3.684 1 87.44 271 ILE B O 1
ATOM 5858 N N . GLU B 1 272 ? 22.516 13.289 -4.34 1 87.62 272 GLU B N 1
ATOM 5859 C CA . GLU B 1 272 ? 23.859 13.422 -3.785 1 87.62 272 GLU B CA 1
ATOM 5860 C C . GLU B 1 272 ? 24.609 14.594 -4.422 1 87.62 272 GLU B C 1
ATOM 5862 O O . GLU B 1 272 ? 25.312 15.336 -3.732 1 87.62 272 GLU B O 1
ATOM 5867 N N . GLU B 1 273 ? 24.453 14.742 -5.695 1 84.31 273 GLU B N 1
ATOM 5868 C CA . GLU B 1 273 ? 25.078 15.859 -6.406 1 84.31 273 GLU B CA 1
ATOM 5869 C C . GLU B 1 273 ? 24.5 17.188 -5.941 1 84.31 273 GLU B C 1
ATOM 5871 O O . GLU B 1 273 ? 25.234 18.172 -5.82 1 84.31 273 GLU B O 1
ATOM 5876 N N . GLY B 1 274 ? 23.203 17.156 -5.734 1 78.88 274 GLY B N 1
ATOM 5877 C CA . GLY B 1 274 ? 22.562 18.375 -5.23 1 78.88 274 GLY B CA 1
ATOM 5878 C C . GLY B 1 274 ? 23.016 18.734 -3.83 1 78.88 274 GLY B C 1
ATOM 5879 O O . GLY B 1 274 ? 23.219 19.922 -3.529 1 78.88 274 GLY B O 1
ATOM 5880 N N . LEU B 1 275 ? 23.281 17.812 -2.996 1 80.12 275 LEU B N 1
ATOM 5881 C CA . LEU B 1 275 ? 23.688 18.031 -1.61 1 80.12 275 LEU B CA 1
ATOM 5882 C C . LEU B 1 275 ? 25.156 18.438 -1.528 1 80.12 275 LEU B C 1
ATOM 5884 O O . LEU B 1 275 ? 25.562 19.094 -0.566 1 80.12 275 LEU B O 1
ATOM 5888 N N . ALA B 1 276 ? 25.953 17.984 -2.451 1 77.94 276 ALA B N 1
ATOM 5889 C CA . ALA B 1 276 ? 27.391 18.25 -2.445 1 77.94 276 ALA B CA 1
ATOM 5890 C C . ALA B 1 276 ? 27.672 19.672 -2.93 1 77.94 276 ALA B C 1
ATOM 5892 O O . ALA B 1 276 ? 28.766 20.203 -2.701 1 77.94 276 ALA B O 1
ATOM 5893 N N . LYS B 1 277 ? 26.828 20.281 -3.643 1 70 277 LYS B N 1
ATOM 5894 C CA . LYS B 1 277 ? 27.078 21.641 -4.148 1 70 277 LYS B CA 1
ATOM 5895 C C . LYS B 1 277 ? 27.172 22.641 -3.006 1 70 277 LYS B C 1
ATOM 5897 O O . LYS B 1 277 ? 26.281 22.703 -2.154 1 70 277 LYS B O 1
ATOM 5902 N N . PRO B 1 278 ? 28.484 23.047 -2.773 1 56.25 278 PRO B N 1
ATOM 5903 C CA . PRO B 1 278 ? 28.766 23.969 -1.662 1 56.25 278 PRO B CA 1
ATOM 5904 C C . PRO B 1 278 ? 27.766 25.109 -1.563 1 56.25 278 PRO B C 1
ATOM 5906 O O . PRO B 1 278 ? 27.188 25.344 -0.495 1 56.25 278 PRO B O 1
ATOM 5909 N N . ASN B 1 279 ? 27.969 26.141 -2.428 1 49.75 279 ASN B N 1
ATOM 5910 C CA . ASN B 1 279 ? 27.281 27.422 -2.414 1 49.75 279 ASN B CA 1
ATOM 5911 C C . ASN B 1 279 ? 25.844 27.312 -2.885 1 49.75 279 ASN B C 1
ATOM 5913 O O . ASN B 1 279 ? 25.094 28.281 -2.877 1 49.75 279 ASN B O 1
ATOM 5917 N N . HIS B 1 280 ? 25.5 26.094 -3.242 1 50.03 280 HIS B N 1
ATOM 5918 C CA . HIS B 1 280 ? 24.172 25.938 -3.82 1 50.03 280 HIS B CA 1
ATOM 5919 C C . HIS B 1 280 ? 23.438 24.75 -3.203 1 50.03 280 HIS B C 1
ATOM 5921 O O . HIS B 1 280 ? 22.812 23.953 -3.916 1 50.03 280 HIS B O 1
ATOM 5927 N N . ASN B 1 281 ? 23.906 24.547 -2.084 1 49.53 281 ASN B N 1
ATOM 5928 C CA . ASN B 1 281 ? 23.094 23.516 -1.459 1 49.53 281 ASN B CA 1
ATOM 5929 C C . ASN B 1 281 ? 21.609 23.828 -1.546 1 49.53 281 ASN B C 1
ATOM 5931 O O . ASN B 1 281 ? 21.141 24.781 -0.914 1 49.53 281 ASN B O 1
ATOM 5935 N N . PRO B 1 282 ? 21.094 23.422 -2.676 1 50.22 282 PRO B N 1
ATOM 5936 C CA . PRO B 1 282 ? 19.688 23.75 -2.869 1 50.22 282 PRO B CA 1
ATOM 5937 C C . PRO B 1 282 ? 18.906 23.766 -1.558 1 50.22 282 PRO B C 1
ATOM 5939 O O . PRO B 1 282 ? 17.781 24.297 -1.511 1 50.22 282 PRO B O 1
ATOM 5942 N N . PHE B 1 283 ? 19.5 23.109 -0.625 1 50.03 283 PHE B N 1
ATOM 5943 C CA . PHE B 1 283 ? 18.891 23.031 0.697 1 50.03 283 PHE B CA 1
ATOM 5944 C C . PHE B 1 283 ? 19.297 24.219 1.556 1 50.03 283 PHE B C 1
ATOM 5946 O O . PHE B 1 283 ? 18.75 24.422 2.639 1 50.03 283 PHE B O 1
ATOM 5953 N N . TYR B 1 284 ? 20.328 24.953 1.094 1 49.44 284 TYR B N 1
ATOM 5954 C CA . TYR B 1 284 ? 20.75 26.156 1.78 1 49.44 284 TYR B CA 1
ATOM 5955 C C . TYR B 1 284 ? 20.344 27.406 1.002 1 49.44 284 TYR B C 1
ATOM 5957 O O . TYR B 1 284 ? 20.234 27.375 -0.227 1 49.44 284 TYR B O 1
ATOM 5965 N N . PRO B 1 285 ? 19.625 28.469 1.655 1 47 285 PRO B N 1
ATOM 5966 C CA . PRO B 1 285 ? 18.859 29.656 1.262 1 47 285 PRO B CA 1
ATOM 5967 C C . PRO B 1 285 ? 19.469 30.359 0.043 1 47 285 PRO B C 1
ATOM 5969 O O . PRO B 1 285 ? 18.781 31.172 -0.606 1 47 285 PRO B O 1
ATOM 5972 N N . GLU B 1 286 ? 20.609 30.516 -0.135 1 44.38 286 GLU B N 1
ATOM 5973 C CA . GLU B 1 286 ? 20.938 31.625 -1.014 1 44.38 286 GLU B CA 1
ATOM 5974 C C . GLU B 1 286 ? 20.516 31.344 -2.453 1 44.38 286 GLU B C 1
ATOM 5976 O O . GLU B 1 286 ? 20.547 32.219 -3.303 1 44.38 286 GLU B O 1
ATOM 5981 N N . ASP B 1 287 ? 20.25 30.203 -2.807 1 47.84 287 ASP B N 1
ATOM 5982 C CA . ASP B 1 287 ? 20.031 30.031 -4.242 1 47.84 287 ASP B CA 1
ATOM 5983 C C . ASP B 1 287 ? 18.562 29.734 -4.543 1 47.84 287 ASP B C 1
ATOM 5985 O O . ASP B 1 287 ? 17.969 28.875 -3.9 1 47.84 287 ASP B O 1
ATOM 5989 N N . LYS B 1 288 ? 17.688 30.719 -5.195 1 50.25 288 LYS B N 1
ATOM 5990 C CA . LYS B 1 288 ? 16.344 30.703 -5.77 1 50.25 288 LYS B CA 1
ATOM 5991 C C . LYS B 1 288 ? 16 29.344 -6.352 1 50.25 288 LYS B C 1
ATOM 5993 O O . LYS B 1 288 ? 14.875 29.125 -6.805 1 50.25 288 LYS B O 1
ATOM 5998 N N . ASP B 1 289 ? 16.906 28.25 -5.977 1 62.28 289 ASP B N 1
ATOM 5999 C CA . ASP B 1 289 ? 16.938 27.031 -6.777 1 62.28 289 ASP B CA 1
ATOM 6000 C C . ASP B 1 289 ? 16.188 25.906 -6.078 1 62.28 289 ASP B C 1
ATOM 6002 O O . ASP B 1 289 ? 15.93 24.844 -6.676 1 62.28 289 ASP B O 1
ATOM 6006 N N . GLY B 1 290 ? 15.5 26.312 -4.863 1 66.75 290 GLY B N 1
ATOM 6007 C CA . GLY B 1 290 ? 14.93 25.188 -4.137 1 66.75 290 GLY B CA 1
ATOM 6008 C C . GLY B 1 290 ? 13.672 24.641 -4.789 1 66.75 290 GLY B C 1
ATOM 6009 O O . GLY B 1 290 ? 13.547 23.422 -4.973 1 66.75 290 GLY B O 1
ATOM 6010 N N . TYR B 1 291 ? 12.852 25.531 -5.176 1 67.25 291 TYR B N 1
ATOM 6011 C CA . TYR B 1 291 ? 11.609 25.094 -5.812 1 67.25 291 TYR B CA 1
ATOM 6012 C C . TYR B 1 291 ? 11.883 24.438 -7.152 1 67.25 291 TYR B C 1
ATOM 6014 O O . TYR B 1 291 ? 11.211 23.469 -7.523 1 67.25 291 TYR B O 1
ATOM 6022 N N . GLU B 1 292 ? 12.844 24.906 -7.793 1 70.56 292 GLU B N 1
ATOM 6023 C CA . GLU B 1 292 ? 13.203 24.297 -9.07 1 70.56 292 GLU B CA 1
ATOM 6024 C C . GLU B 1 292 ? 13.672 22.859 -8.875 1 70.56 292 GLU B C 1
ATOM 6026 O O . GLU B 1 292 ? 13.344 21.969 -9.68 1 70.56 292 GLU B O 1
ATOM 6031 N N . TYR B 1 293 ? 14.289 22.688 -7.77 1 71.69 293 TYR B N 1
ATOM 6032 C CA . TYR B 1 293 ? 14.789 21.359 -7.465 1 71.69 293 TYR B CA 1
ATOM 6033 C C . TYR B 1 293 ? 13.641 20.391 -7.172 1 71.69 293 TYR B C 1
ATOM 6035 O O . TYR B 1 293 ? 13.617 19.281 -7.684 1 71.69 293 TYR B O 1
ATOM 6043 N N . ILE B 1 294 ? 12.711 20.844 -6.488 1 74.19 294 ILE B N 1
ATOM 6044 C CA . ILE B 1 294 ? 11.594 19.984 -6.133 1 74.19 294 ILE B CA 1
ATOM 6045 C C . ILE B 1 294 ? 10.727 19.734 -7.367 1 74.19 294 ILE B C 1
ATOM 6047 O O . ILE B 1 294 ? 10.219 18.625 -7.555 1 74.19 294 ILE B O 1
ATOM 6051 N N . SER B 1 295 ? 10.656 20.75 -8.102 1 75.25 295 SER B N 1
ATOM 6052 C CA . SER B 1 295 ? 9.898 20.594 -9.336 1 75.25 295 SER B CA 1
ATOM 6053 C C . SER B 1 295 ? 10.555 19.562 -10.258 1 75.25 295 SER B C 1
ATOM 6055 O O . SER B 1 295 ? 9.867 18.75 -10.875 1 75.25 295 SER B O 1
ATOM 6057 N N . TYR B 1 296 ? 11.805 19.641 -10.266 1 76.94 296 TYR B N 1
ATOM 6058 C CA . TYR B 1 296 ? 12.547 18.672 -11.078 1 76.94 296 TYR B CA 1
ATOM 6059 C C . TYR B 1 296 ? 12.359 17.25 -10.555 1 76.94 296 TYR B C 1
ATOM 6061 O O . TYR B 1 296 ? 12.18 16.312 -11.336 1 76.94 296 TYR B O 1
ATOM 6069 N N . TYR B 1 297 ? 12.32 17.141 -9.266 1 79.12 297 TYR B N 1
ATOM 6070 C CA . TYR B 1 297 ? 12.164 15.812 -8.68 1 79.12 297 TYR B CA 1
ATOM 6071 C C . TYR B 1 297 ? 10.773 15.258 -8.945 1 79.12 297 TYR B C 1
ATOM 6073 O O . TYR B 1 297 ? 10.617 14.078 -9.25 1 79.12 297 TYR B O 1
ATOM 6081 N N . PHE B 1 298 ? 9.812 16.109 -8.914 1 82.06 298 PHE B N 1
ATOM 6082 C CA . PHE B 1 298 ? 8.453 15.648 -9.156 1 82.06 298 PHE B CA 1
ATOM 6083 C C . PHE B 1 298 ? 8.258 15.281 -10.625 1 82.06 298 PHE B C 1
ATOM 6085 O O . PHE B 1 298 ? 7.566 14.312 -10.945 1 82.06 298 PHE B O 1
ATOM 6092 N N . GLU B 1 299 ? 8.906 16.062 -11.422 1 86.69 299 GLU B N 1
ATOM 6093 C CA . GLU B 1 299 ? 8.844 15.719 -12.844 1 86.69 299 GLU B CA 1
ATOM 6094 C C . GLU B 1 299 ? 9.539 14.391 -13.133 1 86.69 299 GLU B C 1
ATOM 6096 O O . GLU B 1 299 ? 9.039 13.586 -13.914 1 86.69 299 GLU B O 1
ATOM 6101 N N . TYR B 1 300 ? 10.664 14.242 -12.539 1 89.81 300 TYR B N 1
ATOM 6102 C CA . TYR B 1 300 ? 11.391 12.984 -12.695 1 89.81 300 TYR B CA 1
ATOM 6103 C C . TYR B 1 300 ? 10.578 11.812 -12.164 1 89.81 300 TYR B C 1
ATOM 6105 O O . TYR B 1 300 ? 10.461 10.781 -12.836 1 89.81 300 TYR B O 1
ATOM 6113 N N . MET B 1 301 ? 9.984 11.984 -11.039 1 93.12 301 MET B N 1
ATOM 6114 C CA . MET B 1 301 ? 9.156 10.938 -10.453 1 93.12 301 MET B CA 1
ATOM 6115 C C . MET B 1 301 ? 7.965 10.625 -11.352 1 93.12 301 MET B C 1
ATOM 6117 O O . MET B 1 301 ? 7.633 9.453 -11.562 1 93.12 301 MET B O 1
ATOM 6121 N N . TYR B 1 302 ? 7.395 11.688 -11.836 1 93.25 302 TYR B N 1
ATOM 6122 C CA . TYR B 1 302 ? 6.27 11.484 -12.742 1 93.25 302 TYR B CA 1
ATOM 6123 C C . TYR B 1 302 ? 6.695 10.68 -13.969 1 93.25 302 TYR B C 1
ATOM 6125 O O . TYR B 1 302 ? 6.008 9.734 -14.367 1 93.25 302 TYR B O 1
ATOM 6133 N N . SER B 1 303 ? 7.781 11.047 -14.516 1 94.25 303 SER B N 1
ATOM 6134 C CA . SER B 1 303 ? 8.25 10.398 -15.742 1 94.25 303 SER B CA 1
ATOM 6135 C C . SER B 1 303 ? 8.555 8.922 -15.5 1 94.25 303 SER B C 1
ATOM 6137 O O . SER B 1 303 ? 8.367 8.094 -16.391 1 94.25 303 SER B O 1
ATOM 6139 N N . LYS B 1 304 ? 8.977 8.57 -14.328 1 95.44 304 LYS B N 1
ATOM 6140 C CA . LYS B 1 304 ? 9.414 7.199 -14.062 1 95.44 304 LYS B CA 1
ATOM 6141 C C . LYS B 1 304 ? 8.266 6.359 -13.492 1 95.44 304 LYS B C 1
ATOM 6143 O O . LYS B 1 304 ? 8.25 5.137 -13.656 1 95.44 304 LYS B O 1
ATOM 6148 N N . THR B 1 305 ? 7.297 6.984 -12.844 1 96.5 305 THR B N 1
ATOM 6149 C CA . THR B 1 305 ? 6.301 6.211 -12.109 1 96.5 305 THR B CA 1
ATOM 6150 C C . THR B 1 305 ? 4.934 6.312 -12.781 1 96.5 305 THR B C 1
ATOM 6152 O O . THR B 1 305 ? 4.062 5.473 -12.555 1 96.5 305 THR B O 1
ATOM 6155 N N . GLY B 1 306 ? 4.699 7.414 -13.516 1 95.19 306 GLY B N 1
ATOM 6156 C CA . GLY B 1 306 ? 3.398 7.676 -14.109 1 95.19 306 GLY B CA 1
ATOM 6157 C C . GLY B 1 306 ? 2.398 8.258 -13.133 1 95.19 306 GLY B C 1
ATOM 6158 O O . GLY B 1 306 ? 1.239 8.492 -13.484 1 95.19 306 GLY B O 1
ATOM 6159 N N . TYR B 1 307 ? 2.805 8.523 -11.969 1 95.12 307 TYR B N 1
ATOM 6160 C CA . TYR B 1 307 ? 1.916 9.07 -10.953 1 95.12 307 TYR B CA 1
ATOM 6161 C C . TYR B 1 307 ? 1.807 10.586 -11.078 1 95.12 307 TYR B C 1
ATOM 6163 O O . TYR B 1 307 ? 2.82 11.281 -11.109 1 95.12 307 TYR B O 1
ATOM 6171 N N . ALA B 1 308 ? 0.586 11.039 -11.094 1 91.75 308 ALA B N 1
ATOM 6172 C CA . ALA B 1 308 ? 0.343 12.484 -11.086 1 91.75 308 ALA B CA 1
ATOM 6173 C C . ALA B 1 308 ? 0.146 12.992 -9.664 1 91.75 308 ALA B C 1
ATOM 6175 O O . ALA B 1 308 ? 0.156 14.203 -9.43 1 91.75 308 ALA B O 1
ATOM 6176 N N . SER B 1 309 ? -0.087 12.117 -8.781 1 91.25 309 SER B N 1
ATOM 6177 C CA . SER B 1 309 ? -0.17 12.406 -7.355 1 91.25 309 SER B CA 1
ATOM 6178 C C . SER B 1 309 ? 0.581 11.359 -6.535 1 91.25 309 SER B C 1
ATOM 6180 O O . SER B 1 309 ? 0.528 10.172 -6.84 1 91.25 309 SER B O 1
ATOM 6182 N N . PHE B 1 310 ? 1.214 11.805 -5.539 1 93.5 310 PHE B N 1
ATOM 6183 C CA . PHE B 1 310 ? 2 10.906 -4.699 1 93.5 310 PHE B CA 1
ATOM 6184 C C . PHE B 1 310 ? 1.439 10.867 -3.283 1 93.5 310 PHE B C 1
ATOM 6186 O O . PHE B 1 310 ? 2.139 10.477 -2.344 1 93.5 310 PHE B O 1
ATOM 6193 N N . ASP B 1 311 ? 0.151 11.258 -3.139 1 93.62 311 ASP B N 1
ATOM 6194 C CA . ASP B 1 311 ? -0.469 11.359 -1.82 1 93.62 311 ASP B CA 1
ATOM 6195 C C . ASP B 1 311 ? -0.826 9.977 -1.276 1 93.62 311 ASP B C 1
ATOM 6197 O O . ASP B 1 311 ? -0.924 9.789 -0.062 1 93.62 311 ASP B O 1
ATOM 6201 N N . ASN B 1 312 ? -1.076 9.086 -2.143 1 96.56 312 ASN B N 1
ATOM 6202 C CA . ASN B 1 312 ? -1.495 7.73 -1.803 1 96.56 312 ASN B CA 1
ATOM 6203 C C . ASN B 1 312 ? -1.041 6.723 -2.855 1 96.56 312 ASN B C 1
ATOM 6205 O O . ASN B 1 312 ? -1.364 6.863 -4.035 1 96.56 312 ASN B O 1
ATOM 6209 N N . ILE B 1 313 ? -0.385 5.719 -2.463 1 97.5 313 ILE B N 1
ATOM 6210 C CA . ILE B 1 313 ? 0.232 4.773 -3.387 1 97.5 313 ILE B CA 1
ATOM 6211 C C . ILE B 1 313 ? -0.849 4.066 -4.203 1 97.5 313 ILE B C 1
ATOM 6213 O O . ILE B 1 313 ? -0.579 3.553 -5.289 1 97.5 313 ILE B O 1
ATOM 6217 N N . LEU B 1 314 ? -2.105 4.055 -3.727 1 97.06 314 LEU B N 1
ATOM 6218 C CA . LEU B 1 314 ? -3.201 3.361 -4.398 1 97.06 314 LEU B CA 1
ATOM 6219 C C . LEU B 1 314 ? -3.795 4.227 -5.504 1 97.06 314 LEU B C 1
ATOM 6221 O O . LEU B 1 314 ? -4.551 3.734 -6.344 1 97.06 314 LEU B O 1
ATOM 6225 N N . GLN B 1 315 ? -3.432 5.516 -5.492 1 94.25 315 GLN B N 1
ATOM 6226 C CA . GLN B 1 315 ? -4.039 6.473 -6.41 1 94.25 315 GLN B CA 1
ATOM 6227 C C . GLN B 1 315 ? -2.975 7.195 -7.23 1 94.25 315 GLN B C 1
ATOM 6229 O O . GLN B 1 315 ? -2.121 7.891 -6.676 1 94.25 315 GLN B O 1
ATOM 6234 N N . ASP B 1 316 ? -3.096 7.078 -8.555 1 92.31 316 ASP B N 1
ATOM 6235 C CA . ASP B 1 316 ? -2.061 7.66 -9.398 1 92.31 316 ASP B CA 1
ATOM 6236 C C . ASP B 1 316 ? -2.496 9.023 -9.938 1 92.31 316 ASP B C 1
ATOM 6238 O O . ASP B 1 316 ? -1.732 9.695 -10.641 1 92.31 316 ASP B O 1
ATOM 6242 N N . LYS B 1 317 ? -3.713 9.375 -9.625 1 88.88 317 LYS B N 1
ATOM 6243 C CA . LYS B 1 317 ? -4.234 10.648 -10.109 1 88.88 317 LYS B CA 1
ATOM 6244 C C . LYS B 1 317 ? -4.578 11.578 -8.945 1 88.88 317 LYS B C 1
ATOM 6246 O O . LYS B 1 317 ? -4.785 11.117 -7.82 1 88.88 317 LYS B O 1
ATOM 6251 N N . VAL B 1 318 ? -4.594 12.805 -9.281 1 78.81 318 VAL B N 1
ATOM 6252 C CA . VAL B 1 318 ? -4.98 13.805 -8.297 1 78.81 318 VAL B CA 1
ATOM 6253 C C . VAL B 1 318 ? -6.469 13.68 -7.984 1 78.81 318 VAL B C 1
ATOM 6255 O O . VAL B 1 318 ? -7.285 13.492 -8.891 1 78.81 318 VAL B O 1
ATOM 6258 N N . GLN B 1 319 ? -6.719 13.586 -6.766 1 68.44 319 GLN B N 1
ATOM 6259 C CA . GLN B 1 319 ? -8.133 13.586 -6.387 1 68.44 319 GLN B CA 1
ATOM 6260 C C . GLN B 1 319 ? -8.688 15.008 -6.375 1 68.44 319 GLN B C 1
ATOM 6262 O O . GLN B 1 319 ? -8.016 15.945 -5.941 1 68.44 319 GLN B O 1
ATOM 6267 N N . LEU B 1 320 ? -9.617 15.305 -7.246 1 58.56 320 LEU B N 1
ATOM 6268 C CA . LEU B 1 320 ? -10.195 16.594 -7.625 1 58.56 320 LEU B CA 1
ATOM 6269 C C . LEU B 1 320 ? -10.562 17.406 -6.391 1 58.56 320 LEU B C 1
ATOM 6271 O O . LEU B 1 320 ? -10.727 18.625 -6.473 1 58.56 320 LEU B O 1
ATOM 6275 N N . ASP B 1 321 ? -10.594 16.859 -5.297 1 60 321 ASP B N 1
ATOM 6276 C CA . ASP B 1 321 ? -11.219 17.578 -4.191 1 60 321 ASP B CA 1
ATOM 6277 C C . ASP B 1 321 ? -10.484 18.891 -3.904 1 60 321 ASP B C 1
ATOM 6279 O O . ASP B 1 321 ? -11.109 19.938 -3.734 1 60 321 ASP B O 1
ATOM 6283 N N . GLU B 1 322 ? -9.234 18.953 -4.102 1 61.94 322 GLU B N 1
ATOM 6284 C CA . GLU B 1 322 ? -8.492 20.125 -3.666 1 61.94 322 GLU B CA 1
ATOM 6285 C C . GLU B 1 322 ? -8.664 21.281 -4.648 1 61.94 322 GLU B C 1
ATOM 6287 O O . GLU B 1 322 ? -8.773 22.438 -4.238 1 61.94 322 GLU B O 1
ATOM 6292 N N . PHE B 1 323 ? -8.867 20.891 -5.785 1 63.47 323 PHE B N 1
ATOM 6293 C CA . PHE B 1 323 ? -8.883 21.938 -6.797 1 63.47 323 PHE B CA 1
ATOM 6294 C C . PHE B 1 323 ? -10.281 22.516 -6.961 1 63.47 323 PHE B C 1
ATOM 6296 O O . PHE B 1 323 ? -10.453 23.594 -7.531 1 63.47 323 PHE B O 1
ATOM 6303 N N . SER B 1 324 ? -11.055 21.938 -6.246 1 74 324 SER B N 1
ATOM 6304 C CA . SER B 1 324 ? -12.43 22.391 -6.414 1 74 324 SER B CA 1
ATOM 6305 C C . SER B 1 324 ? -12.852 23.297 -5.266 1 74 324 SER B C 1
ATOM 6307 O O . SER B 1 324 ? -13.891 23.969 -5.34 1 74 324 SER B O 1
ATOM 6309 N N . LEU B 1 325 ? -12.016 23.547 -4.316 1 82 325 LEU B N 1
ATOM 6310 C CA . LEU B 1 325 ? -12.375 24.281 -3.113 1 82 325 LEU B CA 1
ATOM 6311 C C . LEU B 1 325 ? -12.625 25.75 -3.438 1 82 325 LEU B C 1
ATOM 6313 O O . LEU B 1 325 ? -13.523 26.375 -2.863 1 82 325 LEU B O 1
ATOM 6317 N N . PRO B 1 326 ? -11.898 26.234 -4.348 1 85.38 326 PRO B N 1
ATOM 6318 C CA . PRO B 1 326 ? -12.141 27.656 -4.66 1 85.38 326 PRO B CA 1
ATOM 6319 C C . PRO B 1 326 ? -13.555 27.906 -5.191 1 85.38 326 PRO B C 1
ATOM 6321 O O . PRO B 1 326 ? -14.117 28.969 -4.965 1 85.38 326 PRO B O 1
ATOM 6324 N N . GLU B 1 327 ? -14.07 26.938 -5.805 1 87.94 327 GLU B N 1
ATOM 6325 C CA . GLU B 1 327 ? -15.43 27.094 -6.32 1 87.94 327 GLU B CA 1
ATOM 6326 C C . GLU B 1 327 ? -16.438 27.25 -5.188 1 87.94 327 GLU B C 1
ATOM 6328 O O . GLU B 1 327 ? -17.391 28.016 -5.297 1 87.94 327 GLU B O 1
ATOM 6333 N N . PHE B 1 328 ? -16.25 26.641 -4.152 1 91.31 328 PHE B N 1
ATOM 6334 C CA . PHE B 1 328 ? -17.141 26.734 -3.002 1 91.31 328 PHE B CA 1
ATOM 6335 C C . PHE B 1 328 ? -16.844 27.984 -2.186 1 91.31 328 PHE B C 1
ATOM 6337 O O . PHE B 1 328 ? -17.766 28.75 -1.858 1 91.31 328 PHE B O 1
ATOM 6344 N N . PHE B 1 329 ? -15.609 28.281 -1.954 1 92.5 329 PHE B N 1
ATOM 6345 C CA . PHE B 1 329 ? -15.219 29.312 -1.007 1 92.5 329 PHE B CA 1
ATOM 6346 C C . PHE B 1 329 ? -15.312 30.703 -1.647 1 92.5 329 PHE B C 1
ATOM 6348 O O . PHE B 1 329 ? -15.242 31.719 -0.956 1 92.5 329 PHE B O 1
ATOM 6355 N N . ASN B 1 330 ? -15.523 30.719 -2.902 1 91.56 330 ASN B N 1
ATOM 6356 C CA . ASN B 1 330 ? -15.695 32.031 -3.555 1 91.56 330 ASN B CA 1
ATOM 6357 C C . ASN B 1 330 ? -17.172 32.344 -3.793 1 91.56 330 ASN B C 1
ATOM 6359 O O . ASN B 1 330 ? -17.5 33.375 -4.371 1 91.56 330 ASN B O 1
ATOM 6363 N N . ARG B 1 331 ? -17.984 31.484 -3.381 1 92.12 331 ARG B N 1
ATOM 6364 C CA . ARG B 1 331 ? -19.406 31.812 -3.449 1 92.12 331 ARG B CA 1
ATOM 6365 C C . ARG B 1 331 ? -19.734 33.031 -2.586 1 92.12 331 ARG B C 1
ATOM 6367 O O . ARG B 1 331 ? -19.219 33.156 -1.474 1 92.12 331 ARG B O 1
ATOM 6374 N N . THR B 1 332 ? -20.703 33.719 -3.033 1 91.44 332 THR B N 1
ATOM 6375 C CA . THR B 1 332 ? -21.047 34.969 -2.355 1 91.44 332 THR B CA 1
ATOM 6376 C C . THR B 1 332 ? -21.625 34.688 -0.976 1 91.44 332 THR B C 1
ATOM 6378 O O . THR B 1 332 ? -21.312 35.375 -0.008 1 91.44 332 THR B O 1
ATOM 6381 N N . ASP B 1 333 ? -22.453 33.719 -0.864 1 91.88 333 ASP B N 1
ATOM 6382 C CA . ASP B 1 333 ? -23.094 33.406 0.411 1 91.88 333 ASP B CA 1
ATOM 6383 C C . ASP B 1 333 ? -22.078 32.875 1.414 1 91.88 333 ASP B C 1
ATOM 6385 O O . ASP B 1 333 ? -22.141 33.188 2.604 1 91.88 333 ASP B O 1
ATOM 6389 N N . VAL B 1 334 ? -21.109 32.125 0.92 1 93.44 334 VAL B N 1
ATOM 6390 C CA . VAL B 1 334 ? -20.094 31.562 1.787 1 93.44 334 VAL B CA 1
ATOM 6391 C C . VAL B 1 334 ? -19.125 32.656 2.256 1 93.44 334 VAL B C 1
ATOM 6393 O O . VAL B 1 334 ? -18.812 32.75 3.447 1 93.44 334 VAL B O 1
ATOM 6396 N N . VAL B 1 335 ? -18.703 33.469 1.333 1 94.12 335 VAL B N 1
ATOM 6397 C CA . VAL B 1 335 ? -17.781 34.562 1.627 1 94.12 335 VAL B CA 1
ATOM 6398 C C . VAL B 1 335 ? -18.406 35.5 2.648 1 94.12 335 VAL B C 1
ATOM 6400 O O . VAL B 1 335 ? -17.734 35.938 3.596 1 94.12 335 VAL B O 1
ATOM 6403 N N . ARG B 1 336 ? -19.562 35.781 2.492 1 92.94 336 ARG B N 1
ATOM 6404 C CA . ARG B 1 336 ? -20.281 36.688 3.412 1 92.94 336 ARG B CA 1
ATOM 6405 C C . ARG B 1 336 ? -20.391 36.031 4.797 1 92.94 336 ARG B C 1
ATOM 6407 O O . ARG B 1 336 ? -20.125 36.688 5.805 1 92.94 336 ARG B O 1
ATOM 6414 N N . ALA B 1 337 ? -20.781 34.844 4.824 1 94.06 337 ALA B N 1
ATOM 6415 C CA . ALA B 1 337 ? -20.969 34.125 6.094 1 94.06 337 ALA B CA 1
ATOM 6416 C C . ALA B 1 337 ? -19.656 34.062 6.863 1 94.06 337 ALA B C 1
ATOM 6418 O O . ALA B 1 337 ? -19.641 34.156 8.094 1 94.06 337 ALA B O 1
ATOM 6419 N N . LEU B 1 338 ? -18.594 33.938 6.137 1 95.69 338 LEU B N 1
ATOM 6420 C CA . LEU B 1 338 ? -17.281 33.75 6.758 1 95.69 338 LEU B CA 1
ATOM 6421 C C . LEU B 1 338 ? -16.594 35.062 6.992 1 95.69 338 LEU B C 1
ATOM 6423 O O . LEU B 1 338 ? -15.461 35.125 7.496 1 95.69 338 LEU B O 1
ATOM 6427 N N . HIS B 1 339 ? -17.219 36.094 6.633 1 95.38 339 HIS B N 1
ATOM 6428 C CA . HIS B 1 339 ? -16.656 37.406 6.781 1 95.38 339 HIS B CA 1
ATOM 6429 C C . HIS B 1 339 ? -15.352 37.562 5.996 1 95.38 339 HIS B C 1
ATOM 6431 O O . HIS B 1 339 ? -14.391 38.156 6.484 1 95.38 339 HIS B O 1
ATOM 6437 N N . ALA B 1 340 ? -15.32 36.938 4.84 1 94.31 340 ALA B N 1
ATOM 6438 C CA . ALA B 1 340 ? -14.102 36.875 4.043 1 94.31 340 ALA B CA 1
ATOM 6439 C C . ALA B 1 340 ? -14.203 37.812 2.828 1 94.31 340 ALA B C 1
ATOM 6441 O O . ALA B 1 340 ? -15.234 38.438 2.605 1 94.31 340 ALA B O 1
ATOM 6442 N N . GLN B 1 341 ? -13.039 37.938 2.174 1 87.75 341 GLN B N 1
ATOM 6443 C CA . GLN B 1 341 ? -12.992 38.625 0.893 1 87.75 341 GLN B CA 1
ATOM 6444 C C . GLN B 1 341 ? -13.102 37.656 -0.271 1 87.75 341 GLN B C 1
ATOM 6446 O O . GLN B 1 341 ? -12.719 36.469 -0.145 1 87.75 341 GLN B O 1
ATOM 6451 N N . HIS B 1 342 ? -13.664 38.156 -1.335 1 76 342 HIS B N 1
ATOM 6452 C CA . HIS B 1 342 ? -13.867 37.344 -2.518 1 76 342 HIS B CA 1
ATOM 6453 C C . HIS B 1 342 ? -12.555 37.094 -3.258 1 76 342 HIS B C 1
ATOM 6455 O O . HIS B 1 342 ? -12.336 37.656 -4.34 1 76 342 HIS B O 1
ATOM 6461 N N . HIS B 1 343 ? -11.711 36.344 -2.768 1 80.31 343 HIS B N 1
ATOM 6462 C CA . HIS B 1 343 ? -10.445 36.062 -3.436 1 80.31 343 HIS B CA 1
ATOM 6463 C C . HIS B 1 343 ? -9.82 34.781 -2.916 1 80.31 343 HIS B C 1
ATOM 6465 O O . HIS B 1 343 ? -8.594 34.688 -2.822 1 80.31 343 HIS B O 1
ATOM 6471 N N . PHE B 1 344 ? -10.688 33.969 -2.682 1 81.62 344 PHE B N 1
ATOM 6472 C CA . PHE B 1 344 ? -10.062 32.719 -2.238 1 81.62 344 PHE B CA 1
ATOM 6473 C C . PHE B 1 344 ? -9.164 32.125 -3.326 1 81.62 344 PHE B C 1
ATOM 6475 O O . PHE B 1 344 ? -9.625 31.859 -4.438 1 81.62 344 PHE B O 1
ATOM 6482 N N . SER B 1 345 ? -7.902 32.344 -3.172 1 72.31 345 SER B N 1
ATOM 6483 C CA . SER B 1 345 ? -6.961 31.891 -4.188 1 72.31 345 SER B CA 1
ATOM 6484 C C . SER B 1 345 ? -6.035 30.812 -3.633 1 72.31 345 SER B C 1
ATOM 6486 O O . SER B 1 345 ? -5.707 30.812 -2.443 1 72.31 345 SER B O 1
ATOM 6488 N N . GLN B 1 346 ? -5.898 29.891 -4.555 1 63.03 346 GLN B N 1
ATOM 6489 C CA . GLN B 1 346 ? -4.824 28.938 -4.273 1 63.03 346 GLN B CA 1
ATOM 6490 C C . GLN B 1 346 ? -3.566 29.281 -5.062 1 63.03 346 GLN B C 1
ATOM 6492 O O . GLN B 1 346 ? -2.988 28.422 -5.727 1 63.03 346 GLN B O 1
ATOM 6497 N N . ASN B 1 347 ? -3.303 30.641 -5.141 1 61.97 347 ASN B N 1
ATOM 6498 C CA . ASN B 1 347 ? -2.064 31.016 -5.816 1 61.97 347 ASN B CA 1
ATOM 6499 C C . ASN B 1 347 ? -0.842 30.422 -5.109 1 61.97 347 ASN B C 1
ATOM 6501 O O . ASN B 1 347 ? 0.003 31.172 -4.609 1 61.97 347 ASN B O 1
ATOM 6505 N N . PHE B 1 348 ? -0.75 29.234 -5.094 1 66.75 348 PHE B N 1
ATOM 6506 C CA . PHE B 1 348 ? 0.294 28.516 -4.375 1 66.75 348 PHE B CA 1
ATOM 6507 C C . PHE B 1 348 ? 1.668 28.844 -4.953 1 66.75 348 PHE B C 1
ATOM 6509 O O . PHE B 1 348 ? 2.648 28.953 -4.215 1 66.75 348 PHE B O 1
ATOM 6516 N N . LEU B 1 349 ? 1.646 29.234 -6.168 1 69.12 349 LEU B N 1
ATOM 6517 C CA . LEU B 1 349 ? 2.932 29.453 -6.828 1 69.12 349 LEU B CA 1
ATOM 6518 C C . LEU B 1 349 ? 3.609 30.719 -6.316 1 69.12 349 LEU B C 1
ATOM 6520 O O . LEU B 1 349 ? 4.824 30.719 -6.098 1 69.12 349 LEU B O 1
ATOM 6524 N N . THR B 1 350 ? 2.807 31.703 -6.117 1 74.31 350 THR B N 1
ATOM 6525 C CA . THR B 1 350 ? 3.381 32.969 -5.641 1 74.31 350 THR B CA 1
ATOM 6526 C C . THR B 1 350 ? 3.934 32.812 -4.227 1 74.31 350 THR B C 1
ATOM 6528 O O . THR B 1 350 ? 5.016 33.312 -3.914 1 74.31 350 THR B O 1
ATOM 6531 N N . VAL B 1 351 ? 3.215 32.156 -3.447 1 78.44 351 VAL B N 1
ATOM 6532 C CA . VAL B 1 351 ? 3.639 31.906 -2.07 1 78.44 351 VAL B CA 1
ATOM 6533 C C . VAL B 1 351 ? 4.914 31.078 -2.059 1 78.44 351 VAL B C 1
ATOM 6535 O O . VAL B 1 351 ? 5.863 31.391 -1.34 1 78.44 351 VAL B O 1
ATOM 6538 N N . VAL B 1 352 ? 4.906 30.125 -2.922 1 75.44 352 VAL B N 1
ATOM 6539 C CA . VAL B 1 352 ? 6.047 29.219 -3.004 1 75.44 352 VAL B CA 1
ATOM 6540 C C . VAL B 1 352 ? 7.277 29.984 -3.494 1 75.44 352 VAL B C 1
ATOM 6542 O O . VAL B 1 352 ? 8.375 29.812 -2.959 1 75.44 352 VAL B O 1
ATOM 6545 N N . MET B 1 353 ? 7.062 30.797 -4.414 1 73.69 353 MET B N 1
ATOM 6546 C CA . MET B 1 353 ? 8.172 31.516 -5.039 1 73.69 353 MET B CA 1
ATOM 6547 C C . MET B 1 353 ? 8.758 32.562 -4.086 1 73.69 353 MET B C 1
ATOM 6549 O O . MET B 1 353 ? 9.961 32.844 -4.121 1 73.69 353 MET B O 1
ATOM 6553 N N . ARG B 1 354 ? 7.934 32.969 -3.273 1 74.44 354 ARG B N 1
ATOM 6554 C CA . ARG B 1 354 ? 8.406 34.031 -2.369 1 74.44 354 ARG B CA 1
ATOM 6555 C C . ARG B 1 354 ? 9.125 33.406 -1.167 1 74.44 354 ARG B C 1
ATOM 6557 O O . ARG B 1 354 ? 9.891 34.094 -0.488 1 74.44 354 ARG B O 1
ATOM 6564 N N . PHE B 1 355 ? 8.688 32.188 -0.941 1 74.44 355 PHE B N 1
ATOM 6565 C CA . PHE B 1 355 ? 9.383 31.516 0.143 1 74.44 355 PHE B CA 1
ATOM 6566 C C . PHE B 1 355 ? 10.789 31.094 -0.293 1 74.44 355 PHE B C 1
ATOM 6568 O O . PHE B 1 355 ? 11.547 30.531 0.493 1 74.44 355 PHE B O 1
ATOM 6575 N N . GLY B 1 356 ? 11.328 31.609 -1.356 1 60.12 356 GLY B N 1
ATOM 6576 C CA . GLY B 1 356 ? 12.633 31.531 -1.995 1 60.12 356 GLY B CA 1
ATOM 6577 C C . GLY B 1 356 ? 13.547 30.516 -1.356 1 60.12 356 GLY B C 1
ATOM 6578 O O . GLY B 1 356 ? 13.211 29.328 -1.28 1 60.12 356 GLY B O 1
ATOM 6579 N N . ASN B 1 357 ? 14.469 31.062 -0.532 1 63.25 357 ASN B N 1
ATOM 6580 C CA . ASN B 1 357 ? 15.648 30.375 -0.022 1 63.25 357 ASN B CA 1
ATOM 6581 C C . ASN B 1 357 ? 15.312 29.469 1.161 1 63.25 357 ASN B C 1
ATOM 6583 O O . ASN B 1 357 ? 16.062 28.531 1.465 1 63.25 357 ASN B O 1
ATOM 6587 N N . ASP B 1 358 ? 14.078 29.594 1.718 1 75.69 358 ASP B N 1
ATOM 6588 C CA . ASP B 1 358 ? 13.766 28.812 2.906 1 75.69 358 ASP B CA 1
ATOM 6589 C C . ASP B 1 358 ? 12.969 27.562 2.543 1 75.69 358 ASP B C 1
ATOM 6591 O O . ASP B 1 358 ? 12.711 26.719 3.398 1 75.69 358 ASP B O 1
ATOM 6595 N N . PHE B 1 359 ? 12.758 27.469 1.315 1 78.38 359 PHE B N 1
ATOM 6596 C CA . PHE B 1 359 ? 11.891 26.375 0.944 1 78.38 359 PHE B CA 1
ATOM 6597 C C . PHE B 1 359 ? 12.508 25.031 1.344 1 78.38 359 PHE B C 1
ATOM 6599 O O . PHE B 1 359 ? 11.805 24.141 1.814 1 78.38 359 PHE B O 1
ATOM 6606 N N . MET B 1 360 ? 13.789 24.953 1.257 1 82.75 360 MET B N 1
ATOM 6607 C CA . MET B 1 360 ? 14.461 23.688 1.531 1 82.75 360 MET B CA 1
ATOM 6608 C C . MET B 1 360 ? 15.203 23.734 2.865 1 82.75 360 MET B C 1
ATOM 6610 O O . MET B 1 360 ? 15.953 22.812 3.199 1 82.75 360 MET B O 1
ATOM 6614 N N . LYS B 1 361 ? 15.016 24.781 3.529 1 85.75 361 LYS B N 1
ATOM 6615 C CA . LYS B 1 361 ? 15.719 24.906 4.805 1 85.75 361 LYS B CA 1
ATOM 6616 C C . LYS B 1 361 ? 15.211 23.891 5.82 1 85.75 361 LYS B C 1
ATOM 6618 O O . LYS B 1 361 ? 14.008 23.641 5.906 1 85.75 361 LYS B O 1
ATOM 6623 N N . SER B 1 362 ? 16.219 23.391 6.617 1 91.88 362 SER B N 1
ATOM 6624 C CA . SER B 1 362 ? 15.875 22.375 7.605 1 91.88 362 SER B CA 1
ATOM 6625 C C . SER B 1 362 ? 15.359 23 8.891 1 91.88 362 SER B C 1
ATOM 6627 O O . SER B 1 362 ? 15.836 24.062 9.312 1 91.88 362 SER B O 1
ATOM 6629 N N . THR B 1 363 ? 14.414 22.359 9.508 1 94.56 363 THR B N 1
ATOM 6630 C CA . THR B 1 363 ? 13.938 22.719 10.836 1 94.56 363 THR B CA 1
ATOM 6631 C C . THR B 1 363 ? 14.266 21.625 11.844 1 94.56 363 THR B C 1
ATOM 6633 O O . THR B 1 363 ? 13.625 21.531 12.898 1 94.56 363 THR B O 1
ATOM 6636 N N . LYS B 1 364 ? 15.203 20.812 11.516 1 95.56 364 LYS B N 1
ATOM 6637 C CA . LYS B 1 364 ? 15.586 19.656 12.312 1 95.56 364 LYS B CA 1
ATOM 6638 C C . LYS B 1 364 ? 16.078 20.078 13.703 1 95.56 364 LYS B C 1
ATOM 6640 O O . LYS B 1 364 ? 15.797 19.406 14.695 1 95.56 364 LYS B O 1
ATOM 6645 N N . LEU B 1 365 ? 16.797 21.125 13.82 1 96.56 365 LEU B N 1
ATOM 6646 C CA . LEU B 1 365 ? 17.328 21.578 15.102 1 96.56 365 LEU B CA 1
ATOM 6647 C C . LEU B 1 365 ? 16.188 22.109 15.992 1 96.56 365 LEU B C 1
ATOM 6649 O O . LEU B 1 365 ? 16.156 21.812 17.188 1 96.56 365 LEU B O 1
ATOM 6653 N N . GLU B 1 366 ? 15.281 22.859 15.414 1 97.25 366 GLU B N 1
ATOM 6654 C CA . GLU B 1 366 ? 14.109 23.297 16.156 1 97.25 366 GLU B CA 1
ATOM 6655 C C . GLU B 1 366 ? 13.289 22.109 16.656 1 97.25 366 GLU B C 1
ATOM 6657 O O . GLU B 1 366 ? 12.836 22.094 17.797 1 97.25 366 GLU B O 1
ATOM 6662 N N . MET B 1 367 ? 13.164 21.156 15.797 1 97.81 367 MET B N 1
ATOM 6663 C CA . MET B 1 367 ? 12.406 19.953 16.172 1 97.81 367 MET B CA 1
ATOM 6664 C C . MET B 1 367 ? 13.086 19.219 17.328 1 97.81 367 MET B C 1
ATOM 6666 O O . MET B 1 367 ? 12.414 18.766 18.25 1 97.81 367 MET B O 1
ATOM 6670 N N . GLY B 1 368 ? 14.406 19.031 17.203 1 98.25 368 GLY B N 1
ATOM 6671 C CA . GLY B 1 368 ? 15.125 18.391 18.297 1 98.25 368 GLY B CA 1
ATOM 6672 C C . GLY B 1 368 ? 14.93 19.094 19.625 1 98.25 368 GLY B C 1
ATOM 6673 O O . GLY B 1 368 ? 14.719 18.438 20.641 1 98.25 368 GLY B O 1
ATOM 6674 N N . PHE B 1 369 ? 14.969 20.391 19.594 1 98.44 369 PHE B N 1
ATOM 6675 C CA . PHE B 1 369 ? 14.727 21.188 20.797 1 98.44 369 PHE B CA 1
ATOM 6676 C C . PHE B 1 369 ? 13.328 20.922 21.344 1 98.44 369 PHE B C 1
ATOM 6678 O O . PHE B 1 369 ? 13.156 20.719 22.547 1 98.44 369 PHE B O 1
ATOM 6685 N N . LEU B 1 370 ? 12.367 20.953 20.484 1 98.75 370 LEU B N 1
ATOM 6686 C CA . LEU B 1 370 ? 10.977 20.766 20.891 1 98.75 370 LEU B CA 1
ATOM 6687 C C . LEU B 1 370 ? 10.773 19.375 21.484 1 98.75 370 LEU B C 1
ATOM 6689 O O . LEU B 1 370 ? 10.055 19.219 22.469 1 98.75 370 LEU B O 1
ATOM 6693 N N . MET B 1 371 ? 11.406 18.422 20.875 1 98.62 371 MET B N 1
ATOM 6694 C CA . MET B 1 371 ? 11.273 17.047 21.344 1 98.62 371 MET B CA 1
ATOM 6695 C C . MET B 1 371 ? 11.82 16.891 22.75 1 98.62 371 MET B C 1
ATOM 6697 O O . MET B 1 371 ? 11.391 16.016 23.5 1 98.62 371 MET B O 1
ATOM 6701 N N . ASP B 1 372 ? 12.703 17.734 23.156 1 98.5 372 ASP B N 1
ATOM 6702 C CA . ASP B 1 372 ? 13.305 17.672 24.484 1 98.5 372 ASP B CA 1
ATOM 6703 C C . ASP B 1 372 ? 12.492 18.5 25.5 1 98.5 372 ASP B C 1
ATOM 6705 O O . ASP B 1 372 ? 12.625 18.312 26.703 1 98.5 372 ASP B O 1
ATOM 6709 N N . HIS B 1 373 ? 11.578 19.422 25.016 1 98.31 373 HIS B N 1
ATOM 6710 C CA . HIS B 1 373 ? 11.016 20.391 25.953 1 98.31 373 HIS B CA 1
ATOM 6711 C C . HIS B 1 373 ? 9.492 20.359 25.922 1 98.31 373 HIS B C 1
ATOM 6713 O O . HIS B 1 373 ? 8.844 20.844 26.859 1 98.31 373 HIS B O 1
ATOM 6719 N N . TYR B 1 374 ? 8.906 19.828 24.938 1 98.75 374 TYR B N 1
ATOM 6720 C CA . TYR B 1 374 ? 7.457 19.828 24.75 1 98.75 374 TYR B CA 1
ATOM 6721 C C . TYR B 1 374 ? 6.961 18.469 24.297 1 98.75 374 TYR B C 1
ATOM 6723 O O . TYR B 1 374 ? 7.762 17.578 23.969 1 98.75 374 TYR B O 1
ATOM 6731 N N . LYS B 1 375 ? 5.617 18.25 24.312 1 98.69 375 LYS B N 1
ATOM 6732 C CA . LYS B 1 375 ? 5.031 17.078 23.672 1 98.69 375 LYS B CA 1
ATOM 6733 C C . LYS B 1 375 ? 5.098 17.203 22.156 1 98.69 375 LYS B C 1
ATOM 6735 O O . LYS B 1 375 ? 4.711 18.219 21.594 1 98.69 375 LYS B O 1
ATOM 6740 N N . VAL B 1 376 ? 5.625 16.125 21.5 1 98.88 376 VAL B N 1
ATOM 6741 C CA . VAL B 1 376 ? 5.727 16.172 20.047 1 98.88 376 VAL B CA 1
ATOM 6742 C C . VAL B 1 376 ? 5.125 14.898 19.453 1 98.88 376 VAL B C 1
ATOM 6744 O O . VAL B 1 376 ? 5.453 13.789 19.891 1 98.88 376 VAL B O 1
ATOM 6747 N N . LEU B 1 377 ? 4.215 15.047 18.531 1 98.88 377 LEU B N 1
ATOM 6748 C CA . LEU B 1 377 ? 3.66 13.961 17.734 1 98.88 377 LEU B CA 1
ATOM 6749 C C . LEU B 1 377 ? 4.047 14.102 16.266 1 98.88 377 LEU B C 1
ATOM 6751 O O . LEU B 1 377 ? 3.826 15.156 15.672 1 98.88 377 LEU B O 1
ATOM 6755 N N . TYR B 1 378 ? 4.715 13.125 15.734 1 98.88 378 TYR B N 1
ATOM 6756 C CA . TYR B 1 378 ? 4.973 13.016 14.297 1 98.88 378 TYR B CA 1
ATOM 6757 C C . TYR B 1 378 ? 4.32 11.766 13.727 1 98.88 378 TYR B C 1
ATOM 6759 O O . TYR B 1 378 ? 4.621 10.648 14.148 1 98.88 378 TYR B O 1
ATOM 6767 N N . TYR B 1 379 ? 3.398 11.945 12.789 1 98.88 379 TYR B N 1
ATOM 6768 C CA . TYR B 1 379 ? 2.709 10.773 12.273 1 98.88 379 TYR B CA 1
ATOM 6769 C C . TYR B 1 379 ? 2.699 10.766 10.75 1 98.88 379 TYR B C 1
ATOM 6771 O O . TYR B 1 379 ? 2.811 11.82 10.117 1 98.88 379 TYR B O 1
ATOM 6779 N N . THR B 1 380 ? 2.672 9.617 10.141 1 98.69 380 THR B N 1
ATOM 6780 C CA . THR B 1 380 ? 2.564 9.398 8.703 1 98.69 380 THR B CA 1
ATOM 6781 C C . THR B 1 380 ? 1.536 8.312 8.398 1 98.69 380 THR B C 1
ATOM 6783 O O . THR B 1 380 ? 1.225 7.484 9.258 1 98.69 380 THR B O 1
ATOM 6786 N N . GLY B 1 381 ? 0.983 8.453 7.211 1 98.69 381 GLY B N 1
ATOM 6787 C CA . GLY B 1 381 ? 0.242 7.312 6.688 1 98.69 381 GLY B CA 1
ATOM 6788 C C . GLY B 1 381 ? 1.136 6.25 6.082 1 98.69 381 GLY B C 1
ATOM 6789 O O . GLY B 1 381 ? 2.146 6.566 5.449 1 98.69 381 GLY B O 1
ATOM 6790 N N . SER B 1 382 ? 0.685 4.988 6.191 1 98.5 382 SER B N 1
ATOM 6791 C CA . SER B 1 382 ? 1.494 3.883 5.684 1 98.5 382 SER B CA 1
ATOM 6792 C C . SER B 1 382 ? 1.502 3.855 4.16 1 98.5 382 SER B C 1
ATOM 6794 O O . SER B 1 382 ? 2.34 3.188 3.551 1 98.5 382 SER B O 1
ATOM 6796 N N . LEU B 1 383 ? 0.599 4.562 3.529 1 98.38 383 LEU B N 1
ATOM 6797 C CA . LEU B 1 383 ? 0.477 4.566 2.076 1 98.38 383 LEU B CA 1
ATOM 6798 C C . LEU B 1 383 ? 0.936 5.898 1.495 1 98.38 383 LEU B C 1
ATOM 6800 O O . LEU B 1 383 ? 0.722 6.172 0.311 1 98.38 383 LEU B O 1
ATOM 6804 N N . ASP B 1 384 ? 1.5 6.742 2.32 1 98 384 ASP B N 1
ATOM 6805 C CA . ASP B 1 384 ? 1.99 8.055 1.911 1 98 384 ASP B CA 1
ATOM 6806 C C . ASP B 1 384 ? 3.268 7.93 1.085 1 98 384 ASP B C 1
ATOM 6808 O O . ASP B 1 384 ? 4.266 7.379 1.554 1 98 384 ASP B O 1
ATOM 6812 N N . VAL B 1 385 ? 3.273 8.539 -0.109 1 97.06 385 VAL B N 1
ATOM 6813 C CA . VAL B 1 385 ? 4.445 8.445 -0.971 1 97.06 385 VAL B CA 1
ATOM 6814 C C . VAL B 1 385 ? 5.25 9.742 -0.884 1 97.06 385 VAL B C 1
ATOM 6816 O O . VAL B 1 385 ? 6.484 9.719 -0.895 1 97.06 385 VAL B O 1
ATOM 6819 N N . VAL B 1 386 ? 4.586 10.844 -0.82 1 94.62 386 VAL B N 1
ATOM 6820 C CA . VAL B 1 386 ? 5.242 12.148 -0.867 1 94.62 386 VAL B CA 1
ATOM 6821 C C . VAL B 1 386 ? 6 12.391 0.438 1 94.62 386 VAL B C 1
ATOM 6823 O O . VAL B 1 386 ? 7.066 13.008 0.437 1 94.62 386 VAL B O 1
ATOM 6826 N N . ALA B 1 387 ? 5.398 11.977 1.509 1 96.12 387 ALA B N 1
ATOM 6827 C CA . ALA B 1 387 ? 6.027 12.008 2.828 1 96.12 387 ALA B CA 1
ATOM 6828 C C . ALA B 1 387 ? 6.086 10.609 3.438 1 96.12 387 ALA B C 1
ATOM 6830 O O . ALA B 1 387 ? 5.543 10.375 4.52 1 96.12 387 ALA B O 1
ATOM 6831 N N . ASN B 1 388 ? 6.875 9.805 2.787 1 98.06 388 ASN B N 1
ATOM 6832 C CA . ASN B 1 388 ? 6.828 8.383 3.105 1 98.06 388 ASN B CA 1
ATOM 6833 C C . ASN B 1 388 ? 7.637 8.062 4.359 1 98.06 388 ASN B C 1
ATOM 6835 O O . ASN B 1 388 ? 8.289 8.945 4.926 1 98.06 388 ASN B O 1
ATOM 6839 N N . ILE B 1 389 ? 7.566 6.871 4.762 1 98.31 389 ILE B N 1
ATOM 6840 C CA . ILE B 1 389 ? 8.086 6.402 6.039 1 98.31 389 ILE B CA 1
ATOM 6841 C C . ILE B 1 389 ? 9.617 6.465 6.023 1 98.31 389 ILE B C 1
ATOM 6843 O O . ILE B 1 389 ? 10.234 6.805 7.031 1 98.31 389 ILE B O 1
ATOM 6847 N N . ASN B 1 390 ? 10.266 6.09 4.859 1 98.56 390 ASN B N 1
ATOM 6848 C CA . ASN B 1 390 ? 11.711 6.207 4.77 1 98.56 390 ASN B CA 1
ATOM 6849 C C . ASN B 1 390 ? 12.18 7.633 5.059 1 98.56 390 ASN B C 1
ATOM 6851 O O . ASN B 1 390 ? 13.164 7.836 5.773 1 98.56 390 ASN B O 1
ATOM 6855 N N . MET B 1 391 ? 11.477 8.531 4.477 1 98.12 391 MET B N 1
ATOM 6856 C CA . MET B 1 391 ? 11.82 9.938 4.66 1 98.12 391 MET B CA 1
ATOM 6857 C C . MET B 1 391 ? 11.68 10.344 6.125 1 98.12 391 MET B C 1
ATOM 6859 O O . MET B 1 391 ? 12.578 10.969 6.691 1 98.12 391 MET B O 1
ATOM 6863 N N . ALA B 1 392 ? 10.562 10.023 6.707 1 98.62 392 ALA B N 1
ATOM 6864 C CA . ALA B 1 392 ? 10.312 10.359 8.109 1 98.62 392 ALA B CA 1
ATOM 6865 C C . ALA B 1 392 ? 11.375 9.75 9.016 1 98.62 392 ALA B C 1
ATOM 6867 O O . ALA B 1 392 ? 11.906 10.43 9.898 1 98.62 392 ALA B O 1
ATOM 6868 N N . GLU B 1 393 ? 11.672 8.461 8.812 1 98.5 393 GLU B N 1
ATOM 6869 C CA . GLU B 1 393 ? 12.641 7.781 9.672 1 98.5 393 GLU B CA 1
ATOM 6870 C C . GLU B 1 393 ? 14.039 8.367 9.5 1 98.5 393 GLU B C 1
ATOM 6872 O O . GLU B 1 393 ? 14.789 8.492 10.469 1 98.5 393 GLU B O 1
ATOM 6877 N N . ALA B 1 394 ? 14.406 8.672 8.25 1 98.25 394 ALA B N 1
ATOM 6878 C CA . ALA B 1 394 ? 15.711 9.281 8.016 1 98.25 394 ALA B CA 1
ATOM 6879 C C . ALA B 1 394 ? 15.852 10.602 8.773 1 98.25 394 ALA B C 1
ATOM 6881 O O . ALA B 1 394 ? 16.891 10.875 9.367 1 98.25 394 ALA B O 1
ATOM 6882 N N . PHE B 1 395 ? 14.836 11.406 8.758 1 98.12 395 PHE B N 1
ATOM 6883 C CA . PHE B 1 395 ? 14.781 12.664 9.484 1 98.12 395 PHE B CA 1
ATOM 6884 C C . PHE B 1 395 ? 14.852 12.43 10.992 1 98.12 395 PHE B C 1
ATOM 6886 O O . PHE B 1 395 ? 15.719 12.984 11.672 1 98.12 395 PHE B O 1
ATOM 6893 N N . LEU B 1 396 ? 14.016 11.602 11.508 1 98.5 396 LEU B N 1
ATOM 6894 C CA . LEU B 1 396 ? 13.891 11.406 12.945 1 98.5 396 LEU B CA 1
ATOM 6895 C C . LEU B 1 396 ? 15.156 10.781 13.523 1 98.5 396 LEU B C 1
ATOM 6897 O O . LEU B 1 396 ? 15.625 11.195 14.586 1 98.5 396 LEU B O 1
ATOM 6901 N N . LEU B 1 397 ? 15.727 9.82 12.82 1 98.25 397 LEU B N 1
ATOM 6902 C CA . LEU B 1 397 ? 16.891 9.109 13.312 1 98.25 397 LEU B CA 1
ATOM 6903 C C . LEU B 1 397 ? 18.141 9.992 13.258 1 98.25 397 LEU B C 1
ATOM 6905 O O . LEU B 1 397 ? 19.156 9.688 13.891 1 98.25 397 LEU B O 1
ATOM 6909 N N . SER B 1 398 ? 18.047 11.07 12.492 1 97.81 398 SER B N 1
ATOM 6910 C CA . SER B 1 398 ? 19.188 11.969 12.391 1 97.81 398 SER B CA 1
ATOM 6911 C C . SER B 1 398 ? 18.984 13.227 13.227 1 97.81 398 SER B C 1
ATOM 6913 O O . SER B 1 398 ? 19.875 14.086 13.289 1 97.81 398 SER B O 1
ATOM 6915 N N . THR B 1 399 ? 17.875 13.406 13.836 1 98 399 THR B N 1
ATOM 6916 C CA . THR B 1 399 ? 17.578 14.578 14.656 1 98 399 THR B CA 1
ATOM 6917 C C . THR B 1 399 ? 18.328 14.516 15.984 1 98 399 THR B C 1
ATOM 6919 O O . THR B 1 399 ? 18.25 13.508 16.688 1 98 399 THR B O 1
ATOM 6922 N N . PRO B 1 400 ? 19.062 15.578 16.297 1 97.44 400 PRO B N 1
ATOM 6923 C CA . PRO B 1 400 ? 19.766 15.562 17.578 1 97.44 400 PRO B CA 1
ATOM 6924 C C . PRO B 1 400 ? 18.859 15.906 18.75 1 97.44 400 PRO B C 1
ATOM 6926 O O . PRO B 1 400 ? 18.5 17.078 18.938 1 97.44 400 PRO B O 1
ATOM 6929 N N . TRP B 1 401 ? 18.469 15.023 19.531 1 97.56 401 TRP B N 1
ATOM 6930 C CA . TRP B 1 401 ? 17.703 15.172 20.75 1 97.56 401 TRP B CA 1
ATOM 6931 C C . TRP B 1 401 ? 18.016 14.055 21.734 1 97.56 401 TRP B C 1
ATOM 6933 O O . TRP B 1 401 ? 18.672 13.07 21.375 1 97.56 401 TRP B O 1
ATOM 6943 N N . SER B 1 402 ? 17.656 14.141 22.953 1 98.25 402 SER B N 1
ATOM 6944 C CA . SER B 1 402 ? 18.078 13.273 24.047 1 98.25 402 SER B CA 1
ATOM 6945 C C . SER B 1 402 ? 17.531 11.859 23.875 1 98.25 402 SER B C 1
ATOM 6947 O O . SER B 1 402 ? 18.109 10.898 24.375 1 98.25 402 SER B O 1
ATOM 6949 N N . GLY B 1 403 ? 16.484 11.664 23.203 1 98.19 403 GLY B N 1
ATOM 6950 C CA . GLY B 1 403 ? 15.859 10.359 23.047 1 98.19 403 GLY B CA 1
ATOM 6951 C C . GLY B 1 403 ? 16.25 9.648 21.766 1 98.19 403 GLY B C 1
ATOM 6952 O O . GLY B 1 403 ? 15.734 8.57 21.469 1 98.19 403 GLY B O 1
ATOM 6953 N N . ARG B 1 404 ? 17.141 10.125 21.031 1 97.44 404 ARG B N 1
ATOM 6954 C CA . ARG B 1 404 ? 17.469 9.625 19.703 1 97.44 404 ARG B CA 1
ATOM 6955 C C . ARG B 1 404 ? 17.938 8.18 19.766 1 97.44 404 ARG B C 1
ATOM 6957 O O . ARG B 1 404 ? 17.516 7.348 18.953 1 97.44 404 ARG B O 1
ATOM 6964 N N . GLU B 1 405 ? 18.859 7.836 20.656 1 97.25 405 GLU B N 1
ATOM 6965 C CA . GLU B 1 405 ? 19.375 6.477 20.766 1 97.25 405 GLU B CA 1
ATOM 6966 C C . GLU B 1 405 ? 18.281 5.48 21.094 1 97.25 405 GLU B C 1
ATOM 6968 O O . GLU B 1 405 ? 18.188 4.414 20.484 1 97.25 405 GLU B O 1
ATOM 6973 N N . ALA B 1 406 ? 17.453 5.875 22.016 1 97.56 406 ALA B N 1
ATOM 6974 C CA . ALA B 1 406 ? 16.328 5.016 22.375 1 97.56 406 ALA B CA 1
ATOM 6975 C C . ALA B 1 406 ? 15.406 4.797 21.188 1 97.56 406 ALA B C 1
ATOM 6977 O O . ALA B 1 406 ? 14.945 3.68 20.938 1 97.56 406 ALA B O 1
ATOM 6978 N N . TYR B 1 407 ? 15.148 5.789 20.469 1 97.81 407 TYR B N 1
ATOM 6979 C CA . TYR B 1 407 ? 14.266 5.719 19.312 1 97.81 407 TYR B CA 1
ATOM 6980 C C . TYR B 1 407 ? 14.773 4.703 18.297 1 97.81 407 TYR B C 1
ATOM 6982 O O . TYR B 1 407 ? 13.992 3.951 17.719 1 97.81 407 TYR B O 1
ATOM 6990 N N . GLY B 1 408 ? 16.062 4.648 18.109 1 96.69 408 GLY B N 1
ATOM 6991 C CA . GLY B 1 408 ? 16.656 3.787 17.109 1 96.69 408 GLY B CA 1
ATOM 6992 C C . GLY B 1 408 ? 16.781 2.344 17.562 1 96.69 408 GLY B C 1
ATOM 6993 O O . GLY B 1 408 ? 17.078 1.458 16.75 1 96.69 408 GLY B O 1
ATOM 6994 N N . THR B 1 409 ? 16.469 2.033 18.844 1 96.56 409 THR B N 1
ATOM 6995 C CA . THR B 1 409 ? 16.734 0.694 19.359 1 96.56 409 THR B CA 1
ATOM 6996 C C . THR B 1 409 ? 15.477 0.079 19.953 1 96.56 409 THR B C 1
ATOM 6998 O O . THR B 1 409 ? 15.523 -0.988 20.562 1 96.56 409 THR B O 1
ATOM 7001 N N . MET B 1 410 ? 14.391 0.716 19.75 1 94.5 410 MET B N 1
ATOM 7002 C CA . MET B 1 410 ? 13.141 0.223 20.312 1 94.5 410 MET B CA 1
ATOM 7003 C C . MET B 1 410 ? 12.266 -0.412 19.25 1 94.5 410 MET B C 1
ATOM 7005 O O . MET B 1 410 ? 12.32 -0.014 18.078 1 94.5 410 MET B O 1
ATOM 7009 N N . ASP B 1 411 ? 11.438 -1.348 19.719 1 91.88 411 ASP B N 1
ATOM 7010 C CA . ASP B 1 411 ? 10.391 -1.89 18.859 1 91.88 411 ASP B CA 1
ATOM 7011 C C . ASP B 1 411 ? 9.156 -0.99 18.859 1 91.88 411 ASP B C 1
ATOM 7013 O O . ASP B 1 411 ? 8.953 -0.216 19.797 1 91.88 411 ASP B O 1
ATOM 7017 N N . ARG B 1 412 ? 8.453 -1.131 17.875 1 95 412 ARG B N 1
ATOM 7018 C CA . ARG B 1 412 ? 7.203 -0.389 17.797 1 95 412 ARG B CA 1
ATOM 7019 C C . ARG B 1 412 ? 6.113 -1.073 18.609 1 95 412 ARG B C 1
ATOM 7021 O O . ARG B 1 412 ? 6.09 -2.301 18.719 1 95 412 ARG B O 1
ATOM 7028 N N . ILE B 1 413 ? 5.27 -0.286 19.172 1 96.25 413 ILE B N 1
ATOM 7029 C CA . ILE B 1 413 ? 4.043 -0.75 19.812 1 96.25 413 ILE B CA 1
ATOM 7030 C C . ILE B 1 413 ? 2.971 -0.998 18.75 1 96.25 413 ILE B C 1
ATOM 7032 O O . ILE B 1 413 ? 2.758 -0.164 17.859 1 96.25 413 ILE B O 1
ATOM 7036 N N . LEU B 1 414 ? 2.322 -2.156 18.812 1 96.94 414 LEU B N 1
ATOM 7037 C CA . LEU B 1 414 ? 1.151 -2.408 17.984 1 96.94 414 LEU B CA 1
ATOM 7038 C C . LEU B 1 414 ? -0.067 -1.666 18.531 1 96.94 414 LEU B C 1
ATOM 7040 O O . LEU B 1 414 ? -0.611 -2.031 19.562 1 96.94 414 LEU B O 1
ATOM 7044 N N . TRP B 1 415 ? -0.485 -0.634 17.844 1 97.88 415 TRP B N 1
ATOM 7045 C CA . TRP B 1 415 ? -1.609 0.192 18.266 1 97.88 415 TRP B CA 1
ATOM 7046 C C . TRP B 1 415 ? -2.922 -0.344 17.703 1 97.88 415 TRP B C 1
ATOM 7048 O O . TRP B 1 415 ? -3.127 -0.357 16.484 1 97.88 415 TRP B O 1
ATOM 7058 N N . LYS B 1 416 ? -3.793 -0.761 18.625 1 95.81 416 LYS B N 1
ATOM 7059 C CA . LYS B 1 416 ? -5.09 -1.306 18.234 1 95.81 416 LYS B CA 1
ATOM 7060 C C . LYS B 1 416 ? -6.223 -0.363 18.625 1 95.81 416 LYS B C 1
ATOM 7062 O O . LYS B 1 416 ? -6.184 0.251 19.703 1 95.81 416 LYS B O 1
ATOM 7067 N N . TYR B 1 417 ? -7.082 -0.156 17.719 1 95.25 417 TYR B N 1
ATOM 7068 C CA . TYR B 1 417 ? -8.328 0.572 17.938 1 95.25 417 TYR B CA 1
ATOM 7069 C C . TYR B 1 417 ? -9.531 -0.305 17.625 1 95.25 417 TYR B C 1
ATOM 7071 O O . TYR B 1 417 ? -9.734 -0.712 16.484 1 95.25 417 TYR B O 1
ATOM 7079 N N . ASP B 1 418 ? -10.398 -0.614 18.641 1 92.81 418 ASP B N 1
ATOM 7080 C CA . ASP B 1 418 ? -11.562 -1.481 18.5 1 92.81 418 ASP B CA 1
ATOM 7081 C C . ASP B 1 418 ? -11.18 -2.816 17.859 1 92.81 418 ASP B C 1
ATOM 7083 O O . ASP B 1 418 ? -11.75 -3.221 16.844 1 92.81 418 ASP B O 1
ATOM 7087 N N . LYS B 1 419 ? -10.102 -3.395 18.219 1 91.5 419 LYS B N 1
ATOM 7088 C CA . LYS B 1 419 ? -9.617 -4.727 17.875 1 91.5 419 LYS B CA 1
ATOM 7089 C C . LYS B 1 419 ? -9 -4.75 16.484 1 91.5 419 LYS B C 1
ATOM 7091 O O . LYS B 1 419 ? -8.672 -5.816 15.953 1 91.5 419 LYS B O 1
ATOM 7096 N N . GLN B 1 420 ? -8.891 -3.66 15.977 1 94.62 420 GLN B N 1
ATOM 7097 C CA . GLN B 1 420 ? -8.227 -3.555 14.68 1 94.62 420 GLN B CA 1
ATOM 7098 C C . GLN B 1 420 ? -6.84 -2.939 14.82 1 94.62 420 GLN B C 1
ATOM 7100 O O . GLN B 1 420 ? -6.645 -2.004 15.602 1 94.62 420 GLN B O 1
ATOM 7105 N N . LEU B 1 421 ? -5.914 -3.518 14.117 1 96.75 421 LEU B N 1
ATOM 7106 C CA . LEU B 1 421 ? -4.586 -2.916 14.086 1 96.75 421 LEU B CA 1
ATOM 7107 C C . LEU B 1 421 ? -4.613 -1.578 13.359 1 96.75 421 LEU B C 1
ATOM 7109 O O . LEU B 1 421 ? -4.699 -1.539 12.125 1 96.75 421 LEU B O 1
ATOM 7113 N N . ALA B 1 422 ? -4.488 -0.483 14.078 1 97.75 422 ALA B N 1
ATOM 7114 C CA . ALA B 1 422 ? -4.602 0.861 13.523 1 97.75 422 ALA B CA 1
ATOM 7115 C C . ALA B 1 422 ? -3.248 1.361 13.023 1 97.75 422 ALA B C 1
ATOM 7117 O O . ALA B 1 422 ? -3.182 2.178 12.102 1 97.75 422 ALA B O 1
ATOM 7118 N N . GLY B 1 423 ? -2.209 0.861 13.711 1 97.62 423 GLY B N 1
ATOM 7119 C CA . GLY B 1 423 ? -0.888 1.281 13.273 1 97.62 423 GLY B CA 1
ATOM 7120 C C . GLY B 1 423 ? 0.205 0.942 14.266 1 97.62 423 GLY B C 1
ATOM 7121 O O . GLY B 1 423 ? 0.096 -0.038 15.008 1 97.62 423 GLY B O 1
ATOM 7122 N N . TYR B 1 424 ? 1.325 1.671 14.164 1 98.38 424 TYR B N 1
ATOM 7123 C CA . TYR B 1 424 ? 2.518 1.437 14.969 1 98.38 424 TYR B CA 1
ATOM 7124 C C . TYR B 1 424 ? 2.939 2.705 15.703 1 98.38 424 TYR B C 1
ATOM 7126 O O . TYR B 1 424 ? 2.881 3.801 15.141 1 98.38 424 TYR B O 1
ATOM 7134 N N . VAL B 1 425 ? 3.361 2.508 16.953 1 98.38 425 VAL B N 1
ATOM 7135 C CA . VAL B 1 425 ? 3.715 3.658 17.781 1 98.38 425 VAL B CA 1
ATOM 7136 C C . VAL B 1 425 ? 5.09 3.439 18.406 1 98.38 425 VAL B C 1
ATOM 7138 O O . VAL B 1 425 ? 5.418 2.326 18.828 1 98.38 425 VAL B O 1
ATOM 7141 N N . THR B 1 426 ? 5.918 4.422 18.359 1 97.81 426 THR B N 1
ATOM 7142 C CA . THR B 1 426 ? 7.125 4.508 19.172 1 97.81 426 THR B CA 1
ATOM 7143 C C . THR B 1 426 ? 7.074 5.73 20.094 1 97.81 426 THR B C 1
ATOM 7145 O O . THR B 1 426 ? 6.93 6.859 19.625 1 97.81 426 THR B O 1
ATOM 7148 N N . LYS B 1 427 ? 7.113 5.5 21.328 1 96.94 427 LYS B N 1
ATOM 7149 C CA . LYS B 1 427 ? 7.082 6.586 22.312 1 96.94 427 LYS B CA 1
ATOM 7150 C C . LYS B 1 427 ? 8.391 6.652 23.094 1 96.94 427 LYS B C 1
ATOM 7152 O O . LYS B 1 427 ? 8.82 5.656 23.688 1 96.94 427 LYS B O 1
ATOM 7157 N N . VAL B 1 428 ? 9.055 7.777 23.016 1 97.38 428 VAL B N 1
ATOM 7158 C CA . VAL B 1 428 ? 10.266 8.07 23.781 1 97.38 428 VAL B CA 1
ATOM 7159 C C . VAL B 1 428 ? 10.086 9.375 24.547 1 97.38 428 VAL B C 1
ATOM 7161 O O . VAL B 1 428 ? 10.117 10.461 23.953 1 97.38 428 VAL B O 1
ATOM 7164 N N . ASN B 1 429 ? 9.914 9.273 25.859 1 95.5 429 ASN B N 1
ATOM 7165 C CA . ASN B 1 429 ? 9.648 10.461 26.672 1 95.5 429 ASN B CA 1
ATOM 7166 C C . ASN B 1 429 ? 8.445 11.242 26.156 1 95.5 429 ASN B C 1
ATOM 7168 O O . ASN B 1 429 ? 7.348 10.695 26.047 1 95.5 429 ASN B O 1
ATOM 7172 N N . ASN B 1 430 ? 8.719 12.5 25.688 1 94.88 430 ASN B N 1
ATOM 7173 C CA . ASN B 1 430 ? 7.613 13.352 25.266 1 94.88 430 ASN B CA 1
ATOM 7174 C C . ASN B 1 430 ? 7.379 13.242 23.75 1 94.88 430 ASN B C 1
ATOM 7176 O O . ASN B 1 430 ? 6.473 13.875 23.219 1 94.88 430 ASN B O 1
ATOM 7180 N N . PHE B 1 431 ? 8.172 12.391 23.109 1 98.44 431 PHE B N 1
ATOM 7181 C CA . PHE B 1 431 ? 8.039 12.242 21.656 1 98.44 431 PHE B CA 1
ATOM 7182 C C . PHE B 1 431 ? 7.238 10.992 21.312 1 98.44 431 PHE B C 1
ATOM 7184 O O . PHE B 1 431 ? 7.477 9.922 21.875 1 98.44 431 PHE B O 1
ATOM 7191 N N . THR B 1 432 ? 6.281 11.164 20.422 1 98.62 432 THR B N 1
ATOM 7192 C CA . THR B 1 432 ? 5.48 10.055 19.922 1 98.62 432 THR B CA 1
ATOM 7193 C C . THR B 1 432 ? 5.535 9.992 18.391 1 98.62 432 THR B C 1
ATOM 7195 O O . THR B 1 432 ? 5.219 10.977 17.719 1 98.62 432 THR B O 1
ATOM 7198 N N . ARG B 1 433 ? 6.004 8.891 17.859 1 98.75 433 ARG B N 1
ATOM 7199 C CA . ARG B 1 433 ? 5.988 8.562 16.438 1 98.75 433 ARG B CA 1
ATOM 7200 C C . ARG B 1 433 ? 4.859 7.594 16.109 1 98.75 433 ARG B C 1
ATOM 7202 O O . ARG B 1 433 ? 4.766 6.52 16.703 1 98.75 433 ARG B O 1
ATOM 7209 N N . VAL B 1 434 ? 3.953 8 15.164 1 98.81 434 VAL B N 1
ATOM 7210 C CA . VAL B 1 434 ? 2.846 7.117 14.828 1 98.81 434 VAL B CA 1
ATOM 7211 C C . VAL B 1 434 ? 2.824 6.867 13.32 1 98.81 434 VAL B C 1
ATOM 7213 O O . VAL B 1 434 ? 3.014 7.797 12.531 1 98.81 434 VAL B O 1
ATOM 7216 N N . ILE B 1 435 ? 2.703 5.676 12.945 1 98.75 435 ILE B N 1
ATOM 7217 C CA . ILE B 1 435 ? 2.381 5.273 11.578 1 98.75 435 ILE B CA 1
ATOM 7218 C C . ILE B 1 435 ? 0.948 4.75 11.523 1 98.75 435 ILE B C 1
ATOM 7220 O O . ILE B 1 435 ? 0.618 3.756 12.172 1 98.75 435 ILE B O 1
ATOM 7224 N N . VAL B 1 436 ? 0.081 5.418 10.781 1 98.81 436 VAL B N 1
ATOM 7225 C CA . VAL B 1 436 ? -1.321 5.031 10.68 1 98.81 436 VAL B CA 1
ATOM 7226 C C . VAL B 1 436 ? -1.521 4.137 9.461 1 98.81 436 VAL B C 1
ATOM 7228 O O . VAL B 1 436 ? -1.217 4.535 8.328 1 98.81 436 VAL B O 1
ATOM 7231 N N . ARG B 1 437 ? -2.027 2.971 9.703 1 98.25 437 ARG B N 1
ATOM 7232 C CA . ARG B 1 437 ? -2.23 1.99 8.641 1 98.25 437 ARG B CA 1
ATOM 7233 C C . ARG B 1 437 ? -3.312 2.451 7.668 1 98.25 437 ARG B C 1
ATOM 7235 O O . ARG B 1 437 ? -4.297 3.072 8.078 1 98.25 437 ARG B O 1
ATOM 7242 N N . ASN B 1 438 ? -3.061 2.115 6.387 1 98.12 438 ASN B N 1
ATOM 7243 C CA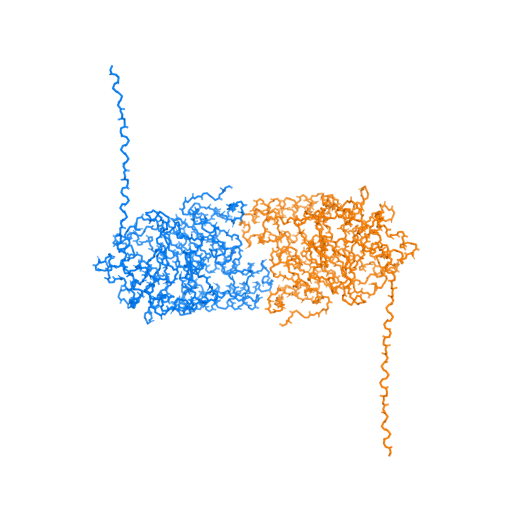 . ASN B 1 438 ? -4.039 2.281 5.32 1 98.12 438 ASN B CA 1
ATOM 7244 C C . ASN B 1 438 ? -4.434 3.744 5.137 1 98.12 438 ASN B C 1
ATOM 7246 O O . ASN B 1 438 ? -5.602 4.055 4.906 1 98.12 438 ASN B O 1
ATOM 7250 N N . ALA B 1 439 ? -3.502 4.637 5.352 1 98.31 439 ALA B N 1
ATOM 7251 C CA . ALA B 1 439 ? -3.697 6.062 5.117 1 98.31 439 ALA B CA 1
ATOM 7252 C C . ALA B 1 439 ? -2.605 6.621 4.207 1 98.31 439 ALA B C 1
ATOM 7254 O O . ALA B 1 439 ? -1.439 6.238 4.316 1 98.31 439 ALA B O 1
ATOM 7255 N N . GLY B 1 440 ? -3.018 7.535 3.316 1 97.25 440 GLY B N 1
ATOM 7256 C CA . GLY B 1 440 ? -2.066 8.273 2.502 1 97.25 440 GLY B CA 1
ATOM 7257 C C . GLY B 1 440 ? -1.557 9.531 3.174 1 97.25 440 GLY B C 1
ATOM 7258 O O . GLY B 1 440 ? -1.298 9.539 4.379 1 97.25 440 GLY B O 1
ATOM 7259 N N . HIS B 1 441 ? -1.361 10.547 2.369 1 96.31 441 HIS B N 1
ATOM 7260 C CA . HIS B 1 441 ? -0.774 11.797 2.828 1 96.31 441 HIS B CA 1
ATOM 7261 C C . HIS B 1 441 ? -1.733 12.555 3.74 1 96.31 441 HIS B C 1
ATOM 7263 O O . HIS B 1 441 ? -1.306 13.203 4.699 1 96.31 441 HIS B O 1
ATOM 7269 N N . ASP B 1 442 ? -3.018 12.484 3.412 1 95.25 442 ASP B N 1
ATOM 7270 C CA . ASP B 1 442 ? -4.047 13.117 4.23 1 95.25 442 ASP B CA 1
ATOM 7271 C C . ASP B 1 442 ? -4.625 12.133 5.246 1 95.25 442 ASP B C 1
ATOM 7273 O O . ASP B 1 442 ? -5.781 11.719 5.129 1 95.25 442 ASP B O 1
ATOM 7277 N N . VAL B 1 443 ? -3.885 11.953 6.277 1 98.12 443 VAL B N 1
ATOM 7278 C CA . VAL B 1 443 ? -4.137 10.867 7.219 1 98.12 443 VAL B CA 1
ATOM 7279 C C . VAL B 1 443 ? -5.504 11.055 7.871 1 98.12 443 VAL B C 1
ATOM 7281 O O . VAL B 1 443 ? -6.305 10.117 7.926 1 98.12 443 VAL B O 1
ATOM 7284 N N . PRO B 1 444 ? -5.879 12.281 8.344 1 97.56 444 PRO B N 1
ATOM 7285 C CA . PRO B 1 444 ? -7.191 12.43 8.977 1 97.56 444 PRO B CA 1
ATOM 7286 C C . PRO B 1 444 ? -8.344 12.195 8 1 97.56 444 PRO B C 1
ATOM 7288 O O . PRO B 1 444 ? -9.422 11.75 8.406 1 97.56 444 PRO B O 1
ATOM 7291 N N . HIS B 1 445 ? -8.078 12.508 6.75 1 95.25 445 HIS B N 1
ATOM 7292 C CA . HIS B 1 445 ? -9.094 12.242 5.73 1 95.25 445 HIS B CA 1
ATOM 7293 C C . HIS B 1 445 ? -9.258 10.75 5.492 1 95.25 445 HIS B C 1
ATOM 7295 O O . HIS B 1 445 ? -10.383 10.258 5.371 1 95.25 445 HIS B O 1
ATOM 7301 N N . ASP B 1 446 ? -8.172 10.047 5.461 1 96.62 446 ASP B N 1
ATOM 7302 C CA . ASP B 1 446 ? -8.172 8.648 5.066 1 96.62 446 ASP B CA 1
ATOM 7303 C C . ASP B 1 446 ? -8.617 7.75 6.223 1 96.62 446 ASP B C 1
ATOM 7305 O O . ASP B 1 446 ? -9.203 6.688 6 1 96.62 446 ASP B O 1
ATOM 7309 N N . GLN B 1 447 ? -8.242 8.148 7.438 1 97.94 447 GLN B N 1
ATOM 7310 C CA . GLN B 1 447 ? -8.57 7.379 8.633 1 97.94 447 GLN B CA 1
ATOM 7311 C C . GLN B 1 447 ? -9.086 8.281 9.75 1 97.94 447 GLN B C 1
ATOM 7313 O O . GLN B 1 447 ? -8.414 8.445 10.773 1 97.94 447 GLN B O 1
ATOM 7318 N N . PRO B 1 448 ? -10.32 8.742 9.617 1 97.94 448 PRO B N 1
ATOM 7319 C CA . PRO B 1 448 ? -10.828 9.742 10.562 1 97.94 448 PRO B CA 1
ATOM 7320 C C . PRO B 1 448 ? -10.922 9.195 11.992 1 97.94 448 PRO B C 1
ATOM 7322 O O . PRO B 1 448 ? -10.484 9.859 12.938 1 97.94 448 PRO B O 1
ATOM 7325 N N . GLU B 1 449 ? -11.414 7.957 12.164 1 97.94 449 GLU B N 1
ATOM 7326 C CA . GLU B 1 449 ? -11.586 7.398 13.5 1 97.94 449 GLU B CA 1
ATOM 7327 C C . GLU B 1 449 ? -10.242 7.16 14.18 1 97.94 449 GLU B C 1
ATOM 7329 O O . GLU B 1 449 ? -10.055 7.535 15.336 1 97.94 449 GLU B O 1
ATOM 7334 N N . TRP B 1 450 ? -9.367 6.582 13.469 1 98.38 450 TRP B N 1
ATOM 7335 C CA . TRP B 1 450 ? -8.062 6.254 14.039 1 98.38 450 TRP B CA 1
ATOM 7336 C C . TRP B 1 450 ? -7.277 7.52 14.359 1 98.38 450 TRP B C 1
ATOM 7338 O O . TRP B 1 450 ? -6.582 7.578 15.375 1 98.38 450 TRP B O 1
ATOM 7348 N N . THR B 1 451 ? -7.391 8.523 13.539 1 98.44 451 THR B N 1
ATOM 7349 C CA . THR B 1 451 ? -6.594 9.719 13.758 1 98.44 451 THR B CA 1
ATOM 7350 C C . THR B 1 451 ? -7.16 10.539 14.914 1 98.44 451 THR B C 1
ATOM 7352 O O . THR B 1 451 ? -6.41 11.188 15.648 1 98.44 451 THR B O 1
ATOM 7355 N N . LEU B 1 452 ? -8.5 10.562 15.07 1 98.5 452 LEU B N 1
ATOM 7356 C CA . LEU B 1 452 ? -9.07 11.188 16.266 1 98.5 452 LEU B CA 1
ATOM 7357 C C . LEU B 1 452 ? -8.594 10.484 17.531 1 98.5 452 LEU B C 1
ATOM 7359 O O . LEU B 1 452 ? -8.211 11.141 18.5 1 98.5 452 LEU B O 1
ATOM 7363 N N . ALA B 1 453 ? -8.609 9.164 17.484 1 98.12 453 ALA B N 1
ATOM 7364 C CA . ALA B 1 453 ? -8.109 8.398 18.625 1 98.12 453 ALA B CA 1
ATOM 7365 C C . ALA B 1 453 ? -6.641 8.703 18.891 1 98.12 453 ALA B C 1
ATOM 7367 O O . ALA B 1 453 ? -6.219 8.812 20.047 1 98.12 453 ALA B O 1
ATOM 7368 N N . MET B 1 454 ? -5.871 8.805 17.844 1 98.69 454 MET B N 1
ATOM 7369 C CA . MET B 1 454 ? -4.457 9.156 17.938 1 98.69 454 MET B CA 1
ATOM 7370 C C . MET B 1 454 ? -4.273 10.484 18.672 1 98.69 454 MET B C 1
ATOM 7372 O O . MET B 1 454 ? -3.465 10.578 19.609 1 98.69 454 MET B O 1
ATOM 7376 N N . MET B 1 455 ? -5.051 11.492 18.328 1 98.69 455 MET B N 1
ATOM 7377 C CA . MET B 1 455 ? -4.93 12.812 18.938 1 98.69 455 MET B CA 1
ATOM 7378 C C . MET B 1 455 ? -5.34 12.773 20.406 1 98.69 455 MET B C 1
ATOM 7380 O O . MET B 1 455 ? -4.699 13.398 21.25 1 98.69 455 MET B O 1
ATOM 7384 N N . LYS B 1 456 ? -6.418 12.07 20.641 1 98.06 456 LYS B N 1
ATOM 7385 C CA . LYS B 1 456 ? -6.852 11.938 22.031 1 98.06 456 LYS B CA 1
ATOM 7386 C C . LYS B 1 456 ? -5.781 11.266 22.875 1 98.06 456 LYS B C 1
ATOM 7388 O O . LYS B 1 456 ? -5.477 11.719 23.984 1 98.06 456 LYS B O 1
ATOM 7393 N N . ASN B 1 457 ? -5.227 10.164 22.344 1 97.94 457 ASN B N 1
ATOM 7394 C CA . ASN B 1 457 ? -4.16 9.469 23.062 1 97.94 457 ASN B CA 1
ATOM 7395 C C . ASN B 1 457 ? -2.961 10.383 23.297 1 97.94 457 ASN B C 1
ATOM 7397 O O . ASN B 1 457 ? -2.406 10.414 24.391 1 97.94 457 ASN B O 1
ATOM 7401 N N . PHE B 1 458 ? -2.596 11.086 22.328 1 98.44 458 PHE B N 1
ATOM 7402 C CA . PHE B 1 458 ? -1.426 11.961 22.375 1 98.44 458 PHE B CA 1
ATOM 7403 C C . PHE B 1 458 ? -1.618 13.086 23.375 1 98.44 458 PHE B C 1
ATOM 7405 O O . PHE B 1 458 ? -0.769 13.297 24.25 1 98.44 458 PHE B O 1
ATOM 7412 N N . ILE B 1 459 ? -2.736 13.773 23.266 1 97.94 459 ILE B N 1
ATOM 7413 C CA . ILE B 1 459 ? -2.98 14.977 24.062 1 97.94 459 ILE B CA 1
ATOM 7414 C C . ILE B 1 459 ? -3.248 14.594 25.516 1 97.94 459 ILE B C 1
ATOM 7416 O O . ILE B 1 459 ? -2.74 15.242 26.438 1 97.94 459 ILE B O 1
ATOM 7420 N N . SER B 1 460 ? -3.939 13.508 25.75 1 96 460 SER B N 1
ATOM 7421 C CA . SER B 1 460 ? -4.348 13.148 27.109 1 96 460 SER B CA 1
ATOM 7422 C C . SER B 1 460 ? -3.412 12.102 27.703 1 96 460 SER B C 1
ATOM 7424 O O . SER B 1 460 ? -3.684 11.562 28.781 1 96 460 SER B O 1
ATOM 7426 N N . ASP B 1 461 ? -2.389 11.688 27.016 1 95.12 461 ASP B N 1
ATOM 7427 C CA . ASP B 1 461 ? -1.408 10.711 27.469 1 95.12 461 ASP B CA 1
ATOM 7428 C C . ASP B 1 461 ? -2.074 9.375 27.797 1 95.12 461 ASP B C 1
ATOM 7430 O O . ASP B 1 461 ? -1.853 8.805 28.859 1 95.12 461 ASP B O 1
ATOM 7434 N N . ILE B 1 462 ? -2.943 9.031 26.922 1 92.69 462 ILE B N 1
ATOM 7435 C CA . ILE B 1 462 ? -3.559 7.711 27.031 1 92.69 462 ILE B CA 1
ATOM 7436 C C . ILE B 1 462 ? -2.604 6.648 26.484 1 92.69 462 ILE B C 1
ATOM 7438 O O . ILE B 1 462 ? -1.923 6.871 25.484 1 92.69 462 ILE B O 1
ATOM 7442 N N . SER B 1 463 ? -2.594 5.543 27.047 1 91.31 463 SER B N 1
ATOM 7443 C CA . SER B 1 463 ? -1.693 4.465 26.656 1 91.31 463 SER B CA 1
ATOM 7444 C C . SER B 1 463 ? -2.039 3.934 25.266 1 91.31 463 SER B C 1
ATOM 7446 O O . SER B 1 463 ? -3.215 3.83 24.906 1 91.31 463 SER B O 1
ATOM 7448 N N . TRP B 1 464 ? -1.064 3.598 24.578 1 91.81 464 TRP B N 1
ATOM 7449 C CA . TRP B 1 464 ? -1.217 3.088 23.219 1 91.81 464 TRP B CA 1
ATOM 7450 C C . TRP B 1 464 ? -1.36 1.57 23.219 1 91.81 464 TRP B C 1
ATOM 7452 O O . TRP B 1 464 ? -1.699 0.973 22.203 1 91.81 464 TRP B O 1
ATOM 7462 N N . SER B 1 465 ? -0.977 0.95 24.219 1 78.75 465 SER B N 1
ATOM 7463 C CA . SER B 1 465 ? -1.025 -0.504 24.344 1 78.75 465 SER B CA 1
ATOM 7464 C C . SER B 1 465 ? -2.33 -0.963 24.984 1 78.75 465 SER B C 1
ATOM 7466 O O . SER B 1 465 ? -2.734 -0.439 26.031 1 78.75 465 SER B O 1
ATOM 7468 N N . ARG B 1 466 ? -3.402 -1.384 24.266 1 58.22 466 ARG B N 1
ATOM 7469 C CA . ARG B 1 466 ? -4.469 -2.012 25.047 1 58.22 466 ARG B CA 1
ATOM 7470 C C . ARG B 1 466 ? -4.418 -3.531 24.906 1 58.22 466 ARG B C 1
ATOM 7472 O O . ARG B 1 466 ? -3.92 -4.059 23.922 1 58.22 466 ARG B O 1
#

Foldseek 3Di:
DPPPPPPPPPPPPPPPPPPPPVPPPPPLPDQDAADEQQVCLVVLVLVVSQVVQWFDLAFACRVFTKGWGWYFFDPPPWRWTKIKIKGQAQAPSLAAAEEEEDEPLPQEFLVCCQAFFAHQKYWPDLVCLLDTGIHGDPFHQSNRHIYMGIQDDAPHFQIHTDDLPFDQALVSRLRRVVSVVLSVCSSVVSNQVYEYEYEYEAQCLRNRLSNLLVLVVLQVDPPDPGRRRYFAYEYELYLFAQLLQQLQQLVVCVVVPQDDPVLSVVSNVVSVVLCPDDVPVLLAFPALCVVVVVVVVLVSSCVRRVAPDQQFQVHRYDDCSRVCVLSNCQDSSNCSSSSTHNDRDSPSVVSCSSNGRRSNYHNLQSVQVRQAPHAYHYEYECGANSSHPSSVCSSQLPRDHDCNVVQVPDDWAQFDDPNHRQFTWDDDPRYIYTYGYQGGRSRSSRPVPSVSVVVCCNVVVNDRHD/DPPPPPPPPPPPPPPPPPPPPVPPPPPLPDQDAADEQQVCLVVLVLVVSQVVQWFDLAFQCRVFTKGWGWYFFDPPPWRWTKIKIKGQAQAPSLAAAEEEEDEPLPQEFLVCCQAFFAHQKYWPDLVCLLDTGIHGDPFHQSNRHIYMGIQDDAPHFQIHTDDLLFDQALVSRLRRVVSVVLSVCSSVVSNQVYEYEYEYEAQCLRNRLSNLLVLVVLQVDPPDPGRRRYFAYEYELYLFAQLLQQLQQLVVCVVVPQDDPVLSVVSNVVSVVCCPDDVPVLLAQPALCVVVVVVVVLVSSCVRRVAPDQQFQVHRYDDCSRVCVLSNCQDPSNCSSSSTHNDRDSPSVVSCSSNRRRSNYHNLQSVQVRQAPHAYHYEYECGANSSHPSSVCSSQLPRDHDCNVVQVPDDWAQFDDPNHRQFTWDDDPRYIYTYGYQGGRSRSNRPVPSVSVVVCCNVVVNDRHD

Sequence (932 aa):
MEINLVILFILGVAVQTHALTTQVPLNCDVEDGPLFLSPYIASNNIEEARRKSRVNCLPGGDNVESYSGYITVDTPSCGSNLFFWFFPAAENPQTAPVLMWLNGGPGRSSMYGAIFENGPLQLKDKTKLATTVLTERPVNWAGAFSMLYVDNPVGTGFSVTTGNCYAQNTEDVSRNLYSFMVQFYQMFPEYASLEFYVGGQSYAGKYVPAFAYFIHHQNLNEQRTVHIPLAGVYLGGGFCDPPSMLSALPDYLYSVGMYSKHSRDAHRQKIEEGLAKPNHNPFYPEDKDGYEYISYYFEYMYSKTGYASFDNILQDKVQLDEFSLPEFFNRTDVVRALHAQHHFSQNFLTVVMRFGNDFMKSTKLEMGFLMDHYKVLYYTGSLDVVANINMAEAFLLSTPWSGREAYGTMDRILWKYDKQLAGYVTKVNNFTRVIVRNAGHDVPHDQPEWTLAMMKNFISDISWSRMEINLVILFILGVAVQTHALTTQVPLNCDVEDGPLFLSPYIASNNIEEARRKSRVNCLPGGDNVESYSGYITVDTPSCGSNLFFWFFPAAENPQTAPVLMWLNGGPGRSSMYGAIFENGPLQLKDKTKLATTVLTERPVNWAGAFSMLYVDNPVGTGFSVTTGNCYAQNTEDVSRNLYSFMVQFYQMFPEYASLEFYVGGQSYAGKYVPAFAYFIHHQNLNEQRTVHIPLAGVYLGGGFCDPPSMLSALPDYLYSVGMYSKHSRDAHRQKIEEGLAKPNHNPFYPEDKDGYEYISYYFEYMYSKTGYASFDNILQDKVQLDEFSLPEFFNRTDVVRALHAQHHFSQNFLTVVMRFGNDFMKSTKLEMGFLMDHYKVLYYTGSLDVVANINMAEAFLLSTPWSGREAYGTMDRILWKYDKQLAGYVTKVNNFTRVIVRNAGHDVPHDQPEWTLAMMKNFISDISWSR

Radius of gyration: 34.27 Å; Cα contacts (8 Å, |Δi|>4): 2012; chains: 2; bounding box: 71×99×150 Å